Protein AF-0000000069264684 (afdb_homodimer)

Solvent-accessible surface area (backbone atoms only — not comparable to full-atom values): 42261 Å² total; per-residue (Å²): 114,69,67,59,51,50,52,59,67,57,51,72,72,74,63,87,73,84,73,72,72,58,70,63,58,56,46,48,49,49,48,47,48,48,46,44,47,46,44,47,48,44,45,49,25,41,49,48,13,48,14,44,43,38,18,44,49,52,62,65,39,81,54,67,85,71,53,50,70,71,53,49,52,48,44,48,49,25,52,51,50,22,52,53,21,46,41,50,25,28,34,21,26,41,51,12,38,61,54,35,58,48,51,39,28,33,48,90,86,67,46,78,47,97,45,52,53,67,55,32,49,45,50,50,50,40,52,51,47,40,46,72,71,67,45,55,64,67,58,50,51,53,48,26,62,74,39,26,67,53,51,52,48,50,54,40,51,51,48,51,51,54,44,47,53,50,39,70,72,36,85,56,30,68,62,49,49,34,52,51,32,47,48,48,20,52,51,29,44,54,33,20,51,36,13,54,28,31,25,42,64,48,59,24,59,71,56,55,39,26,70,78,42,77,79,30,53,67,62,78,44,70,59,76,71,52,40,61,55,50,12,54,46,32,62,77,35,52,87,79,41,85,70,34,13,49,50,42,39,30,62,66,47,33,54,42,46,51,44,38,50,48,44,58,69,52,48,36,49,84,63,35,79,71,37,89,80,48,54,57,35,58,42,44,73,47,43,47,83,76,53,78,32,64,65,46,33,50,48,51,36,50,49,41,52,50,50,45,51,52,49,53,53,48,32,24,57,34,26,60,36,51,42,40,12,45,53,50,17,52,51,54,42,53,50,49,53,50,49,52,57,47,32,70,69,32,67,70,54,27,63,41,75,43,80,88,44,72,57,50,26,59,50,46,43,63,70,58,33,58,66,61,55,48,48,50,54,48,49,52,47,46,53,18,49,61,53,33,52,72,74,75,74,75,66,60,64,62,56,54,49,48,51,54,49,65,74,94,113,68,67,60,50,50,51,61,67,57,49,72,72,73,62,87,73,84,74,75,74,57,69,64,56,54,48,48,51,48,47,47,47,48,46,44,49,47,44,48,48,45,44,50,30,43,49,46,11,47,15,43,44,41,19,45,48,52,61,66,40,83,53,66,84,71,52,50,70,69,54,48,51,49,43,50,48,24,52,51,50,23,52,51,22,45,40,50,25,28,34,21,26,41,51,12,38,62,53,35,58,47,52,39,27,33,46,89,85,67,45,80,45,95,45,51,52,65,53,33,49,45,50,51,50,40,52,51,48,40,45,72,71,68,46,5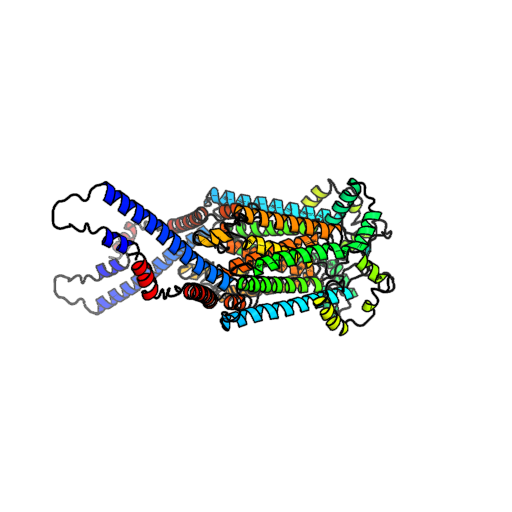5,64,67,58,51,48,52,49,25,60,75,40,25,67,53,51,51,48,51,54,41,51,52,48,52,50,54,44,47,53,50,39,69,72,37,83,56,30,68,62,50,50,34,52,49,33,45,48,47,20,52,51,29,45,53,31,20,52,35,12,54,28,32,25,42,63,48,58,24,58,72,56,54,40,26,70,78,41,75,80,31,54,66,61,78,44,69,58,78,70,52,38,61,56,51,12,52,47,32,61,78,36,52,89,80,40,85,71,34,12,50,51,43,40,31,63,66,47,32,53,42,45,50,44,39,49,48,44,57,70,54,48,38,50,85,64,34,78,70,39,92,78,47,52,54,38,61,38,45,75,46,43,47,82,76,55,79,33,64,64,48,32,49,49,51,36,51,50,42,50,51,50,45,51,52,50,52,51,47,32,25,56,33,26,62,38,51,42,40,12,44,52,49,18,50,50,55,43,53,49,48,52,48,49,51,55,47,31,70,70,32,68,71,53,27,65,41,76,45,79,89,44,72,59,50,25,58,51,46,43,62,68,58,34,58,68,61,53,49,48,50,54,48,50,52,46,47,52,19,50,60,53,34,50,72,74,74,74,76,66,60,64,62,54,55,48,46,51,56,50,63,74,96

Secondary structure (DSSP, 8-state):
-HHHHHHHHTS----SS-----HHHHHHHHHHHHHHHHHHHHHHHHHHHHHHHHHHHHHHS--GGGS-HHHHHHHHHHHHHHHHHHHHHHHHHHHHHHH--EEEEE-TTSPBPS--S--BHHHHHHHHHHHHTT--HHHHHHHHHHHTTHHHHHHHHHHHHHHHHHHHHSTTHHHHHHHHHHHHHHHHHHHHHHHHHB-PPP-SHHHHGGGTSGGGGGGGS-STTHHHHHHHHHHH-TTTS---S--SS-HHHHHHHHHHHHHHHH-STTTSTTSTTS-STHHHHTTSS----HHHHHHHHHHHHHHHHHHHHHHHHTTSS-HHHHHHHHHHHHHHHHHHHHHHH-HHHHH---SSSTTHHHHHHHHT-HHHHHHHHHHHHHHHHHHTS-------HHHHHHHHHHH-/-HHHHHHHHTS----SS-----HHHHHHHHHHHHHHHHHHHHHHHHHHHHHHHHHHHHHHS--GGGS-HHHHHHHHHHHHHHHHHHHHHHHHHHHHHHH--EEEEE-TTSPBPS--S--BHHHHHHHHHHHHTT--HHHHHHHHHHHTTHHHHHHHHHHHHHHHHHHHHSTTHHHHHHHHHHHHHHHHHHHHHHHHHB-PPP-SHHHHGGGTSGGGGGGGS-STTHHHHHHHHHHH-TTTS---S--SS-HHHHHHHHHHHHHHHH-STTTSTTSTTS-STHHHHTTSS----HHHHHHHHHHHHHHHHHHHHHHHHTTSS-HHHHHHHHHHHHHHHHHHHHHHH-HHHHH---SSSTTHHHHHHHHT-HHHHHHHHHHHHHHHHHHTS-------HHHHHHHHHHT-

Foldseek 3Di:
DVVVVVVVVPPPPPDPDPPPPPPVVVVVVVVVVVVVCVVVLVVCLVLLLQLVVLLLVVLLPPCPVLAPPLLVVLLVVLVVLLLVLLLLLLLLLLVLLLVADQAWDADPVGHTDPARDDDFPLQVVLLVVCVVVPHDSVVVLVVLLVCVLPLLVVLLVVLCVVLVVVLSSFSCNSVLSSLLSNLNSVVSNVLSVVLNPDFDFARHVVSNCLVVDPVVVCSVDDCPPVSSVSSVVCSVCVSVDDGGRSAAADPSLLSLLSSLVSLVPQLAPVRGVPDVVSGDPVCVVVVPPPPSPNVVSVVVSVVSVVSSVVSLSSNCSSRRYGPNRNVVSNVSNVVSSVLLVVCLVDVVSLCDCDPVVHCPSVSSCSSSPPVSVVVSVVSSVVSSVVSSPDPPPPPVPVVVVVVVVVVD/DVVVVVVVVPPPPPDDDPPDPPPVVVVVVVVVVVVVCVVVVVVCLVLLLQLVVLLLVVLLPPPPVLAPPLLVVLLVVLVVLLLVLLLLLLLLLLVLLLVADQAWDADPVGHTDPARDDDFPLQVVLLVVCVVVPHDSVVVLVVLLVCVLPLLVVLLVVLCVVLVVVLSSFSCNSVLSSLLSNLNSVVSNVLSVVLNPDFDFARHVVSNCLVVDCVVVCSVDDCPPVSSVSSVVCSVCVSVDDGGRSAAADPSLLSLLSSLVSLVVQLAPVRGVPDVSNGDPVCPVVVPPPPSPNVVSVVVSVVSVVSSVVSLSSNCSSRRYGPNRNVNSNVSNVVSSVLLVVCLVDVVSLCDCDPVPHCPSVSSCSSSPPVSVVVSVVSSVVSSVVSSPDPPPPPVPVVVCVVVVVVD

Nearest PDB structures (foldseek):
  2nwl-assembly1_B  TM=1.229E-01  e=2.236E+00  Pyrococcus horikoshii
  2nwl-assembly1_B  TM=1.260E-01  e=2.175E+00  Pyrococcus horikoshii

Radius of gyration: 37.08 Å; Cα contacts (8 Å, |Δi|>4): 923; chains: 2; bounding box: 126×114×85 Å

Organism: Polarella glacialis (NCBI:txid89957)

pLDDT: mean 71.94, std 23.38, range [24.83, 97.62]

InterPro domains:
  IPR025749 Sphingomyelin synthase-like domain [PF14360] (243-341)
  IPR045221 Sphingomyelin synthase-like [PTHR21290] (73-370)

Structure (mmCIF, N/CA/C/O backbone):
data_AF-0000000069264684-model_v1
#
loop_
_entity.id
_entity.type
_entity.pdbx_description
1 polymer 'Sphingomyelin synthase-like domain-containing protein'
#
loop_
_atom_site.group_PDB
_atom_site.id
_atom_site.type_symbol
_atom_site.label_atom_id
_atom_site.label_alt_id
_atom_site.label_comp_id
_atom_site.label_asym_id
_atom_site.label_entity_id
_atom_site.label_seq_id
_atom_site.pdbx_PDB_ins_code
_atom_site.Cartn_x
_atom_site.Cartn_y
_atom_site.Cartn_z
_atom_site.occupancy
_atom_site.B_iso_or_equiv
_atom_site.auth_seq_id
_atom_site.auth_comp_id
_atom_site.auth_asym_id
_atom_site.auth_atom_id
_atom_site.pdbx_PDB_model_num
ATOM 1 N N . MET A 1 1 ? -33.406 37.156 25.125 1 24.83 1 MET A N 1
ATOM 2 C CA . MET A 1 1 ? -34.844 37.344 25.359 1 24.83 1 MET A CA 1
ATOM 3 C C . MET A 1 1 ? -35.219 36.875 26.766 1 24.83 1 MET A C 1
ATOM 5 O O . MET A 1 1 ? -36.125 37.406 27.375 1 24.83 1 MET A O 1
ATOM 9 N N . ALA A 1 2 ? -34.469 35.812 27.203 1 30.38 2 ALA A N 1
ATOM 10 C CA . ALA A 1 2 ? -34.75 35.125 28.484 1 30.38 2 ALA A CA 1
ATOM 11 C C . ALA A 1 2 ? -34.406 36.031 29.656 1 30.38 2 ALA A C 1
ATOM 13 O O . ALA A 1 2 ? -35.125 36.062 30.656 1 30.38 2 ALA A O 1
ATOM 14 N N . ALA A 1 3 ? -33.219 36.688 29.484 1 30.72 3 ALA A N 1
ATOM 15 C CA . ALA A 1 3 ? -32.75 37.5 30.609 1 30.72 3 ALA A CA 1
ATOM 16 C C . ALA A 1 3 ? -33.625 38.688 30.859 1 30.72 3 ALA A C 1
ATOM 18 O O . ALA A 1 3 ? -33.844 39.094 32 1 30.72 3 ALA A O 1
ATOM 19 N N . GLU A 1 4 ? -34.062 39.25 29.719 1 31.53 4 GLU A N 1
ATOM 20 C CA . GLU A 1 4 ? -34.875 40.438 29.875 1 31.53 4 GLU A CA 1
ATOM 21 C C . GLU A 1 4 ? -36.219 40.125 30.516 1 31.53 4 GLU A C 1
ATOM 23 O O . GLU A 1 4 ? -36.906 41 31.062 1 31.53 4 GLU A O 1
ATOM 28 N N . LEU A 1 5 ? -36.656 38.812 30.156 1 29 5 LEU A N 1
ATOM 29 C CA . LEU A 1 5 ? -37.938 38.406 30.75 1 29 5 LEU A CA 1
ATOM 30 C C . LEU A 1 5 ? -37.812 38.344 32.281 1 29 5 LEU A C 1
ATOM 32 O O . LEU A 1 5 ? -38.75 38.656 33 1 29 5 LEU A O 1
ATOM 36 N N . ASP A 1 6 ? -36.562 37.938 32.594 1 30.22 6 ASP A N 1
ATOM 37 C CA . ASP A 1 6 ? -36.406 37.75 34.031 1 30.22 6 ASP A CA 1
ATOM 38 C C . ASP A 1 6 ? -36.469 39.094 34.781 1 30.22 6 ASP A C 1
ATOM 40 O O . ASP A 1 6 ? -36.938 39.156 35.906 1 30.22 6 ASP A O 1
ATOM 44 N N . LEU A 1 7 ? -35.844 40.031 34.031 1 30.5 7 LEU A N 1
ATOM 45 C CA . LEU A 1 7 ? -35.719 41.312 34.75 1 30.5 7 LEU A CA 1
ATOM 46 C C . LEU A 1 7 ? -37.094 42 34.875 1 30.5 7 LEU A C 1
ATOM 48 O O . LEU A 1 7 ? -37.344 42.688 35.875 1 30.5 7 LEU A O 1
ATOM 52 N N . ALA A 1 8 ? -37.812 41.812 33.688 1 29.55 8 ALA A N 1
ATOM 53 C CA . ALA A 1 8 ? -39.062 42.562 33.75 1 29.55 8 ALA A CA 1
ATOM 54 C C . ALA A 1 8 ? -39.969 42.031 34.875 1 29.55 8 ALA A C 1
ATOM 56 O O . ALA A 1 8 ? -40.719 42.812 35.469 1 29.55 8 ALA A O 1
ATOM 57 N N . CYS A 1 9 ? -39.969 40.656 34.938 1 30.88 9 CYS A N 1
ATOM 58 C CA . CYS A 1 9 ? -40.875 40.125 35.938 1 30.88 9 CYS A CA 1
ATOM 59 C C . CYS A 1 9 ? -40.438 40.562 37.344 1 30.88 9 CYS A C 1
ATOM 61 O O . CYS A 1 9 ? -41.188 40.406 38.281 1 30.88 9 CYS A O 1
ATOM 63 N N . ALA A 1 10 ? -39 40.594 37.406 1 30.02 10 ALA A N 1
ATOM 64 C CA . ALA A 1 10 ? -38.562 40.906 38.781 1 30.02 10 ALA A CA 1
ATOM 65 C C . ALA A 1 10 ? -38.938 42.344 39.156 1 30.02 10 ALA A C 1
ATOM 67 O O . ALA A 1 10 ? -38.5 42.844 40.188 1 30.02 10 ALA A O 1
ATOM 68 N N . GLU A 1 11 ? -39.25 43.188 38.062 1 28.88 11 GLU A N 1
ATOM 69 C CA . GLU A 1 11 ? -39.531 44.469 38.688 1 28.88 11 GLU A CA 1
ATOM 70 C C . GLU A 1 11 ? -40.625 44.344 39.75 1 28.88 11 GLU A C 1
ATOM 72 O O . GLU A 1 11 ? -41.688 43.781 39.5 1 28.88 11 GLU A O 1
ATOM 77 N N . GLU A 1 12 ? -40.156 44.25 40.969 1 32.22 12 GLU A N 1
ATOM 78 C CA . GLU A 1 12 ? -40.906 44.375 42.219 1 32.22 12 GLU A CA 1
ATOM 79 C C . GLU A 1 12 ? -42.031 45.406 42.062 1 32.22 12 GLU A C 1
ATOM 81 O O . GLU A 1 12 ? -41.781 46.594 41.875 1 32.22 12 GLU A O 1
ATOM 86 N N . GLY A 1 13 ? -43.031 45.031 41.188 1 29.61 13 GLY A N 1
ATOM 87 C CA . GLY A 1 13 ? -44.219 45.906 41.219 1 29.61 13 GLY A CA 1
ATOM 88 C C . GLY A 1 13 ? -44.594 46.344 42.625 1 29.61 13 GLY A C 1
ATOM 89 O O . GLY A 1 13 ? -44.875 45.531 43.5 1 29.61 13 GLY A O 1
ATOM 90 N N . THR A 1 14 ? -43.875 47.406 43.094 1 29.41 14 THR A N 1
ATOM 91 C CA . THR A 1 14 ? -44.344 48.062 44.312 1 29.41 14 THR A CA 1
ATOM 92 C C . THR A 1 14 ? -45.844 48.281 44.281 1 29.41 14 THR A C 1
ATOM 94 O O . THR A 1 14 ? -46.375 49 43.406 1 29.41 14 THR A O 1
ATOM 97 N N . GLY A 1 15 ? -46.719 47.281 44.406 1 30.41 15 GLY A N 1
ATOM 98 C CA . GLY A 1 15 ? -48.125 47.625 44.594 1 30.41 15 GLY A CA 1
ATOM 99 C C . GLY A 1 15 ? -48.344 48.781 45.562 1 30.41 15 GLY A C 1
ATOM 100 O O . GLY A 1 15 ? -47.406 49.156 46.312 1 30.41 15 GLY A O 1
ATOM 101 N N . PRO A 1 16 ? -49.25 49.75 45.188 1 34.12 16 PRO A N 1
ATOM 102 C CA . PRO A 1 16 ? -49.438 50.906 46.094 1 34.12 16 PRO A CA 1
ATOM 103 C C . PRO A 1 16 ? -49.375 50.5 47.562 1 34.12 16 PRO A C 1
ATOM 105 O O . PRO A 1 16 ? -48.688 51.156 48.344 1 34.12 16 PRO A O 1
ATOM 108 N N . GLU A 1 17 ? -50.594 50.125 48.125 1 32.56 17 GLU A N 1
ATOM 109 C CA . GLU A 1 17 ? -50.75 50.031 49.594 1 32.56 17 GLU A CA 1
ATOM 110 C C . GLU A 1 17 ? -50.031 48.812 50.125 1 32.56 17 GLU A C 1
ATOM 112 O O . GLU A 1 17 ? -49.75 47.844 49.406 1 32.56 17 GLU A O 1
ATOM 117 N N . GLY A 1 18 ? -49.344 48.844 51.281 1 35.06 18 GLY A N 1
ATOM 118 C CA . GLY A 1 18 ? -48.469 48.062 52.156 1 35.06 18 GLY A CA 1
ATOM 119 C C . GLY A 1 18 ? -48.906 46.625 52.25 1 35.06 18 GLY A C 1
ATOM 120 O O . GLY A 1 18 ? -48.438 45.906 53.156 1 35.06 18 GLY A O 1
ATOM 121 N N . GLU A 1 19 ? -50.188 46.25 51.875 1 32.97 19 GLU A N 1
ATOM 122 C CA . GLU A 1 19 ? -50.625 44.938 52.375 1 32.97 19 GLU A CA 1
ATOM 123 C C . GLU A 1 19 ? -49.844 43.812 51.75 1 32.97 19 GLU A C 1
ATOM 125 O O . GLU A 1 19 ? -49.656 43.781 50.531 1 32.97 19 GLU A O 1
ATOM 130 N N . LYS A 1 20 ? -48.906 43.281 52.594 1 40.41 20 LYS A N 1
ATOM 131 C CA . LYS A 1 20 ? -48.062 42.094 52.344 1 40.41 20 LYS A CA 1
ATOM 132 C C . LYS A 1 20 ? -48.906 40.969 51.75 1 40.41 20 LYS A C 1
ATOM 134 O O . LYS A 1 20 ? -49.938 40.562 52.281 1 40.41 20 LYS A O 1
ATOM 139 N N . LEU A 1 21 ? -49.062 40.969 50.406 1 39.19 21 LEU A N 1
ATOM 140 C CA . LEU A 1 21 ? -49.719 39.844 49.781 1 39.19 21 LEU A CA 1
ATOM 141 C C . LEU A 1 21 ? -49.375 38.531 50.5 1 39.19 21 LEU A C 1
ATOM 143 O O . LEU A 1 21 ? -48.219 38.344 50.906 1 39.19 21 LEU A O 1
ATOM 147 N N . PRO A 1 22 ? -50.438 37.844 51.219 1 42.44 22 PRO A N 1
ATOM 148 C CA . PRO A 1 22 ? -50.156 36.688 52.062 1 42.44 22 PRO A CA 1
ATOM 149 C C . PRO A 1 22 ? -49.219 35.688 51.406 1 42.44 22 PRO A C 1
ATOM 151 O O . PRO A 1 22 ? -49.156 35.625 50.156 1 42.44 22 PRO A O 1
ATOM 154 N N . SER A 1 23 ? -48.156 35.281 52.125 1 49.22 23 SER A N 1
ATOM 155 C CA . SER A 1 23 ? -47.062 34.406 51.781 1 49.22 23 SER A CA 1
ATOM 156 C C . SER A 1 23 ? -47.562 33.156 51.031 1 49.22 23 SER A C 1
ATOM 158 O O . SER A 1 23 ? -46.875 32.656 50.156 1 49.22 23 SER A O 1
ATOM 160 N N . THR A 1 24 ? -48.875 32.781 51.25 1 52.5 24 THR A N 1
ATOM 161 C CA . THR A 1 24 ? -49.406 31.609 50.594 1 52.5 24 THR A CA 1
ATOM 162 C C . THR A 1 24 ? -49.688 31.891 49.125 1 52.5 24 THR A C 1
ATOM 164 O O . THR A 1 24 ? -49.5 31.031 48.281 1 52.5 24 THR A O 1
ATOM 167 N N . LEU A 1 25 ? -50.25 33.031 48.844 1 45.12 25 LEU A N 1
ATOM 168 C CA . LEU A 1 25 ? -50.562 33.375 47.469 1 45.12 25 LEU A CA 1
ATOM 169 C C . LEU A 1 25 ? -49.312 33.562 46.625 1 45.12 25 LEU A C 1
ATOM 171 O O . LEU A 1 25 ? -49.25 33.125 45.469 1 45.12 25 LEU A O 1
ATOM 175 N N . VAL A 1 26 ? -48.281 34.188 47.344 1 48.5 26 VAL A N 1
ATOM 176 C CA . VAL A 1 26 ? -47 34.312 46.625 1 48.5 26 VAL A CA 1
ATOM 177 C C . VAL A 1 26 ? -46.438 32.906 46.344 1 48.5 26 VAL A C 1
ATOM 179 O O . VAL A 1 26 ? -45.906 32.656 45.281 1 48.5 26 VAL A O 1
ATOM 182 N N . LYS A 1 27 ? -46.656 31.953 47.281 1 52.53 27 LYS A N 1
ATOM 183 C CA . LYS A 1 27 ? -46.219 30.578 47.031 1 52.53 27 LYS A CA 1
ATOM 184 C C . LYS A 1 27 ? -47.031 29.922 45.906 1 52.53 27 LYS A C 1
ATOM 186 O O . LYS A 1 27 ? -46.469 29.219 45.062 1 52.53 27 LYS A O 1
ATOM 191 N N . ASP A 1 28 ? -48.312 30.172 45.875 1 49.09 28 ASP A N 1
ATOM 192 C CA . ASP A 1 28 ? -49.125 29.578 44.844 1 49.09 28 ASP A CA 1
ATOM 193 C C . ASP A 1 28 ? -48.812 30.188 43.469 1 49.09 28 ASP A C 1
ATOM 195 O O . ASP A 1 28 ? -48.75 29.484 42.469 1 49.09 28 ASP A O 1
ATOM 199 N N . ILE A 1 29 ? -48.625 31.5 43.438 1 47.41 29 ILE A N 1
ATOM 200 C CA . ILE A 1 29 ? -48.25 32.125 42.188 1 47.41 29 ILE A CA 1
ATOM 201 C C . ILE A 1 29 ? -46.875 31.656 41.75 1 47.41 29 ILE A C 1
ATOM 203 O O . ILE A 1 29 ? -46.625 31.375 40.594 1 47.41 29 ILE A O 1
ATOM 207 N N . ARG A 1 30 ? -45.969 31.5 42.781 1 49.59 30 ARG A N 1
ATOM 208 C CA . ARG A 1 30 ? -44.656 30.969 42.469 1 49.59 30 ARG A CA 1
ATOM 209 C C . ARG A 1 30 ? -44.75 29.531 41.969 1 49.59 30 ARG A C 1
ATOM 211 O O . ARG A 1 30 ? -44.062 29.125 41.031 1 49.59 30 ARG A O 1
ATOM 218 N N . GLN A 1 31 ? -45.656 28.766 42.656 1 50.62 31 GLN A N 1
ATOM 219 C CA . GLN A 1 31 ? -45.844 27.391 42.219 1 50.62 31 GLN A CA 1
ATOM 220 C C . GLN A 1 31 ? -46.5 27.359 40.844 1 50.62 31 GLN A C 1
ATOM 222 O O . GLN A 1 31 ? -46.125 26.531 40 1 50.62 31 GLN A O 1
ATOM 227 N N . GLN A 1 32 ? -47.438 28.188 40.594 1 46.25 32 GLN A N 1
ATOM 228 C CA . GLN A 1 32 ? -48.062 28.234 39.25 1 46.25 32 GLN A CA 1
ATOM 229 C C . GLN A 1 32 ? -47.094 28.797 38.219 1 46.25 32 GLN A C 1
ATOM 231 O O . GLN A 1 32 ? -47.031 28.312 37.094 1 46.25 32 GLN A O 1
ATOM 236 N N . LEU A 1 33 ? -46.312 29.812 38.625 1 44.72 33 LEU A N 1
ATOM 237 C CA . LEU A 1 33 ? -45.281 30.312 37.75 1 44.72 33 LEU A CA 1
ATOM 238 C C . LEU A 1 33 ? -44.219 29.25 37.5 1 44.72 33 LEU A C 1
ATOM 240 O O . LEU A 1 33 ? -43.719 29.094 36.375 1 44.72 33 LEU A O 1
ATOM 244 N N . PHE A 1 34 ? -43.938 28.438 38.594 1 48.03 34 PHE A N 1
ATOM 245 C CA . PHE A 1 34 ? -43.031 27.297 38.406 1 48.03 34 PHE A CA 1
ATOM 246 C C . PHE A 1 34 ? -43.656 26.25 37.5 1 48.03 34 PHE A C 1
ATOM 248 O O . PHE A 1 34 ? -43 25.672 36.625 1 48.03 34 PHE A O 1
ATOM 255 N N . ARG A 1 35 ? -45 26.016 37.688 1 47.12 35 ARG A N 1
ATOM 256 C CA . ARG A 1 35 ? -45.688 25.078 36.812 1 47.12 35 ARG A CA 1
ATOM 257 C C . ARG A 1 35 ? -45.781 25.641 35.406 1 47.12 35 ARG A C 1
ATOM 259 O O . ARG A 1 35 ? -45.625 24.922 34.406 1 47.12 35 ARG A O 1
ATOM 266 N N . LEU A 1 36 ? -46.156 26.906 35.25 1 43.19 36 LEU A N 1
ATOM 267 C CA . LEU A 1 36 ? -46.188 27.531 33.938 1 43.19 36 LEU A CA 1
ATOM 268 C C . LEU A 1 36 ? -44.781 27.594 33.312 1 43.19 36 LEU A C 1
ATOM 270 O O . LEU A 1 36 ? -44.625 27.391 32.125 1 43.19 36 LEU A O 1
ATOM 274 N N . ARG A 1 37 ? -43.781 27.953 34.094 1 42.53 37 ARG A N 1
ATOM 275 C CA . ARG A 1 37 ? -42.406 27.844 33.594 1 42.53 37 ARG A CA 1
ATOM 276 C C . ARG A 1 37 ? -42.062 26.406 33.219 1 42.53 37 ARG A C 1
ATOM 278 O O . ARG A 1 37 ? -41.406 26.156 32.188 1 42.53 37 ARG A O 1
ATOM 285 N N . ASP A 1 38 ? -42.531 25.453 34.062 1 43.75 38 ASP A N 1
ATOM 286 C CA . ASP A 1 38 ? -42.344 24.047 33.688 1 43.75 38 ASP A CA 1
ATOM 287 C C . ASP A 1 38 ? -43.156 23.672 32.469 1 43.75 38 ASP A C 1
ATOM 289 O O . ASP A 1 38 ? -42.688 22.938 31.594 1 43.75 38 ASP A O 1
ATOM 293 N N . LEU A 1 39 ? -44.438 24.172 32.406 1 40.69 39 LEU A N 1
ATOM 294 C CA . LEU A 1 39 ? -45.219 23.938 31.203 1 40.69 39 LEU A CA 1
ATOM 295 C C . LEU A 1 39 ? -44.656 24.719 30.016 1 40.69 39 LEU A C 1
ATOM 297 O O . LEU A 1 39 ? -44.625 24.188 28.906 1 40.69 39 LEU A O 1
ATOM 301 N N . SER A 1 40 ? -44.344 25.984 30.141 1 41.19 40 SER A N 1
ATOM 302 C CA . SER A 1 40 ? -43.688 26.734 29.078 1 41.19 40 SER A CA 1
ATOM 303 C C . SER A 1 40 ? -42.344 26.094 28.719 1 41.19 40 SER A C 1
ATOM 305 O O . SER A 1 40 ? -42 26 27.531 1 41.19 40 SER A O 1
ATOM 307 N N . LEU A 1 41 ? -41.562 25.672 29.703 1 41.22 41 LEU A N 1
ATOM 308 C CA . LEU A 1 41 ? -40.375 24.922 29.422 1 41.22 41 LEU A CA 1
ATOM 309 C C . LEU A 1 41 ? -40.688 23.578 28.766 1 41.22 41 LEU A C 1
ATOM 311 O O . LEU A 1 41 ? -40.031 23.172 27.812 1 41.22 41 LEU A O 1
ATOM 315 N N . ASN A 1 42 ? -41.781 23 29.297 1 42.88 42 ASN A N 1
ATOM 316 C CA . ASN A 1 42 ? -42.219 21.781 28.625 1 42.88 42 ASN A CA 1
ATOM 317 C C . ASN A 1 42 ? -42.781 22.094 27.234 1 42.88 42 ASN A C 1
ATOM 319 O O . ASN A 1 42 ? -42.562 21.344 26.281 1 42.88 42 ASN A O 1
ATOM 323 N N . LEU A 1 43 ? -43.625 23.156 27.125 1 40.41 43 LEU A N 1
ATOM 324 C CA . LEU A 1 43 ? -44.125 23.578 25.828 1 40.41 43 LEU A CA 1
ATOM 325 C C . LEU A 1 43 ? -42.969 24.047 24.922 1 40.41 43 LEU A C 1
ATOM 327 O O . LEU A 1 43 ? -42.969 23.75 23.734 1 40.41 43 LEU A O 1
ATOM 331 N N . HIS A 1 44 ? -42.031 24.859 25.344 1 42.16 44 HIS A N 1
ATOM 332 C CA . HIS A 1 44 ? -40.844 25.203 24.594 1 42.16 44 HIS A CA 1
ATOM 333 C C . HIS A 1 44 ? -40.031 23.953 24.266 1 42.16 44 HIS A C 1
ATOM 335 O O . HIS A 1 44 ? -39.469 23.844 23.156 1 42.16 44 HIS A O 1
ATOM 341 N N . VAL A 1 45 ? -40 23.062 25.203 1 41.66 45 VAL A N 1
ATOM 342 C CA . VAL A 1 45 ? -39.344 21.781 24.938 1 41.66 45 VAL A CA 1
ATOM 343 C C . VAL A 1 45 ? -40.156 20.984 23.922 1 41.66 45 VAL A C 1
ATOM 345 O O . VAL A 1 45 ? -39.594 20.391 23 1 41.66 45 VAL A O 1
ATOM 348 N N . ILE A 1 46 ? -41.5 21.047 24.141 1 41.81 46 ILE A N 1
ATOM 349 C CA . ILE A 1 46 ? -42.344 20.359 23.172 1 41.81 46 ILE A CA 1
ATOM 350 C C . ILE A 1 46 ? -42.281 21.078 21.828 1 41.81 46 ILE A C 1
ATOM 352 O O . ILE A 1 46 ? -42.219 20.422 20.781 1 41.81 46 ILE A O 1
ATOM 356 N N . ARG A 1 47 ? -42.469 22.375 21.781 1 42.69 47 ARG A N 1
ATOM 357 C CA . ARG A 1 47 ? -42.344 23.109 20.531 1 42.69 47 ARG A CA 1
ATOM 358 C C . ARG A 1 47 ? -40.938 22.969 19.953 1 42.69 47 ARG A C 1
ATOM 360 O O . ARG A 1 47 ? -40.781 22.828 18.734 1 42.69 47 ARG A O 1
ATOM 367 N N . SER A 1 48 ? -39.938 23.094 20.672 1 43.28 48 SER A N 1
ATOM 368 C CA . SER A 1 48 ? -38.562 22.844 20.203 1 43.28 48 SER A CA 1
ATOM 369 C C . SER A 1 48 ? -38.406 21.391 19.766 1 43.28 48 SER A C 1
ATOM 371 O O . SER A 1 48 ? -37.719 21.109 18.766 1 43.28 48 SER A O 1
ATOM 373 N N . ALA A 1 49 ? -39.156 20.562 20.438 1 42 49 ALA A N 1
ATOM 374 C CA . ALA A 1 49 ? -39.188 19.156 20.047 1 42 49 ALA A CA 1
ATOM 375 C C . ALA A 1 49 ? -39.938 18.969 18.734 1 42 49 ALA A C 1
ATOM 377 O O . ALA A 1 49 ? -39.531 18.156 17.891 1 42 49 ALA A O 1
ATOM 378 N N . GLN A 1 50 ? -41.125 19.594 18.641 1 42.94 50 GLN A N 1
ATOM 379 C CA . GLN A 1 50 ? -41.875 19.562 17.391 1 42.94 50 GLN A CA 1
ATOM 380 C C . GLN A 1 50 ? -41.062 20.188 16.25 1 42.94 50 GLN A C 1
ATOM 382 O O . GLN A 1 50 ? -41.062 19.672 15.133 1 42.94 50 GLN A O 1
ATOM 387 N N . THR A 1 51 ? -40.531 21.297 16.453 1 43.16 51 THR A N 1
ATOM 388 C CA . THR A 1 51 ? -39.656 21.875 15.438 1 43.16 51 THR A CA 1
ATOM 389 C C . THR A 1 51 ? -38.469 20.984 15.164 1 43.16 51 THR A C 1
ATOM 391 O O . THR A 1 51 ? -38.031 20.828 14.008 1 43.16 51 THR A O 1
ATOM 394 N N . ASP A 1 52 ? -37.969 20.438 16.141 1 42.12 52 ASP A N 1
ATOM 395 C CA . ASP A 1 52 ? -36.844 19.5 15.977 1 42.12 52 ASP A CA 1
ATOM 396 C C . ASP A 1 52 ? -37.312 18.234 15.258 1 42.12 52 ASP A C 1
ATOM 398 O O . ASP A 1 52 ? -36.594 17.703 14.398 1 42.12 52 ASP A O 1
ATOM 402 N N . LEU A 1 53 ? -38.531 17.75 15.625 1 41.69 53 LEU A N 1
ATOM 403 C CA . LEU A 1 53 ? -39.125 16.625 14.906 1 41.69 53 LEU A CA 1
ATOM 404 C C . LEU A 1 53 ? -39.375 16.984 13.445 1 41.69 53 LEU A C 1
ATOM 406 O O . LEU A 1 53 ? -39.125 16.156 12.555 1 41.69 53 LEU A O 1
ATOM 410 N N . HIS A 1 54 ? -39.938 18.062 13.297 1 42 54 HIS A N 1
ATOM 411 C CA . HIS A 1 54 ? -40.094 18.516 11.922 1 42 54 HIS A CA 1
ATOM 412 C C . HIS A 1 54 ? -38.75 18.688 11.234 1 42 54 HIS A C 1
ATOM 414 O O . HIS A 1 54 ? -38.594 18.391 10.039 1 42 54 HIS A O 1
ATOM 420 N N . CYS A 1 55 ? -37.844 19.109 11.984 1 43.19 55 CYS A N 1
ATOM 421 C CA . CYS A 1 55 ? -36.5 19.234 11.43 1 43.19 55 CYS A CA 1
ATOM 422 C C . CYS A 1 55 ? -35.875 17.859 11.164 1 43.19 55 CYS A C 1
ATOM 424 O O . CYS A 1 55 ? -35.25 17.641 10.133 1 43.19 55 CYS A O 1
ATOM 426 N N . VAL A 1 56 ? -36.031 17.016 12.141 1 42.66 56 VAL A N 1
ATOM 427 C CA . VAL A 1 56 ? -35.594 15.641 11.914 1 42.66 56 VAL A CA 1
ATOM 428 C C . VAL A 1 56 ? -36.344 15.031 10.734 1 42.66 56 VAL A C 1
ATOM 430 O O . VAL A 1 56 ? -35.75 14.367 9.891 1 42.66 56 VAL A O 1
ATOM 433 N N . ALA A 1 57 ? -37.688 15.188 10.859 1 40.72 57 ALA A N 1
ATOM 434 C CA . ALA A 1 57 ? -38.469 14.75 9.719 1 40.72 57 ALA A CA 1
ATOM 435 C C . ALA A 1 57 ? -38.031 15.453 8.438 1 40.72 57 ALA A C 1
ATOM 437 O O . ALA A 1 57 ? -37.969 14.836 7.371 1 40.72 57 ALA A O 1
ATOM 438 N N . ALA A 1 58 ? -37.844 16.656 8.609 1 41.91 58 ALA A N 1
ATOM 439 C CA . ALA A 1 58 ? -37.344 17.375 7.438 1 41.91 58 ALA A CA 1
ATOM 440 C C . ALA A 1 58 ? -35.969 16.891 7.031 1 41.91 58 ALA A C 1
ATOM 442 O O . ALA A 1 58 ? -35.656 16.812 5.84 1 41.91 58 ALA A O 1
ATOM 443 N N . ARG A 1 59 ? -35.125 16.641 8.016 1 45.16 59 ARG A N 1
ATOM 444 C CA . ARG A 1 59 ? -33.812 16.094 7.77 1 45.16 59 ARG A CA 1
ATOM 445 C C . ARG A 1 59 ? -33.875 14.648 7.27 1 45.16 59 ARG A C 1
ATOM 447 O O . ARG A 1 59 ? -33.094 14.227 6.445 1 45.16 59 ARG A O 1
ATOM 454 N N . ALA A 1 60 ? -34.688 13.93 8.023 1 43.56 60 ALA A N 1
ATOM 455 C CA . ALA A 1 60 ? -34.938 12.57 7.531 1 43.56 60 ALA A CA 1
ATOM 456 C C . ALA A 1 60 ? -35.531 12.594 6.129 1 43.56 60 ALA A C 1
ATOM 458 O O . ALA A 1 60 ? -35.375 11.648 5.355 1 43.56 60 ALA A O 1
ATOM 459 N N . GLY A 1 61 ? -36.406 13.539 5.867 1 40.44 61 GLY A N 1
ATOM 460 C CA . GLY A 1 61 ? -37 13.562 4.543 1 40.44 61 GLY A CA 1
ATOM 461 C C . GLY A 1 61 ? -36 13.82 3.441 1 40.44 61 GLY A C 1
ATOM 462 O O . GLY A 1 61 ? -35.031 14.57 3.633 1 40.44 61 GLY A O 1
ATOM 463 N N . PHE A 1 62 ? -35.781 12.805 2.604 1 43.97 62 PHE A N 1
ATOM 464 C CA . PHE A 1 62 ? -35.031 12.789 1.35 1 43.97 62 PHE A CA 1
ATOM 465 C C . PHE A 1 62 ? -35.25 14.086 0.573 1 43.97 62 PHE A C 1
ATOM 467 O O . PHE A 1 62 ? -36.156 14.172 -0.255 1 43.97 62 PHE A O 1
ATOM 474 N N . THR A 1 63 ? -35.406 15.156 1.18 1 41.44 63 THR A N 1
ATOM 475 C CA . THR A 1 63 ? -35.719 16.266 0.29 1 41.44 63 THR A CA 1
ATOM 476 C C . THR A 1 63 ? -34.531 16.625 -0.592 1 41.44 63 THR A C 1
ATOM 478 O O . THR A 1 63 ? -33.594 17.297 -0.145 1 41.44 63 THR A O 1
ATOM 481 N N . PHE A 1 64 ? -34.25 15.891 -1.562 1 49.34 64 PHE A N 1
ATOM 482 C CA . PHE A 1 64 ? -33.375 16.234 -2.668 1 49.34 64 PHE A CA 1
ATOM 483 C C . PHE A 1 64 ? -33.594 17.688 -3.109 1 49.34 64 PHE A C 1
ATOM 485 O O . PHE A 1 64 ? -32.688 18.344 -3.613 1 49.34 64 PHE A O 1
ATOM 492 N N . HIS A 1 65 ? -34.812 18.078 -2.941 1 45.91 65 HIS A N 1
ATOM 493 C CA . HIS A 1 65 ? -35.188 19.391 -3.451 1 45.91 65 HIS A CA 1
ATOM 494 C C . HIS A 1 65 ? -34.469 20.5 -2.713 1 45.91 65 HIS A C 1
ATOM 496 O O . HIS A 1 65 ? -34.406 21.625 -3.195 1 45.91 65 HIS A O 1
ATOM 502 N N . PHE A 1 66 ? -33.844 20.062 -1.563 1 54.03 66 PHE A N 1
ATOM 503 C CA . PHE A 1 66 ? -33.219 21.172 -0.829 1 54.03 66 PHE A CA 1
ATOM 504 C C . PHE A 1 66 ? -31.719 21.203 -1.054 1 54.03 66 PHE A C 1
ATOM 506 O O . PHE A 1 66 ? -31.031 22.094 -0.547 1 54.03 66 PHE A O 1
ATOM 513 N N . LEU A 1 67 ? -31.312 20.281 -1.938 1 63.78 67 LEU A N 1
ATOM 514 C CA . LEU A 1 67 ? -29.875 20.344 -2.217 1 63.78 67 LEU A CA 1
ATOM 515 C C . LEU A 1 67 ? -29.594 21.359 -3.326 1 63.78 67 LEU A C 1
ATOM 517 O O . LEU A 1 67 ? -30.312 21.406 -4.324 1 63.78 67 LEU A O 1
ATOM 521 N N . SER A 1 68 ? -28.812 22.328 -2.992 1 74.88 68 SER A N 1
ATOM 522 C CA . SER A 1 68 ? -28.375 23.312 -3.986 1 74.88 68 SER A CA 1
ATOM 523 C C . SER A 1 68 ? -27.828 22.641 -5.23 1 74.88 68 SER A C 1
ATOM 525 O O . SER A 1 68 ? -27.406 21.469 -5.176 1 74.88 68 SER A O 1
ATOM 527 N N . ARG A 1 69 ? -28.016 23.219 -6.328 1 78.75 69 ARG A N 1
ATOM 528 C CA . ARG A 1 69 ? -27.5 22.734 -7.602 1 78.75 69 ARG A CA 1
ATOM 529 C C . ARG A 1 69 ? -26 22.453 -7.512 1 78.75 69 ARG A C 1
ATOM 531 O O . ARG A 1 69 ? -25.516 21.469 -8.078 1 78.75 69 ARG A O 1
ATOM 538 N N . GLU A 1 70 ? -25.328 23.234 -6.754 1 81.88 70 GLU A N 1
ATOM 539 C CA . GLU A 1 70 ? -23.875 23.062 -6.617 1 81.88 70 GLU A CA 1
ATOM 540 C C . GLU A 1 70 ? -23.547 21.797 -5.844 1 81.88 70 GLU A C 1
ATOM 542 O O . GLU A 1 70 ? -22.578 21.094 -6.172 1 81.88 70 GLU A O 1
ATOM 547 N N . TYR A 1 71 ? -24.344 21.516 -4.977 1 83.5 71 TYR A N 1
ATOM 548 C CA . TYR A 1 71 ? -24.125 20.312 -4.188 1 83.5 71 TYR A CA 1
ATOM 549 C C . TYR A 1 71 ? -24.469 19.062 -4.992 1 83.5 71 TYR A C 1
ATOM 551 O O . TYR A 1 71 ? -23.75 18.062 -4.934 1 83.5 71 TYR A O 1
ATOM 559 N N . LEU A 1 72 ? -25.484 19.219 -5.816 1 85.19 72 LEU A N 1
ATOM 560 C CA . LEU A 1 72 ? -25.906 18.094 -6.637 1 85.19 72 LEU A CA 1
ATOM 561 C C . LEU A 1 72 ? -24.859 17.766 -7.707 1 85.19 72 LEU A C 1
ATOM 563 O O . LEU A 1 72 ? -24.656 16.609 -8.055 1 85.19 72 LEU A O 1
ATOM 567 N N . LEU A 1 73 ? -24.234 18.781 -8.164 1 89.12 73 LEU A N 1
ATOM 568 C CA . LEU A 1 73 ? -23.188 18.562 -9.164 1 89.12 73 LEU A CA 1
ATOM 569 C C . LEU A 1 73 ? -22 17.844 -8.555 1 89.12 73 LEU A C 1
ATOM 571 O O . LEU A 1 73 ? -21.391 16.984 -9.203 1 89.12 73 LEU A O 1
ATOM 575 N N . ARG A 1 74 ? -21.719 18.156 -7.344 1 89.88 74 ARG A N 1
ATOM 576 C CA . ARG A 1 74 ? -20.594 17.516 -6.656 1 89.88 74 ARG A CA 1
ATOM 577 C C . ARG A 1 74 ? -20.922 16.062 -6.344 1 89.88 74 ARG A C 1
ATOM 579 O O . ARG A 1 74 ? -20.062 15.18 -6.461 1 89.88 74 ARG A O 1
ATOM 586 N N . LEU A 1 75 ? -22.141 15.844 -5.98 1 91.06 75 LEU A N 1
ATOM 587 C CA . LEU A 1 75 ? -22.578 14.484 -5.723 1 91.06 75 LEU A CA 1
ATOM 588 C C . LEU A 1 75 ? -22.609 13.664 -7.012 1 91.06 75 LEU A C 1
ATOM 590 O O . LEU A 1 75 ? -22.172 12.516 -7.035 1 91.06 75 LEU A O 1
ATOM 594 N N . ALA A 1 76 ? -23.062 14.266 -8.094 1 93.94 76 ALA A N 1
ATOM 595 C CA . ALA A 1 76 ? -23.094 13.602 -9.391 1 93.94 76 ALA A CA 1
ATOM 596 C C . ALA A 1 76 ? -21.688 13.266 -9.875 1 93.94 76 ALA A C 1
ATOM 598 O O . ALA A 1 76 ? -21.453 12.188 -10.43 1 93.94 76 ALA A O 1
ATOM 599 N N . PHE A 1 77 ? -20.828 14.164 -9.672 1 94.38 77 PHE A N 1
ATOM 600 C CA . PHE A 1 77 ? -19.438 13.914 -10.055 1 94.38 77 PHE A CA 1
ATOM 601 C C . PHE A 1 77 ? -18.875 12.711 -9.297 1 94.38 77 PHE A C 1
ATOM 603 O O . PHE A 1 77 ? -18.219 11.852 -9.891 1 94.38 77 PHE A O 1
ATOM 610 N N . ALA A 1 78 ? -19.109 12.625 -7.992 1 94.69 78 ALA A N 1
ATOM 611 C CA . ALA A 1 78 ? -18.609 11.523 -7.176 1 94.69 78 ALA A CA 1
ATOM 612 C C . ALA A 1 78 ? -19.188 10.188 -7.641 1 94.69 78 ALA A C 1
ATOM 614 O O . ALA A 1 78 ? -18.469 9.188 -7.723 1 94.69 78 ALA A O 1
ATOM 615 N N . VAL A 1 79 ? -20.438 10.203 -8.031 1 95.88 79 VAL A N 1
ATOM 616 C CA . VAL A 1 79 ? -21.094 8.977 -8.484 1 95.88 79 VAL A CA 1
ATOM 617 C C . VAL A 1 79 ? -20.531 8.547 -9.836 1 95.88 79 VAL A C 1
ATOM 619 O O . VAL A 1 79 ? -20.172 7.383 -10.016 1 95.88 79 VAL A O 1
ATOM 622 N N . VAL A 1 80 ? -20.359 9.461 -10.727 1 96.75 80 VAL A N 1
ATOM 623 C CA . VAL A 1 80 ? -19.875 9.148 -12.062 1 96.75 80 VAL A CA 1
ATOM 624 C C . VAL A 1 80 ? -18.422 8.695 -11.984 1 96.75 80 VAL A C 1
ATOM 626 O O . VAL A 1 80 ? -18.031 7.715 -12.625 1 96.75 80 VAL A O 1
ATOM 629 N N . PHE A 1 81 ? -17.641 9.383 -11.242 1 95.69 81 PHE A N 1
ATOM 630 C CA . PHE A 1 81 ? -16.234 9.031 -11.094 1 95.69 81 PHE A CA 1
ATOM 631 C C . PHE A 1 81 ? -16.094 7.652 -10.453 1 95.69 81 PHE A C 1
ATOM 633 O O . PHE A 1 81 ? -15.219 6.875 -10.844 1 95.69 81 PHE A O 1
ATOM 640 N N . PHE A 1 82 ? -16.938 7.395 -9.5 1 96.62 82 PHE A N 1
ATOM 641 C CA . PHE A 1 82 ? -16.922 6.086 -8.859 1 96.62 82 PHE A CA 1
ATOM 642 C C . PHE A 1 82 ? -17.281 4.992 -9.859 1 96.62 82 PHE A C 1
ATOM 644 O O . PHE A 1 82 ? -16.625 3.949 -9.914 1 96.62 82 PHE A O 1
ATOM 651 N N . LEU A 1 83 ? -18.281 5.191 -10.641 1 96.56 83 LEU A N 1
ATOM 652 C CA . LEU A 1 83 ? -18.703 4.199 -11.617 1 96.56 83 LEU A CA 1
ATOM 653 C C . LEU A 1 83 ? -17.641 3.977 -12.688 1 96.56 83 LEU A C 1
ATOM 655 O O . LEU A 1 83 ? -17.422 2.846 -13.117 1 96.56 83 LEU A O 1
ATOM 659 N N . LEU A 1 84 ? -17.016 5.016 -13.055 1 96.88 84 LEU A N 1
ATOM 660 C CA . LEU A 1 84 ? -15.922 4.891 -14.016 1 96.88 84 LEU A CA 1
ATOM 661 C C . LEU A 1 84 ? -14.758 4.105 -13.422 1 96.88 84 LEU A C 1
ATOM 663 O O . LEU A 1 84 ? -14.203 3.221 -14.07 1 96.88 84 LEU A O 1
ATOM 667 N N . ALA A 1 85 ? -14.43 4.434 -12.203 1 97.06 85 ALA A N 1
ATOM 668 C CA . ALA A 1 85 ? -13.344 3.729 -11.523 1 97.06 85 ALA A CA 1
ATOM 669 C C . ALA A 1 85 ? -13.695 2.256 -11.32 1 97.06 85 ALA A C 1
ATOM 671 O O . ALA A 1 85 ? -12.836 1.383 -11.461 1 97.06 85 ALA A O 1
ATOM 672 N N . ALA A 1 86 ? -14.922 2.006 -11 1 96.19 86 ALA A N 1
ATOM 673 C CA . ALA A 1 86 ? -15.383 0.629 -10.82 1 96.19 86 ALA A CA 1
ATOM 674 C C . ALA A 1 86 ? -15.297 -0.149 -12.133 1 96.19 86 ALA A C 1
ATOM 676 O O . ALA A 1 86 ? -14.938 -1.329 -12.141 1 96.19 86 ALA A O 1
ATOM 677 N N . TYR A 1 87 ? -15.602 0.473 -13.156 1 96.88 87 TYR A N 1
ATOM 678 C CA . TYR A 1 87 ? -15.5 -0.174 -14.453 1 96.88 87 TYR A CA 1
ATOM 679 C C . TYR A 1 87 ? -14.047 -0.475 -14.805 1 96.88 87 TYR A C 1
ATOM 681 O O . TYR A 1 87 ? -13.727 -1.561 -15.297 1 96.88 87 TYR A O 1
ATOM 689 N N . VAL A 1 88 ? -13.211 0.47 -14.625 1 96.88 88 VAL A N 1
ATOM 690 C CA . VAL A 1 88 ? -11.797 0.27 -14.898 1 96.88 88 VAL A CA 1
ATOM 691 C C . VAL A 1 88 ? -11.266 -0.884 -14.055 1 96.88 88 VAL A C 1
ATOM 693 O O . VAL A 1 88 ? -10.477 -1.704 -14.531 1 96.88 88 VAL A O 1
ATOM 696 N N . ASN A 1 89 ? -11.688 -0.952 -12.836 1 95.38 89 ASN A N 1
ATOM 697 C CA . ASN A 1 89 ? -11.297 -2.053 -11.961 1 95.38 89 ASN A CA 1
ATOM 698 C C . ASN A 1 89 ? -11.82 -3.391 -12.477 1 95.38 89 ASN A C 1
ATOM 700 O O . ASN A 1 89 ? -11.102 -4.395 -12.445 1 95.38 89 ASN A O 1
ATOM 704 N N . SER A 1 90 ? -13.047 -3.393 -12.938 1 94.69 90 SER A N 1
ATOM 705 C CA . SER A 1 90 ? -13.602 -4.609 -13.523 1 94.69 90 SER A CA 1
ATOM 706 C C . SER A 1 90 ? -12.844 -5.016 -14.781 1 94.69 90 SER A C 1
ATOM 708 O O . SER A 1 90 ? -12.562 -6.199 -14.984 1 94.69 90 SER A O 1
ATOM 710 N N . LEU A 1 91 ? -12.547 -4.031 -15.547 1 95.5 91 LEU A N 1
ATOM 711 C CA . LEU A 1 91 ? -11.789 -4.309 -16.766 1 95.5 91 LEU A CA 1
ATOM 712 C C . LEU A 1 91 ? -10.414 -4.887 -16.438 1 95.5 91 LEU A C 1
ATOM 714 O O . LEU A 1 91 ? -9.984 -5.859 -17.047 1 95.5 91 LEU A O 1
ATOM 718 N N . ALA A 1 92 ? -9.766 -4.309 -15.492 1 95.44 92 ALA A N 1
ATOM 719 C CA . ALA A 1 92 ? -8.469 -4.82 -15.062 1 95.44 92 ALA A CA 1
ATOM 720 C C . ALA A 1 92 ? -8.586 -6.254 -14.555 1 95.44 92 ALA A C 1
ATOM 722 O O . ALA A 1 92 ? -7.719 -7.086 -14.828 1 95.44 92 ALA A O 1
ATOM 723 N N . SER A 1 93 ? -9.594 -6.559 -13.844 1 93.19 93 SER A N 1
ATOM 724 C CA . SER A 1 93 ? -9.797 -7.902 -13.312 1 93.19 93 SER A CA 1
ATOM 725 C C . SER A 1 93 ? -10.039 -8.906 -14.43 1 93.19 93 SER A C 1
ATOM 727 O O . SER A 1 93 ? -9.555 -10.039 -14.367 1 93.19 93 SER A O 1
ATOM 729 N N . VAL A 1 94 ? -10.773 -8.484 -15.43 1 92.25 94 VAL A N 1
ATOM 730 C CA . VAL A 1 94 ? -11.039 -9.367 -16.562 1 92.25 94 VAL A CA 1
ATOM 731 C C . VAL A 1 94 ? -9.742 -9.617 -17.328 1 92.25 94 VAL A C 1
ATOM 733 O O . VAL A 1 94 ? -9.461 -10.75 -17.734 1 92.25 94 VAL A O 1
ATOM 736 N N . ILE A 1 95 ? -9.008 -8.602 -17.531 1 93.06 95 ILE A N 1
ATOM 737 C CA . ILE A 1 95 ? -7.727 -8.742 -18.219 1 93.06 95 ILE A CA 1
ATOM 738 C C . ILE A 1 95 ? -6.816 -9.672 -17.422 1 93.06 95 ILE A C 1
ATOM 740 O O . ILE A 1 95 ? -6.129 -10.523 -18 1 93.06 95 ILE A O 1
ATOM 744 N N . ALA A 1 96 ? -6.82 -9.508 -16.141 1 92.25 96 ALA A N 1
ATOM 745 C CA . ALA A 1 96 ? -6.035 -10.391 -15.281 1 92.25 96 ALA A CA 1
ATOM 746 C C . ALA A 1 96 ? -6.488 -11.836 -15.43 1 92.25 96 ALA A C 1
ATOM 748 O O . ALA A 1 96 ? -5.668 -12.758 -15.391 1 92.25 96 ALA A O 1
ATOM 749 N N . GLY A 1 97 ? -7.75 -12.016 -15.578 1 89.38 97 GLY A N 1
ATOM 750 C CA . GLY A 1 97 ? -8.266 -13.359 -15.805 1 89.38 97 GLY A CA 1
ATOM 751 C C . GLY A 1 97 ? -7.742 -13.992 -17.078 1 89.38 97 GLY A C 1
ATOM 752 O O . GLY A 1 97 ? -7.406 -15.172 -17.094 1 89.38 97 GLY A O 1
ATOM 753 N N . TYR A 1 98 ? -7.598 -13.227 -18.094 1 88.81 98 TYR A N 1
ATOM 754 C CA . TYR A 1 98 ? -7.07 -13.703 -19.359 1 88.81 98 TYR A CA 1
ATOM 755 C C . TYR A 1 98 ? -5.586 -14.023 -19.25 1 88.81 98 TYR A C 1
ATOM 757 O O . TYR A 1 98 ? -5.105 -14.977 -19.875 1 88.81 98 TYR A O 1
ATOM 765 N N . ARG A 1 99 ? -4.93 -13.32 -18.359 1 89.06 99 ARG A N 1
ATOM 766 C CA . ARG A 1 99 ? -3.475 -13.414 -18.328 1 89.06 99 ARG A CA 1
ATOM 767 C C . ARG A 1 99 ? -3.008 -14.312 -17.188 1 89.06 99 ARG A C 1
ATOM 769 O O . ARG A 1 99 ? -1.817 -14.609 -17.078 1 89.06 99 ARG A O 1
ATOM 776 N N . THR A 1 100 ? -3.889 -14.758 -16.375 1 87.88 100 THR A N 1
ATOM 777 C CA . THR A 1 100 ? -3.498 -15.602 -15.258 1 87.88 100 THR A CA 1
ATOM 778 C C . THR A 1 100 ? -2.855 -16.891 -15.75 1 87.88 100 THR A C 1
ATOM 780 O O . THR A 1 100 ? -3.387 -17.547 -16.641 1 87.88 100 THR A O 1
ATOM 783 N N . PRO A 1 101 ? -1.725 -17.203 -15.117 1 83.19 101 PRO A N 1
ATOM 784 C CA . PRO A 1 101 ? -0.998 -18.375 -15.578 1 83.19 101 PRO A CA 1
ATOM 785 C C . PRO A 1 101 ? -1.474 -19.672 -14.898 1 83.19 101 PRO A C 1
ATOM 787 O O . PRO A 1 101 ? -2.031 -19.625 -13.797 1 83.19 101 PRO A O 1
ATOM 790 N N . TRP A 1 102 ? -1.261 -20.734 -15.719 1 84.56 102 TRP A N 1
ATOM 791 C CA . TRP A 1 102 ? -1.43 -22.062 -15.125 1 84.56 102 TRP A CA 1
ATOM 792 C C . TRP A 1 102 ? -0.155 -22.5 -14.414 1 84.56 102 TRP A C 1
ATOM 794 O O . TRP A 1 102 ? 0.792 -22.953 -15.062 1 84.56 102 TRP A O 1
ATOM 804 N N . VAL A 1 103 ? -0.218 -22.344 -13.094 1 85.88 103 VAL A N 1
ATOM 805 C CA . VAL A 1 103 ? 0.997 -22.578 -12.32 1 85.88 103 VAL A CA 1
ATOM 806 C C . VAL A 1 103 ? 0.93 -23.938 -11.641 1 85.88 103 VAL A C 1
ATOM 808 O O . VAL A 1 103 ? -0.124 -24.344 -11.141 1 85.88 103 VAL A O 1
ATOM 811 N N . VAL A 1 104 ? 2.059 -24.594 -11.773 1 85.5 104 VAL A N 1
ATOM 812 C CA . VAL A 1 104 ? 2.244 -25.844 -11.047 1 85.5 104 VAL A CA 1
ATOM 813 C C . VAL A 1 104 ? 3.502 -25.75 -10.188 1 85.5 104 VAL A C 1
ATOM 815 O O . VAL A 1 104 ? 4.492 -25.141 -10.586 1 85.5 104 VAL A O 1
ATOM 818 N N . VAL A 1 105 ? 3.395 -26.359 -9.023 1 87.06 105 VAL A N 1
ATOM 819 C CA . VAL A 1 105 ? 4.5 -26.266 -8.078 1 87.06 105 VAL A CA 1
ATOM 820 C C . VAL A 1 105 ? 5.227 -27.609 -7.992 1 87.06 105 VAL A C 1
ATOM 822 O O . VAL A 1 105 ? 4.594 -28.672 -7.988 1 87.06 105 VAL A O 1
ATOM 825 N N . LYS A 1 106 ? 6.551 -27.469 -7.973 1 86 106 LYS A N 1
ATOM 826 C CA . LYS A 1 106 ? 7.406 -28.641 -7.824 1 86 106 LYS A CA 1
ATOM 827 C C . LYS A 1 106 ? 8.055 -28.672 -6.445 1 86 106 LYS A C 1
ATOM 829 O O . LYS A 1 106 ? 8.211 -27.625 -5.797 1 86 106 LYS A O 1
ATOM 834 N N . ASP A 1 107 ? 8.367 -29.875 -5.988 1 82.5 107 ASP A N 1
ATOM 835 C CA . ASP A 1 107 ? 9.133 -30 -4.754 1 82.5 107 ASP A CA 1
ATOM 836 C C . ASP A 1 107 ? 10.633 -29.828 -5.023 1 82.5 107 ASP A C 1
ATOM 838 O O . ASP A 1 107 ? 11.039 -29.594 -6.16 1 82.5 107 ASP A O 1
ATOM 842 N N . LEU A 1 108 ? 11.477 -29.906 -3.973 1 82.12 108 LEU A N 1
ATOM 843 C CA . LEU A 1 108 ? 12.914 -29.672 -4.094 1 82.12 108 LEU A CA 1
ATOM 844 C C . LEU A 1 108 ? 13.57 -30.781 -4.918 1 82.12 108 LEU A C 1
ATOM 846 O O . LEU A 1 108 ? 14.672 -30.594 -5.449 1 82.12 108 LEU A O 1
ATOM 850 N N . ASP A 1 109 ? 12.82 -31.891 -5.07 1 82.31 109 ASP A N 1
ATOM 851 C CA . ASP A 1 109 ? 13.359 -33.031 -5.832 1 82.31 109 ASP A CA 1
ATOM 852 C C . ASP A 1 109 ? 12.875 -33 -7.277 1 82.31 109 ASP A C 1
ATOM 854 O O . ASP A 1 109 ? 13.227 -33.844 -8.078 1 82.31 109 ASP A O 1
ATOM 858 N N . GLY A 1 110 ? 12.039 -32.031 -7.609 1 81.06 110 GLY A N 1
ATOM 859 C CA . GLY A 1 110 ? 11.586 -31.875 -8.984 1 81.06 110 GLY A CA 1
ATOM 860 C C . GLY A 1 110 ? 10.266 -32.562 -9.266 1 81.06 110 GLY A C 1
ATOM 861 O O . GLY A 1 110 ? 9.812 -32.594 -10.414 1 81.06 110 GLY A O 1
ATOM 862 N N . ASN A 1 111 ? 9.664 -33.094 -8.234 1 83.94 111 ASN A N 1
ATOM 863 C CA . ASN A 1 111 ? 8.375 -33.75 -8.414 1 83.94 111 ASN A CA 1
ATOM 864 C C . ASN A 1 111 ? 7.223 -32.75 -8.352 1 83.94 111 ASN A C 1
ATOM 866 O O . ASN A 1 111 ? 7.254 -31.797 -7.57 1 83.94 111 ASN A O 1
ATOM 870 N N . LEU A 1 112 ? 6.25 -33.031 -9.25 1 82.5 112 LEU A N 1
ATOM 871 C CA . LEU A 1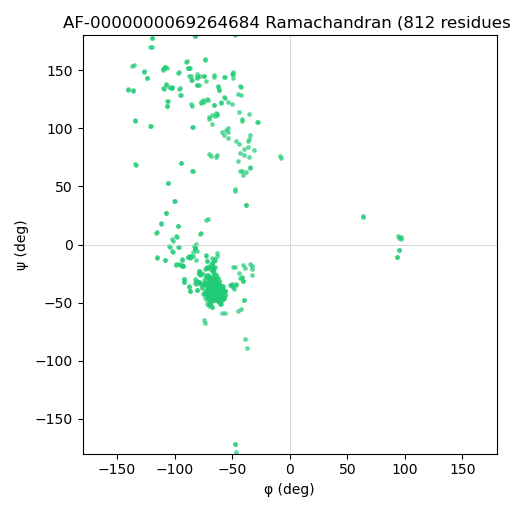 112 ? 5.078 -32.156 -9.297 1 82.5 112 LEU A CA 1
ATOM 872 C C . LEU A 1 112 ? 4.207 -32.375 -8.055 1 82.5 112 LEU A C 1
ATOM 874 O O . LEU A 1 112 ? 3.906 -33.5 -7.688 1 82.5 112 LEU A O 1
ATOM 878 N N . LEU A 1 113 ? 3.986 -31.25 -7.422 1 79.88 113 LEU A N 1
ATOM 879 C CA . LEU A 1 113 ? 3.072 -31.281 -6.285 1 79.88 113 LEU A CA 1
ATOM 880 C C . LEU A 1 113 ? 1.635 -31.047 -6.734 1 79.88 113 LEU A C 1
ATOM 882 O O . LEU A 1 113 ? 1.399 -30.438 -7.785 1 79.88 113 LEU A O 1
ATOM 886 N N . ASP A 1 114 ? 0.703 -31.562 -6.027 1 68.81 114 ASP A N 1
ATOM 887 C CA . ASP A 1 114 ? -0.71 -31.406 -6.355 1 68.81 114 ASP A CA 1
ATOM 888 C C . ASP A 1 114 ? -1.219 -30.016 -5.953 1 68.81 114 ASP A C 1
ATOM 890 O O . ASP A 1 114 ? -2.395 -29.703 -6.145 1 68.81 114 ASP A O 1
ATOM 894 N N . THR A 1 115 ? -0.24 -29.203 -5.59 1 69.56 115 THR A N 1
ATOM 895 C CA . THR A 1 115 ? -0.714 -27.891 -5.16 1 69.56 115 THR A CA 1
ATOM 896 C C . THR A 1 115 ? -0.34 -26.812 -6.18 1 69.56 115 THR A C 1
ATOM 898 O O . THR A 1 115 ? 0.713 -26.906 -6.816 1 69.56 115 THR A O 1
ATOM 901 N N . SER A 1 116 ? -1.39 -25.953 -6.469 1 74.44 116 SER A N 1
ATOM 902 C CA . SER A 1 116 ? -1.149 -24.859 -7.41 1 74.44 116 SER A CA 1
ATOM 903 C C . SER A 1 116 ? -1.205 -23.5 -6.715 1 74.44 116 SER A C 1
ATOM 905 O O . SER A 1 116 ? -1.271 -22.469 -7.371 1 74.44 116 SER A O 1
ATOM 907 N N . THR A 1 117 ? -1.081 -23.594 -5.359 1 82.5 117 THR A N 1
ATOM 908 C CA . THR A 1 117 ? -1.201 -22.344 -4.621 1 82.5 117 THR A CA 1
ATOM 909 C C . THR A 1 117 ? 0.159 -21.891 -4.098 1 82.5 117 THR A C 1
ATOM 911 O O . THR A 1 117 ? 1.062 -22.703 -3.914 1 82.5 117 THR A O 1
ATOM 914 N N . LEU A 1 118 ? 0.298 -20.641 -3.953 1 89.44 118 LEU A N 1
ATOM 915 C CA . LEU A 1 118 ? 1.515 -20.078 -3.381 1 89.44 118 LEU A CA 1
ATOM 916 C C . LEU A 1 118 ? 1.561 -20.312 -1.872 1 89.44 118 LEU A C 1
ATOM 918 O O . LEU A 1 118 ? 0.517 -20.391 -1.223 1 89.44 118 LEU A O 1
ATOM 922 N N . PRO A 1 119 ? 2.764 -20.531 -1.384 1 90.94 119 PRO A N 1
ATOM 923 C CA . PRO A 1 119 ? 2.855 -20.625 0.075 1 90.94 119 PRO A CA 1
ATOM 924 C C . PRO A 1 119 ? 2.314 -19.391 0.791 1 90.94 119 PRO A C 1
ATOM 926 O O . PRO A 1 119 ? 2.713 -18.266 0.474 1 90.94 119 PRO A O 1
ATOM 929 N N . ASP A 1 120 ? 1.409 -19.594 1.692 1 93.81 120 ASP A N 1
ATOM 930 C CA . ASP A 1 120 ? 0.734 -18.531 2.43 1 93.81 120 ASP A CA 1
ATOM 931 C C . ASP A 1 120 ? 0.534 -18.922 3.893 1 93.81 120 ASP A C 1
ATOM 933 O O . ASP A 1 120 ? 0.059 -20.016 4.191 1 93.81 120 ASP A O 1
ATOM 937 N N . ILE A 1 121 ? 0.859 -18 4.738 1 94.38 121 ILE A N 1
ATOM 938 C CA . ILE A 1 121 ? 0.805 -18.297 6.164 1 94.38 121 ILE A CA 1
ATOM 939 C C . ILE A 1 121 ? -0.65 -18.438 6.609 1 94.38 121 ILE A C 1
ATOM 941 O O . ILE A 1 121 ? -0.972 -19.266 7.461 1 94.38 121 ILE A O 1
ATOM 945 N N . GLY A 1 122 ? -1.527 -17.578 6.109 1 93.5 122 GLY A N 1
ATOM 946 C CA . GLY A 1 122 ? -2.939 -17.672 6.445 1 93.5 122 GLY A CA 1
ATOM 947 C C . GLY A 1 122 ? -3.562 -19 6.027 1 93.5 122 GLY A C 1
ATOM 948 O O . GLY A 1 122 ? -4.363 -19.578 6.77 1 93.5 122 GLY A O 1
ATOM 949 N N . HIS A 1 123 ? -3.205 -19.422 4.867 1 89.88 123 HIS A N 1
ATOM 950 C CA . HIS A 1 123 ? -3.686 -20.719 4.398 1 89.88 123 HIS A CA 1
ATOM 951 C C . HIS A 1 123 ? -3.154 -21.859 5.27 1 89.88 123 HIS A C 1
ATOM 953 O O . HIS A 1 123 ? -3.893 -22.781 5.605 1 89.88 123 HIS A O 1
ATOM 959 N N . ASP A 1 124 ? -1.896 -21.75 5.645 1 91 124 ASP A N 1
ATOM 960 C CA . ASP A 1 124 ? -1.289 -22.75 6.508 1 91 124 ASP A CA 1
ATOM 961 C C . ASP A 1 124 ? -1.967 -22.797 7.875 1 91 124 ASP A C 1
ATOM 963 O O . ASP A 1 124 ? -2.26 -23.859 8.398 1 91 124 ASP A O 1
ATOM 967 N N . LEU A 1 125 ? -2.188 -21.609 8.398 1 90.88 125 LEU A N 1
ATOM 968 C CA . LEU A 1 125 ? -2.801 -21.516 9.719 1 90.88 125 LEU A CA 1
ATOM 969 C C . LEU A 1 125 ? -4.242 -22.016 9.688 1 90.88 125 LEU A C 1
ATOM 971 O O . LEU A 1 125 ? -4.699 -22.672 10.633 1 90.88 125 LEU A O 1
ATOM 975 N N . SER A 1 126 ? -4.957 -21.734 8.664 1 87.44 126 SER A N 1
ATOM 976 C CA . SER A 1 126 ? -6.332 -22.203 8.531 1 87.44 126 SER A CA 1
ATOM 977 C C . SER A 1 126 ? -6.395 -23.719 8.422 1 87.44 126 SER A C 1
ATOM 979 O O . SER A 1 126 ? -7.27 -24.359 9.008 1 87.44 126 SER A O 1
ATOM 981 N N . SER A 1 127 ? -5.492 -24.234 7.637 1 86.38 127 SER A N 1
ATOM 982 C CA . SER A 1 127 ? -5.434 -25.688 7.504 1 86.38 127 SER A CA 1
ATOM 983 C C . SER A 1 127 ? -5.078 -26.359 8.828 1 86.38 127 SER A C 1
ATOM 985 O O . SER A 1 127 ? -5.645 -27.391 9.188 1 86.38 127 SER A O 1
ATOM 987 N N . ALA A 1 128 ? -4.164 -25.719 9.562 1 87.06 128 ALA A N 1
ATOM 988 C CA . ALA A 1 128 ? -3.775 -26.25 10.867 1 87.06 128 ALA A CA 1
ATOM 989 C C . ALA A 1 128 ? -4.938 -26.188 11.859 1 87.06 128 ALA A C 1
ATOM 991 O O . ALA A 1 128 ? -5.129 -27.109 12.656 1 87.06 128 ALA A O 1
ATOM 992 N N . LEU A 1 129 ? -5.645 -25.141 11.719 1 84.25 129 LEU A N 1
ATOM 993 C CA . LEU A 1 129 ? -6.789 -24.969 12.602 1 84.25 129 LEU A CA 1
ATOM 994 C C . LEU A 1 129 ? -7.879 -25.984 12.289 1 84.25 129 LEU A C 1
ATOM 996 O O . LEU A 1 129 ? -8.461 -26.578 13.195 1 84.25 129 LEU A O 1
ATOM 1000 N N . VAL A 1 130 ? -8.125 -26.172 11.07 1 82.94 130 VAL A N 1
ATOM 1001 C CA . VAL A 1 130 ? -9.133 -27.141 10.633 1 82.94 130 VAL A CA 1
ATOM 1002 C C . VAL A 1 130 ? -8.742 -28.547 11.094 1 82.94 130 VAL A C 1
ATOM 1004 O O . VAL A 1 130 ? -9.57 -29.297 11.602 1 82.94 130 VAL A O 1
ATOM 1007 N N . THR A 1 131 ? -7.484 -28.812 10.945 1 85.06 131 THR A N 1
ATOM 1008 C CA . THR A 1 131 ? -6.98 -30.125 11.367 1 85.06 131 THR A CA 1
ATOM 1009 C C . THR A 1 131 ? -7.066 -30.281 12.883 1 85.06 131 THR A C 1
ATOM 1011 O O . THR A 1 131 ? -7.422 -31.344 13.383 1 85.06 131 THR A O 1
ATOM 1014 N N . SER A 1 132 ? -6.77 -29.234 13.594 1 86.38 132 SER A N 1
ATOM 1015 C CA . SER A 1 132 ? -6.797 -29.281 15.055 1 86.38 132 SER A CA 1
ATOM 1016 C C . SER A 1 132 ? -8.219 -29.453 15.57 1 86.38 132 SER A C 1
ATOM 1018 O O . SER A 1 132 ? -8.438 -30.047 16.625 1 86.38 132 SER A O 1
ATOM 1020 N N . LEU A 1 133 ? -9.117 -28.938 14.805 1 82.19 133 LEU A N 1
ATOM 1021 C CA . LEU A 1 133 ? -10.516 -29.047 15.203 1 82.19 133 LEU A CA 1
ATOM 1022 C C . LEU A 1 133 ? -11.086 -30.406 14.812 1 82.19 133 LEU A C 1
ATOM 1024 O O . LEU A 1 133 ? -12.234 -30.719 15.133 1 82.19 133 LEU A O 1
ATOM 1028 N N . GLY A 1 134 ? -10.359 -31.203 14.172 1 77 134 GLY A N 1
ATOM 1029 C CA . GLY A 1 134 ? -10.742 -32.562 13.906 1 77 134 GLY A CA 1
ATOM 1030 C C . GLY A 1 134 ? -11.375 -32.781 12.539 1 77 134 GLY A C 1
ATOM 1031 O O . GLY A 1 134 ? -11.953 -33.812 12.258 1 77 134 GLY A O 1
ATOM 1032 N N . PHE A 1 135 ? -11.359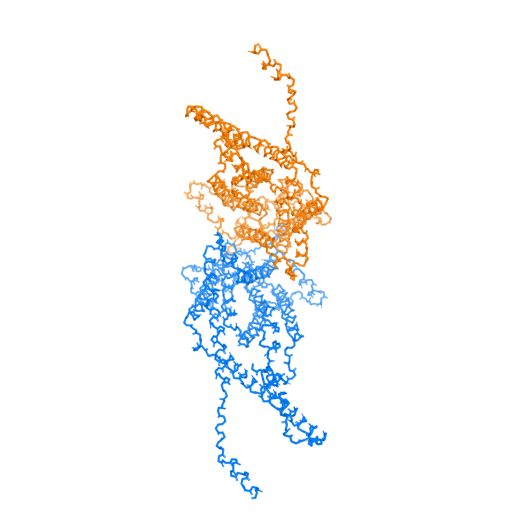 -31.672 11.797 1 76.56 135 PHE A N 1
ATOM 1033 C CA . PHE A 1 135 ? -11.945 -31.828 10.469 1 76.56 135 PHE A CA 1
ATOM 1034 C C . PHE A 1 135 ? -10.906 -32.344 9.477 1 76.56 135 PHE A C 1
ATOM 1036 O O . PHE A 1 135 ? -9.711 -32.125 9.656 1 76.56 135 PHE A O 1
ATOM 1043 N N . GLU A 1 136 ? -11.383 -33.188 8.539 1 76.19 136 GLU A N 1
ATOM 1044 C CA . GLU A 1 136 ? -10.5 -33.625 7.465 1 76.19 136 GLU A CA 1
ATOM 1045 C C . GLU A 1 136 ? -10.289 -32.531 6.438 1 76.19 136 GLU A C 1
ATOM 1047 O O . GLU A 1 136 ? -11.25 -31.938 5.93 1 76.19 136 GLU A O 1
ATOM 1052 N N . VAL A 1 137 ? -9.039 -32.188 6.199 1 69.62 137 VAL A N 1
ATOM 1053 C CA . VAL A 1 137 ? -8.656 -31.109 5.293 1 69.62 137 VAL A CA 1
ATOM 1054 C C . VAL A 1 137 ? -9.367 -31.281 3.953 1 69.62 137 VAL A C 1
ATOM 1056 O O . VAL A 1 137 ? -9.82 -30.312 3.355 1 69.62 137 VAL A O 1
ATOM 1059 N N . HIS A 1 138 ? -9.523 -32.562 3.648 1 71 138 HIS A N 1
ATOM 1060 C CA . HIS A 1 138 ? -10.164 -32.812 2.365 1 71 138 HIS A CA 1
ATOM 1061 C C . HIS A 1 138 ? -11.625 -32.406 2.373 1 71 138 HIS A C 1
ATOM 1063 O O . HIS A 1 138 ? -12.125 -31.844 1.391 1 71 138 HIS A O 1
ATOM 1069 N N . GLU A 1 139 ? -12.312 -32.594 3.479 1 72.06 139 GLU A N 1
ATOM 1070 C CA . GLU A 1 139 ? -13.719 -32.219 3.6 1 72.06 139 GLU A CA 1
ATOM 1071 C C . GLU A 1 139 ? -13.883 -30.703 3.574 1 72.06 139 GLU A C 1
ATOM 1073 O O . GLU A 1 139 ? -14.781 -30.188 2.92 1 72.06 139 GLU A O 1
ATOM 1078 N N . VAL A 1 140 ? -12.961 -30.141 4.215 1 70.81 140 VAL A N 1
ATOM 1079 C CA . VAL A 1 140 ? -13.031 -28.672 4.301 1 70.81 140 VAL A CA 1
ATOM 1080 C C . VAL A 1 140 ? -12.727 -28.062 2.939 1 70.81 140 VAL A C 1
ATOM 1082 O O . VAL A 1 140 ? -13.375 -27.094 2.527 1 70.81 140 VAL A O 1
ATOM 1085 N N . THR A 1 141 ? -11.766 -28.688 2.301 1 65.19 141 THR A N 1
ATOM 1086 C CA . THR A 1 141 ? -11.43 -28.219 0.964 1 65.19 141 THR A CA 1
ATOM 1087 C C . THR A 1 141 ? -12.641 -28.297 0.037 1 65.19 141 THR A C 1
ATOM 1089 O O . THR A 1 141 ? -12.914 -27.375 -0.729 1 65.19 141 THR A O 1
ATOM 1092 N N . LYS A 1 142 ? -13.359 -29.422 0.14 1 71.12 142 LYS A N 1
ATOM 1093 C CA . LYS A 1 142 ? -14.562 -29.594 -0.667 1 71.12 142 LYS A CA 1
ATOM 1094 C C . LYS A 1 142 ? -15.617 -28.547 -0.296 1 71.12 142 LYS A C 1
ATOM 1096 O O . LYS A 1 142 ? -16.281 -27.984 -1.173 1 71.12 142 LYS A O 1
ATOM 1101 N N . TRP A 1 143 ? -15.688 -28.391 0.899 1 74.06 143 TRP A N 1
ATOM 1102 C CA . TRP A 1 143 ? -16.641 -27.406 1.385 1 74.06 143 TRP A CA 1
ATOM 1103 C C . TRP A 1 143 ? -16.25 -26 0.935 1 74.06 143 TRP A C 1
ATOM 1105 O O . TRP A 1 143 ? -17.109 -25.219 0.531 1 74.06 143 TRP A O 1
ATOM 1115 N N . LEU A 1 144 ? -15.109 -25.781 0.944 1 69.06 144 LEU A N 1
ATOM 1116 C CA . LEU A 1 144 ? -14.594 -24.484 0.514 1 69.06 144 LEU A CA 1
ATOM 1117 C C . LEU A 1 144 ? -14.82 -24.281 -0.98 1 69.06 144 LEU A C 1
ATOM 1119 O O . LEU A 1 144 ? -15.125 -23.172 -1.418 1 69.06 144 LEU A O 1
ATOM 1123 N N . GLU A 1 145 ? -14.609 -25.281 -1.737 1 65.69 145 GLU A N 1
ATOM 1124 C CA . GLU A 1 145 ? -14.844 -25.219 -3.176 1 65.69 145 GLU A CA 1
ATOM 1125 C C . GLU A 1 145 ? -16.281 -24.797 -3.484 1 65.69 145 GLU A C 1
ATOM 1127 O O . GLU A 1 145 ? -16.516 -23.984 -4.375 1 65.69 145 GLU A O 1
ATOM 1132 N N . VAL A 1 146 ? -17.141 -25.312 -2.719 1 68.69 146 VAL A N 1
ATOM 1133 C CA . VAL A 1 146 ? -18.562 -25.078 -2.973 1 68.69 146 VAL A CA 1
ATOM 1134 C C . VAL A 1 146 ? -18.969 -23.719 -2.406 1 68.69 146 VAL A C 1
ATOM 1136 O O . VAL A 1 146 ? -19.703 -22.969 -3.051 1 68.69 146 VAL A O 1
ATOM 1139 N N . ASN A 1 147 ? -18.359 -23.391 -1.358 1 73.06 147 ASN A N 1
ATOM 1140 C CA . ASN A 1 147 ? -18.859 -22.203 -0.659 1 73.06 147 ASN A CA 1
ATOM 1141 C C . ASN A 1 147 ? -17.812 -21.094 -0.64 1 73.06 147 ASN A C 1
ATOM 1143 O O . ASN A 1 147 ? -18 -20.078 0.029 1 73.06 147 ASN A O 1
ATOM 1147 N N . GLY A 1 148 ? -16.75 -21.234 -1.365 1 75.81 148 GLY A N 1
ATOM 1148 C CA . GLY A 1 148 ? -15.602 -20.344 -1.239 1 75.81 148 GLY A CA 1
ATOM 1149 C C . GLY A 1 148 ? -15.898 -18.938 -1.693 1 75.81 148 GLY A C 1
ATOM 1150 O O . GLY A 1 148 ? -15.391 -17.969 -1.105 1 75.81 148 GLY A O 1
ATOM 1151 N N . SER A 1 149 ? -16.672 -18.797 -2.689 1 78.12 149 SER A N 1
ATOM 1152 C CA . SER A 1 149 ? -16.984 -17.453 -3.164 1 78.12 149 SER A CA 1
ATOM 1153 C C . SER A 1 149 ? -18.297 -16.953 -2.57 1 78.12 149 SER A C 1
ATOM 1155 O O . SER A 1 149 ? -18.5 -15.742 -2.447 1 78.12 149 SER A O 1
ATOM 1157 N N . LEU A 1 150 ? -19.109 -17.812 -2.057 1 83.5 150 LEU A N 1
ATOM 1158 C CA . LEU A 1 150 ? -20.438 -17.438 -1.589 1 83.5 150 LEU A CA 1
ATOM 1159 C C . LEU A 1 150 ? -20.359 -16.812 -0.204 1 83.5 150 LEU A C 1
ATOM 1161 O O . LEU A 1 150 ? -21.047 -15.812 0.065 1 83.5 150 LEU A O 1
ATOM 1165 N N . ILE A 1 151 ? -19.531 -17.344 0.604 1 88.31 151 ILE A N 1
ATOM 1166 C CA . ILE A 1 151 ? -19.469 -16.875 1.984 1 88.31 151 ILE A CA 1
ATOM 1167 C C . ILE A 1 151 ? -18.922 -15.445 2.02 1 88.31 151 ILE A C 1
ATOM 1169 O O . ILE A 1 151 ? -19.547 -14.547 2.578 1 88.31 151 ILE A O 1
ATOM 1173 N N . PRO A 1 152 ? -17.766 -15.203 1.415 1 89.12 152 PRO A N 1
ATOM 1174 C CA . PRO A 1 152 ? -17.281 -13.828 1.412 1 89.12 152 PRO A CA 1
ATOM 1175 C C . PRO A 1 152 ? -18.266 -12.852 0.767 1 89.12 152 PRO A C 1
ATOM 1177 O O . PRO A 1 152 ? -18.438 -11.727 1.25 1 89.12 152 PRO A O 1
ATOM 1180 N N . ASP A 1 153 ? -18.953 -13.273 -0.255 1 89.94 153 ASP A N 1
ATOM 1181 C CA . ASP A 1 153 ? -19.938 -12.422 -0.91 1 89.94 153 ASP A CA 1
ATOM 1182 C C . ASP A 1 153 ? -21.094 -12.086 0.035 1 89.94 153 ASP A C 1
ATOM 1184 O O . ASP A 1 153 ? -21.531 -10.938 0.102 1 89.94 153 ASP A O 1
ATOM 1188 N N . ALA A 1 154 ? -21.547 -13.102 0.701 1 92.38 154 ALA A N 1
ATOM 1189 C CA . ALA A 1 154 ? -22.641 -12.898 1.642 1 92.38 154 ALA A CA 1
ATOM 1190 C C . ALA A 1 154 ? -22.234 -11.953 2.77 1 92.38 154 ALA A C 1
ATOM 1192 O O . ALA A 1 154 ? -23.016 -11.109 3.199 1 92.38 154 ALA A O 1
ATOM 1193 N N . LEU A 1 155 ? -21.016 -12.133 3.234 1 94.44 155 LEU A N 1
ATOM 1194 C CA . LEU A 1 155 ? -20.516 -11.297 4.316 1 94.44 155 LEU A CA 1
ATOM 1195 C C . LEU A 1 155 ? -20.406 -9.844 3.867 1 94.44 155 LEU A C 1
ATOM 1197 O O . LEU A 1 155 ? -20.781 -8.93 4.605 1 94.44 155 LEU A O 1
ATOM 1201 N N . VAL A 1 156 ? -19.922 -9.633 2.66 1 94.69 156 VAL A N 1
ATOM 1202 C CA . VAL A 1 156 ? -19.766 -8.281 2.117 1 94.69 156 VAL A CA 1
ATOM 1203 C C . VAL A 1 156 ? -21.156 -7.66 1.9 1 94.69 156 VAL A C 1
ATOM 1205 O O . VAL A 1 156 ? -21.375 -6.508 2.27 1 94.69 156 VAL A O 1
ATOM 1208 N N . HIS A 1 157 ? -22.109 -8.453 1.373 1 94.06 157 HIS A N 1
ATOM 1209 C CA . HIS A 1 157 ? -23.453 -7.953 1.125 1 94.06 157 HIS A CA 1
ATOM 1210 C C . HIS A 1 157 ? -24.125 -7.531 2.424 1 94.06 157 HIS A C 1
ATOM 1212 O O . HIS A 1 157 ? -24.781 -6.484 2.477 1 94.06 157 HIS A O 1
ATOM 1218 N N . PHE A 1 158 ? -23.953 -8.32 3.387 1 96.81 158 PHE A N 1
ATOM 1219 C CA . PHE A 1 158 ? -24.547 -8.016 4.68 1 96.81 158 PHE A CA 1
ATOM 1220 C C . PHE A 1 158 ? -23.984 -6.723 5.25 1 96.81 158 PHE A C 1
ATOM 1222 O O . PHE A 1 158 ? -24.734 -5.863 5.715 1 96.81 158 PHE A O 1
ATOM 1229 N N . MET A 1 159 ? -22.703 -6.566 5.184 1 97.38 159 MET A N 1
ATOM 1230 C CA . MET A 1 159 ? -22.047 -5.375 5.715 1 97.38 159 MET A CA 1
ATOM 1231 C C . MET A 1 159 ? -22.453 -4.133 4.934 1 97.38 159 MET A C 1
ATOM 1233 O O . MET A 1 159 ? -22.703 -3.076 5.52 1 97.38 159 MET A O 1
ATOM 1237 N N . VAL A 1 160 ? -22.5 -4.27 3.617 1 96.31 160 VAL A N 1
ATOM 1238 C CA . VAL A 1 160 ? -22.891 -3.148 2.764 1 96.31 160 VAL A CA 1
ATOM 1239 C C . VAL A 1 160 ? -24.328 -2.738 3.061 1 96.31 160 VAL A C 1
ATOM 1241 O O . VAL A 1 160 ? -24.641 -1.548 3.143 1 96.31 160 VAL A O 1
ATOM 1244 N N . ALA A 1 161 ? -25.172 -3.709 3.285 1 96.25 161 ALA A N 1
ATOM 1245 C CA . ALA A 1 161 ? -26.578 -3.426 3.607 1 96.25 161 ALA A CA 1
ATOM 1246 C C . ALA A 1 161 ? -26.688 -2.695 4.941 1 96.25 161 ALA A C 1
ATOM 1248 O O . ALA A 1 161 ? -27.359 -1.667 5.035 1 96.25 161 ALA A O 1
ATOM 1249 N N . CYS A 1 162 ? -26 -3.189 5.934 1 96.12 162 CYS A N 1
ATOM 1250 C CA . CYS A 1 162 ? -26.047 -2.574 7.254 1 96.12 162 CYS A CA 1
ATOM 1251 C C . CYS A 1 162 ? -25.484 -1.154 7.215 1 96.12 162 CYS A C 1
ATOM 1253 O O . CYS A 1 162 ? -26.094 -0.232 7.762 1 96.12 162 CYS A O 1
ATOM 1255 N N . THR A 1 163 ? -24.391 -0.975 6.578 1 96.12 163 THR A N 1
ATOM 1256 C CA . THR A 1 163 ? -23.766 0.343 6.504 1 96.12 163 THR A CA 1
ATOM 1257 C C . THR A 1 163 ? -24.609 1.287 5.645 1 96.12 163 THR A C 1
ATOM 1259 O O . THR A 1 163 ? -24.688 2.484 5.93 1 96.12 163 THR A O 1
ATOM 1262 N N . GLY A 1 164 ? -25.203 0.687 4.613 1 94.56 164 GLY A N 1
ATOM 1263 C CA . GLY A 1 164 ? -26.109 1.488 3.807 1 94.56 164 GLY A CA 1
ATOM 1264 C C . GLY A 1 164 ? -27.266 2.055 4.598 1 94.56 164 GLY A C 1
ATOM 1265 O O . GLY A 1 164 ? -27.594 3.234 4.469 1 94.56 164 GLY A O 1
ATOM 1266 N N . ILE A 1 165 ? -27.844 1.272 5.398 1 92.81 165 ILE A N 1
ATOM 1267 C CA . ILE A 1 165 ? -28.938 1.712 6.258 1 92.81 165 ILE A CA 1
ATOM 1268 C C . ILE A 1 165 ? -28.438 2.781 7.223 1 92.81 165 ILE A C 1
ATOM 1270 O O . ILE A 1 165 ? -29.109 3.793 7.441 1 92.81 165 ILE A O 1
ATOM 1274 N N . PHE A 1 166 ? -27.281 2.6 7.746 1 92.5 166 PHE A N 1
ATOM 1275 C CA . PHE A 1 166 ? -26.672 3.551 8.664 1 92.5 166 PHE A CA 1
ATOM 1276 C C . PHE A 1 166 ? -26.453 4.898 7.988 1 92.5 166 PHE A C 1
ATOM 1278 O O . PHE A 1 166 ? -26.797 5.941 8.547 1 92.5 166 PHE A O 1
ATOM 1285 N N . ILE A 1 167 ? -25.922 4.867 6.781 1 92.62 167 ILE A N 1
ATOM 1286 C CA . ILE A 1 167 ? -25.656 6.102 6.059 1 92.62 167 ILE A CA 1
ATOM 1287 C C . ILE A 1 167 ? -26.969 6.816 5.738 1 92.62 167 ILE A C 1
ATOM 1289 O O . ILE A 1 167 ? -27.062 8.039 5.902 1 92.62 167 ILE A O 1
ATOM 1293 N N . PHE A 1 168 ? -27.938 6.035 5.355 1 88.69 168 PHE A N 1
ATOM 1294 C CA . PHE A 1 168 ? -29.219 6.613 4.98 1 88.69 168 PHE A CA 1
ATOM 1295 C C . PHE A 1 168 ? -29.891 7.277 6.18 1 88.69 168 PHE A C 1
ATOM 1297 O O . PHE A 1 168 ? -30.562 8.297 6.035 1 88.69 168 PHE A O 1
ATOM 1304 N N . ALA A 1 169 ? -29.672 6.766 7.34 1 83.25 169 ALA A N 1
ATOM 1305 C CA . ALA A 1 169 ? -30.281 7.289 8.555 1 83.25 169 ALA A CA 1
ATOM 1306 C C . ALA A 1 169 ? -29.453 8.406 9.156 1 83.25 169 ALA A C 1
ATOM 1308 O O . ALA A 1 169 ? -29.891 9.109 10.07 1 83.25 169 ALA A O 1
ATOM 1309 N N . HIS A 1 170 ? -28.266 8.641 8.688 1 84.88 170 HIS A N 1
ATOM 1310 C CA . HIS A 1 170 ? -27.359 9.641 9.242 1 84.88 170 HIS A CA 1
ATOM 1311 C C . HIS A 1 170 ? -27.703 11.039 8.75 1 84.88 170 HIS A C 1
ATOM 1313 O O . HIS A 1 170 ? -28.078 11.219 7.586 1 84.88 170 HIS A O 1
ATOM 1319 N N . PRO A 1 171 ? -27.562 12.055 9.562 1 78.56 171 PRO A N 1
ATOM 1320 C CA . PRO A 1 171 ? -27.906 13.422 9.156 1 78.56 171 PRO A CA 1
ATOM 1321 C C . PRO A 1 171 ? -26.984 13.945 8.039 1 78.56 171 PRO A C 1
ATOM 1323 O O . PRO A 1 171 ? -27.422 14.766 7.227 1 78.56 171 PRO A O 1
ATOM 1326 N N . LYS A 1 172 ? -25.797 13.477 7.992 1 84.94 172 LYS A N 1
ATOM 1327 C CA . LYS A 1 172 ? -24.844 13.898 6.973 1 84.94 172 LYS A CA 1
ATOM 1328 C C . LYS A 1 172 ? -24.75 12.867 5.848 1 84.94 172 LYS A C 1
ATOM 1330 O O . LYS A 1 172 ? -23.672 12.625 5.301 1 84.94 172 LYS A O 1
ATOM 1335 N N . ARG A 1 173 ? -25.828 12.266 5.48 1 88.06 173 ARG A N 1
ATOM 1336 C CA . ARG A 1 173 ? -25.844 11.125 4.578 1 88.06 173 ARG A CA 1
ATOM 1337 C C . ARG A 1 173 ? -25.234 11.477 3.227 1 88.06 173 ARG A C 1
ATOM 1339 O O . ARG A 1 173 ? -24.422 10.719 2.689 1 88.06 173 ARG A O 1
ATOM 1346 N N . PHE A 1 174 ? -25.469 12.648 2.654 1 86.62 174 PHE A N 1
ATOM 1347 C CA . PHE A 1 174 ? -24.984 12.969 1.317 1 86.62 174 PHE A CA 1
ATOM 1348 C C . PHE A 1 174 ? -23.5 13.312 1.348 1 86.62 174 PHE A C 1
ATOM 1350 O O . PHE A 1 174 ? -22.766 13.016 0.398 1 86.62 174 PHE A O 1
ATOM 1357 N N . GLN A 1 175 ? -23.062 13.93 2.434 1 88.5 175 GLN A N 1
ATOM 1358 C CA . GLN A 1 175 ? -21.625 14.203 2.596 1 88.5 175 GLN A CA 1
ATOM 1359 C C . GLN A 1 175 ? -20.844 12.906 2.727 1 88.5 175 GLN A C 1
ATOM 1361 O O . GLN A 1 175 ? -19.766 12.758 2.125 1 88.5 175 GLN A O 1
ATOM 1366 N N . ILE A 1 176 ? -21.438 12.008 3.506 1 93.25 176 ILE A N 1
ATOM 1367 C CA . ILE A 1 176 ? -20.781 10.719 3.719 1 93.25 176 ILE A CA 1
ATOM 1368 C C . ILE A 1 176 ? -20.719 9.945 2.404 1 93.25 176 ILE A C 1
ATOM 1370 O O . ILE A 1 176 ? -19.672 9.406 2.043 1 93.25 176 ILE A O 1
ATOM 1374 N N . ILE A 1 177 ? -21.812 9.984 1.641 1 94.25 177 ILE A N 1
ATOM 1375 C CA . ILE A 1 177 ? -21.859 9.258 0.378 1 94.25 177 ILE A CA 1
ATOM 1376 C C . ILE A 1 177 ? -20.828 9.82 -0.592 1 94.25 177 ILE A C 1
ATOM 1378 O O . ILE A 1 177 ? -20.094 9.07 -1.237 1 94.25 177 ILE A O 1
ATOM 1382 N N . ARG A 1 178 ? -20.719 11.102 -0.687 1 93.62 178 ARG A N 1
ATOM 1383 C CA . ARG A 1 178 ? -19.75 11.734 -1.583 1 93.62 178 ARG A CA 1
ATOM 1384 C C . ARG A 1 178 ? -18.328 11.367 -1.203 1 93.62 178 ARG A C 1
ATOM 1386 O O . ARG A 1 178 ? -17.531 11 -2.064 1 93.62 178 ARG A O 1
ATOM 1393 N N . ARG A 1 179 ? -18.047 11.398 0.073 1 93.5 179 ARG A N 1
ATOM 1394 C CA . ARG A 1 179 ? -16.703 11.109 0.549 1 93.5 179 ARG A CA 1
ATOM 1395 C C . ARG A 1 179 ? -16.344 9.641 0.331 1 93.5 179 ARG A C 1
ATOM 1397 O O . ARG A 1 179 ? -15.258 9.328 -0.172 1 93.5 179 ARG A O 1
ATOM 1404 N N . VAL A 1 180 ? -17.25 8.797 0.634 1 95.88 180 VAL A N 1
ATOM 1405 C CA . VAL A 1 180 ? -17 7.363 0.554 1 95.88 180 VAL A CA 1
ATOM 1406 C C . VAL A 1 180 ? -16.844 6.945 -0.907 1 95.88 180 VAL A C 1
ATOM 1408 O O . VAL A 1 180 ? -15.984 6.133 -1.246 1 95.88 180 VAL A O 1
ATOM 1411 N N . LEU A 1 181 ? -17.641 7.52 -1.779 1 96.25 181 LEU A N 1
ATOM 1412 C CA . LEU A 1 181 ? -17.562 7.188 -3.197 1 96.25 181 LEU A CA 1
ATOM 1413 C C . LEU A 1 181 ? -16.234 7.664 -3.787 1 96.25 181 LEU A C 1
ATOM 1415 O O . LEU A 1 181 ? -15.633 6.969 -4.609 1 96.25 181 LEU A O 1
ATOM 1419 N N . MET A 1 182 ? -15.773 8.781 -3.355 1 94.69 182 MET A N 1
ATOM 1420 C CA . MET A 1 182 ? -14.5 9.289 -3.852 1 94.69 182 MET A CA 1
ATOM 1421 C C . MET A 1 182 ? -13.344 8.438 -3.346 1 94.69 182 MET A C 1
ATOM 1423 O O . MET A 1 182 ? -12.406 8.141 -4.098 1 94.69 182 MET A O 1
ATOM 1427 N N . ILE A 1 183 ? -13.398 8.055 -2.107 1 95.81 183 ILE A N 1
ATOM 1428 C CA . ILE A 1 183 ? -12.352 7.215 -1.532 1 95.81 183 ILE A CA 1
ATOM 1429 C C . ILE A 1 183 ? -12.336 5.859 -2.23 1 95.81 183 ILE A C 1
ATOM 1431 O O . ILE A 1 183 ? -11.273 5.367 -2.623 1 95.81 183 ILE A O 1
ATOM 1435 N N . LEU A 1 184 ? -13.477 5.285 -2.438 1 96.75 184 LEU A N 1
ATOM 1436 C CA . LEU A 1 184 ? -13.578 3.992 -3.104 1 96.75 184 LEU A CA 1
ATOM 1437 C C . LEU A 1 184 ? -13.094 4.082 -4.547 1 96.75 184 LEU A C 1
ATOM 1439 O O . LEU A 1 184 ? -12.477 3.148 -5.059 1 96.75 184 LEU A O 1
ATOM 1443 N N . ALA A 1 185 ? -13.445 5.195 -5.152 1 96.06 185 ALA A N 1
ATOM 1444 C CA . ALA A 1 185 ? -12.977 5.383 -6.523 1 96.06 185 ALA A CA 1
ATOM 1445 C C . ALA A 1 185 ? -11.453 5.359 -6.594 1 96.06 185 ALA A C 1
ATOM 1447 O O . ALA A 1 185 ? -10.875 4.688 -7.449 1 96.06 185 ALA A O 1
ATOM 1448 N N . PHE A 1 186 ? -10.859 6.008 -5.711 1 93.69 186 PHE A N 1
ATOM 1449 C CA . PHE A 1 186 ? -9.398 6.039 -5.668 1 93.69 186 PHE A CA 1
ATOM 1450 C C . PHE A 1 186 ? -8.836 4.652 -5.379 1 93.69 186 PHE A C 1
ATOM 1452 O O . PHE A 1 186 ? -7.875 4.223 -6.016 1 93.69 186 PHE A O 1
ATOM 1459 N N . VAL A 1 187 ? -9.398 3.994 -4.445 1 95.94 187 VAL A N 1
ATOM 1460 C CA . VAL A 1 187 ? -8.945 2.662 -4.059 1 95.94 187 VAL A CA 1
ATOM 1461 C C . VAL A 1 187 ? -9.117 1.698 -5.234 1 95.94 187 VAL A C 1
ATOM 1463 O O . VAL A 1 187 ? -8.234 0.873 -5.5 1 95.94 187 VAL A O 1
ATOM 1466 N N . PHE A 1 188 ? -10.188 1.797 -5.969 1 96.38 188 PHE A N 1
ATOM 1467 C CA . PHE A 1 188 ? -10.445 0.915 -7.102 1 96.38 188 PHE A CA 1
ATOM 1468 C C . PHE A 1 188 ? -9.461 1.198 -8.234 1 96.38 188 PHE A C 1
ATOM 1470 O O . PHE A 1 188 ? -9.055 0.283 -8.953 1 96.38 188 PHE A O 1
ATOM 1477 N N . LEU A 1 189 ? -9.125 2.412 -8.398 1 96 189 LEU A N 1
ATOM 1478 C CA . LEU A 1 189 ? -8.125 2.734 -9.406 1 96 189 LEU A CA 1
ATOM 1479 C C . LEU A 1 189 ? -6.758 2.182 -9.016 1 96 189 LEU A C 1
ATOM 1481 O O . LEU A 1 189 ? -6.016 1.684 -9.867 1 96 189 LEU A O 1
ATOM 1485 N N . LEU A 1 190 ? -6.457 2.324 -7.742 1 95 190 LEU A N 1
ATOM 1486 C CA . LEU A 1 190 ? -5.215 1.74 -7.246 1 95 190 LEU A CA 1
ATOM 1487 C C . LEU A 1 190 ? -5.219 0.225 -7.422 1 95 190 LEU A C 1
ATOM 1489 O O . LEU A 1 190 ? -4.219 -0.356 -7.852 1 95 190 LEU A O 1
ATOM 1493 N N . ARG A 1 191 ? -6.273 -0.391 -7.121 1 96.12 191 ARG A N 1
ATOM 1494 C CA . ARG A 1 191 ? -6.422 -1.831 -7.305 1 96.12 191 ARG A CA 1
ATOM 1495 C C . ARG A 1 191 ? -6.301 -2.211 -8.773 1 96.12 191 ARG A C 1
ATOM 1497 O O . ARG A 1 191 ? -5.652 -3.203 -9.117 1 96.12 191 ARG A O 1
ATOM 1504 N N . ALA A 1 192 ? -6.973 -1.417 -9.602 1 96.31 192 ALA A N 1
ATOM 1505 C CA . ALA A 1 192 ? -6.902 -1.676 -11.039 1 96.31 192 ALA A CA 1
ATOM 1506 C C . ALA A 1 192 ? -5.457 -1.679 -11.523 1 96.31 192 ALA A C 1
ATOM 1508 O O . ALA A 1 192 ? -5.066 -2.539 -12.32 1 96.31 192 ALA A O 1
ATOM 1509 N N . LEU A 1 193 ? -4.707 -0.813 -11.023 1 95.19 193 LEU A N 1
ATOM 1510 C CA . LEU A 1 193 ? -3.301 -0.744 -11.398 1 95.19 193 LEU A CA 1
ATOM 1511 C C . LEU A 1 193 ? -2.549 -1.98 -10.914 1 95.19 193 LEU A C 1
ATOM 1513 O O . LEU A 1 193 ? -1.79 -2.586 -11.68 1 95.19 193 LEU A O 1
ATOM 1517 N N . CYS A 1 194 ? -2.787 -2.412 -9.711 1 94.5 194 CYS A N 1
ATOM 1518 C CA . CYS A 1 194 ? -2.082 -3.543 -9.117 1 94.5 194 CYS A CA 1
ATOM 1519 C C . CYS A 1 194 ? -2.434 -4.84 -9.836 1 94.5 194 CYS A C 1
ATOM 1521 O O . CYS A 1 194 ? -1.554 -5.648 -10.133 1 94.5 194 CYS A O 1
ATOM 1523 N N . VAL A 1 195 ? -3.668 -4.957 -10.133 1 94.38 195 VAL A N 1
ATOM 1524 C CA . VAL A 1 195 ? -4.141 -6.184 -10.773 1 94.38 195 VAL A CA 1
ATOM 1525 C C . VAL A 1 195 ? -3.67 -6.223 -12.227 1 94.38 195 VAL A C 1
ATOM 1527 O O . VAL A 1 195 ? -3.398 -7.297 -12.766 1 94.38 195 VAL A O 1
ATOM 1530 N N . PHE A 1 196 ? -3.49 -5.105 -12.797 1 94.12 196 PHE A N 1
ATOM 1531 C CA . PHE A 1 196 ? -3.176 -5 -14.219 1 94.12 196 PHE A CA 1
ATOM 1532 C C . PHE A 1 196 ? -1.705 -5.301 -14.477 1 94.12 196 PHE A C 1
ATOM 1534 O O . PHE A 1 196 ? -1.355 -5.887 -15.5 1 94.12 196 PHE A O 1
ATOM 1541 N N . VAL A 1 197 ? -0.887 -4.98 -13.555 1 94.62 197 VAL A N 1
ATOM 1542 C CA . VAL A 1 197 ? 0.536 -4.953 -13.875 1 94.62 197 VAL A CA 1
ATOM 1543 C C . VAL A 1 197 ? 1.14 -6.34 -13.68 1 94.62 197 VAL A C 1
ATOM 1545 O O . VAL A 1 197 ? 2.043 -6.742 -14.414 1 94.62 197 VAL A O 1
ATOM 1548 N N . THR A 1 198 ? 0.795 -7.066 -12.688 1 93.5 198 THR A N 1
ATOM 1549 C CA . THR A 1 198 ? 1.3 -8.414 -12.43 1 93.5 198 THR A CA 1
ATOM 1550 C C . THR A 1 198 ? 0.165 -9.344 -12.023 1 93.5 198 THR A C 1
ATOM 1552 O O . THR A 1 198 ? -0.662 -8.992 -11.18 1 93.5 198 THR A O 1
ATOM 1555 N N . GLN A 1 199 ? 0.117 -10.523 -12.633 1 91.88 199 GLN A N 1
ATOM 1556 C CA . GLN A 1 199 ? -0.938 -11.484 -12.32 1 91.88 199 GLN A CA 1
ATOM 1557 C C . GLN A 1 199 ? -0.395 -12.648 -11.492 1 91.88 199 GLN A C 1
ATOM 1559 O O . GLN A 1 199 ? 0.557 -13.312 -11.898 1 91.88 199 GLN A O 1
ATOM 1564 N N . LEU A 1 200 ? -1.005 -12.82 -10.367 1 89.56 200 LEU A N 1
ATOM 1565 C CA . LEU A 1 200 ? -0.665 -13.922 -9.469 1 89.56 200 LEU A CA 1
ATOM 1566 C C . LEU A 1 200 ? -1.616 -15.094 -9.672 1 89.56 200 LEU A C 1
ATOM 1568 O O . LEU A 1 200 ? -2.787 -14.898 -10.008 1 89.56 200 LEU A O 1
ATOM 1572 N N . PRO A 1 201 ? -1.064 -16.266 -9.469 1 88.88 201 PRO A N 1
ATOM 1573 C CA . PRO A 1 201 ? -1.966 -17.422 -9.555 1 88.88 201 PRO A CA 1
ATOM 1574 C C . PRO A 1 201 ? -3.012 -17.438 -8.445 1 88.88 201 PRO A C 1
ATOM 1576 O O . PRO A 1 201 ? -2.723 -17.031 -7.312 1 88.88 201 PRO A O 1
ATOM 1579 N N . ASP A 1 202 ? -4.18 -17.875 -8.773 1 87.38 202 ASP A N 1
ATOM 1580 C CA . ASP A 1 202 ? -5.281 -17.922 -7.82 1 87.38 202 ASP A CA 1
ATOM 1581 C C . ASP A 1 202 ? -5.156 -19.109 -6.879 1 87.38 202 ASP A C 1
ATOM 1583 O O . ASP A 1 202 ? -4.711 -20.188 -7.293 1 87.38 202 ASP A O 1
ATOM 1587 N N . ALA A 1 203 ? -5.578 -18.891 -5.672 1 82.25 203 ALA A N 1
ATOM 1588 C CA . ALA A 1 203 ? -5.555 -19.984 -4.699 1 82.25 203 ALA A CA 1
ATOM 1589 C C . ALA A 1 203 ? -6.895 -20.719 -4.664 1 82.25 203 ALA A C 1
ATOM 1591 O O . ALA A 1 203 ? -6.984 -21.844 -4.168 1 82.25 203 ALA A O 1
ATOM 1592 N N . HIS A 1 204 ? -7.855 -20.062 -5.301 1 80.94 204 HIS A N 1
ATOM 1593 C CA . HIS A 1 204 ? -9.195 -20.641 -5.227 1 80.94 204 HIS A CA 1
ATOM 1594 C C . HIS A 1 204 ? -9.367 -21.781 -6.227 1 80.94 204 HIS A C 1
ATOM 1596 O O . HIS A 1 204 ? -8.984 -21.641 -7.391 1 80.94 204 HIS A O 1
ATOM 1602 N N . PRO A 1 205 ? -9.961 -22.812 -5.816 1 78.81 205 PRO A N 1
ATOM 1603 C CA . PRO A 1 205 ? -10.102 -23.984 -6.684 1 78.81 205 PRO A CA 1
ATOM 1604 C C . PRO A 1 205 ? -10.945 -23.703 -7.926 1 78.81 205 PRO A C 1
ATOM 1606 O O . PRO A 1 205 ? -10.695 -24.297 -8.984 1 78.81 205 PRO A O 1
ATOM 1609 N N . LYS A 1 206 ? -11.922 -22.875 -7.805 1 76.62 206 LYS A N 1
ATOM 1610 C CA . LYS A 1 206 ? -12.742 -22.547 -8.969 1 76.62 206 LYS A CA 1
ATOM 1611 C C . LYS A 1 206 ? -11.914 -21.906 -10.07 1 76.62 206 LYS A C 1
ATOM 1613 O O . LYS A 1 206 ? -12.156 -22.156 -11.258 1 76.62 206 LYS A O 1
ATOM 1618 N N . CYS A 1 207 ? -10.953 -21.125 -9.688 1 80 207 CYS A N 1
ATOM 1619 C CA . CYS A 1 207 ? -10.094 -20.469 -10.664 1 80 207 CYS A CA 1
ATOM 1620 C C . CYS A 1 207 ? -9.039 -21.422 -11.203 1 80 207 CYS A C 1
ATOM 1622 O O . CYS A 1 207 ? -8.609 -21.312 -12.352 1 80 207 CYS A O 1
ATOM 1624 N N . GLN A 1 208 ? -8.742 -22.375 -10.414 1 77.81 208 GLN A N 1
ATOM 1625 C CA . GLN A 1 208 ? -7.805 -23.391 -10.883 1 77.81 208 GLN A CA 1
ATOM 1626 C C . GLN A 1 208 ? -8.461 -24.328 -11.898 1 77.81 208 GLN A C 1
ATOM 1628 O O . GLN A 1 208 ? -7.797 -24.812 -12.82 1 77.81 208 GLN A O 1
ATOM 1633 N N . ALA A 1 209 ? -9.719 -24.5 -11.727 1 77.06 209 ALA A N 1
ATOM 1634 C CA . ALA A 1 209 ? -10.461 -25.406 -12.602 1 77.06 209 ALA A CA 1
ATOM 1635 C C . ALA A 1 209 ? -10.641 -24.812 -13.992 1 77.06 209 ALA A C 1
ATOM 1637 O O . ALA A 1 209 ? -10.961 -25.516 -14.945 1 77.06 209 ALA A O 1
ATOM 1638 N N . GLN A 1 210 ? -10.32 -23.562 -14.156 1 79.19 210 GLN A N 1
ATOM 1639 C CA . GLN A 1 210 ? -10.5 -22.906 -15.445 1 79.19 210 GLN A CA 1
ATOM 1640 C C . GLN A 1 210 ? -9.539 -23.484 -16.484 1 79.19 210 GLN A C 1
ATOM 1642 O O . GLN A 1 210 ? -9.797 -23.391 -17.688 1 79.19 210 GLN A O 1
ATOM 1647 N N . PHE A 1 211 ? -8.547 -24.109 -16.031 1 81.12 211 PHE A N 1
ATOM 1648 C CA . PHE A 1 211 ? -7.531 -24.609 -16.938 1 81.12 211 PHE A CA 1
ATOM 1649 C C . PHE A 1 211 ? -7.844 -26.047 -17.344 1 81.12 211 PHE A C 1
ATOM 1651 O O . PHE A 1 211 ? -7.312 -26.547 -18.344 1 81.12 211 PHE A O 1
ATOM 1658 N N . THR A 1 212 ? -8.664 -26.672 -16.578 1 79.31 212 THR A N 1
ATOM 1659 C CA . THR A 1 212 ? -8.93 -28.078 -16.844 1 79.31 212 THR A CA 1
ATOM 1660 C C . THR A 1 212 ? -10.383 -28.297 -17.25 1 79.31 212 THR A C 1
ATOM 1662 O O . THR A 1 212 ? -10.773 -29.391 -17.641 1 79.31 212 THR A O 1
ATOM 1665 N N . SER A 1 213 ? -11.117 -27.297 -17.062 1 77.69 213 SER A N 1
ATOM 1666 C CA . SER A 1 213 ? -12.547 -27.422 -17.344 1 77.69 213 SER A CA 1
ATOM 1667 C C . SER A 1 213 ? -12.984 -26.438 -18.422 1 77.69 213 SER A C 1
ATOM 1669 O O . SER A 1 213 ? -12.188 -25.625 -18.891 1 77.69 213 SER A O 1
ATOM 1671 N N . ALA A 1 214 ? -14.25 -26.516 -18.781 1 74.81 214 ALA A N 1
ATOM 1672 C CA . ALA A 1 214 ? -14.844 -25.703 -19.828 1 74.81 214 ALA A CA 1
ATOM 1673 C C . ALA A 1 214 ? -14.992 -24.25 -19.391 1 74.81 214 ALA A C 1
ATOM 1675 O O . ALA A 1 214 ? -15.156 -23.344 -20.219 1 74.81 214 ALA A O 1
ATOM 1676 N N . THR A 1 215 ? -14.844 -24.047 -18.125 1 71.81 215 THR A N 1
ATOM 1677 C CA . THR A 1 215 ? -15.031 -22.703 -17.578 1 71.81 215 THR A CA 1
ATOM 1678 C C . THR A 1 215 ? -13.945 -21.766 -18.094 1 71.81 215 THR A C 1
ATOM 1680 O O . THR A 1 215 ? -14.148 -20.547 -18.156 1 71.81 215 THR A O 1
ATOM 1683 N N . GLY A 1 216 ? -12.891 -22.328 -18.469 1 76.56 216 GLY A N 1
ATOM 1684 C CA . GLY A 1 216 ? -11.781 -21.516 -18.922 1 76.56 216 GLY A CA 1
ATOM 1685 C C . GLY A 1 216 ? -11.719 -21.375 -20.438 1 76.56 216 GLY A C 1
ATOM 1686 O O . GLY A 1 216 ? -10.703 -20.953 -20.984 1 76.56 216 GLY A O 1
ATOM 1687 N N . SER A 1 217 ? -12.805 -21.703 -21.125 1 78.62 217 SER A N 1
ATOM 1688 C CA . SER A 1 217 ? -12.828 -21.656 -22.594 1 78.62 217 SER A CA 1
ATOM 1689 C C . SER A 1 217 ? -12.703 -20.234 -23.109 1 78.62 217 SER A C 1
ATOM 1691 O O . SER A 1 217 ? -12.281 -20.016 -24.25 1 78.62 217 SER A O 1
ATOM 1693 N N . TYR A 1 218 ? -13.055 -19.281 -22.25 1 80.25 218 TYR A N 1
ATOM 1694 C CA . TYR A 1 218 ? -12.977 -17.891 -22.688 1 80.25 218 TYR A CA 1
ATOM 1695 C C . TYR A 1 218 ? -11.531 -17.469 -22.922 1 80.25 218 TYR A C 1
ATOM 1697 O O . TYR A 1 218 ? -11.258 -16.547 -23.688 1 80.25 218 TYR A O 1
ATOM 1705 N N . LYS A 1 219 ? -10.617 -18.156 -22.359 1 82.56 219 LYS A N 1
ATOM 1706 C CA . LYS A 1 219 ? -9.203 -17.812 -22.469 1 82.56 219 LYS A CA 1
ATOM 1707 C C . LYS A 1 219 ? -8.664 -18.109 -23.859 1 82.56 219 LYS A C 1
ATOM 1709 O O . LYS A 1 219 ? -7.613 -17.594 -24.25 1 82.56 219 LYS A O 1
ATOM 1714 N N . ARG A 1 220 ? -9.352 -18.938 -24.578 1 83.5 220 ARG A N 1
ATOM 1715 C CA . ARG A 1 220 ? -8.914 -19.312 -25.922 1 83.5 220 ARG A CA 1
ATOM 1716 C C . ARG A 1 220 ? -9.422 -18.312 -26.953 1 83.5 220 ARG A C 1
ATOM 1718 O O . ARG A 1 220 ? -8.961 -18.312 -28.094 1 83.5 220 ARG A O 1
ATOM 1725 N N . ARG A 1 221 ? -10.305 -17.469 -26.547 1 84.5 221 ARG A N 1
ATOM 1726 C CA . ARG A 1 221 ? -10.82 -16.422 -27.406 1 84.5 221 ARG A CA 1
ATOM 1727 C C . ARG A 1 221 ? -9.984 -15.156 -27.312 1 84.5 221 ARG A C 1
ATOM 1729 O O . ARG A 1 221 ? -9.266 -14.953 -26.328 1 84.5 221 ARG A O 1
ATOM 1736 N N . PRO A 1 222 ? -10.094 -14.367 -28.359 1 89.75 222 PRO A N 1
ATOM 1737 C CA . PRO A 1 222 ? -9.344 -13.109 -28.266 1 89.75 222 PRO A CA 1
ATOM 1738 C C . PRO A 1 222 ? -9.82 -12.227 -27.109 1 89.75 222 PRO A C 1
ATOM 1740 O O . PRO A 1 222 ? -11.023 -12.094 -26.891 1 89.75 222 PRO A O 1
ATOM 1743 N N . MET A 1 223 ? -8.914 -11.703 -26.438 1 90 223 MET A N 1
ATOM 1744 C CA . MET A 1 223 ? -9.211 -10.898 -25.25 1 90 223 MET A CA 1
ATOM 1745 C C . MET A 1 223 ? -10.039 -9.672 -25.625 1 90 223 MET A C 1
ATOM 1747 O O . MET A 1 223 ? -11.07 -9.406 -25 1 90 223 MET A O 1
ATOM 1751 N N . PHE A 1 224 ? -9.5 -9.008 -26.703 1 90.19 224 PHE A N 1
ATOM 1752 C CA . PHE A 1 224 ? -10.242 -7.82 -27.109 1 90.19 224 PHE A CA 1
ATOM 1753 C C . PHE A 1 224 ? -11.031 -8.094 -28.375 1 90.19 224 PHE A C 1
ATOM 1755 O O . PHE A 1 224 ? -10.562 -8.805 -29.266 1 90.19 224 PHE A O 1
ATOM 1762 N N . PRO A 1 225 ? -12.336 -7.637 -28.391 1 90.38 225 PRO A N 1
ATOM 1763 C CA . PRO A 1 225 ? -13.047 -6.68 -27.547 1 90.38 225 PRO A CA 1
ATOM 1764 C C . PRO A 1 225 ? -13.867 -7.359 -26.453 1 90.38 225 PRO A C 1
ATOM 1766 O O . PRO A 1 225 ? -14.648 -6.699 -25.75 1 90.38 225 PRO A O 1
ATOM 1769 N N . HIS A 1 226 ? -13.781 -8.633 -26.281 1 89.62 226 HIS A N 1
ATOM 1770 C CA . HIS A 1 226 ? -14.617 -9.391 -25.359 1 89.62 226 HIS A CA 1
ATOM 1771 C C . HIS A 1 226 ? -14.383 -8.953 -23.922 1 89.62 226 HIS A C 1
ATOM 1773 O O . HIS A 1 226 ? -15.297 -9.023 -23.094 1 89.62 226 HIS A O 1
ATOM 1779 N N . ALA A 1 227 ? -13.242 -8.508 -23.688 1 91.38 227 ALA A N 1
ATOM 1780 C CA . ALA A 1 227 ? -12.906 -8.086 -22.328 1 91.38 227 ALA A CA 1
ATOM 1781 C C . ALA A 1 227 ? -13.758 -6.898 -21.891 1 91.38 227 ALA A C 1
ATOM 1783 O O . ALA A 1 227 ? -14.156 -6.801 -20.734 1 91.38 227 ALA A O 1
ATOM 1784 N N . PHE A 1 228 ? -14.109 -6.008 -22.859 1 94.12 228 PHE A N 1
ATOM 1785 C CA . PHE A 1 228 ? -14.906 -4.836 -22.531 1 94.12 228 PHE A CA 1
ATOM 1786 C C . PHE A 1 228 ? -16.312 -5.242 -22.094 1 94.12 228 PHE A C 1
ATOM 1788 O O . PHE A 1 228 ? -16.828 -4.723 -21.109 1 94.12 228 PHE A O 1
ATOM 1795 N N . TYR A 1 229 ? -16.859 -6.164 -22.781 1 91.5 229 TYR A N 1
ATOM 1796 C CA . TYR A 1 229 ? -18.203 -6.629 -22.469 1 91.5 229 TYR A CA 1
ATOM 1797 C C . TYR A 1 229 ? -18.219 -7.43 -21.172 1 91.5 229 TYR A C 1
ATOM 1799 O O . TYR A 1 229 ? -19.125 -7.258 -20.344 1 91.5 229 TYR A O 1
ATOM 1807 N N . ARG A 1 230 ? -17.328 -8.234 -21.047 1 89.44 230 ARG A N 1
ATOM 1808 C CA . ARG A 1 230 ? -17.25 -9.039 -19.828 1 89.44 230 ARG A CA 1
ATOM 1809 C C . ARG A 1 230 ? -17.062 -8.148 -18.594 1 89.44 230 ARG A C 1
ATOM 1811 O O . ARG A 1 230 ? -17.594 -8.438 -17.531 1 89.44 230 ARG A O 1
ATOM 1818 N N . ALA A 1 231 ? -16.25 -7.121 -18.781 1 93.25 231 ALA A N 1
ATOM 1819 C CA . ALA A 1 231 ? -16.031 -6.184 -17.688 1 93.25 231 ALA A CA 1
ATOM 1820 C C . ALA A 1 231 ? -17.344 -5.512 -17.281 1 93.25 231 ALA A C 1
ATOM 1822 O O . ALA A 1 231 ? -17.594 -5.293 -16.094 1 93.25 231 ALA A O 1
ATOM 1823 N N . TRP A 1 232 ? -18.141 -5.219 -18.25 1 92 232 TRP A N 1
ATOM 1824 C CA . TRP A 1 232 ? -19.453 -4.625 -18 1 92 232 TRP A CA 1
ATOM 1825 C C . TRP A 1 232 ? -20.344 -5.594 -17.234 1 92 232 TRP A C 1
ATOM 1827 O O . TRP A 1 232 ? -21.047 -5.191 -16.312 1 92 232 TRP A O 1
ATOM 1837 N N . LEU A 1 233 ? -20.266 -6.859 -17.547 1 88.88 233 LEU A N 1
ATOM 1838 C CA . LEU A 1 233 ? -21.062 -7.879 -16.875 1 88.88 233 LEU A CA 1
ATOM 1839 C C . LEU A 1 233 ? -20.609 -8.062 -15.438 1 88.88 233 LEU A C 1
ATOM 1841 O O . LEU A 1 233 ? -21.438 -8.211 -14.539 1 88.88 233 LEU A O 1
ATOM 1845 N N . VAL A 1 234 ? -19.328 -8.023 -15.242 1 86.75 234 VAL A N 1
ATOM 1846 C CA . VAL A 1 234 ? -18.781 -8.18 -13.898 1 86.75 234 VAL A CA 1
ATOM 1847 C C . VAL A 1 234 ? -19.188 -6.992 -13.031 1 86.75 234 VAL A C 1
ATOM 1849 O O . VAL A 1 234 ? -19.469 -7.156 -11.836 1 86.75 234 VAL A O 1
ATOM 1852 N N . LEU A 1 235 ? -19.25 -5.844 -13.625 1 88.44 235 LEU A N 1
ATOM 1853 C CA . LEU A 1 235 ? -19.641 -4.641 -12.898 1 88.44 235 LEU A CA 1
ATOM 1854 C C . LEU A 1 235 ? -21.078 -4.738 -12.406 1 88.44 235 LEU A C 1
ATOM 1856 O O . LEU A 1 235 ? -21.375 -4.41 -11.258 1 88.44 235 LEU A O 1
ATOM 1860 N N . TRP A 1 236 ? -21.906 -5.297 -13.203 1 85.69 236 TRP A N 1
ATOM 1861 C CA . TRP A 1 236 ? -23.344 -5.297 -12.898 1 85.69 236 TRP A CA 1
ATOM 1862 C C . TRP A 1 236 ? -23.734 -6.547 -12.117 1 85.69 236 TRP A C 1
ATOM 1864 O O . TRP A 1 236 ? -24.672 -6.523 -11.32 1 85.69 236 TRP A O 1
ATOM 1874 N N . HIS A 1 237 ? -22.969 -7.633 -12.383 1 80.88 237 HIS A N 1
ATOM 1875 C CA . HIS A 1 237 ? -23.266 -8.891 -11.703 1 80.88 237 HIS A CA 1
ATOM 1876 C C . HIS A 1 237 ? -21.984 -9.539 -11.18 1 80.88 237 HIS A C 1
ATOM 1878 O O . HIS A 1 237 ? -21.609 -10.633 -11.617 1 80.88 237 HIS A O 1
ATOM 1884 N N . PRO A 1 238 ? -21.438 -8.922 -10.211 1 73 238 PRO A N 1
ATOM 1885 C CA . PRO A 1 238 ? -20.172 -9.453 -9.703 1 73 238 PRO A CA 1
ATOM 1886 C C . PRO A 1 238 ? -20.328 -10.828 -9.062 1 73 238 PRO A C 1
ATOM 1888 O O . PRO A 1 238 ? -19.359 -11.602 -9.016 1 73 238 PRO A O 1
ATOM 1891 N N . ASP A 1 239 ? -21.516 -11.219 -8.656 1 69.69 239 ASP A N 1
ATOM 1892 C CA . ASP A 1 239 ? -21.75 -12.484 -7.977 1 69.69 239 ASP A CA 1
ATOM 1893 C C . ASP A 1 239 ? -21.781 -13.648 -8.969 1 69.69 239 ASP A C 1
ATOM 1895 O O . ASP A 1 239 ? -21.469 -14.789 -8.609 1 69.69 239 ASP A O 1
ATOM 1899 N N . LYS A 1 240 ? -22.062 -13.328 -10.195 1 68.19 240 LYS A N 1
ATOM 1900 C CA . LYS A 1 240 ? -22.25 -14.398 -11.164 1 68.19 240 LYS A CA 1
ATOM 1901 C C . LYS A 1 240 ? -20.984 -14.617 -11.992 1 68.19 240 LYS A C 1
ATOM 1903 O O . LYS A 1 240 ? -20.812 -15.664 -12.617 1 68.19 240 LYS A O 1
ATOM 1908 N N . HIS A 1 241 ? -20.172 -13.641 -11.93 1 69.69 241 HIS A N 1
ATOM 1909 C CA . HIS A 1 241 ? -18.984 -13.734 -12.766 1 69.69 241 HIS A CA 1
ATOM 1910 C C . HIS A 1 241 ? -17.719 -13.672 -11.914 1 69.69 241 HIS A C 1
ATOM 1912 O O . HIS A 1 241 ? -17.344 -12.609 -11.414 1 69.69 241 HIS A O 1
ATOM 1918 N N . ILE A 1 242 ? -17.172 -14.898 -11.734 1 68.06 242 ILE A N 1
ATOM 1919 C CA . ILE A 1 242 ? -15.953 -14.984 -10.938 1 68.06 242 ILE A CA 1
ATOM 1920 C C . ILE A 1 242 ? -14.758 -14.531 -11.766 1 68.06 242 ILE A C 1
ATOM 1922 O O . ILE A 1 242 ? -14.609 -14.922 -12.93 1 68.06 242 ILE A O 1
ATOM 1926 N N . THR A 1 243 ? -14.117 -13.531 -11.227 1 78.56 243 THR A N 1
ATOM 1927 C CA . THR A 1 243 ? -12.875 -13.086 -11.859 1 78.56 243 THR A CA 1
ATOM 1928 C C . THR A 1 243 ? -11.664 -13.727 -11.188 1 78.56 243 THR A C 1
ATOM 1930 O O . THR A 1 243 ? -11.648 -13.906 -9.969 1 78.56 243 THR A O 1
ATOM 1933 N N . CYS A 1 244 ? -10.797 -14.188 -12.039 1 82.06 244 CYS A N 1
ATOM 1934 C CA . CYS A 1 244 ? -9.578 -14.828 -11.562 1 82.06 244 CYS A CA 1
ATOM 1935 C C . CYS A 1 244 ? -8.359 -13.961 -11.852 1 82.06 244 CYS A C 1
ATOM 1937 O O . CYS A 1 244 ? -8.391 -13.117 -12.75 1 82.06 244 CYS A O 1
ATOM 1939 N N . GLY A 1 245 ? -7.363 -14.055 -11.047 1 82.69 245 GLY A N 1
ATOM 1940 C CA . GLY A 1 245 ? -6.121 -13.336 -11.281 1 82.69 245 GLY A CA 1
ATOM 1941 C C . GLY A 1 245 ? -6.055 -12.008 -10.547 1 82.69 245 GLY A C 1
ATOM 1942 O O . GLY A 1 245 ? -5.039 -11.312 -10.602 1 82.69 245 GLY A O 1
ATOM 1943 N N . ASP A 1 246 ? -7.137 -11.695 -9.93 1 81.62 246 ASP A N 1
ATOM 1944 C CA . ASP A 1 246 ? -7.164 -10.414 -9.234 1 81.62 246 ASP A CA 1
ATOM 1945 C C . ASP A 1 246 ? -6.785 -10.57 -7.766 1 81.62 246 ASP A C 1
ATOM 1947 O O . ASP A 1 246 ? -7.566 -10.227 -6.875 1 81.62 246 ASP A O 1
ATOM 1951 N N . MET A 1 247 ? -5.457 -10.883 -7.516 1 82.56 247 MET A N 1
ATOM 1952 C CA . MET A 1 247 ? -5.035 -11.281 -6.176 1 82.56 247 MET A CA 1
ATOM 1953 C C . MET A 1 247 ? -4.297 -10.141 -5.477 1 82.56 247 MET A C 1
ATOM 1955 O O . MET A 1 247 ? -3.744 -10.328 -4.391 1 82.56 247 MET A O 1
ATOM 1959 N N . VAL A 1 248 ? -4.047 -9.039 -5.973 1 86.25 248 VAL A N 1
ATOM 1960 C CA . VAL A 1 248 ? -3.514 -7.883 -5.266 1 86.25 248 VAL A CA 1
ATOM 1961 C C . VAL A 1 248 ? -4.293 -6.633 -5.656 1 86.25 248 VAL A C 1
ATOM 1963 O O . VAL A 1 248 ? -4.098 -6.086 -6.746 1 86.25 248 VAL A O 1
ATOM 1966 N N . PHE A 1 249 ? -5.105 -6.098 -4.836 1 92.5 249 PHE A N 1
ATOM 1967 C CA . PHE A 1 249 ? -5.496 -6.543 -3.504 1 92.5 249 PHE A CA 1
ATOM 1968 C C . PHE A 1 249 ? -7 -6.797 -3.434 1 92.5 249 PHE A C 1
ATOM 1970 O O . PHE A 1 249 ? -7.727 -6.5 -4.383 1 92.5 249 PHE A O 1
ATOM 1977 N N . SER A 1 250 ? -7.488 -7.355 -2.438 1 94.19 250 SER A N 1
ATOM 1978 C CA . SER A 1 250 ? -8.828 -7.914 -2.301 1 94.19 250 SER A CA 1
ATOM 1979 C C . SER A 1 250 ? -9.891 -6.82 -2.361 1 94.19 250 SER A C 1
ATOM 1981 O O . SER A 1 250 ? -9.93 -5.938 -1.502 1 94.19 250 SER A O 1
ATOM 1983 N N . GLY A 1 251 ? -10.742 -6.98 -3.338 1 92.88 251 GLY A N 1
ATOM 1984 C CA . GLY A 1 251 ? -11.875 -6.066 -3.426 1 92.88 251 GLY A CA 1
ATOM 1985 C C . GLY A 1 251 ? -12.883 -6.258 -2.314 1 92.88 251 GLY A C 1
ATOM 1986 O O . GLY A 1 251 ? -13.438 -5.289 -1.795 1 92.88 251 GLY A O 1
ATOM 1987 N N . HIS A 1 252 ? -13.141 -7.52 -1.945 1 93.5 252 HIS A N 1
ATOM 1988 C CA . HIS A 1 252 ? -14.055 -7.824 -0.849 1 93.5 252 HIS A CA 1
ATOM 1989 C C . HIS A 1 252 ? -13.602 -7.156 0.446 1 93.5 252 HIS A C 1
ATOM 1991 O O . HIS A 1 252 ? -14.391 -6.496 1.119 1 93.5 252 HIS A O 1
ATOM 1997 N N . THR A 1 253 ? -12.352 -7.32 0.675 1 96.5 253 THR A N 1
ATOM 1998 C CA . THR A 1 253 ? -11.812 -6.73 1.896 1 96.5 253 THR A CA 1
ATOM 1999 C C . THR A 1 253 ? -11.859 -5.207 1.829 1 96.5 253 THR A C 1
ATOM 2001 O O . THR A 1 253 ? -12.094 -4.543 2.842 1 96.5 253 THR A O 1
ATOM 2004 N N . SER A 1 254 ? -11.609 -4.676 0.662 1 96.56 254 SER A N 1
ATOM 2005 C CA . SER A 1 254 ? -11.641 -3.227 0.499 1 96.56 254 SER A CA 1
ATOM 2006 C C . SER A 1 254 ? -13.016 -2.662 0.851 1 96.56 254 SER A C 1
ATOM 2008 O O . SER A 1 254 ? -13.117 -1.684 1.592 1 96.56 254 SER A O 1
ATOM 2010 N N . VAL A 1 255 ? -14.039 -3.305 0.351 1 96.25 255 VAL A N 1
ATOM 2011 C CA . VAL A 1 255 ? -15.398 -2.836 0.625 1 96.25 255 VAL A CA 1
ATOM 2012 C C . VAL A 1 255 ? -15.711 -3.006 2.109 1 96.25 255 VAL A C 1
ATOM 2014 O O . VAL A 1 255 ? -16.266 -2.105 2.738 1 96.25 255 VAL A O 1
ATOM 2017 N N . LEU A 1 256 ? -15.328 -4.102 2.666 1 97.62 256 LEU A N 1
ATOM 2018 C CA . LEU A 1 256 ? -15.555 -4.355 4.086 1 97.62 256 LEU A CA 1
ATOM 2019 C C . LEU A 1 256 ? -14.867 -3.289 4.938 1 97.62 256 LEU A C 1
ATOM 2021 O O . LEU A 1 256 ? -15.469 -2.756 5.871 1 97.62 256 LEU A O 1
ATOM 2025 N N . MET A 1 257 ? -13.648 -2.984 4.582 1 97.44 257 MET A N 1
ATOM 2026 C CA . MET A 1 257 ? -12.875 -2.006 5.34 1 97.44 257 MET A CA 1
ATOM 2027 C C . MET A 1 257 ? -13.5 -0.618 5.234 1 97.44 257 MET A C 1
ATOM 2029 O O . MET A 1 257 ? -13.57 0.109 6.227 1 97.44 257 MET A O 1
ATOM 2033 N N . GLN A 1 258 ? -13.906 -0.262 4.07 1 97.56 258 GLN A N 1
ATOM 2034 C CA . GLN A 1 258 ? -14.531 1.047 3.898 1 97.56 258 GLN A CA 1
ATOM 2035 C C . GLN A 1 258 ? -15.812 1.16 4.723 1 97.56 258 GLN A C 1
ATOM 2037 O O . GLN A 1 258 ? -16.062 2.188 5.359 1 97.56 258 GLN A O 1
ATOM 2042 N N . CYS A 1 259 ? -16.609 0.109 4.73 1 97.44 259 CYS A N 1
ATOM 2043 C CA . CYS A 1 259 ? -17.812 0.093 5.547 1 97.44 259 CYS A CA 1
ATOM 2044 C C . CYS A 1 259 ? -17.469 0.232 7.027 1 97.44 259 CYS A C 1
ATOM 2046 O O . CYS A 1 259 ? -18.078 1.029 7.738 1 97.44 259 CYS A O 1
ATOM 2048 N N . ALA A 1 260 ? -16.516 -0.485 7.43 1 97.38 260 ALA A N 1
ATOM 2049 C CA . ALA A 1 260 ? -16.094 -0.439 8.828 1 97.38 260 ALA A CA 1
ATOM 2050 C C . ALA A 1 260 ? -15.609 0.955 9.211 1 97.38 260 ALA A C 1
ATOM 2052 O O . ALA A 1 260 ? -15.922 1.455 10.297 1 97.38 260 ALA A O 1
ATOM 2053 N N . MET A 1 261 ? -14.891 1.575 8.328 1 96.56 261 MET A N 1
ATOM 2054 C CA . MET A 1 261 ? -14.344 2.896 8.625 1 96.56 261 MET A CA 1
ATOM 2055 C C . MET A 1 261 ? -15.445 3.947 8.664 1 96.56 261 MET A C 1
ATOM 2057 O O . MET A 1 261 ? -15.367 4.906 9.438 1 96.56 261 MET A O 1
ATOM 2061 N N . VAL A 1 262 ? -16.453 3.781 7.863 1 96.56 262 VAL A N 1
ATOM 2062 C CA . VAL A 1 262 ? -17.578 4.691 7.887 1 96.56 262 VAL A CA 1
ATOM 2063 C C . VAL A 1 262 ? -18.266 4.633 9.25 1 96.56 262 VAL A C 1
ATOM 2065 O O . VAL A 1 262 ? -18.516 5.672 9.867 1 96.56 262 VAL A O 1
ATOM 2068 N N . VAL A 1 263 ? -18.5 3.445 9.688 1 95.62 263 VAL A N 1
ATOM 2069 C CA . VAL A 1 263 ? -19.172 3.275 10.977 1 95.62 263 VAL A CA 1
ATOM 2070 C C . VAL A 1 263 ? -18.266 3.77 12.102 1 95.62 263 VAL A C 1
ATOM 2072 O O . VAL A 1 263 ? -18.719 4.457 13.016 1 95.62 263 VAL A O 1
ATOM 2075 N N . TRP A 1 264 ? -17.047 3.518 11.977 1 92.94 264 TRP A N 1
ATOM 2076 C CA . TRP A 1 264 ? -16.094 3.908 13 1 92.94 264 TRP A CA 1
ATOM 2077 C C . TRP A 1 264 ? -15.992 5.426 13.109 1 92.94 264 TRP A C 1
ATOM 2079 O O . TRP A 1 264 ? -15.914 5.977 14.203 1 92.94 264 TRP A O 1
ATOM 2089 N N . HIS A 1 265 ? -16.062 6.09 12.055 1 92 265 HIS A N 1
ATOM 2090 C CA . HIS A 1 265 ? -15.828 7.531 12.008 1 92 265 HIS A CA 1
ATOM 2091 C C . HIS A 1 265 ? -17.109 8.305 12.297 1 92 265 HIS A C 1
ATOM 2093 O O . HIS A 1 265 ? -17.094 9.312 13 1 92 265 HIS A O 1
ATOM 2099 N N . TYR A 1 266 ? -18.266 7.812 11.828 1 91.56 266 TYR A N 1
ATOM 2100 C CA . TYR A 1 266 ? -19.469 8.641 11.828 1 91.56 266 TYR A CA 1
ATOM 2101 C C . TYR A 1 266 ? -20.453 8.164 12.883 1 91.56 266 TYR A C 1
ATOM 2103 O O . TYR A 1 266 ? -21.438 8.859 13.188 1 91.56 266 TYR A O 1
ATOM 2111 N N . CYS A 1 267 ? -20.219 6.984 13.398 1 90.94 267 CYS A N 1
ATOM 2112 C CA . CYS A 1 267 ? -21.094 6.508 14.461 1 90.94 267 CYS A CA 1
ATOM 2113 C C . CYS A 1 267 ? -20.656 7.043 15.82 1 90.94 267 CYS A C 1
ATOM 2115 O O . CYS A 1 267 ? -20.219 6.277 16.688 1 90.94 267 CYS A O 1
ATOM 2117 N N . ARG A 1 268 ? -20.688 8.289 16 1 84.19 268 ARG A N 1
ATOM 2118 C CA . ARG A 1 268 ? -20.391 9.008 17.234 1 84.19 268 ARG A CA 1
ATOM 2119 C C . ARG A 1 268 ? -21.531 9.938 17.625 1 84.19 268 ARG A C 1
ATOM 2121 O O . ARG A 1 268 ? -22.203 10.492 16.75 1 84.19 268 ARG A O 1
ATOM 2128 N N . LEU A 1 269 ? -21.656 10.102 18.875 1 73.31 269 LEU A N 1
ATOM 2129 C CA . LEU A 1 269 ? -22.766 10.906 19.375 1 73.31 269 LEU A CA 1
ATOM 2130 C C . LEU A 1 269 ? -22.672 12.344 18.859 1 73.31 269 LEU A C 1
ATOM 2132 O O . LEU A 1 269 ? -23.688 12.961 18.562 1 73.31 269 LEU A O 1
ATOM 2136 N N . GLU A 1 270 ? -21.453 12.805 18.781 1 67.44 270 GLU A N 1
ATOM 2137 C CA . GLU A 1 270 ? -21.234 14.18 18.328 1 67.44 270 GLU A CA 1
ATOM 2138 C C . GLU A 1 270 ? -21.688 14.359 16.891 1 67.44 270 GLU A C 1
ATOM 2140 O O . GLU A 1 270 ? -22.047 15.461 16.469 1 67.44 270 GLU A O 1
ATOM 2145 N N . GLU A 1 271 ? -21.672 13.328 16.172 1 67.5 271 GLU A N 1
ATOM 2146 C CA . GLU A 1 271 ? -22 13.367 14.742 1 67.5 271 GLU A CA 1
ATOM 2147 C C . GLU A 1 271 ? -23.484 13.055 14.508 1 67.5 271 GLU A C 1
ATOM 2149 O O . GLU A 1 271 ? -24 13.281 13.406 1 67.5 271 GLU A O 1
ATOM 2154 N N . LEU A 1 272 ? -23.969 12.461 15.57 1 60.38 272 LEU A N 1
ATOM 2155 C CA . LEU A 1 272 ? -25.359 12.047 15.43 1 60.38 272 LEU A CA 1
ATOM 2156 C C . LEU A 1 272 ? -26.312 13.102 15.992 1 60.38 272 LEU A C 1
ATOM 2158 O O . LEU A 1 272 ? -25.922 13.891 16.859 1 60.38 272 LEU A O 1
ATOM 2162 N N . PRO A 1 273 ? -27.25 13.562 15.406 1 49.38 273 PRO A N 1
ATOM 2163 C CA . PRO A 1 273 ? -28.141 14.641 15.844 1 49.38 273 PRO A CA 1
ATOM 2164 C C . PRO A 1 273 ? -28.344 14.656 17.359 1 49.38 273 PRO A C 1
ATOM 2166 O O . PRO A 1 273 ? -28.656 15.703 17.922 1 49.38 273 PRO A O 1
ATOM 2169 N N . GLY A 1 274 ? -28.109 13.633 18.266 1 44.28 274 GLY A N 1
ATOM 2170 C CA . GLY A 1 274 ? -28.531 13.625 19.656 1 44.28 274 GLY A CA 1
ATOM 2171 C C . GLY A 1 274 ? -27.578 14.367 20.578 1 44.28 274 GLY A C 1
ATOM 2172 O O . GLY A 1 274 ? -27.594 14.18 21.797 1 44.28 274 GLY A O 1
ATOM 2173 N N . GLY A 1 275 ? -26.438 14.992 20.312 1 36.75 275 GLY A N 1
ATOM 2174 C CA . GLY A 1 275 ? -25.719 15.703 21.359 1 36.75 275 GLY A CA 1
ATOM 2175 C C . GLY A 1 275 ? -26.609 16.609 22.188 1 36.75 275 GLY A C 1
ATOM 2176 O O . GLY A 1 275 ? -27.812 16.734 21.922 1 36.75 275 GLY A O 1
ATOM 2177 N N . PRO A 1 276 ? -26.078 17.453 23.344 1 32.91 276 PRO A N 1
ATOM 2178 C CA . PRO A 1 276 ? -26.984 18.203 24.203 1 32.91 276 PRO A CA 1
ATOM 2179 C C . PRO A 1 276 ? -28.031 19 23.422 1 32.91 276 PRO A C 1
ATOM 2181 O O . PRO A 1 276 ? -29 19.484 24.016 1 32.91 276 PRO A O 1
ATOM 2184 N N . VAL A 1 277 ? -27.734 19.469 22.375 1 31.53 277 VAL A N 1
ATOM 2185 C CA . VAL A 1 277 ? -28.75 20.359 21.812 1 31.53 277 VAL A CA 1
ATOM 2186 C C . VAL A 1 277 ? -29.938 19.531 21.312 1 31.53 277 VAL A C 1
ATOM 2188 O O . VAL A 1 277 ? -30.859 20.062 20.688 1 31.53 277 VAL A O 1
ATOM 2191 N N . PHE A 1 278 ? -29.859 18.281 21.047 1 32.41 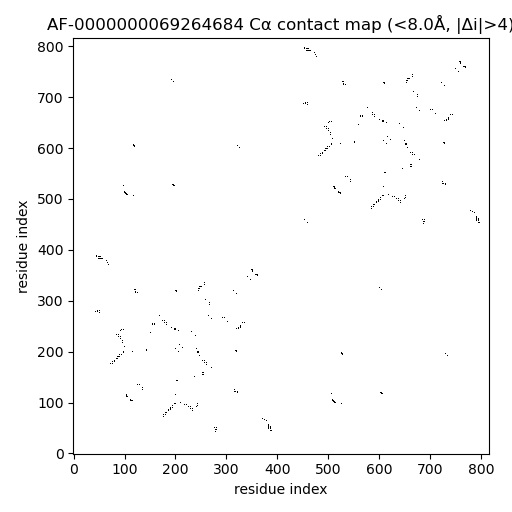278 PHE A N 1
ATOM 2192 C CA . PHE A 1 278 ? -31.125 17.578 20.781 1 32.41 278 PHE A CA 1
ATOM 2193 C C . PHE A 1 278 ? -32.062 17.688 21.984 1 32.41 278 PHE A C 1
ATOM 2195 O O . PHE A 1 278 ? -31.766 17.188 23.062 1 32.41 278 PHE A O 1
ATOM 2202 N N . THR A 1 279 ? -33 18.656 21.969 1 30.55 279 THR A N 1
ATOM 2203 C CA . THR A 1 279 ? -34 19 22.969 1 30.55 279 THR A CA 1
ATOM 2204 C C . THR A 1 279 ? -34.719 17.75 23.453 1 30.55 279 THR A C 1
ATOM 2206 O O . THR A 1 279 ? -34.656 16.688 22.812 1 30.55 279 THR A O 1
ATOM 2209 N N . LYS A 1 280 ? -35.906 17.938 24.344 1 31.81 280 LYS A N 1
ATOM 2210 C CA . LYS A 1 280 ? -36.812 17.094 25.156 1 31.81 280 LYS A CA 1
ATOM 2211 C C . LYS A 1 280 ? -37.469 16.016 24.297 1 31.81 280 LYS A C 1
ATOM 2213 O O . LYS A 1 280 ? -37.5 14.852 24.672 1 31.81 280 LYS A O 1
ATOM 2218 N N . PRO A 1 281 ? -38.219 16.422 23.234 1 29.31 281 PRO A N 1
ATOM 2219 C CA . PRO A 1 281 ? -39.156 15.438 22.672 1 29.31 281 PRO A CA 1
ATOM 2220 C C . PRO A 1 281 ? -38.438 14.305 21.938 1 29.31 281 PRO A C 1
ATOM 2222 O O . PRO A 1 281 ? -38.906 13.156 21.984 1 29.31 281 PRO A O 1
ATOM 2225 N N . MET A 1 282 ? -37.625 14.602 21.062 1 31.53 282 MET A N 1
ATOM 2226 C CA . MET A 1 282 ? -37.031 13.398 20.5 1 31.53 282 MET A CA 1
ATOM 2227 C C . MET A 1 282 ? -36.25 12.625 21.547 1 31.53 282 MET A C 1
ATOM 2229 O O . MET A 1 282 ? -35.656 11.578 21.25 1 31.53 282 MET A O 1
ATOM 2233 N N . GLN A 1 283 ? -36.062 13.109 22.703 1 31.8 283 GLN A N 1
ATOM 2234 C CA . GLN A 1 283 ? -35.938 12.297 23.906 1 31.8 283 GLN A CA 1
ATOM 2235 C C . GLN A 1 283 ? -37.062 11.289 24 1 31.8 283 GLN A C 1
ATOM 2237 O O . GLN A 1 283 ? -36.906 10.219 24.578 1 31.8 283 GLN A O 1
ATOM 2242 N N . ILE A 1 284 ? -38.25 11.695 23.562 1 30.19 284 ILE A N 1
ATOM 2243 C CA . ILE A 1 284 ? -39.406 10.789 23.656 1 30.19 284 ILE A CA 1
ATOM 2244 C C . ILE A 1 284 ? -39.281 9.688 22.609 1 30.19 284 ILE A C 1
ATOM 2246 O O . ILE A 1 284 ? -39.5 8.516 22.891 1 30.19 284 ILE A O 1
ATOM 2250 N N . LEU A 1 285 ? -39.375 10.031 21.328 1 31.14 285 LEU A N 1
ATOM 2251 C CA . LEU A 1 285 ? -39.219 8.883 20.438 1 31.14 285 LEU A CA 1
ATOM 2252 C C . LEU A 1 285 ? -37.875 8.211 20.641 1 31.14 285 LEU A C 1
ATOM 2254 O O . LEU A 1 285 ? -37.781 6.984 20.531 1 31.14 285 LEU A O 1
ATOM 2258 N N . THR A 1 286 ? -36.781 8.82 20.719 1 33.41 286 THR A N 1
ATOM 2259 C CA . THR A 1 286 ? -35.656 8.281 21.484 1 33.41 286 THR A CA 1
ATOM 2260 C C . THR A 1 286 ? -36 8.219 22.969 1 33.41 286 THR A C 1
ATOM 2262 O O . THR A 1 286 ? -35.156 7.941 23.812 1 33.41 286 THR A O 1
ATOM 2265 N N . CYS A 1 287 ? -36.938 8.773 23.453 1 30.02 287 CYS A N 1
ATOM 2266 C CA . CYS A 1 287 ? -37.469 8.297 24.719 1 30.02 287 CYS A CA 1
ATOM 2267 C C . CYS A 1 287 ? -37.594 6.777 24.719 1 30.02 287 CYS A C 1
ATOM 2269 O O . CYS A 1 287 ? -37.875 6.172 25.766 1 30.02 287 CYS A O 1
ATOM 2271 N N . ASN A 1 288 ? -38.406 6.152 23.672 1 31.11 288 ASN A N 1
ATOM 2272 C CA . ASN A 1 288 ? -38.156 4.734 23.906 1 31.11 288 ASN A CA 1
ATOM 2273 C C . ASN A 1 288 ? -36.656 4.449 24.031 1 31.11 288 ASN A C 1
ATOM 2275 O O . ASN A 1 288 ? -35.812 5.176 23.484 1 31.11 288 ASN A O 1
ATOM 2279 N N . ARG A 1 289 ? -36.156 3.559 24.875 1 34.81 289 ARG A N 1
ATOM 2280 C CA . ARG A 1 289 ? -34.906 3.07 25.484 1 34.81 289 ARG A CA 1
ATOM 2281 C C . ARG A 1 289 ? -33.844 2.871 24.422 1 34.81 289 ARG A C 1
ATOM 2283 O O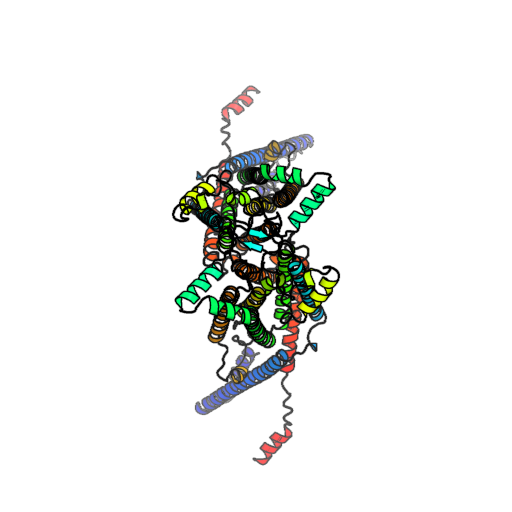 . ARG A 1 289 ? -32.781 2.303 24.703 1 34.81 289 ARG A O 1
ATOM 2290 N N . PHE A 1 290 ? -34.031 2.738 23.094 1 37.75 290 PHE A N 1
ATOM 2291 C CA . PHE A 1 290 ? -32.812 2.412 22.344 1 37.75 290 PHE A CA 1
ATOM 2292 C C . PHE A 1 290 ? -31.891 3.613 22.266 1 37.75 290 PHE A C 1
ATOM 2294 O O . PHE A 1 290 ? -31.906 4.363 21.297 1 37.75 290 PHE A O 1
ATOM 2301 N N . ALA A 1 291 ? -31.844 4.691 23.031 1 41.62 291 ALA A N 1
ATOM 2302 C CA . ALA A 1 291 ? -30.859 5.719 23.375 1 41.62 291 ALA A CA 1
ATOM 2303 C C . ALA A 1 291 ? -29.484 5.371 22.828 1 41.62 291 ALA A C 1
ATOM 2305 O O . ALA A 1 291 ? -28.844 4.418 23.281 1 41.62 291 ALA A O 1
ATOM 2306 N N . LEU A 1 292 ? -29.312 5.574 21.422 1 54.53 292 LEU A N 1
ATOM 2307 C CA . LEU A 1 292 ? -27.953 5.441 20.922 1 54.53 292 LEU A CA 1
ATOM 2308 C C . LEU A 1 292 ? -26.953 6.137 21.844 1 54.53 292 LEU A C 1
ATOM 2310 O O . LEU A 1 292 ? -26.938 7.367 21.922 1 54.53 292 LEU A O 1
ATOM 2314 N N . THR A 1 293 ? -26.828 5.734 22.984 1 65.5 293 THR A N 1
ATOM 2315 C CA . THR A 1 293 ? -25.797 6.148 23.922 1 65.5 293 THR A CA 1
ATOM 2316 C C . THR A 1 293 ? -24.406 5.91 23.344 1 65.5 293 THR A C 1
ATOM 2318 O O . THR A 1 293 ? -24.25 5.223 22.328 1 65.5 293 THR A O 1
ATOM 2321 N N . GLU A 1 294 ? -23.688 6.859 23.75 1 80.88 294 GLU A N 1
ATOM 2322 C CA . GLU A 1 294 ? -22.297 6.648 23.375 1 80.88 294 GLU A CA 1
ATOM 2323 C C . GLU A 1 294 ? -21.891 5.191 23.578 1 80.88 294 GLU A C 1
ATOM 2325 O O . GLU A 1 294 ? -21.078 4.656 22.828 1 80.88 294 GLU A O 1
ATOM 2330 N N . ARG A 1 295 ? -22.594 4.617 24.562 1 81 295 ARG A N 1
ATOM 2331 C CA . ARG A 1 295 ? -22.312 3.209 24.812 1 81 295 ARG A CA 1
ATOM 2332 C C . ARG A 1 295 ? -22.781 2.338 23.656 1 81 295 ARG A C 1
ATOM 2334 O O . ARG A 1 295 ? -22.078 1.406 23.25 1 81 295 ARG A O 1
ATOM 2341 N N . PHE A 1 296 ? -23.953 2.668 23.141 1 84.06 296 PHE A N 1
ATOM 2342 C CA . PHE A 1 296 ? -24.484 1.917 22.016 1 84.06 296 PHE A CA 1
ATOM 2343 C C . PHE A 1 296 ? -23.609 2.113 20.781 1 84.06 296 PHE A C 1
ATOM 2345 O O . PHE A 1 296 ? -23.312 1.154 20.062 1 84.06 296 PHE A O 1
ATOM 2352 N N . CYS A 1 297 ? -23.203 3.318 20.578 1 88.19 297 CYS A N 1
ATOM 2353 C CA . CYS A 1 297 ? -22.328 3.611 19.453 1 88.19 297 CYS A CA 1
ATOM 2354 C C . CYS A 1 297 ? -21 2.863 19.562 1 88.19 297 CYS A C 1
ATOM 2356 O O . CYS A 1 297 ? -20.5 2.346 18.578 1 88.19 297 CYS A O 1
ATOM 2358 N N . THR A 1 298 ? -20.547 2.799 20.734 1 89.81 298 THR A N 1
ATOM 2359 C CA . THR A 1 298 ? -19.297 2.084 20.969 1 89.81 298 THR A CA 1
ATOM 2360 C C . THR A 1 298 ? -19.469 0.594 20.688 1 89.81 298 THR A C 1
ATOM 2362 O O . THR A 1 298 ? -18.578 -0.046 20.141 1 89.81 298 THR A O 1
ATOM 2365 N N . LEU A 1 299 ? -20.609 0.064 21.078 1 91.88 299 LEU A N 1
ATOM 2366 C CA . LEU A 1 299 ? -20.891 -1.347 20.844 1 91.88 299 LEU A CA 1
ATOM 2367 C C . LEU A 1 299 ? -21 -1.621 19.344 1 91.88 299 LEU A C 1
ATOM 2369 O O . LEU A 1 299 ? -20.531 -2.648 18.859 1 91.88 299 LEU A O 1
ATOM 2373 N N . VAL A 1 300 ? -21.656 -0.717 18.625 1 92.62 300 VAL A N 1
ATOM 2374 C CA . VAL A 1 300 ? -21.812 -0.873 17.188 1 92.62 300 VAL A CA 1
ATOM 2375 C C . VAL A 1 300 ? -20.453 -0.807 16.5 1 92.62 300 VAL A C 1
ATOM 2377 O O . VAL A 1 300 ? -20.156 -1.604 15.602 1 92.62 300 VAL A O 1
ATOM 2380 N N . ARG A 1 301 ? -19.656 0.097 16.922 1 94 301 ARG A N 1
ATOM 2381 C CA . ARG A 1 301 ? -18.312 0.218 16.375 1 94 301 ARG A CA 1
ATOM 2382 C C . ARG A 1 301 ? -17.5 -1.046 16.625 1 94 301 ARG A C 1
ATOM 2384 O O . ARG A 1 301 ? -16.859 -1.578 15.719 1 94 301 ARG A O 1
ATOM 2391 N N . ALA A 1 302 ? -17.625 -1.538 17.844 1 94.25 302 ALA A N 1
ATOM 2392 C CA . ALA A 1 302 ? -16.891 -2.748 18.219 1 94.25 302 ALA A CA 1
ATOM 2393 C C . ALA A 1 302 ? -17.391 -3.953 17.422 1 94.25 302 ALA A C 1
ATOM 2395 O O . ALA A 1 302 ? -16.594 -4.77 16.953 1 94.25 302 ALA A O 1
ATOM 2396 N N . ALA A 1 303 ? -18.656 -4.051 17.281 1 95.81 303 ALA A N 1
ATOM 2397 C CA . ALA A 1 303 ? -19.266 -5.152 16.531 1 95.81 303 ALA A CA 1
ATOM 2398 C C . ALA A 1 303 ? -18.844 -5.109 15.07 1 95.81 303 ALA A C 1
ATOM 2400 O O . ALA A 1 303 ? -18.594 -6.148 14.453 1 95.81 303 ALA A O 1
ATOM 2401 N N . THR A 1 304 ? -18.781 -3.941 14.516 1 96.31 304 THR A N 1
ATOM 2402 C CA . THR A 1 304 ? -18.406 -3.779 13.117 1 96.31 304 THR A CA 1
ATOM 2403 C C . THR A 1 304 ? -16.953 -4.168 12.898 1 96.31 304 THR A C 1
ATOM 2405 O O . THR A 1 304 ? -16.625 -4.832 11.914 1 96.31 304 THR A O 1
ATOM 2408 N N . ILE A 1 305 ? -16.078 -3.7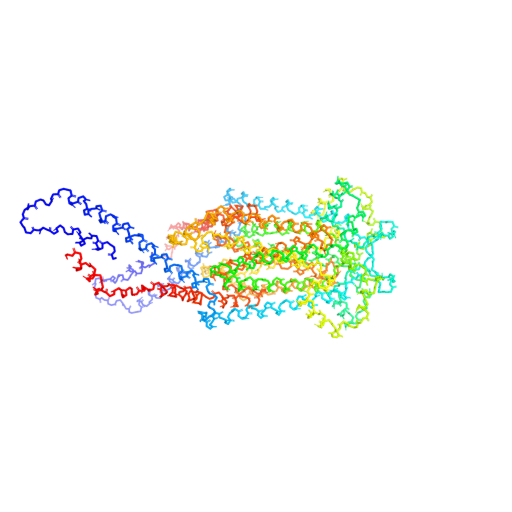87 13.812 1 94.88 305 ILE A N 1
ATOM 2409 C CA . ILE A 1 305 ? -14.672 -4.141 13.719 1 94.88 305 ILE A CA 1
ATOM 2410 C C . ILE A 1 305 ? -14.508 -5.652 13.859 1 94.88 305 ILE A C 1
ATOM 2412 O O . ILE A 1 305 ? -13.734 -6.27 13.117 1 94.88 305 ILE A O 1
ATOM 2416 N N . LEU A 1 306 ? -15.219 -6.238 14.773 1 96.56 306 LEU A N 1
ATOM 2417 C CA . LEU A 1 306 ? -15.164 -7.684 14.969 1 96.56 306 LEU A CA 1
ATOM 2418 C C . LEU A 1 306 ? -15.68 -8.422 13.734 1 96.56 306 LEU A C 1
ATOM 2420 O O . LEU A 1 306 ? -15.07 -9.391 13.289 1 96.56 306 LEU A O 1
ATOM 2424 N N . TYR A 1 307 ? -16.797 -7.965 13.227 1 97.44 307 TYR A N 1
ATOM 2425 C CA . TYR A 1 307 ? -17.359 -8.547 12.016 1 97.44 307 TYR A CA 1
ATOM 2426 C C . TYR A 1 307 ? -16.359 -8.492 10.867 1 97.44 307 TYR A C 1
ATOM 2428 O O . TYR A 1 307 ? -16.172 -9.477 10.148 1 97.44 307 TYR A O 1
ATOM 2436 N N . THR A 1 308 ? -15.727 -7.352 10.68 1 97.62 308 THR A N 1
ATOM 2437 C CA . THR A 1 308 ? -14.766 -7.16 9.602 1 97.62 308 THR A CA 1
ATOM 2438 C C . THR A 1 308 ? -13.555 -8.07 9.789 1 97.62 308 THR A C 1
ATOM 2440 O O . THR A 1 308 ? -13.055 -8.656 8.82 1 97.62 308 THR A O 1
ATOM 2443 N N . ALA A 1 309 ? -13.102 -8.234 11.008 1 96.69 309 ALA A N 1
ATOM 2444 C CA . ALA A 1 309 ? -11.977 -9.117 11.297 1 96.69 309 ALA A CA 1
ATOM 2445 C C . ALA A 1 309 ? -12.328 -10.57 10.992 1 96.69 309 ALA A C 1
ATOM 2447 O O . ALA A 1 309 ? -11.547 -11.281 10.352 1 96.69 309 ALA A O 1
ATOM 2448 N N . ILE A 1 310 ? -13.477 -10.977 11.398 1 95.81 310 ILE A N 1
ATOM 2449 C CA . ILE A 1 310 ? -13.93 -12.336 11.148 1 95.81 310 ILE A CA 1
ATOM 2450 C C . ILE A 1 310 ? -14.086 -12.562 9.648 1 95.81 310 ILE A C 1
ATOM 2452 O O . ILE A 1 310 ? -13.672 -13.594 9.117 1 95.81 310 ILE A O 1
ATOM 2456 N N . ALA A 1 311 ? -14.672 -11.586 8.984 1 96.81 311 ALA A N 1
ATOM 2457 C CA . ALA A 1 311 ? -14.859 -11.688 7.543 1 96.81 311 ALA A CA 1
ATOM 2458 C C . ALA A 1 311 ? -13.516 -11.789 6.824 1 96.81 311 ALA A C 1
ATOM 2460 O O . ALA A 1 311 ? -13.359 -12.578 5.891 1 96.81 311 ALA A O 1
ATOM 2461 N N . ALA A 1 312 ? -12.547 -11.008 7.219 1 95.75 312 ALA A N 1
ATOM 2462 C CA . ALA A 1 312 ? -11.219 -11.047 6.621 1 95.75 312 ALA A CA 1
ATOM 2463 C C . ALA A 1 312 ? -10.57 -12.414 6.816 1 95.75 312 ALA A C 1
ATOM 2465 O O . ALA A 1 312 ? -9.961 -12.961 5.891 1 95.75 312 ALA A O 1
ATOM 2466 N N . ILE A 1 313 ? -10.719 -12.969 8.008 1 93.94 313 ILE A N 1
ATOM 2467 C CA . ILE A 1 313 ? -10.156 -14.281 8.312 1 93.94 313 ILE A CA 1
ATOM 2468 C C . ILE A 1 313 ? -10.828 -15.344 7.453 1 93.94 313 ILE A C 1
ATOM 2470 O O . ILE A 1 313 ? -10.172 -16.25 6.938 1 93.94 313 ILE A O 1
ATOM 2474 N N . LEU A 1 314 ? -12.094 -15.227 7.238 1 91.75 314 LEU A N 1
ATOM 2475 C CA . LEU A 1 314 ? -12.836 -16.203 6.445 1 91.75 314 LEU A CA 1
ATOM 2476 C C . LEU A 1 314 ? -12.492 -16.078 4.965 1 91.75 314 LEU A C 1
ATOM 2478 O O . LEU A 1 314 ? -12.477 -17.062 4.238 1 91.75 314 LEU A O 1
ATOM 2482 N N . ILE A 1 315 ? -12.203 -14.859 4.484 1 92.81 315 ILE A N 1
ATOM 2483 C CA . ILE A 1 315 ? -11.766 -14.648 3.109 1 92.81 315 ILE A CA 1
ATOM 2484 C C . ILE A 1 315 ? -10.461 -15.398 2.863 1 92.81 315 ILE A C 1
ATOM 2486 O O . ILE A 1 315 ? -10.281 -16.031 1.821 1 92.81 315 ILE A O 1
ATOM 2490 N N . ILE A 1 316 ? -9.586 -15.406 3.836 1 92.5 316 ILE A N 1
ATOM 2491 C CA . ILE A 1 316 ? -8.312 -16.109 3.738 1 92.5 316 ILE A CA 1
ATOM 2492 C C . ILE A 1 316 ? -8.547 -17.609 3.861 1 92.5 316 ILE A C 1
ATOM 2494 O O . ILE A 1 316 ? -8 -18.391 3.078 1 92.5 316 ILE A O 1
ATOM 2498 N N . ALA A 1 317 ? -9.406 -17.984 4.777 1 88.81 317 ALA A N 1
ATOM 2499 C CA . ALA A 1 317 ? -9.633 -19.391 5.062 1 88.81 317 ALA A CA 1
ATOM 2500 C C . ALA A 1 317 ? -10.305 -20.094 3.885 1 88.81 317 ALA A C 1
ATOM 2502 O O . ALA A 1 317 ? -10.078 -21.281 3.646 1 88.81 317 ALA A O 1
ATOM 2503 N N . THR A 1 318 ? -11.125 -19.406 3.15 1 87.44 318 THR A N 1
ATOM 2504 C CA . THR A 1 318 ? -11.789 -19.984 1.99 1 87.44 318 THR A CA 1
ATOM 2505 C C . THR A 1 318 ? -10.875 -19.953 0.77 1 87.44 318 THR A C 1
ATOM 2507 O O . THR A 1 318 ? -11.258 -20.406 -0.313 1 87.44 318 THR A O 1
ATOM 2510 N N . ARG A 1 319 ? -9.656 -19.375 0.879 1 87.69 319 ARG A N 1
ATOM 2511 C CA . ARG A 1 319 ? -8.625 -19.297 -0.149 1 87.69 319 ARG A CA 1
ATOM 2512 C C . ARG A 1 319 ? -9.094 -18.469 -1.338 1 87.69 319 ARG A C 1
ATOM 2514 O O . ARG A 1 319 ? -8.664 -18.703 -2.471 1 87.69 319 ARG A O 1
ATOM 2521 N N . LEU A 1 320 ? -10.062 -17.609 -0.985 1 87.88 320 LEU A N 1
ATOM 2522 C CA . LEU A 1 320 ? -10.453 -16.672 -2.037 1 87.88 320 LEU A CA 1
ATOM 2523 C C . LEU A 1 320 ? -9.32 -15.695 -2.344 1 87.88 320 LEU A C 1
ATOM 2525 O O . LEU A 1 320 ? -9.109 -15.336 -3.504 1 87.88 320 LEU A O 1
ATOM 2529 N N . HIS A 1 321 ? -8.664 -15.273 -1.327 1 91.44 321 HIS A N 1
ATOM 2530 C CA . HIS A 1 321 ? -7.52 -14.375 -1.446 1 91.44 321 HIS A CA 1
ATOM 2531 C C . HIS A 1 321 ? -6.371 -14.82 -0.55 1 91.44 321 HIS A C 1
ATOM 2533 O O . HIS A 1 321 ? -6.586 -15.523 0.437 1 91.44 321 HIS A O 1
ATOM 2539 N N . TYR A 1 322 ? -5.18 -14.445 -0.947 1 94.19 322 TYR A N 1
ATOM 2540 C CA . TYR A 1 322 ? -4.004 -14.664 -0.114 1 94.19 322 TYR A CA 1
ATOM 2541 C C . TYR A 1 322 ? -3.984 -13.703 1.068 1 94.19 322 TYR A C 1
ATOM 2543 O O . TYR A 1 322 ? -4.652 -12.664 1.042 1 94.19 322 TYR A O 1
ATOM 2551 N N . THR A 1 323 ? -3.229 -14.078 2.096 1 96.12 323 THR A N 1
ATOM 2552 C CA . THR A 1 323 ? -3.088 -13.219 3.266 1 96.12 323 THR A CA 1
ATOM 2553 C C . THR A 1 323 ? -2.5 -11.867 2.875 1 96.12 323 THR A C 1
ATOM 2555 O O . THR A 1 323 ? -2.914 -10.828 3.398 1 96.12 323 THR A O 1
ATOM 2558 N N . LEU A 1 324 ? -1.578 -11.891 1.934 1 95.56 324 LEU A N 1
ATOM 2559 C CA . LEU A 1 324 ? -0.969 -10.656 1.451 1 95.56 324 LEU A CA 1
ATOM 2560 C C . LEU A 1 324 ? -2.021 -9.727 0.858 1 95.56 324 LEU A C 1
ATOM 2562 O O . LEU A 1 324 ? -2.025 -8.523 1.14 1 95.56 324 LEU A O 1
ATOM 2566 N N . ASP A 1 325 ? -2.941 -10.266 0.158 1 94.94 325 ASP A N 1
ATOM 2567 C CA . ASP A 1 325 ? -4.02 -9.523 -0.49 1 94.94 325 ASP A CA 1
ATOM 2568 C C . ASP A 1 325 ? -4.898 -8.82 0.542 1 94.94 325 ASP A C 1
ATOM 2570 O O . ASP A 1 325 ? -5.242 -7.645 0.377 1 94.94 325 ASP A O 1
ATOM 2574 N N . VAL A 1 326 ? -5.188 -9.562 1.465 1 96.62 326 VAL A N 1
ATOM 2575 C CA . VAL A 1 326 ? -6.082 -9.062 2.504 1 96.62 326 VAL A CA 1
ATOM 2576 C C . VAL A 1 326 ? -5.348 -8.031 3.357 1 96.62 326 VAL A C 1
ATOM 2578 O O . VAL A 1 326 ? -5.898 -6.973 3.672 1 96.62 326 VAL A O 1
ATOM 2581 N N . ALA A 1 327 ? -4.121 -8.281 3.705 1 95.81 327 ALA A N 1
ATOM 2582 C CA . ALA A 1 327 ? -3.326 -7.371 4.527 1 95.81 327 ALA A CA 1
ATOM 2583 C C . ALA A 1 327 ? -3.127 -6.031 3.822 1 95.81 327 ALA A C 1
ATOM 2585 O O . ALA A 1 327 ? -3.289 -4.973 4.434 1 95.81 327 ALA A O 1
ATOM 2586 N N . LEU A 1 328 ? -2.779 -6.066 2.596 1 95.31 328 LEU A N 1
ATOM 2587 C CA . LEU A 1 328 ? -2.594 -4.84 1.831 1 95.31 328 LEU A CA 1
ATOM 2588 C C . LEU A 1 328 ? -3.906 -4.07 1.713 1 95.31 328 LEU A C 1
ATOM 2590 O O . LEU A 1 328 ? -3.916 -2.838 1.793 1 95.31 328 LEU A O 1
ATOM 2594 N N . ALA A 1 329 ? -4.977 -4.805 1.522 1 96.88 329 ALA A N 1
ATOM 2595 C CA . ALA A 1 329 ? -6.277 -4.148 1.435 1 96.88 329 ALA A CA 1
ATOM 2596 C C . ALA A 1 329 ? -6.613 -3.414 2.73 1 96.88 329 ALA A C 1
ATOM 2598 O O . ALA A 1 329 ? -7.09 -2.277 2.701 1 96.88 329 ALA A O 1
ATOM 2599 N N . VAL A 1 330 ? -6.348 -4.062 3.814 1 96.19 330 VAL A N 1
ATOM 2600 C CA . VAL A 1 330 ? -6.629 -3.453 5.109 1 96.19 330 VAL A CA 1
ATOM 2601 C C . VAL A 1 330 ? -5.805 -2.178 5.27 1 96.19 330 VAL A C 1
ATOM 2603 O O . VAL A 1 330 ? -6.336 -1.131 5.648 1 96.19 330 VAL A O 1
ATOM 2606 N N . TYR A 1 331 ? -4.621 -2.266 4.926 1 94.31 331 TYR A N 1
ATOM 2607 C CA . TYR A 1 331 ? -3.723 -1.131 5.109 1 94.31 331 TYR A CA 1
ATOM 2608 C C . TYR A 1 331 ? -4.074 0.003 4.152 1 94.31 331 TYR A C 1
ATOM 2610 O O . TYR A 1 331 ? -4.23 1.151 4.574 1 94.31 331 TYR A O 1
ATOM 2618 N N . LEU A 1 332 ? -4.191 -0.262 2.906 1 93.56 332 LEU A N 1
ATOM 2619 C CA . LEU A 1 332 ? -4.41 0.76 1.888 1 93.56 332 LEU A CA 1
ATOM 2620 C C . LEU A 1 332 ? -5.758 1.444 2.08 1 93.56 332 LEU A C 1
ATOM 2622 O O . LEU A 1 332 ? -5.875 2.658 1.896 1 93.56 332 LEU A O 1
ATOM 2626 N N . ASN A 1 333 ? -6.766 0.683 2.475 1 95 333 ASN A N 1
ATOM 2627 C CA . ASN A 1 333 ? -8.078 1.279 2.693 1 95 333 ASN A CA 1
ATOM 2628 C C . ASN A 1 333 ? -8.102 2.139 3.953 1 95 333 ASN A C 1
ATOM 2630 O O . ASN A 1 333 ? -8.703 3.217 3.965 1 95 333 ASN A O 1
ATOM 2634 N N . SER A 1 334 ? -7.477 1.669 5.004 1 92.69 334 SER A N 1
ATOM 2635 C CA . SER A 1 334 ? -7.414 2.453 6.23 1 92.69 334 SER A CA 1
ATOM 2636 C C . SER A 1 334 ? -6.68 3.77 6.008 1 92.69 334 SER A C 1
ATOM 2638 O O . SER A 1 334 ? -7.145 4.828 6.434 1 92.69 334 SER A O 1
ATOM 2640 N N . ARG A 1 335 ? -5.629 3.688 5.277 1 89.75 335 ARG A N 1
ATOM 2641 C CA . ARG A 1 335 ? -4.832 4.887 5.031 1 89.75 335 ARG A CA 1
ATOM 2642 C C . ARG A 1 335 ? -5.555 5.84 4.086 1 89.75 335 ARG A C 1
ATOM 2644 O O . ARG A 1 335 ? -5.496 7.059 4.262 1 89.75 335 ARG A O 1
ATOM 2651 N N . SER A 1 336 ? -6.164 5.301 3.078 1 91.44 336 SER A N 1
ATOM 2652 C CA . SER A 1 336 ? -6.879 6.145 2.127 1 91.44 336 SER A CA 1
ATOM 2653 C C . SER A 1 336 ? -8.039 6.875 2.799 1 91.44 336 SER A C 1
ATOM 2655 O O . SER A 1 336 ? -8.266 8.062 2.537 1 91.44 336 SER A O 1
ATOM 2657 N N . PHE A 1 337 ? -8.766 6.172 3.67 1 93.25 337 PHE A N 1
ATOM 2658 C CA . PHE A 1 337 ? -9.883 6.777 4.383 1 93.25 337 PHE A CA 1
ATOM 2659 C C . PHE A 1 337 ? -9.406 7.902 5.293 1 93.25 337 PHE A C 1
ATOM 2661 O O . PHE A 1 337 ? -9.953 9 5.27 1 93.25 337 PHE A O 1
ATOM 2668 N N . ARG A 1 338 ? -8.352 7.668 5.988 1 87.5 338 ARG A N 1
ATOM 2669 C CA . ARG A 1 338 ? -7.816 8.648 6.926 1 87.5 338 ARG A CA 1
ATOM 2670 C C . ARG A 1 338 ? -7.227 9.852 6.188 1 87.5 338 ARG A C 1
ATOM 2672 O O . ARG A 1 338 ? -7.402 10.992 6.609 1 87.5 338 ARG A O 1
ATOM 2679 N N . TRP A 1 339 ? -6.562 9.539 5.195 1 85.12 339 TRP A N 1
ATOM 2680 C CA . TRP A 1 339 ? -5.957 10.625 4.422 1 85.12 339 TRP A CA 1
ATOM 2681 C C . TRP A 1 339 ? -7.023 11.562 3.865 1 85.12 339 TRP A C 1
ATOM 2683 O O . TRP A 1 339 ? -6.883 12.781 3.93 1 85.12 339 TRP A O 1
ATOM 2693 N N . TYR A 1 340 ? -8.047 10.992 3.348 1 89 340 TYR A N 1
ATOM 2694 C CA . TYR A 1 340 ? -9.109 11.82 2.781 1 89 340 TYR A CA 1
ATOM 2695 C C . TYR A 1 340 ? -9.75 12.695 3.852 1 89 340 TYR A C 1
ATOM 2697 O O . TYR A 1 340 ? -9.961 13.891 3.643 1 89 340 TYR A O 1
ATOM 2705 N N . HIS A 1 341 ? -10.07 12.172 4.945 1 88.06 341 HIS A N 1
ATOM 2706 C CA . HIS A 1 341 ? -10.734 12.914 6.008 1 88.06 341 HIS A CA 1
ATOM 2707 C C . HIS A 1 341 ? -9.805 13.945 6.629 1 88.06 341 HIS A C 1
ATOM 2709 O O . HIS A 1 341 ? -10.242 15.031 7.027 1 88.06 341 HIS A O 1
ATOM 2715 N N . ASP A 1 342 ? -8.508 13.609 6.684 1 81.38 342 ASP A N 1
ATOM 2716 C CA . ASP A 1 342 ? -7.543 14.602 7.137 1 81.38 342 ASP A CA 1
ATOM 2717 C C . ASP A 1 342 ? -7.422 15.75 6.137 1 81.38 342 ASP A C 1
ATOM 2719 O O . ASP A 1 342 ? -7.363 16.922 6.527 1 81.38 342 ASP A O 1
ATOM 2723 N N . ALA A 1 343 ? -7.344 15.422 4.949 1 80 343 ALA A N 1
ATOM 2724 C CA . ALA A 1 343 ? -7.23 16.438 3.904 1 80 343 ALA A CA 1
ATOM 2725 C C . ALA A 1 343 ? -8.477 17.312 3.854 1 80 343 ALA A C 1
ATOM 2727 O O . ALA A 1 343 ? -8.398 18.5 3.523 1 80 343 ALA A O 1
ATOM 2728 N N . ALA A 1 344 ? -9.625 16.734 4.16 1 81.88 344 ALA A N 1
ATOM 2729 C CA . ALA A 1 344 ? -10.867 17.5 4.172 1 81.88 344 ALA A CA 1
ATOM 2730 C C . ALA A 1 344 ? -10.922 18.453 5.363 1 81.88 344 ALA A C 1
ATOM 2732 O O . ALA A 1 344 ? -11.555 19.5 5.297 1 81.88 344 ALA A O 1
ATOM 2733 N N . SER A 1 345 ? -10.234 18.109 6.379 1 76.25 345 SER A N 1
ATOM 2734 C CA . SER A 1 345 ? -10.305 18.891 7.605 1 76.25 345 SER A CA 1
ATOM 2735 C C . SER A 1 345 ? -9.234 19.969 7.641 1 76.25 345 SER A C 1
ATOM 2737 O O . SER A 1 345 ? -9.43 21.031 8.242 1 76.25 345 SER A O 1
ATOM 2739 N N . TYR A 1 346 ? -8.133 19.609 7.031 1 69.12 346 TYR A N 1
ATOM 2740 C CA . TYR A 1 346 ? -7.031 20.562 7.133 1 69.12 346 TYR A CA 1
ATOM 2741 C C . TYR A 1 346 ? -6.816 21.297 5.816 1 69.12 346 TYR A C 1
ATOM 2743 O O . TYR A 1 346 ? -6.52 20.672 4.793 1 69.12 346 TYR A O 1
ATOM 2751 N N . GLU A 1 347 ? -6.961 22.594 5.848 1 63.47 347 GLU A N 1
ATOM 2752 C CA . GLU A 1 347 ? -6.871 23.438 4.66 1 63.47 347 GLU A CA 1
ATOM 2753 C C . GLU A 1 347 ? -5.512 23.281 3.979 1 63.47 347 GLU A C 1
ATOM 2755 O O . GLU A 1 347 ? -5.43 23.25 2.748 1 63.47 347 GLU A O 1
ATOM 2760 N N . LYS A 1 348 ? -4.543 23.219 4.77 1 59.44 348 LYS A N 1
ATOM 2761 C CA . LYS A 1 348 ? -3.201 23.141 4.203 1 59.44 348 LYS A CA 1
ATOM 2762 C C . LYS A 1 348 ? -2.996 21.844 3.438 1 59.44 348 LYS A C 1
ATOM 2764 O O . LYS A 1 348 ? -2.279 21.812 2.436 1 59.44 348 LYS A O 1
ATOM 2769 N N . LEU A 1 349 ? -3.645 20.969 3.887 1 57.91 349 LEU A N 1
ATOM 2770 C CA . LEU A 1 349 ? -3.512 19.672 3.225 1 57.91 349 LEU A CA 1
ATOM 2771 C C . LEU A 1 349 ? -4.332 19.625 1.938 1 57.91 349 LEU A C 1
ATOM 2773 O O . LEU A 1 349 ? -3.955 18.953 0.978 1 57.91 349 LEU A O 1
ATOM 2777 N N . LYS A 1 350 ? -5.273 20.469 1.979 1 57.44 350 LYS A N 1
ATOM 2778 C CA . LYS A 1 350 ? -6.156 20.562 0.82 1 57.44 350 LYS A CA 1
ATOM 2779 C C . LYS A 1 350 ? -5.438 21.188 -0.368 1 57.44 350 LYS A C 1
ATOM 2781 O O . LYS A 1 350 ? -5.676 20.812 -1.518 1 57.44 350 LYS A O 1
ATOM 2786 N N . ARG A 1 351 ? -4.574 22.047 0.032 1 56.69 351 ARG A N 1
ATOM 2787 C CA . ARG A 1 351 ? -3.939 22.859 -1.004 1 56.69 351 ARG A CA 1
ATOM 2788 C C . ARG A 1 351 ? -2.689 22.172 -1.546 1 56.69 351 ARG A C 1
ATOM 2790 O O . ARG A 1 351 ? -2.131 22.609 -2.559 1 56.69 351 ARG A O 1
ATOM 2797 N N . ARG A 1 352 ? -2.34 21.188 -0.882 1 57.25 352 ARG A N 1
ATOM 2798 C CA . ARG A 1 352 ? -1.061 20.609 -1.275 1 57.25 352 ARG A CA 1
ATOM 2799 C C . ARG A 1 352 ? -1.168 19.922 -2.631 1 57.25 352 ARG A C 1
ATOM 2801 O O . ARG A 1 352 ? -2.105 19.156 -2.869 1 57.25 352 ARG A O 1
ATOM 2808 N N . LYS A 1 353 ? -0.549 20.531 -3.617 1 50.09 353 LYS A N 1
ATOM 2809 C CA . LYS A 1 353 ? -0.414 19.969 -4.957 1 50.09 353 LYS A CA 1
ATOM 2810 C C . LYS A 1 353 ? 0.412 18.688 -4.938 1 50.09 353 LYS A C 1
ATOM 2812 O O . LYS A 1 353 ? 1.54 18.688 -4.438 1 50.09 353 LYS A O 1
ATOM 2817 N N . SER A 1 354 ? -0.112 17.625 -4.512 1 48.28 354 SER A N 1
ATOM 2818 C CA . SER A 1 354 ? 0.684 16.391 -4.531 1 48.28 354 SER A CA 1
ATOM 2819 C C . SER A 1 354 ? 1.04 15.992 -5.957 1 48.28 354 SER A C 1
ATOM 2821 O O . SER A 1 354 ? 0.184 16 -6.844 1 48.28 354 SER A O 1
ATOM 2823 N N . ILE A 1 355 ? 2.264 16.062 -6.375 1 43.06 355 ILE A N 1
ATOM 2824 C CA . ILE A 1 355 ? 2.809 15.641 -7.66 1 43.06 355 ILE A CA 1
ATOM 2825 C C . ILE A 1 355 ? 2.168 14.328 -8.086 1 43.06 355 ILE A C 1
ATOM 2827 O O . ILE A 1 355 ? 1.861 14.133 -9.266 1 43.06 355 ILE A O 1
ATOM 2831 N N . PHE A 1 356 ? 2.125 13.398 -7.156 1 43.62 356 PHE A N 1
ATOM 2832 C CA . PHE A 1 356 ? 1.738 12.047 -7.551 1 43.62 356 PHE A CA 1
ATOM 2833 C C . PHE A 1 356 ? 0.231 11.953 -7.758 1 43.62 356 PHE A C 1
ATOM 2835 O O . PHE A 1 356 ? -0.256 11.023 -8.406 1 43.62 356 PHE A O 1
ATOM 2842 N N . LEU A 1 357 ? -0.489 12.828 -7.109 1 49.88 357 LEU A N 1
ATOM 2843 C CA . LEU A 1 357 ? -1.93 12.773 -7.336 1 49.88 357 LEU A CA 1
ATOM 2844 C C . LEU A 1 357 ? -2.385 13.93 -8.219 1 49.88 357 LEU A C 1
ATOM 2846 O O . LEU A 1 357 ? -2.867 14.945 -7.715 1 49.88 357 LEU A O 1
ATOM 2850 N N . LEU A 1 358 ? -1.845 14.109 -9.258 1 44.78 358 LEU A N 1
ATOM 2851 C CA . LEU A 1 358 ? -2.199 15.125 -10.25 1 44.78 358 LEU A CA 1
ATOM 2852 C C . LEU A 1 358 ? -3.684 15.461 -10.172 1 44.78 358 LEU A C 1
ATOM 2854 O O . LEU A 1 358 ? -4.535 14.586 -10.344 1 44.78 358 LEU A O 1
ATOM 2858 N N . GLY A 1 359 ? -4.109 16.547 -9.656 1 53.56 359 GLY A N 1
ATOM 2859 C CA . GLY A 1 359 ? -5.438 17.141 -9.703 1 53.56 359 GLY A CA 1
ATOM 2860 C C . GLY A 1 359 ? -6.309 16.75 -8.523 1 53.56 359 GLY A C 1
ATOM 2861 O O . GLY A 1 359 ? -7.41 17.281 -8.352 1 53.56 359 GLY A O 1
ATOM 2862 N N . TYR A 1 360 ? -5.758 15.727 -7.754 1 61.94 360 TYR A N 1
ATOM 2863 C CA . TYR A 1 360 ? -6.609 15.266 -6.66 1 61.94 360 TYR A CA 1
ATOM 2864 C C . TYR A 1 360 ? -6.785 16.359 -5.613 1 61.94 360 TYR A C 1
ATOM 2866 O O . TYR A 1 360 ? -7.867 16.516 -5.043 1 61.94 360 TYR A O 1
ATOM 2874 N N . GLY A 1 361 ? -5.746 17.188 -5.598 1 67.31 361 GLY A N 1
ATOM 2875 C CA . GLY A 1 361 ? -5.879 18.281 -4.645 1 67.31 361 GLY A CA 1
ATOM 2876 C C . GLY A 1 361 ? -6.906 19.312 -5.059 1 67.31 361 GLY A C 1
ATOM 2877 O O . GLY A 1 361 ? -7.73 19.734 -4.242 1 67.31 361 GLY A O 1
ATOM 2878 N N . SER A 1 362 ? -6.848 19.531 -6.367 1 74.31 362 SER A N 1
ATOM 2879 C CA . SER A 1 362 ? -7.801 20.531 -6.852 1 74.31 362 SER A CA 1
ATOM 2880 C C . SER A 1 362 ? -9.227 20 -6.805 1 74.31 362 SER A C 1
ATOM 2882 O O . SER A 1 362 ? -10.164 20.734 -6.469 1 74.31 362 SER A O 1
ATOM 2884 N N . VAL A 1 363 ? -9.383 18.75 -7.094 1 82.12 363 VAL A N 1
ATOM 2885 C CA . VAL A 1 363 ? -10.703 18.125 -7.086 1 82.12 363 VAL A CA 1
ATOM 2886 C C . VAL A 1 363 ? -11.227 18.031 -5.656 1 82.12 363 VAL A C 1
ATOM 2888 O O . VAL A 1 363 ? -12.398 18.312 -5.395 1 82.12 363 VAL A O 1
ATOM 2891 N N . MET A 1 364 ? -10.344 17.781 -4.785 1 82.69 364 MET A N 1
ATOM 2892 C CA . MET A 1 364 ? -10.742 17.672 -3.385 1 82.69 364 MET A CA 1
ATOM 2893 C C . MET A 1 364 ? -11.148 19.031 -2.822 1 82.69 364 MET A C 1
ATOM 2895 O O . MET A 1 364 ? -12.094 19.125 -2.041 1 82.69 364 MET A O 1
ATOM 2899 N N . GLN A 1 365 ? -10.445 20 -3.26 1 80.31 365 GLN A N 1
ATOM 2900 C CA . GLN A 1 365 ? -10.797 21.359 -2.816 1 80.31 365 GLN A CA 1
ATOM 2901 C C . GLN A 1 365 ? -12.164 21.766 -3.346 1 80.31 365 GLN A C 1
ATOM 2903 O O . GLN A 1 365 ? -12.945 22.406 -2.639 1 80.31 365 GLN A O 1
ATOM 2908 N N . TRP A 1 366 ? -12.359 21.328 -4.543 1 84.81 366 TRP A N 1
ATOM 2909 C CA . TRP A 1 366 ? -13.656 21.625 -5.145 1 84.81 366 TRP A CA 1
ATOM 2910 C C . TRP A 1 366 ? -14.766 20.812 -4.473 1 84.81 366 TRP A C 1
ATOM 2912 O O . TRP A 1 366 ? -15.828 21.359 -4.164 1 84.81 366 TRP A O 1
ATOM 2922 N N . LEU A 1 367 ? -14.547 19.641 -4.137 1 87.12 367 LEU A N 1
ATOM 2923 C CA . LEU A 1 367 ? -15.547 18.75 -3.541 1 87.12 367 LEU A CA 1
ATOM 2924 C C . LEU A 1 367 ? -15.852 19.172 -2.105 1 87.12 367 LEU A C 1
ATOM 2926 O O . LEU A 1 367 ? -17 19.062 -1.653 1 87.12 367 LEU A O 1
ATOM 2930 N N . GLU A 1 368 ? -14.805 19.672 -1.435 1 85.56 368 GLU A N 1
ATOM 2931 C CA . GLU A 1 368 ? -14.953 19.984 -0.017 1 85.56 368 GLU A CA 1
ATOM 2932 C C . GLU A 1 368 ? -15 21.5 0.214 1 85.56 368 GLU A C 1
ATOM 2934 O O . GLU A 1 368 ? -14.672 21.969 1.303 1 85.56 368 GLU A O 1
ATOM 2939 N N . ALA A 1 369 ? -15.414 22.156 -0.713 1 80.69 369 ALA A N 1
ATOM 2940 C CA . ALA A 1 369 ? -15.508 23.609 -0.567 1 80.69 369 ALA A CA 1
ATOM 2941 C C . ALA A 1 369 ? -16.438 23.984 0.583 1 80.69 369 ALA A C 1
ATOM 2943 O O . ALA A 1 369 ? -17.594 23.547 0.624 1 80.69 369 ALA A O 1
ATOM 2944 N N . GLU A 1 370 ? -15.93 24.672 1.456 1 71.94 370 GLU A N 1
ATOM 2945 C CA . GLU A 1 370 ? -16.625 25.031 2.693 1 71.94 370 GLU A CA 1
ATOM 2946 C C . GLU A 1 370 ? -17.891 25.828 2.412 1 71.94 370 GLU A C 1
ATOM 2948 O O . GLU A 1 370 ? -18.891 25.672 3.102 1 71.94 370 GLU A O 1
ATOM 2953 N N . GLU A 1 371 ? -17.812 26.578 1.446 1 67.81 371 GLU A N 1
ATOM 2954 C CA . GLU A 1 371 ? -18.953 27.438 1.156 1 67.81 371 GLU A CA 1
ATOM 2955 C C . GLU A 1 371 ? -20.203 26.625 0.812 1 67.81 371 GLU A C 1
ATOM 2957 O O . GLU A 1 371 ? -21.297 26.922 1.271 1 67.81 371 GLU A O 1
ATOM 2962 N N . VAL A 1 372 ? -19.938 25.578 0.15 1 67.5 372 VAL A N 1
ATOM 2963 C CA . VAL A 1 372 ? -21.062 24.781 -0.318 1 67.5 372 VAL A CA 1
ATOM 2964 C C . VAL A 1 372 ? -21.562 23.891 0.813 1 67.5 372 VAL A C 1
ATOM 2966 O O . VAL A 1 372 ? -22.766 23.734 0.997 1 67.5 372 VAL A O 1
ATOM 2969 N N . ILE A 1 373 ? -20.641 23.516 1.641 1 66.62 373 ILE A N 1
ATOM 2970 C CA . ILE A 1 373 ? -21 22.625 2.744 1 66.62 373 ILE A CA 1
ATOM 2971 C C . ILE A 1 373 ? -21.719 23.422 3.83 1 66.62 373 ILE A C 1
ATOM 2973 O O . ILE A 1 373 ? -22.719 22.953 4.395 1 66.62 373 ILE A O 1
ATOM 2977 N N . ALA A 1 374 ? -21.234 24.594 3.957 1 66.06 374 ALA A N 1
ATOM 2978 C CA . ALA A 1 374 ? -21.859 25.469 4.945 1 66.06 374 ALA A CA 1
ATOM 2979 C C . ALA A 1 374 ? -23.25 25.906 4.488 1 66.06 374 ALA A C 1
ATOM 2981 O O . ALA A 1 374 ? -24.172 26 5.301 1 66.06 374 ALA A O 1
ATOM 2982 N N . ALA A 1 375 ? -23.312 26.156 3.283 1 63.34 375 ALA A N 1
ATOM 2983 C CA . ALA A 1 375 ? -24.609 26.578 2.746 1 63.34 375 ALA A CA 1
ATOM 2984 C C . ALA A 1 375 ? -25.656 25.469 2.889 1 63.34 375 ALA A C 1
ATOM 2986 O O . ALA A 1 375 ? -26.812 25.75 3.203 1 63.34 375 ALA A O 1
ATOM 2987 N N . GLU A 1 376 ? -25.234 24.328 2.736 1 63.75 376 GLU A N 1
ATOM 2988 C CA . GLU A 1 376 ? -26.141 23.188 2.879 1 63.75 376 GLU A CA 1
ATOM 2989 C C . GLU A 1 376 ? -26.562 23 4.332 1 63.75 376 GLU A C 1
ATOM 2991 O O . GLU A 1 376 ? -27.734 22.734 4.617 1 63.75 376 GLU A O 1
ATOM 2996 N N . ALA A 1 377 ? -25.578 23.203 5.109 1 61.88 377 ALA A N 1
ATOM 2997 C CA . ALA A 1 377 ? -25.875 23.094 6.535 1 61.88 377 ALA A CA 1
ATOM 2998 C C . ALA A 1 377 ? -26.859 24.188 6.977 1 61.88 377 ALA A C 1
ATOM 3000 O O . ALA A 1 377 ? -27.766 23.922 7.773 1 61.88 377 ALA A O 1
ATOM 3001 N N . ALA A 1 378 ? -26.656 25.297 6.422 1 60.5 378 ALA A N 1
ATOM 3002 C CA . ALA A 1 378 ? -27.516 26.422 6.746 1 60.5 378 ALA A CA 1
ATOM 3003 C C . ALA A 1 378 ? -28.922 26.219 6.199 1 60.5 378 ALA A C 1
ATOM 3005 O O . ALA A 1 378 ? -29.906 26.531 6.863 1 60.5 378 ALA A O 1
ATOM 3006 N N . SER A 1 379 ? -28.922 25.672 4.98 1 56.91 379 SER A N 1
ATOM 3007 C CA . SER A 1 379 ? -30.219 25.422 4.363 1 56.91 379 SER A CA 1
ATOM 3008 C C . SER A 1 379 ? -31.016 24.375 5.141 1 56.91 379 SER A C 1
ATOM 3010 O O . SER A 1 379 ? -32.25 24.5 5.285 1 56.91 379 SER A O 1
ATOM 3012 N N . LEU A 1 380 ? -30.297 23.516 5.656 1 57.31 380 LEU A N 1
ATOM 3013 C CA . LEU A 1 380 ? -30.938 22.469 6.441 1 57.31 380 LEU A CA 1
ATOM 3014 C C . LEU A 1 380 ? -31.469 23.031 7.762 1 57.31 380 LEU A C 1
ATOM 3016 O O . LEU A 1 380 ? -32.531 22.625 8.227 1 57.31 380 LEU A O 1
ATOM 3020 N N . GLU A 1 381 ? -30.719 23.969 8.258 1 56.59 381 GLU A N 1
ATOM 3021 C CA . GLU A 1 381 ? -31.125 24.625 9.492 1 56.59 381 GLU A CA 1
ATOM 3022 C C . GLU A 1 381 ? -32.375 25.484 9.266 1 56.59 381 GLU A C 1
ATOM 3024 O O . GLU A 1 381 ? -33.25 25.531 10.125 1 56.59 381 GLU A O 1
ATOM 3029 N N . VAL A 1 382 ? -32.438 26.172 8.18 1 54.34 382 VAL A N 1
ATOM 3030 C CA . VAL A 1 382 ? -33.562 27.016 7.863 1 54.34 382 VAL A CA 1
ATOM 3031 C C . VAL A 1 382 ? -34.812 26.172 7.691 1 54.34 382 VAL A C 1
ATOM 3033 O O . VAL A 1 382 ? -35.906 26.531 8.172 1 54.34 382 VAL A O 1
ATOM 3036 N N . VAL A 1 383 ? -34.594 25.172 7.027 1 51.41 383 VAL A N 1
ATOM 3037 C CA . VAL A 1 383 ? -35.719 24.281 6.805 1 51.41 383 VAL A CA 1
ATOM 3038 C C . VAL A 1 383 ? -36.219 23.719 8.141 1 51.41 383 VAL A C 1
ATOM 3040 O O . VAL A 1 383 ? -37.406 23.625 8.367 1 51.41 383 VAL A O 1
ATOM 3043 N N . CYS A 1 384 ? -35.219 23.562 8.945 1 51.19 384 CYS A N 1
ATOM 3044 C CA . CYS A 1 384 ? -35.562 23.078 10.273 1 51.19 384 CYS A CA 1
ATOM 3045 C C . CYS A 1 384 ? -36.281 24.141 11.086 1 51.19 384 CYS A C 1
ATOM 3047 O O . CYS A 1 384 ? -37.25 23.844 11.797 1 51.19 384 CYS A O 1
ATOM 3049 N N . ASN A 1 385 ? -35.812 25.359 10.938 1 51.84 385 ASN A N 1
ATOM 3050 C CA . ASN A 1 385 ? -36.438 26.469 11.656 1 51.84 385 ASN A CA 1
ATOM 3051 C C . ASN A 1 385 ? -37.812 26.812 11.078 1 51.84 385 ASN A C 1
ATOM 3053 O O . ASN A 1 385 ? -38.719 27.172 11.812 1 51.84 385 ASN A O 1
ATOM 3057 N N . SER A 1 386 ? -37.906 26.828 9.836 1 50.31 386 SER A N 1
ATOM 3058 C CA . SER A 1 386 ? -39.188 27.141 9.203 1 50.31 386 SER A CA 1
ATOM 3059 C C . SER A 1 386 ? -40.219 26.078 9.523 1 50.31 386 SER A C 1
ATOM 3061 O O . SER A 1 386 ? -41.406 26.391 9.672 1 50.31 386 SER A O 1
ATOM 3063 N N . ALA A 1 387 ? -39.688 25.031 9.555 1 46 387 ALA A N 1
ATOM 3064 C CA . ALA A 1 387 ? -40.625 23.953 9.922 1 46 387 ALA A CA 1
ATOM 3065 C C . ALA A 1 387 ? -41.031 24.062 11.383 1 46 387 ALA A C 1
ATOM 3067 O O . ALA A 1 387 ? -42.125 23.609 11.75 1 46 387 ALA A O 1
ATOM 3068 N N . ALA A 1 388 ? -40.219 24.766 12.141 1 41.53 388 ALA A N 1
ATOM 3069 C CA . ALA A 1 388 ? -40.5 25.047 13.547 1 41.53 388 ALA A CA 1
ATOM 3070 C C . ALA A 1 388 ? -41.406 26.266 13.688 1 41.53 388 ALA A C 1
ATOM 3072 O O . ALA A 1 388 ? -41.844 26.609 14.797 1 41.53 388 ALA A O 1
ATOM 3073 N N . ALA A 1 389 ? -41.688 27.062 12.656 1 40 389 ALA A N 1
ATOM 3074 C CA . ALA A 1 389 ? -42.594 28.172 12.844 1 40 389 ALA A CA 1
ATOM 3075 C C . ALA A 1 389 ? -43.906 27.734 13.531 1 40 389 ALA A C 1
ATOM 3077 O O . ALA A 1 389 ? -44.406 26.656 13.234 1 40 389 ALA A O 1
ATOM 3078 N N . PRO A 1 390 ? -44.156 28.344 14.656 1 36.53 390 PRO A N 1
ATOM 3079 C CA . PRO A 1 390 ? -45.344 28.062 15.453 1 36.53 390 PRO A CA 1
ATOM 3080 C C . PRO A 1 390 ? -46.594 27.906 14.602 1 36.53 390 PRO A C 1
ATOM 3082 O O . PRO A 1 390 ? -46.781 28.625 13.617 1 36.53 390 PRO A O 1
ATOM 3085 N N . VAL A 1 391 ? -47.125 26.781 14.43 1 35.03 391 VAL A N 1
ATOM 3086 C CA . VAL A 1 391 ? -48.531 26.766 14.078 1 35.03 391 VAL A CA 1
ATOM 3087 C C . VAL A 1 391 ? -49.281 27.906 14.789 1 35.03 391 VAL A C 1
ATOM 3089 O O . VAL A 1 391 ? -49.188 28.031 16.016 1 35.03 391 VAL A O 1
ATOM 3092 N N . GLN A 1 392 ? -49.375 29.031 14.195 1 30.77 392 GLN A N 1
ATOM 3093 C CA . GLN A 1 392 ? -50.375 29.984 14.695 1 30.77 392 GLN A CA 1
ATOM 3094 C C . GLN A 1 392 ? -51.594 29.266 15.281 1 30.77 392 GLN A C 1
ATOM 3096 O O . GLN A 1 392 ? -52.25 28.516 14.578 1 30.77 392 GLN A O 1
ATOM 3101 N N . ASN A 1 393 ? -51.469 28.828 16.484 1 32.59 393 ASN A N 1
ATOM 3102 C CA . ASN A 1 393 ? -52.688 28.547 17.234 1 32.59 393 ASN A CA 1
ATOM 3103 C C . ASN A 1 393 ? -53.75 29.609 17 1 32.59 393 ASN A C 1
ATOM 3105 O O . ASN A 1 393 ? -53.656 30.719 17.547 1 32.59 393 ASN A O 1
ATOM 3109 N N . THR A 1 394 ? -54.25 29.875 15.781 1 31.28 394 THR A N 1
ATOM 3110 C CA . THR A 1 394 ? -55.531 30.531 15.664 1 31.28 394 THR A CA 1
ATOM 3111 C C . THR A 1 394 ? -56.562 29.859 16.578 1 31.28 394 THR A C 1
ATOM 3113 O O . THR A 1 394 ? -57.188 28.875 16.188 1 31.28 394 THR A O 1
ATOM 3116 N N . VAL A 1 395 ? -56.156 29.641 17.828 1 30.88 395 VAL A N 1
ATOM 3117 C CA . VAL A 1 395 ? -57.281 29.531 18.766 1 30.88 395 VAL A CA 1
ATOM 3118 C C . VAL A 1 395 ? -58.156 30.766 18.625 1 30.88 395 VAL A C 1
ATOM 3120 O O . VAL A 1 395 ? -57.719 31.891 18.797 1 30.88 395 VAL A O 1
ATOM 3123 N N . ASP A 1 396 ? -59.156 30.734 17.797 1 31.56 396 ASP A N 1
ATOM 3124 C CA . ASP A 1 396 ? -60.312 31.609 17.844 1 31.56 396 ASP A CA 1
ATOM 3125 C C . ASP A 1 396 ? -60.719 31.922 19.297 1 31.56 396 ASP A C 1
ATOM 3127 O O . ASP A 1 396 ? -61.031 31 20.062 1 31.56 396 ASP A O 1
ATOM 3131 N N . LYS A 1 397 ? -60.188 32.938 19.891 1 35.06 397 LYS A N 1
ATOM 3132 C CA . LYS A 1 397 ? -60.562 33.562 21.141 1 35.06 397 LYS A CA 1
ATOM 3133 C C . LYS A 1 397 ? -62.094 33.469 21.375 1 35.06 397 LYS A C 1
ATOM 3135 O O . LYS A 1 397 ? -62.562 33.688 22.484 1 35.06 397 LYS A O 1
ATOM 3140 N N . SER A 1 398 ? -62.812 33.375 20.266 1 34 398 SER A N 1
ATOM 3141 C CA . SER A 1 398 ? -64.25 33.375 20.453 1 34 398 SER A CA 1
ATOM 3142 C C . SER A 1 398 ? -64.688 32.094 21.125 1 34 398 SER A C 1
ATOM 3144 O O . SER A 1 398 ? -65.625 32.094 21.938 1 34 398 SER A O 1
ATOM 3146 N N . SER A 1 399 ? -64 31 20.766 1 30.06 399 SER A N 1
ATOM 3147 C CA . SER A 1 399 ? -64.625 29.797 21.297 1 30.06 399 SER A CA 1
ATOM 3148 C C . SER A 1 399 ? -64.188 29.578 22.766 1 30.06 399 SER A C 1
ATOM 3150 O O . SER A 1 399 ? -64.938 29 23.531 1 30.06 399 SER A O 1
ATOM 3152 N N . THR A 1 400 ? -62.969 30.031 23.125 1 28.31 400 THR A N 1
ATOM 3153 C CA . THR A 1 400 ? -62.688 29.906 24.547 1 28.31 400 THR A CA 1
ATOM 3154 C C . THR A 1 400 ? -63.469 30.953 25.359 1 28.31 400 THR A C 1
ATOM 3156 O O . THR A 1 400 ? -63.719 30.75 26.547 1 28.31 400 THR A O 1
ATOM 3159 N N . GLN A 1 401 ? -63.625 32.094 24.75 1 29.34 401 GLN A N 1
ATOM 3160 C CA . GLN A 1 401 ? -64.5 33 25.438 1 29.34 401 GLN A CA 1
ATOM 3161 C C . GLN A 1 401 ? -65.938 32.406 25.578 1 29.34 401 GLN A C 1
ATOM 3163 O O . GLN A 1 401 ? -66.562 32.625 26.594 1 29.34 401 GLN A O 1
ATOM 3168 N N . GLU A 1 402 ? -66.312 31.672 24.547 1 32.34 402 GLU A N 1
ATOM 3169 C CA . GLU A 1 402 ? -67.625 31.031 24.672 1 32.34 402 GLU A CA 1
ATOM 3170 C C . GLU A 1 402 ? -67.625 29.922 25.719 1 32.34 402 GLU A C 1
ATOM 3172 O O . GLU A 1 402 ? -68.625 29.734 26.453 1 32.34 402 GLU A O 1
ATOM 3177 N N . ILE A 1 403 ? -66.438 29.203 25.734 1 29.77 403 ILE A N 1
ATOM 3178 C CA . ILE A 1 403 ? -66.5 28.141 26.734 1 29.77 403 ILE A CA 1
ATOM 3179 C C . ILE A 1 403 ? -66.438 28.734 28.141 1 29.77 403 ILE A C 1
ATOM 3181 O O . ILE A 1 403 ? -67.125 28.281 29.047 1 29.77 403 ILE A O 1
ATOM 3185 N N . CYS A 1 404 ? -65.562 29.766 28.234 1 27.92 404 CYS A N 1
ATOM 3186 C CA . CYS A 1 404 ? -65.562 30.375 29.547 1 27.92 404 CYS A CA 1
ATOM 3187 C C . CYS A 1 404 ? -66.875 31.094 29.828 1 27.92 404 CYS A C 1
ATOM 3189 O O . CYS A 1 404 ? -67.188 31.344 30.984 1 27.92 404 CYS A O 1
ATOM 3191 N N . ARG A 1 405 ? -67.438 31.609 28.766 1 30.09 405 ARG A N 1
ATOM 3192 C CA . ARG A 1 405 ? -68.75 32.219 29.062 1 30.09 405 ARG A CA 1
ATOM 3193 C C . ARG A 1 405 ? -69.75 31.172 29.609 1 30.09 405 ARG A C 1
ATOM 3195 O O . ARG A 1 405 ? -70.625 31.516 30.359 1 30.09 405 ARG A O 1
ATOM 3202 N N . LYS A 1 406 ? -69.625 29.922 28.969 1 33.75 406 LYS A N 1
ATOM 3203 C CA . LYS A 1 406 ? -70.75 29.047 29.422 1 33.75 406 LYS A CA 1
ATOM 3204 C C . LYS A 1 406 ? -70.562 28.641 30.875 1 33.75 406 LYS A C 1
ATOM 3206 O O . LYS A 1 406 ? -71.5 28.141 31.5 1 33.75 406 LYS A O 1
ATOM 3211 N N . ARG A 1 407 ? -69.188 28.609 31.328 1 27.33 407 ARG A N 1
ATOM 3212 C CA . ARG A 1 407 ? -69.125 28.109 32.688 1 27.33 407 ARG A CA 1
ATOM 3213 C C . ARG A 1 407 ? -69.438 29.219 33.688 1 27.33 407 ARG A C 1
ATOM 3215 O O . ARG A 1 407 ? -69.625 28.969 34.906 1 27.33 407 ARG A O 1
ATOM 3222 N N . THR A 1 408 ? -69.438 30.438 33.219 1 26.06 408 THR A N 1
ATOM 3223 C CA . THR A 1 408 ? -70.062 31.281 34.219 1 26.06 408 THR A CA 1
ATOM 3224 C C . THR A 1 408 ? -71.625 31.219 34.125 1 26.06 408 THR A C 1
ATOM 3226 O O . THR A 1 408 ? -72.125 31.203 33 1 26.06 408 THR A O 1
ATOM 3229 N N . MET B 1 1 ? 19.531 49.969 17.594 1 25.28 1 MET B N 1
ATOM 3230 C CA . MET B 1 1 ? 20.828 50.625 17.828 1 25.28 1 MET B CA 1
ATOM 3231 C C . MET B 1 1 ? 21.188 51.562 16.672 1 25.28 1 MET B C 1
ATOM 3233 O O . MET B 1 1 ? 21.797 52.594 16.891 1 25.28 1 MET B O 1
ATOM 3237 N N . ALA B 1 2 ? 20.703 51.125 15.492 1 31.38 2 ALA B N 1
ATOM 3238 C CA . ALA B 1 2 ? 21.031 51.812 14.242 1 31.38 2 ALA B CA 1
ATOM 3239 C C . ALA B 1 2 ? 20.328 53.156 14.156 1 31.38 2 ALA B C 1
ATOM 3241 O O . ALA B 1 2 ? 20.922 54.156 13.742 1 31.38 2 ALA B O 1
ATOM 3242 N N . ALA B 1 3 ? 19.016 53.062 14.555 1 31.3 3 ALA B N 1
ATOM 3243 C CA . ALA B 1 3 ? 18.203 54.25 14.375 1 31.3 3 ALA B CA 1
ATOM 3244 C C . ALA B 1 3 ? 18.641 55.375 15.328 1 31.3 3 ALA B C 1
ATOM 3246 O O . ALA B 1 3 ? 18.625 56.562 14.969 1 31.3 3 ALA B O 1
ATOM 3247 N N . GLU B 1 4 ? 18.984 54.875 16.531 1 31.64 4 GLU B N 1
ATOM 3248 C CA . GLU B 1 4 ? 19.359 55.906 17.5 1 31.64 4 GLU B CA 1
ATOM 3249 C C . GLU B 1 4 ? 20.703 56.562 17.141 1 31.64 4 GLU B C 1
ATOM 3251 O O . GLU B 1 4 ? 21.016 57.656 17.609 1 31.64 4 GLU B O 1
ATOM 3256 N N . LEU B 1 5 ? 21.516 55.625 16.406 1 28.92 5 LEU B N 1
ATOM 3257 C CA . LEU B 1 5 ? 22.797 56.188 15.984 1 28.92 5 LEU B CA 1
ATOM 3258 C C . LEU B 1 5 ? 22.562 57.312 14.977 1 28.92 5 LEU B C 1
ATOM 3260 O O . LEU B 1 5 ? 23.312 58.312 14.961 1 28.92 5 LEU B O 1
ATOM 3264 N N . ASP B 1 6 ? 21.469 57.062 14.234 1 30.42 6 ASP B N 1
ATOM 3265 C CA . ASP B 1 6 ? 21.234 58.031 13.18 1 30.42 6 ASP B CA 1
ATOM 3266 C C . ASP B 1 6 ? 20.828 59.375 13.766 1 30.42 6 ASP B C 1
ATOM 3268 O O . ASP B 1 6 ? 21.219 60.438 13.25 1 30.42 6 ASP B O 1
ATOM 3272 N N . LEU B 1 7 ? 20 59.156 14.828 1 30.7 7 LEU B N 1
ATOM 3273 C CA . LEU B 1 7 ? 19.438 60.406 15.328 1 30.7 7 LEU B CA 1
ATOM 3274 C C . LEU B 1 7 ? 20.5 61.25 16.062 1 30.7 7 LEU B C 1
ATOM 3276 O O . LEU B 1 7 ? 20.453 62.469 16.047 1 30.7 7 LEU B O 1
ATOM 3280 N N . ALA B 1 8 ? 21.312 60.344 16.781 1 29.97 8 ALA B N 1
ATOM 3281 C CA . ALA B 1 8 ? 22.266 61.125 17.578 1 29.97 8 ALA B CA 1
ATOM 3282 C C . ALA B 1 8 ? 23.188 61.938 16.672 1 29.97 8 ALA B C 1
ATOM 3284 O O . ALA B 1 8 ? 23.641 63.031 17.047 1 29.97 8 ALA B O 1
ATOM 3285 N N . CYS B 1 9 ? 23.562 61.188 15.562 1 31.14 9 CYS B N 1
ATOM 3286 C CA . CYS B 1 9 ? 24.5 61.906 14.711 1 31.14 9 CYS B CA 1
ATOM 3287 C C . CYS B 1 9 ? 23.844 63.156 14.102 1 31.14 9 CYS B C 1
ATOM 3289 O O . CYS B 1 9 ? 24.531 64 13.547 1 31.14 9 CYS B O 1
ATOM 3291 N N . ALA B 1 10 ? 22.469 62.906 13.828 1 31 10 ALA B N 1
ATOM 3292 C CA . ALA B 1 10 ? 21.844 64.062 13.148 1 31 10 ALA B CA 1
ATOM 3293 C C . ALA B 1 10 ? 21.703 65.25 14.07 1 31 10 ALA B C 1
ATOM 3295 O O . ALA B 1 10 ? 21.062 66.25 13.727 1 31 10 ALA B O 1
ATOM 3296 N N . GLU B 1 11 ? 21.781 64.938 15.43 1 29.33 11 GLU B N 1
ATOM 3297 C CA . GLU B 1 11 ? 21.641 66.25 16.094 1 29.33 11 GLU B CA 1
ATOM 3298 C C . GLU B 1 11 ? 22.656 67.25 15.57 1 29.33 11 GLU B C 1
ATOM 3300 O O . GLU B 1 11 ? 23.844 66.938 15.492 1 29.33 11 GLU B O 1
ATOM 3305 N N . GLU B 1 12 ? 22.156 68.062 14.711 1 32.06 12 GLU B N 1
ATOM 3306 C CA . GLU B 1 12 ? 22.781 69.312 14.227 1 32.06 12 GLU B CA 1
ATOM 3307 C C . GLU B 1 12 ? 23.594 70 15.32 1 32.06 12 GLU B C 1
ATOM 3309 O O . GLU B 1 12 ? 23.047 70.438 16.328 1 32.06 12 GLU B O 1
ATOM 3314 N N . GLY B 1 13 ? 24.703 69.25 15.719 1 29.52 13 GLY B N 1
ATOM 3315 C CA . GLY B 1 13 ? 25.594 70 16.594 1 29.52 13 GLY B CA 1
ATOM 3316 C C . GLY B 1 13 ? 25.766 71.438 16.188 1 29.52 13 GLY B C 1
ATOM 3317 O O . GLY B 1 13 ? 26.25 71.75 15.094 1 29.52 13 GLY B O 1
ATOM 3318 N N . THR B 1 14 ? 24.719 72.25 16.516 1 29.22 14 THR B N 1
ATOM 3319 C CA . THR B 1 14 ? 24.922 73.688 16.391 1 29.22 14 THR B CA 1
ATOM 3320 C C . THR B 1 14 ? 26.297 74.062 16.938 1 29.22 14 THR B C 1
ATOM 3322 O O . THR B 1 14 ? 26.594 73.875 18.109 1 29.22 14 THR B O 1
ATOM 3325 N N . GLY B 1 15 ? 27.406 73.875 16.234 1 30.12 15 GLY B N 1
ATOM 3326 C CA . GLY B 1 15 ? 28.641 74.5 16.688 1 30.12 15 GLY B CA 1
ATOM 3327 C C . GLY B 1 15 ? 28.469 75.938 17.156 1 30.12 15 GLY B C 1
ATOM 3328 O O . GLY B 1 15 ? 27.438 76.562 16.859 1 30.12 15 GLY B O 1
ATOM 3329 N N . PRO B 1 16 ? 29.109 76.312 18.297 1 34.12 16 PRO B N 1
ATOM 3330 C CA . PRO B 1 16 ? 28.891 77.688 18.734 1 34.12 16 PRO B CA 1
ATOM 3331 C C . PRO B 1 16 ? 28.844 78.688 17.578 1 34.12 16 PRO B C 1
ATOM 3333 O O . PRO B 1 16 ? 27.938 79.5 17.531 1 34.12 16 PRO B O 1
ATOM 3336 N N . GLU B 1 17 ? 30.047 79.125 17.078 1 32.88 17 GLU B N 1
ATOM 3337 C CA . GLU B 1 17 ? 30.125 80.312 16.172 1 32.88 17 GLU B CA 1
ATOM 3338 C C . GLU B 1 17 ? 29.703 79.875 14.758 1 32.88 17 GLU B C 1
ATOM 3340 O O . GLU B 1 17 ? 29.75 78.688 14.398 1 32.88 17 GLU B O 1
ATOM 3345 N N . GLY B 1 18 ? 28.906 80.625 14.008 1 34.88 18 GLY B N 1
ATOM 3346 C CA . GLY B 1 18 ? 28.172 80.688 12.75 1 34.88 18 GLY B CA 1
ATOM 3347 C C . GLY B 1 18 ? 28.938 80.062 11.586 1 34.88 18 GLY B C 1
ATOM 3348 O O . GLY B 1 18 ? 28.578 80.312 10.422 1 34.88 18 GLY B O 1
ATOM 3349 N N . GLU B 1 19 ? 30.344 79.875 11.641 1 33.56 19 GLU B N 1
ATOM 3350 C CA . GLU B 1 19 ? 31.016 79.688 10.359 1 33.56 19 GLU B CA 1
ATOM 3351 C C . GLU B 1 19 ? 30.641 78.375 9.695 1 33.56 19 GLU B C 1
ATOM 3353 O O . GLU B 1 19 ? 30.578 77.375 10.359 1 33.56 19 GLU B O 1
ATOM 3358 N N . LYS B 1 20 ? 29.891 78.562 8.547 1 40.66 20 LYS B N 1
ATOM 3359 C CA . LYS B 1 20 ? 29.438 77.562 7.59 1 40.66 20 LYS B CA 1
ATOM 3360 C C . LYS B 1 20 ? 30.578 76.625 7.207 1 40.66 20 LYS B C 1
ATOM 3362 O O . LYS B 1 20 ? 31.656 77.062 6.797 1 40.66 20 LYS B O 1
ATOM 3367 N N . LEU B 1 21 ? 30.766 75.5 7.965 1 39.16 21 LEU B N 1
ATOM 3368 C CA . LEU B 1 21 ? 31.766 74.562 7.551 1 39.16 21 LEU B CA 1
ATOM 3369 C C . LEU B 1 21 ? 31.719 74.312 6.043 1 39.16 21 LEU B C 1
ATOM 3371 O O . LEU B 1 21 ? 30.641 74.25 5.449 1 39.16 21 LEU B O 1
ATOM 3375 N N . PRO B 1 22 ? 32.875 74.75 5.27 1 43.19 22 PRO B N 1
ATOM 3376 C CA . PRO B 1 22 ? 32.906 74.688 3.807 1 43.19 22 PRO B CA 1
ATOM 3377 C C . PRO B 1 22 ? 32.344 73.438 3.232 1 43.19 22 PRO B C 1
ATOM 3379 O O . PRO B 1 22 ? 32.375 72.375 3.891 1 43.19 22 PRO B O 1
ATOM 3382 N N . SER B 1 23 ? 31.391 73.562 2.262 1 49.75 23 SER B N 1
ATOM 3383 C CA . SER B 1 23 ? 30.609 72.562 1.54 1 49.75 23 SER B CA 1
ATOM 3384 C C . SER B 1 23 ? 31.484 71.375 1.114 1 49.75 23 SER B C 1
ATOM 3386 O O . SER B 1 23 ? 31.031 70.25 1.09 1 49.75 23 SER B O 1
ATOM 3388 N N . THR B 1 24 ? 32.844 71.625 0.875 1 53 24 THR B N 1
ATOM 3389 C CA . THR B 1 24 ? 33.75 70.562 0.428 1 53 24 THR B CA 1
ATOM 3390 C C . THR B 1 24 ? 34.062 69.625 1.57 1 53 24 THR B C 1
ATOM 3392 O O . THR B 1 24 ? 34.188 68.438 1.356 1 53 24 THR B O 1
ATOM 3395 N N . LEU B 1 25 ? 34.25 70.125 2.732 1 45.38 25 LEU B N 1
ATOM 3396 C CA . LEU B 1 25 ? 34.562 69.312 3.887 1 45.38 25 LEU B CA 1
ATOM 3397 C C . LEU B 1 25 ? 33.375 68.438 4.277 1 45.38 25 LEU B C 1
ATOM 3399 O O . LEU B 1 25 ? 33.531 67.312 4.613 1 45.38 25 LEU B O 1
ATOM 3403 N N . VAL B 1 26 ? 32.156 69.125 4.117 1 49.03 26 VAL B N 1
ATOM 3404 C CA . VAL B 1 26 ? 30.953 68.375 4.395 1 49.03 26 VAL B CA 1
ATOM 3405 C C . VAL B 1 26 ? 30.828 67.25 3.377 1 49.03 26 VAL B C 1
ATOM 3407 O O . VAL B 1 26 ? 30.469 66.125 3.732 1 49.03 26 VAL B O 1
ATOM 3410 N N . LYS B 1 27 ? 31.234 67.5 2.145 1 52.56 27 LYS B N 1
ATOM 3411 C CA . LYS B 1 27 ? 31.203 66.438 1.131 1 52.56 27 LYS B CA 1
ATOM 3412 C C . LYS B 1 27 ? 32.25 65.375 1.419 1 52.56 27 LYS B C 1
ATOM 3414 O O . LYS B 1 27 ? 31.984 64.188 1.268 1 52.56 27 LYS B O 1
ATOM 3419 N N . ASP B 1 28 ? 33.438 65.75 1.829 1 49.22 28 ASP B N 1
ATOM 3420 C CA . ASP B 1 28 ? 34.469 64.75 2.143 1 49.22 28 ASP B CA 1
ATOM 3421 C C . ASP B 1 28 ? 34.125 63.969 3.377 1 49.22 28 ASP B C 1
ATOM 3423 O O . ASP B 1 28 ? 34.312 62.75 3.41 1 49.22 28 ASP B O 1
ATOM 3427 N N . ILE B 1 29 ? 33.562 64.625 4.371 1 47.91 29 ILE B N 1
ATOM 3428 C CA . ILE B 1 29 ? 33.125 63.906 5.559 1 47.91 29 ILE B CA 1
ATOM 3429 C C . ILE B 1 29 ? 31.953 63 5.199 1 47.91 29 ILE B C 1
ATOM 3431 O O . ILE B 1 29 ? 31.891 61.844 5.652 1 47.91 29 ILE B O 1
ATOM 3435 N N . ARG B 1 30 ? 31.078 63.5 4.297 1 49.91 30 ARG B N 1
ATOM 3436 C CA . ARG B 1 30 ? 29.984 62.656 3.85 1 49.91 30 ARG B CA 1
ATOM 3437 C C . ARG B 1 30 ? 30.516 61.469 3.035 1 49.91 30 ARG B C 1
ATOM 3439 O O . ARG B 1 30 ? 30.031 60.344 3.176 1 49.91 30 ARG B O 1
ATOM 3446 N N . GLN B 1 31 ? 31.531 61.781 2.188 1 51.06 31 GLN B N 1
ATOM 3447 C CA . GLN B 1 31 ? 32.125 60.688 1.422 1 51.06 31 GLN B CA 1
ATOM 3448 C C . GLN B 1 31 ? 32.875 59.75 2.332 1 51.06 31 GLN B C 1
ATOM 3450 O O . GLN B 1 31 ? 32.812 58.531 2.143 1 51.06 31 GLN B O 1
ATOM 3455 N N . GLN B 1 32 ? 33.594 60.219 3.299 1 46.59 32 GLN B N 1
ATOM 3456 C CA . GLN B 1 32 ? 34.281 59.344 4.246 1 46.59 32 GLN B CA 1
ATOM 3457 C C . GLN B 1 32 ? 33.281 58.625 5.141 1 46.59 32 GLN B C 1
ATOM 3459 O O . GLN B 1 32 ? 33.438 57.438 5.441 1 46.59 32 GLN B O 1
ATOM 3464 N N . LEU B 1 33 ? 32.219 59.344 5.539 1 45.12 33 LEU B N 1
ATOM 3465 C CA . LEU B 1 33 ? 31.172 58.688 6.297 1 45.12 33 LEU B CA 1
ATOM 3466 C C . LEU B 1 33 ? 30.453 57.656 5.438 1 45.12 33 LEU B C 1
ATOM 3468 O O . LEU B 1 33 ? 30.109 56.562 5.926 1 45.12 33 LEU B O 1
ATOM 3472 N N . PHE B 1 34 ? 30.328 58 4.105 1 48.41 34 PHE B N 1
ATOM 3473 C CA . PHE B 1 34 ? 29.797 57 3.189 1 48.41 34 PHE B CA 1
ATOM 3474 C C . PHE B 1 34 ? 30.766 55.844 3.029 1 48.41 34 PHE B C 1
ATOM 3476 O O . PHE B 1 34 ? 30.344 54.656 2.994 1 48.41 34 PHE B O 1
ATOM 3483 N N . ARG B 1 35 ? 32.062 56.156 2.932 1 47.88 35 ARG B N 1
ATOM 3484 C CA . ARG B 1 35 ? 33.062 55.094 2.859 1 47.88 35 ARG B CA 1
ATOM 3485 C C . ARG B 1 35 ? 33.125 54.312 4.18 1 47.88 35 ARG B C 1
ATOM 3487 O O . ARG B 1 35 ? 33.281 53.094 4.184 1 47.88 35 ARG B O 1
ATOM 3494 N N . LEU B 1 36 ? 33.125 55 5.297 1 43.09 36 LEU B N 1
ATOM 3495 C CA . LEU B 1 36 ? 33.125 54.344 6.594 1 43.09 36 LEU B CA 1
ATOM 3496 C C . LEU B 1 36 ? 31.812 53.562 6.781 1 43.09 36 LEU B C 1
ATOM 3498 O O . LEU B 1 36 ? 31.812 52.469 7.332 1 43.09 36 LEU B O 1
ATOM 3502 N N . ARG B 1 37 ? 30.672 54.125 6.438 1 42.88 37 ARG B N 1
ATOM 3503 C CA . ARG B 1 37 ? 29.438 53.375 6.43 1 42.88 37 ARG B CA 1
ATOM 3504 C C . ARG B 1 37 ? 29.531 52.188 5.492 1 42.88 37 ARG B C 1
ATOM 3506 O O . ARG B 1 37 ? 29.062 51.094 5.82 1 42.88 37 ARG B O 1
ATOM 3513 N N . ASP B 1 38 ? 30.141 52.406 4.32 1 44.31 38 ASP B N 1
ATOM 3514 C CA . ASP B 1 38 ? 30.375 51.281 3.412 1 44.31 38 ASP B CA 1
ATOM 3515 C C . ASP B 1 38 ? 31.375 50.281 4.004 1 44.31 38 ASP B C 1
ATOM 3517 O O . ASP B 1 38 ? 31.188 49.062 3.885 1 44.31 38 ASP B O 1
ATOM 3521 N N . LEU B 1 39 ? 32.469 50.812 4.629 1 40.81 39 LEU B N 1
ATOM 3522 C CA . LEU B 1 39 ? 33.406 49.938 5.32 1 40.81 39 LEU B CA 1
ATOM 3523 C C . LEU B 1 39 ? 32.781 49.312 6.551 1 40.81 39 LEU B C 1
ATOM 3525 O O . LEU B 1 39 ? 32.969 48.125 6.82 1 40.81 39 LEU B O 1
ATOM 3529 N N . SER B 1 40 ? 32.094 50.062 7.41 1 41.28 40 SER B N 1
ATOM 3530 C CA . SER B 1 40 ? 31.344 49.5 8.531 1 41.28 40 SER B CA 1
ATOM 3531 C C . SER B 1 40 ? 30.266 48.531 8.055 1 41.28 40 SER B C 1
ATOM 3533 O O . SER B 1 40 ? 30.062 47.469 8.648 1 41.28 40 SER B O 1
ATOM 3535 N N . LEU B 1 41 ? 29.562 48.906 6.996 1 41.44 41 LEU B N 1
ATOM 3536 C CA . LEU B 1 41 ? 28.625 47.969 6.387 1 41.44 41 LEU B CA 1
ATOM 3537 C C . LEU B 1 41 ? 29.359 46.75 5.812 1 41.44 41 LEU B C 1
ATOM 3539 O O . LEU B 1 41 ? 28.922 45.625 5.965 1 41.44 41 LEU B O 1
ATOM 3543 N N . ASN B 1 42 ? 30.516 47.094 5.172 1 43.34 42 ASN B N 1
ATOM 3544 C CA . ASN B 1 42 ? 31.344 45.969 4.719 1 43.34 42 ASN B CA 1
ATOM 3545 C C . ASN B 1 42 ? 31.938 45.188 5.895 1 43.34 42 ASN B C 1
ATOM 3547 O O . ASN B 1 42 ? 32.031 43.969 5.863 1 43.34 42 ASN B O 1
ATOM 3551 N N . LEU B 1 43 ? 32.438 45.938 6.91 1 40.28 43 LEU B N 1
ATOM 3552 C CA . LEU B 1 43 ? 32.938 45.281 8.117 1 40.28 43 LEU B CA 1
ATOM 3553 C C . LEU B 1 43 ? 31.797 44.562 8.852 1 40.28 43 LEU B C 1
ATOM 3555 O O . LEU B 1 43 ? 31.969 43.469 9.359 1 40.28 43 LEU B O 1
ATOM 3559 N N . HIS B 1 44 ? 30.656 45.156 9.086 1 42.38 44 HIS B N 1
ATOM 3560 C CA . HIS B 1 44 ? 29.484 44.469 9.625 1 42.38 44 HIS B CA 1
ATOM 3561 C C . HIS B 1 44 ? 29.078 43.281 8.742 1 42.38 44 HIS B C 1
ATOM 3563 O O . HIS B 1 44 ? 28.688 42.25 9.25 1 42.38 44 HIS B O 1
ATOM 3569 N N . VAL B 1 45 ? 29.172 43.5 7.449 1 41.84 45 VAL B N 1
ATOM 3570 C CA . VAL B 1 45 ? 28.906 42.406 6.52 1 41.84 45 VAL B CA 1
ATOM 3571 C C . VAL B 1 45 ? 30.016 41.375 6.645 1 41.84 45 VAL B C 1
ATOM 3573 O O . VAL B 1 45 ? 29.734 40.156 6.66 1 41.84 45 VAL B O 1
ATOM 3576 N N . ILE B 1 46 ? 31.266 41.875 6.758 1 42.06 46 ILE B N 1
ATOM 3577 C CA . ILE B 1 46 ? 32.375 40.938 6.949 1 42.06 46 ILE B CA 1
ATOM 3578 C C . ILE B 1 46 ? 32.281 40.312 8.328 1 42.06 46 ILE B C 1
ATOM 3580 O O . ILE B 1 46 ? 32.469 39.094 8.461 1 42.06 46 ILE B O 1
ATOM 3584 N N . ARG B 1 47 ? 32.094 41.062 9.391 1 43.22 47 ARG B N 1
ATOM 3585 C CA . ARG B 1 47 ? 31.906 40.469 10.727 1 43.22 47 ARG B CA 1
ATOM 3586 C C . ARG B 1 47 ? 30.672 39.594 10.773 1 43.22 47 ARG B C 1
ATOM 3588 O O . ARG B 1 47 ? 30.672 38.531 11.398 1 43.22 47 ARG B O 1
ATOM 3595 N N . SER B 1 48 ? 29.578 40 10.266 1 43.53 48 SER B N 1
ATOM 3596 C CA . SER B 1 48 ? 28.391 39.156 10.156 1 43.53 48 SER B CA 1
ATOM 3597 C C . SER B 1 48 ? 28.656 37.938 9.289 1 43.53 48 SER B C 1
ATOM 3599 O O . SER B 1 48 ? 28.203 36.844 9.594 1 43.53 48 SER B O 1
ATOM 3601 N N . ALA B 1 49 ? 29.531 38.156 8.344 1 42.16 49 ALA B N 1
ATOM 3602 C CA . ALA B 1 49 ? 29.969 37.062 7.508 1 42.16 49 ALA B CA 1
ATOM 3603 C C . ALA B 1 49 ? 30.906 36.125 8.281 1 42.16 49 ALA B C 1
ATOM 3605 O O . ALA B 1 49 ? 30.828 34.906 8.141 1 42.16 49 ALA B O 1
ATOM 3606 N N . GLN B 1 50 ? 31.875 36.719 8.992 1 43.22 50 GLN B N 1
ATOM 3607 C CA . GLN B 1 50 ? 32.75 35.906 9.852 1 43.22 50 GLN B CA 1
ATOM 3608 C C . GLN B 1 50 ? 31.938 35.188 10.93 1 43.22 50 GLN B C 1
ATOM 3610 O O . GLN B 1 50 ? 32.188 34.031 11.227 1 43.22 50 GLN B O 1
ATOM 3615 N N . THR B 1 51 ? 31.125 35.844 11.602 1 43.38 51 THR B N 1
ATOM 3616 C CA . THR B 1 51 ? 30.25 35.188 12.57 1 43.38 51 THR B CA 1
ATOM 3617 C C . THR B 1 51 ? 29.359 34.156 11.883 1 43.38 51 THR B C 1
ATOM 3619 O O . THR B 1 51 ? 29.141 33.062 12.422 1 43.38 51 THR B O 1
ATOM 3622 N N . ASP B 1 52 ? 28.906 34.5 10.805 1 42.12 52 ASP B N 1
ATOM 3623 C CA . ASP B 1 52 ? 28.109 33.531 10.023 1 42.12 52 ASP B CA 1
ATOM 3624 C C . ASP B 1 52 ? 28.969 32.375 9.555 1 42.12 52 ASP B C 1
ATOM 3626 O O . ASP B 1 52 ? 28.531 31.219 9.578 1 42.12 52 ASP B O 1
ATOM 3630 N N . LEU B 1 53 ? 30.234 32.688 9.141 1 41.75 53 LEU B N 1
ATOM 3631 C CA . LEU B 1 53 ? 31.172 31.625 8.789 1 41.75 53 LEU B CA 1
ATOM 3632 C C . LEU B 1 53 ? 31.5 30.75 10 1 41.75 53 LEU B C 1
ATOM 3634 O O . LEU B 1 53 ? 31.578 29.531 9.891 1 41.75 53 LEU B O 1
ATOM 3638 N N . HIS B 1 54 ? 31.781 31.406 11.016 1 41.56 54 HIS B N 1
ATOM 3639 C CA . HIS B 1 54 ? 32 30.625 12.234 1 41.56 54 HIS B CA 1
ATOM 3640 C C . HIS B 1 54 ? 30.734 29.859 12.625 1 41.56 54 HIS B C 1
ATOM 3642 O O . HIS B 1 54 ? 30.812 28.734 13.125 1 41.56 54 HIS B O 1
ATOM 3648 N N . CYS B 1 55 ? 29.641 30.453 12.383 1 42.91 55 CYS B N 1
ATOM 3649 C CA . CYS B 1 55 ? 28.391 29.75 12.641 1 42.91 55 CYS B CA 1
ATOM 3650 C C . CYS B 1 55 ? 28.203 28.609 11.656 1 42.91 55 CYS B C 1
ATOM 3652 O O . CYS B 1 55 ? 27.75 27.531 12.039 1 42.91 55 CYS B O 1
ATOM 3654 N N . VAL B 1 56 ? 28.453 28.906 10.414 1 42.53 56 VAL B N 1
ATOM 3655 C CA . VAL B 1 56 ? 28.391 27.844 9.422 1 42.53 56 VAL B CA 1
ATOM 3656 C C . VAL B 1 56 ? 29.422 26.766 9.773 1 42.53 56 VAL B C 1
ATOM 3658 O O . VAL B 1 56 ? 29.125 25.578 9.695 1 42.53 56 VAL B O 1
ATOM 3661 N N . ALA B 1 57 ? 30.641 27.297 9.984 1 40.66 57 ALA B N 1
ATOM 3662 C CA . ALA B 1 57 ? 31.656 26.344 10.445 1 40.66 57 ALA B CA 1
ATOM 3663 C C . ALA B 1 57 ? 31.203 25.641 11.727 1 40.66 57 ALA B C 1
ATOM 3665 O O . ALA B 1 57 ? 31.422 24.438 11.891 1 40.66 57 ALA B O 1
ATOM 3666 N N . ALA B 1 58 ? 30.703 26.406 12.531 1 41.41 58 ALA B N 1
ATOM 3667 C CA . ALA B 1 58 ? 30.188 25.781 13.758 1 41.41 58 ALA B CA 1
ATOM 3668 C C . ALA B 1 58 ? 29.031 24.844 13.453 1 41.41 58 ALA B C 1
ATOM 3670 O O . ALA B 1 58 ? 28.891 23.781 14.07 1 41.41 58 ALA B O 1
ATOM 3671 N N . ARG B 1 59 ? 28.172 25.266 12.555 1 44.97 59 ARG B N 1
ATOM 3672 C CA . ARG B 1 59 ? 27.062 24.422 12.109 1 44.97 59 ARG B CA 1
ATOM 3673 C C . ARG B 1 59 ? 27.578 23.234 11.305 1 44.97 59 ARG B C 1
ATOM 3675 O O . ARG B 1 59 ? 27 22.141 11.375 1 44.97 59 ARG B O 1
ATOM 3682 N N . ALA B 1 60 ? 28.469 23.609 10.391 1 43.34 60 ALA B N 1
ATOM 3683 C CA . ALA B 1 60 ? 29.094 22.5 9.68 1 43.34 60 ALA B CA 1
ATOM 3684 C C . ALA B 1 60 ? 29.859 21.594 10.641 1 43.34 60 ALA B C 1
ATOM 3686 O O . ALA B 1 60 ? 30.047 20.406 10.359 1 43.34 60 ALA B O 1
ATOM 3687 N N . GLY B 1 61 ? 30.469 22.156 11.656 1 40.31 61 GLY B N 1
ATOM 3688 C CA . GLY B 1 61 ? 31.203 21.312 12.578 1 40.31 61 GLY B CA 1
ATOM 3689 C C . GLY B 1 61 ? 30.328 20.328 13.32 1 40.31 61 GLY B C 1
ATOM 3690 O O . GLY B 1 61 ? 29.188 20.641 13.656 1 40.31 61 GLY B O 1
ATOM 3691 N N . PHE B 1 62 ? 30.516 19.047 13.023 1 44.16 62 PHE B N 1
ATOM 3692 C CA . PHE B 1 62 ? 29.984 17.859 13.68 1 44.16 62 PHE B CA 1
ATOM 3693 C C . PHE B 1 62 ? 29.938 18.047 15.188 1 44.16 62 PHE B C 1
ATOM 3695 O O . PHE B 1 62 ? 30.906 17.703 15.891 1 44.16 62 PHE B O 1
ATOM 3702 N N . THR B 1 63 ? 29.703 19.172 15.672 1 41.59 63 THR B N 1
ATOM 3703 C CA . THR B 1 63 ? 29.844 19.172 17.125 1 41.59 63 THR B CA 1
ATOM 3704 C C . THR B 1 63 ? 28.719 18.375 17.781 1 41.59 63 THR B C 1
ATOM 3706 O O . THR B 1 63 ? 27.594 18.875 17.906 1 41.59 63 THR B O 1
ATOM 3709 N N . PHE B 1 64 ? 28.781 17.125 17.781 1 49.19 64 PHE B N 1
ATOM 3710 C CA . PHE B 1 64 ? 28 16.234 18.625 1 49.19 64 PHE B CA 1
ATOM 3711 C C . PHE B 1 64 ? 27.891 16.781 20.047 1 49.19 64 PHE B C 1
ATOM 3713 O O . PHE B 1 64 ? 26.906 16.531 20.75 1 49.19 64 PHE B O 1
ATOM 3720 N N . HIS B 1 65 ? 28.938 17.469 20.406 1 45.81 65 HIS B N 1
ATOM 3721 C CA . HIS B 1 65 ? 29.016 17.922 21.781 1 45.81 65 HIS B CA 1
ATOM 3722 C C . HIS B 1 65 ? 27.922 18.938 22.094 1 45.81 65 HIS B C 1
ATOM 3724 O O . HIS B 1 65 ? 27.625 19.203 23.266 1 45.81 65 HIS B O 1
ATOM 3730 N N . PHE B 1 66 ? 27.297 19.438 20.969 1 53.44 66 PHE B N 1
ATOM 3731 C CA . PHE B 1 66 ? 26.328 20.484 21.297 1 53.44 66 PHE B CA 1
ATOM 3732 C C . PHE B 1 66 ? 24.906 19.922 21.266 1 53.44 66 PHE B C 1
ATOM 3734 O O . PHE B 1 66 ? 23.953 20.641 21.562 1 53.44 66 PHE B O 1
ATOM 3741 N N . LEU B 1 67 ? 24.875 18.609 21.016 1 63.38 67 LEU B N 1
ATOM 3742 C CA . LEU B 1 67 ? 23.531 18.047 21.062 1 63.38 67 LEU B CA 1
ATOM 3743 C C . LEU B 1 67 ? 23.125 17.688 22.484 1 63.38 67 LEU B C 1
ATOM 3745 O O . LEU B 1 67 ? 23.922 17.156 23.25 1 63.38 67 LEU B O 1
ATOM 3749 N N . SER B 1 68 ? 22.078 18.312 22.938 1 74.56 68 SER B N 1
ATOM 3750 C CA . SER B 1 68 ? 21.531 17.984 24.25 1 74.56 68 SER B CA 1
ATOM 3751 C C . SER B 1 68 ? 21.344 16.484 24.422 1 74.56 68 SER B C 1
ATOM 3753 O O . SER B 1 68 ? 21.25 15.75 23.438 1 74.56 68 SER B O 1
ATOM 3755 N N . ARG B 1 69 ? 21.516 16.031 25.578 1 78.62 69 ARG B N 1
ATOM 3756 C CA . ARG B 1 69 ? 21.312 14.625 25.922 1 78.62 69 ARG B CA 1
ATOM 3757 C C . ARG B 1 69 ? 19.953 14.125 25.453 1 78.62 69 ARG B C 1
ATOM 3759 O O . ARG B 1 69 ? 19.828 12.992 24.984 1 78.62 69 ARG B O 1
ATOM 3766 N N . GLU B 1 70 ? 19 14.977 25.5 1 81.62 70 GLU B N 1
ATOM 3767 C CA . GLU B 1 70 ? 17.656 14.594 25.094 1 81.62 70 GLU B CA 1
ATOM 3768 C C . GLU B 1 70 ? 17.578 14.367 23.578 1 81.62 70 GLU B C 1
ATOM 3770 O O . GLU B 1 70 ? 16.891 13.461 23.125 1 81.62 70 GLU B O 1
ATOM 3775 N N . TYR B 1 71 ? 18.281 15.109 22.938 1 83.19 71 TYR B N 1
ATOM 3776 C CA . TYR B 1 71 ? 18.297 14.969 21.484 1 83.19 71 TYR B CA 1
ATOM 3777 C C . TYR B 1 71 ? 19.062 13.719 21.062 1 83.19 71 TYR B C 1
ATOM 3779 O O . TYR B 1 71 ? 18.641 12.992 20.172 1 83.19 71 TYR B O 1
ATOM 3787 N N . LEU B 1 72 ? 20.094 13.438 21.828 1 84.88 72 LEU B N 1
ATOM 3788 C CA . LEU B 1 72 ? 20.906 12.266 21.516 1 84.88 72 LEU B CA 1
ATOM 3789 C C . LEU B 1 72 ? 20.141 10.977 21.812 1 84.88 72 LEU B C 1
ATOM 3791 O O . LEU B 1 72 ? 20.312 9.984 21.094 1 84.88 72 LEU B O 1
ATOM 3795 N N . LEU B 1 73 ? 19.328 11.039 22.781 1 89 73 LEU B N 1
ATOM 3796 C CA . LEU B 1 73 ? 18.516 9.867 23.109 1 89 73 LEU B CA 1
ATOM 3797 C C . LEU B 1 73 ? 17.5 9.594 22.016 1 89 73 LEU B C 1
ATOM 3799 O O . LEU B 1 73 ? 17.234 8.438 21.672 1 89 73 LEU B O 1
ATOM 3803 N N . ARG B 1 74 ? 16.969 10.641 21.469 1 89.75 74 ARG B N 1
ATOM 3804 C CA . ARG B 1 74 ? 16 10.5 20.391 1 89.75 74 ARG B CA 1
ATOM 3805 C C . ARG B 1 74 ? 16.656 9.992 19.125 1 89.75 74 ARG B C 1
ATOM 3807 O O . ARG B 1 74 ? 16.094 9.164 18.406 1 89.75 74 ARG B O 1
ATOM 3814 N N . LEU B 1 75 ? 17.828 10.484 18.891 1 90.88 75 LEU B N 1
ATOM 3815 C CA . LEU B 1 75 ? 18.578 10.016 17.734 1 90.88 75 LEU B CA 1
ATOM 3816 C C . LEU B 1 75 ? 18.984 8.555 17.906 1 90.88 75 LEU B C 1
ATOM 3818 O O . LEU B 1 75 ? 18.875 7.758 16.984 1 90.88 75 LEU B O 1
ATOM 3822 N N . ALA B 1 76 ? 19.406 8.188 19.109 1 93.88 76 ALA B N 1
ATOM 3823 C CA . ALA B 1 76 ? 19.781 6.809 19.406 1 93.88 76 ALA B CA 1
ATOM 3824 C C . ALA B 1 76 ? 18.594 5.867 19.266 1 93.88 76 ALA B C 1
ATOM 3826 O O . ALA B 1 76 ? 18.734 4.754 18.75 1 93.88 76 ALA B O 1
ATOM 3827 N N . PHE B 1 77 ? 17.5 6.309 19.703 1 94.25 77 PHE B N 1
ATOM 3828 C CA . PHE B 1 77 ? 16.297 5.5 19.562 1 94.25 77 PHE B CA 1
ATOM 3829 C C . PHE B 1 77 ? 15.984 5.238 18.094 1 94.25 77 PHE B C 1
ATOM 3831 O O . PHE B 1 77 ? 15.672 4.105 17.719 1 94.25 77 PHE B O 1
ATOM 3838 N N . ALA B 1 78 ? 16.047 6.254 17.25 1 94.62 78 ALA B N 1
ATOM 3839 C CA . ALA B 1 78 ? 15.766 6.117 15.836 1 94.62 78 ALA B CA 1
ATOM 3840 C C . ALA B 1 78 ? 16.734 5.148 15.164 1 94.62 78 ALA B C 1
ATOM 3842 O O . ALA B 1 78 ? 16.328 4.312 14.352 1 94.62 78 ALA B O 1
ATOM 3843 N N . VAL B 1 79 ? 17.984 5.18 15.586 1 95.75 79 VAL B N 1
ATOM 3844 C CA . VAL B 1 79 ? 19 4.309 15.008 1 95.75 79 VAL B CA 1
ATOM 3845 C C . VAL B 1 79 ? 18.75 2.865 15.438 1 95.75 79 VAL B C 1
ATOM 3847 O O . VAL B 1 79 ? 18.75 1.954 14.609 1 95.75 79 VAL B O 1
ATOM 3850 N N . VAL B 1 80 ? 18.484 2.664 16.688 1 96.69 80 VAL B N 1
ATOM 3851 C CA . VAL B 1 80 ? 18.266 1.318 17.203 1 96.69 80 VAL B CA 1
ATOM 3852 C C . VAL B 1 80 ? 17 0.729 16.609 1 96.69 80 VAL B C 1
ATOM 3854 O O . VAL B 1 80 ? 16.969 -0.435 16.203 1 96.69 80 VAL B O 1
ATOM 3857 N N . PHE B 1 81 ? 15.969 1.48 16.578 1 95.56 81 PHE B N 1
ATOM 3858 C CA . PHE B 1 81 ? 14.703 1.01 16.031 1 95.56 81 PHE B CA 1
ATOM 3859 C C . PHE B 1 81 ? 14.852 0.668 14.555 1 95.56 81 PHE B C 1
ATOM 3861 O O . PHE B 1 81 ? 14.281 -0.316 14.086 1 95.56 81 PHE B O 1
ATOM 3868 N N . PHE B 1 82 ? 15.602 1.499 13.875 1 96.56 82 PHE B N 1
ATOM 3869 C CA . PHE B 1 82 ? 15.844 1.233 12.461 1 96.56 82 PHE B CA 1
ATOM 3870 C C . PHE B 1 82 ? 16.625 -0.068 12.281 1 96.56 82 PHE B C 1
ATOM 3872 O O . PHE B 1 82 ? 16.281 -0.885 11.422 1 96.56 8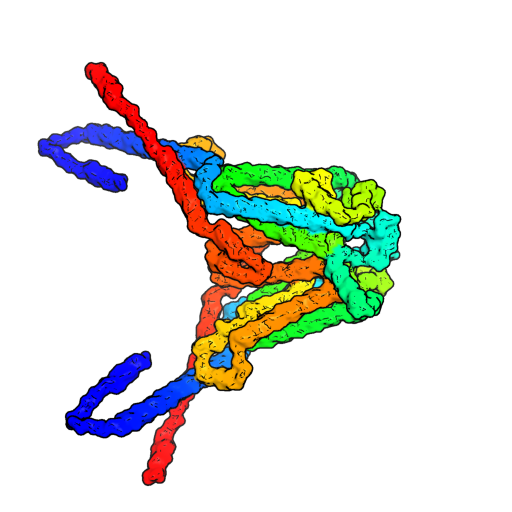2 PHE B O 1
ATOM 3879 N N . LEU B 1 83 ? 17.609 -0.296 13.055 1 96.5 83 LEU B N 1
ATOM 3880 C CA . LEU B 1 83 ? 18.422 -1.503 12.945 1 96.5 83 LEU B CA 1
ATOM 3881 C C . LEU B 1 83 ? 17.609 -2.742 13.297 1 96.5 83 LEU B C 1
ATOM 3883 O O . LEU B 1 83 ? 17.766 -3.787 12.656 1 96.5 83 LEU B O 1
ATOM 3887 N N . LEU B 1 84 ? 16.781 -2.605 14.25 1 96.81 84 LEU B N 1
ATOM 3888 C CA . LEU B 1 84 ? 15.906 -3.715 14.602 1 96.81 84 LEU B CA 1
ATOM 3889 C C . LEU B 1 84 ? 14.93 -4.02 13.477 1 96.81 84 LEU B C 1
ATOM 3891 O O . LEU B 1 84 ? 14.719 -5.184 13.125 1 96.81 84 LEU B O 1
ATOM 3895 N N . ALA B 1 85 ? 14.352 -2.977 12.93 1 97 85 ALA B N 1
ATOM 3896 C CA . ALA B 1 85 ? 13.422 -3.146 11.82 1 97 85 ALA B CA 1
ATOM 3897 C C . ALA B 1 85 ? 14.117 -3.742 10.602 1 97 85 ALA B C 1
ATOM 3899 O O . ALA B 1 85 ? 13.555 -4.586 9.906 1 97 85 ALA B O 1
ATOM 3900 N N . ALA B 1 86 ? 15.32 -3.305 10.375 1 96.19 86 ALA B N 1
ATOM 3901 C CA . ALA B 1 86 ? 16.094 -3.834 9.258 1 96.19 86 ALA B CA 1
ATOM 3902 C C . ALA B 1 86 ? 16.406 -5.316 9.453 1 96.19 86 ALA B C 1
ATOM 3904 O O . ALA B 1 86 ? 16.375 -6.098 8.5 1 96.19 86 ALA B O 1
ATOM 3905 N N . TYR B 1 87 ? 16.672 -5.676 10.609 1 96.81 87 TYR B N 1
ATOM 3906 C CA . TYR B 1 87 ? 16.922 -7.082 10.906 1 96.81 87 TYR B CA 1
ATOM 3907 C C . TYR B 1 87 ? 15.656 -7.914 10.703 1 96.81 87 TYR B C 1
ATOM 3909 O O . TYR B 1 87 ? 15.719 -9.008 10.125 1 96.81 87 TYR B O 1
ATOM 3917 N N . VAL B 1 88 ? 14.586 -7.457 11.219 1 96.88 88 VAL B N 1
ATOM 3918 C CA . VAL B 1 88 ? 13.328 -8.164 11.039 1 96.88 88 VAL B CA 1
ATOM 3919 C C . VAL B 1 88 ? 13.016 -8.32 9.555 1 96.88 88 VAL B C 1
ATOM 3921 O O . VAL B 1 88 ? 12.555 -9.375 9.117 1 96.88 88 VAL B O 1
ATOM 3924 N N . ASN B 1 89 ? 13.266 -7.301 8.797 1 95.44 89 ASN B N 1
ATOM 3925 C CA . ASN B 1 89 ? 13.07 -7.363 7.352 1 95.44 89 ASN B CA 1
ATOM 3926 C C . ASN B 1 89 ? 14 -8.391 6.707 1 95.44 89 ASN B C 1
ATOM 3928 O O . ASN B 1 89 ? 13.578 -9.133 5.816 1 95.44 89 ASN B O 1
ATOM 3932 N N . SER B 1 90 ? 15.242 -8.414 7.164 1 94.69 90 SER B N 1
ATOM 3933 C CA . SER B 1 90 ? 16.172 -9.414 6.66 1 94.69 90 SER B CA 1
ATOM 3934 C C . SER B 1 90 ? 15.727 -10.82 7.023 1 94.69 90 SER B C 1
ATOM 3936 O O . SER B 1 90 ? 15.805 -11.734 6.199 1 94.69 90 SER B O 1
ATOM 3938 N N . LEU B 1 91 ? 15.281 -10.938 8.219 1 95.44 91 LEU B N 1
ATOM 3939 C CA . LEU B 1 91 ? 14.797 -12.242 8.664 1 95.44 91 LEU B CA 1
ATOM 3940 C C . LEU B 1 91 ? 13.594 -12.68 7.828 1 95.44 91 LEU B C 1
ATOM 3942 O O . LEU B 1 91 ? 13.523 -13.836 7.402 1 95.44 91 LEU B O 1
ATOM 3946 N N . ALA B 1 92 ? 12.703 -11.797 7.609 1 95.5 92 ALA B N 1
ATOM 3947 C CA . ALA B 1 92 ? 11.547 -12.109 6.781 1 95.5 92 ALA B CA 1
ATOM 3948 C C . ALA B 1 92 ? 11.969 -12.508 5.371 1 95.5 92 ALA B C 1
ATOM 3950 O O . ALA B 1 92 ? 11.406 -13.43 4.781 1 95.5 92 ALA B O 1
ATOM 3951 N N . SER B 1 93 ? 12.914 -11.867 4.828 1 93.19 93 SER B N 1
ATOM 3952 C CA . SER B 1 93 ? 13.406 -12.172 3.488 1 93.19 93 SER B CA 1
ATOM 3953 C C . SER B 1 93 ? 14.047 -13.555 3.436 1 93.19 93 SER B C 1
ATOM 3955 O O . SER B 1 93 ? 13.883 -14.281 2.457 1 93.19 93 SER B O 1
ATOM 3957 N N . VAL B 1 94 ? 14.773 -13.883 4.48 1 92.25 94 VAL B N 1
ATOM 3958 C CA . VAL B 1 94 ? 15.414 -15.195 4.535 1 92.25 94 VAL B CA 1
ATOM 3959 C C . VAL B 1 94 ? 14.352 -16.281 4.648 1 92.25 94 VAL B C 1
ATOM 3961 O O . VAL B 1 94 ? 14.438 -17.312 3.982 1 92.25 94 VAL B O 1
ATOM 3964 N N . ILE B 1 95 ? 13.398 -16.047 5.457 1 93.06 95 ILE B N 1
ATOM 3965 C CA . ILE B 1 95 ? 12.305 -17 5.605 1 93.06 95 ILE B CA 1
ATOM 3966 C C . ILE B 1 95 ? 11.586 -17.172 4.27 1 93.06 95 ILE B C 1
ATOM 3968 O O . ILE B 1 95 ? 11.234 -18.297 3.883 1 93.06 95 ILE B O 1
ATOM 3972 N N . ALA B 1 96 ? 11.367 -16.078 3.609 1 92.38 96 ALA B N 1
ATOM 3973 C CA . ALA B 1 96 ? 10.742 -16.141 2.291 1 92.38 96 ALA B CA 1
ATOM 3974 C C . ALA B 1 96 ? 11.586 -16.953 1.318 1 92.38 96 ALA B C 1
ATOM 3976 O O . ALA B 1 96 ? 11.039 -17.688 0.48 1 92.38 96 ALA B O 1
ATOM 3977 N N . GLY B 1 97 ? 12.859 -16.828 1.442 1 89.25 97 GLY B N 1
ATOM 3978 C CA . GLY B 1 97 ? 13.742 -17.641 0.611 1 89.25 97 GLY B CA 1
ATOM 3979 C C . GLY B 1 97 ? 13.578 -19.125 0.848 1 89.25 97 GLY B C 1
ATOM 3980 O O . GLY B 1 97 ? 13.578 -19.922 -0.1 1 89.25 97 GLY B O 1
ATOM 3981 N N . TYR B 1 98 ? 13.375 -19.516 2.047 1 88.88 98 TYR B N 1
ATOM 3982 C CA . TYR B 1 98 ? 13.172 -20.922 2.398 1 88.88 98 TYR B CA 1
ATOM 3983 C C . TYR B 1 98 ? 11.828 -21.422 1.884 1 88.88 98 TYR B C 1
ATOM 3985 O O . TYR B 1 98 ? 11.711 -22.578 1.472 1 88.88 98 TYR B O 1
ATOM 3993 N N . ARG B 1 99 ? 10.898 -20.5 1.794 1 89.06 99 ARG B N 1
ATOM 3994 C CA . ARG B 1 99 ? 9.531 -20.922 1.508 1 89.06 99 ARG B CA 1
ATOM 3995 C C . ARG B 1 99 ? 9.18 -20.688 0.043 1 89.06 99 ARG B C 1
ATOM 3997 O O . ARG B 1 99 ? 8.102 -21.078 -0.415 1 89.06 99 ARG B O 1
ATOM 4004 N N . THR B 1 100 ? 10.023 -20.078 -0.681 1 87.94 100 THR B N 1
ATOM 4005 C CA . THR B 1 100 ? 9.734 -19.797 -2.082 1 87.94 100 THR B CA 1
ATOM 4006 C C . THR B 1 100 ? 9.523 -21.094 -2.859 1 87.94 100 THR B C 1
ATOM 4008 O O . THR B 1 100 ? 10.32 -22.031 -2.744 1 87.94 100 THR B O 1
ATOM 4011 N N . PRO B 1 101 ? 8.43 -21.062 -3.635 1 83.69 101 PRO B N 1
ATOM 4012 C CA . PRO B 1 101 ? 8.109 -22.297 -4.363 1 83.69 101 PRO B CA 1
ATOM 4013 C C . PRO B 1 101 ? 8.828 -22.391 -5.711 1 83.69 101 PRO B C 1
ATOM 4015 O O . PRO B 1 101 ? 9.211 -21.359 -6.281 1 83.69 101 PRO B O 1
ATOM 4018 N N . TRP B 1 102 ? 9.016 -23.688 -6.051 1 84.62 102 TRP B N 1
ATOM 4019 C CA . TRP B 1 102 ? 9.461 -23.953 -7.414 1 84.62 102 TRP B CA 1
ATOM 4020 C C . TRP B 1 102 ? 8.273 -24.016 -8.375 1 84.62 102 TRP B C 1
ATOM 4022 O O . TRP B 1 102 ? 7.574 -25.016 -8.445 1 84.62 102 TRP B O 1
ATOM 4032 N N . VAL B 1 103 ? 8.125 -22.875 -9.078 1 85.88 103 VAL B N 1
ATOM 4033 C CA . VAL B 1 103 ? 6.926 -22.75 -9.898 1 85.88 103 VAL B CA 1
ATOM 4034 C C . VAL B 1 103 ? 7.273 -23 -11.367 1 85.88 103 VAL B C 1
ATOM 4036 O O . VAL B 1 103 ? 8.32 -22.547 -11.844 1 85.88 103 VAL B O 1
ATOM 4039 N N . VAL B 1 104 ? 6.402 -23.781 -11.938 1 85.5 104 VAL B N 1
ATOM 4040 C CA . VAL B 1 104 ? 6.469 -23.984 -13.383 1 85.5 104 VAL B CA 1
ATOM 4041 C C . VAL B 1 104 ? 5.129 -23.609 -14.016 1 85.5 104 VAL B C 1
ATOM 4043 O O . VAL B 1 104 ? 4.07 -23.828 -13.422 1 85.5 104 VAL B O 1
ATOM 4046 N N . VAL B 1 105 ? 5.223 -23.031 -15.188 1 86.88 105 VAL B N 1
ATOM 4047 C CA . VAL B 1 105 ? 4.016 -22.547 -15.844 1 86.88 105 VAL B CA 1
ATOM 4048 C C . VAL B 1 105 ? 3.672 -23.453 -17.031 1 86.88 105 VAL B C 1
ATOM 4050 O O . VAL B 1 105 ? 4.562 -23.891 -17.766 1 86.88 105 VAL B O 1
ATOM 4053 N N . LYS B 1 106 ? 2.377 -23.703 -17.109 1 85.94 106 LYS B N 1
ATOM 4054 C CA . LYS B 1 106 ? 1.855 -24.5 -18.219 1 85.94 106 LYS B CA 1
ATOM 4055 C C . LYS B 1 106 ? 1.062 -23.625 -19.188 1 85.94 106 LYS B C 1
ATOM 4057 O O . LYS B 1 106 ? 0.542 -22.578 -18.797 1 85.94 106 LYS B O 1
ATOM 4062 N N . ASP B 1 107 ? 1.038 -24.047 -20.438 1 82.56 107 ASP B N 1
ATOM 4063 C CA . ASP B 1 107 ? 0.169 -23.375 -21.391 1 82.56 107 ASP B CA 1
ATOM 4064 C C . ASP B 1 107 ? -1.264 -23.891 -21.297 1 82.56 107 ASP B C 1
ATOM 4066 O O . ASP B 1 107 ? -1.562 -24.75 -20.469 1 82.56 107 ASP B O 1
ATOM 4070 N N . LEU B 1 108 ? -2.191 -23.344 -22.125 1 82.12 108 LEU B N 1
ATOM 4071 C CA . LEU B 1 108 ? -3.607 -23.688 -22.062 1 82.12 108 LEU B CA 1
ATOM 4072 C C . LEU B 1 108 ? -3.828 -25.141 -22.5 1 82.12 108 LEU B C 1
ATOM 4074 O O . LEU B 1 108 ? -4.855 -25.734 -22.156 1 82.12 108 LEU B O 1
ATOM 4078 N N . ASP B 1 109 ? -2.795 -25.703 -23.156 1 82.31 109 ASP B N 1
ATOM 4079 C CA . ASP B 1 109 ? -2.906 -27.078 -23.625 1 82.31 109 ASP B CA 1
ATOM 4080 C C . ASP B 1 109 ? -2.254 -28.047 -22.641 1 82.31 109 ASP B C 1
ATOM 4082 O O . ASP B 1 109 ? -2.25 -29.25 -22.859 1 82.31 109 ASP B O 1
ATOM 4086 N N . GLY B 1 110 ? -1.68 -27.531 -21.594 1 81.06 110 GLY B N 1
ATOM 4087 C CA . GLY B 1 110 ? -1.112 -28.359 -20.547 1 81.06 110 GLY B CA 1
ATOM 4088 C C . GLY B 1 110 ? 0.372 -28.625 -20.719 1 81.06 110 GLY B C 1
ATOM 4089 O O . GLY B 1 110 ? 0.968 -29.406 -19.984 1 81.06 110 GLY B O 1
ATOM 4090 N N . ASN B 1 111 ? 0.951 -27.953 -21.703 1 83.94 111 ASN B N 1
ATOM 4091 C CA . ASN B 1 111 ? 2.381 -28.125 -21.922 1 83.94 111 ASN B CA 1
ATOM 4092 C C . ASN B 1 111 ? 3.207 -27.203 -21.047 1 83.94 111 ASN B C 1
ATOM 4094 O O . ASN B 1 111 ? 2.816 -26.047 -20.797 1 83.94 111 ASN B O 1
ATOM 4098 N N . LEU B 1 112 ? 4.332 -27.781 -20.562 1 82.38 112 LEU B N 1
ATOM 4099 C CA . LEU B 1 112 ? 5.227 -27 -19.719 1 82.38 112 LEU B CA 1
ATOM 4100 C C . LEU B 1 112 ? 5.949 -25.938 -20.531 1 82.38 112 LEU B C 1
ATOM 4102 O O . LEU B 1 112 ? 6.5 -26.219 -21.594 1 82.38 112 LEU B O 1
ATOM 4106 N N . LEU B 1 113 ? 5.766 -24.75 -20.031 1 79.75 113 LEU B N 1
ATOM 4107 C CA . LEU B 1 113 ? 6.496 -23.641 -20.641 1 79.75 113 LEU B CA 1
ATOM 4108 C C . LEU B 1 113 ? 7.867 -23.469 -20 1 79.75 113 LEU B C 1
ATOM 4110 O O . LEU B 1 113 ? 8.07 -23.875 -18.844 1 79.75 113 LEU B O 1
ATOM 4114 N N . ASP B 1 114 ? 8.805 -22.969 -20.703 1 68.62 114 ASP B N 1
ATOM 4115 C CA . ASP B 1 114 ? 10.148 -22.766 -20.188 1 68.62 114 ASP B CA 1
ATOM 4116 C C . ASP B 1 114 ? 10.211 -21.516 -19.297 1 68.62 114 ASP B C 1
ATOM 4118 O O . ASP B 1 114 ? 11.258 -21.188 -18.75 1 68.62 114 ASP B O 1
ATOM 4122 N N . THR B 1 115 ? 9.016 -21.016 -19.031 1 68.94 115 THR B N 1
ATOM 4123 C CA . THR B 1 115 ? 9.055 -19.812 -18.219 1 68.94 115 THR B CA 1
ATOM 4124 C C . THR B 1 115 ? 8.547 -20.078 -16.812 1 68.94 115 THR B C 1
ATOM 4126 O O . THR B 1 115 ? 7.652 -20.906 -16.625 1 68.94 115 THR B O 1
ATOM 4129 N N . SER B 1 116 ? 9.352 -19.531 -15.828 1 74.19 116 SER B N 1
ATOM 4130 C CA . SER B 1 116 ? 8.961 -19.703 -14.43 1 74.19 116 SER B CA 1
ATOM 4131 C C . SER B 1 116 ? 8.555 -18.375 -13.797 1 74.19 116 SER B C 1
ATOM 4133 O O . SER B 1 116 ? 8.453 -18.266 -12.578 1 74.19 116 SER B O 1
ATOM 4135 N N . THR B 1 117 ? 8.25 -17.406 -14.711 1 82.38 117 THR B N 1
ATOM 4136 C CA . THR B 1 117 ? 7.934 -16.094 -14.18 1 82.38 117 THR B CA 1
ATOM 4137 C C . THR B 1 117 ? 6.441 -15.797 -14.336 1 82.38 117 THR B C 1
ATOM 4139 O O . THR B 1 117 ? 5.777 -16.359 -15.203 1 82.38 117 THR B O 1
ATOM 4142 N N . LEU B 1 118 ? 5.953 -15.008 -13.492 1 89.38 118 LEU B N 1
ATOM 4143 C CA . LEU B 1 118 ? 4.566 -14.57 -13.578 1 89.38 118 LEU B CA 1
ATOM 4144 C C . LEU B 1 118 ? 4.387 -13.547 -14.688 1 89.38 118 LEU B C 1
ATOM 4146 O O . LEU B 1 118 ? 5.32 -12.812 -15.023 1 89.38 118 LEU B O 1
ATOM 4150 N N . PRO B 1 119 ? 3.242 -13.617 -15.32 1 90.94 119 PRO B N 1
ATOM 4151 C CA . PRO B 1 119 ? 2.994 -12.578 -16.328 1 90.94 119 PRO B CA 1
ATOM 4152 C C . PRO B 1 119 ? 3.08 -11.164 -15.742 1 90.94 119 PRO B C 1
ATOM 4154 O O . PRO B 1 119 ? 2.441 -10.875 -14.727 1 90.94 119 PRO B O 1
ATOM 4157 N N . ASP B 1 120 ? 3.875 -10.336 -16.344 1 93.81 120 ASP B N 1
ATOM 4158 C CA . ASP B 1 120 ? 4.133 -8.977 -15.891 1 93.81 120 ASP B CA 1
ATOM 4159 C C . ASP B 1 120 ? 4.227 -8.008 -17.078 1 93.81 120 ASP B C 1
ATOM 4161 O O . ASP B 1 120 ? 4.938 -8.281 -18.047 1 93.81 120 ASP B O 1
ATOM 4165 N N . ILE B 1 121 ? 3.557 -6.926 -16.938 1 94.31 121 ILE B N 1
ATOM 4166 C CA . ILE B 1 121 ? 3.494 -5.977 -18.047 1 94.31 121 ILE B CA 1
ATOM 4167 C C . ILE B 1 121 ? 4.855 -5.309 -18.234 1 94.31 121 ILE B C 1
ATOM 4169 O O . ILE B 1 121 ? 5.27 -5.039 -19.359 1 94.31 121 ILE B O 1
ATOM 4173 N N . GLY B 1 122 ? 5.527 -4.977 -17.141 1 93.5 122 GLY B N 1
ATOM 4174 C CA . GLY B 1 122 ? 6.855 -4.387 -17.25 1 93.5 122 GLY B CA 1
ATOM 4175 C C . GLY B 1 122 ? 7.863 -5.293 -17.922 1 93.5 122 GLY B C 1
ATOM 4176 O O . GLY B 1 122 ? 8.68 -4.832 -18.719 1 93.5 122 GLY B O 1
ATOM 4177 N N . HIS B 1 123 ? 7.797 -6.539 -17.578 1 89.75 123 HIS B N 1
ATOM 4178 C CA . HIS B 1 123 ? 8.664 -7.512 -18.234 1 89.75 123 HIS B CA 1
ATOM 4179 C C . HIS B 1 123 ? 8.352 -7.629 -19.719 1 89.75 123 HIS B C 1
ATOM 4181 O O . HIS B 1 123 ? 9.266 -7.695 -20.547 1 89.75 123 HIS B O 1
ATOM 4187 N N . ASP B 1 124 ? 7.086 -7.609 -20.031 1 90.88 124 ASP B N 1
ATOM 4188 C CA . ASP B 1 124 ? 6.664 -7.68 -21.438 1 90.88 124 ASP B CA 1
ATOM 4189 C C . ASP B 1 124 ? 7.129 -6.453 -22.203 1 90.88 124 ASP B C 1
ATOM 4191 O O . ASP B 1 124 ? 7.629 -6.578 -23.328 1 90.88 124 ASP B O 1
ATOM 4195 N N . LEU B 1 125 ? 6.941 -5.312 -21.594 1 90.75 125 LEU B N 1
ATOM 4196 C CA . LEU B 1 125 ? 7.32 -4.066 -22.25 1 90.75 125 LEU B CA 1
ATOM 4197 C C . LEU B 1 125 ? 8.836 -3.982 -22.422 1 90.75 125 LEU B C 1
ATOM 4199 O O . LEU B 1 125 ? 9.32 -3.498 -23.453 1 90.75 125 LEU B O 1
ATOM 4203 N N . SER B 1 126 ? 9.578 -4.438 -21.484 1 87.44 126 SER B N 1
ATOM 4204 C CA . SER B 1 126 ? 11.031 -4.438 -21.578 1 87.44 126 SER B CA 1
ATOM 4205 C C . SER B 1 126 ? 11.516 -5.371 -22.688 1 87.44 126 SER B C 1
ATOM 4207 O O . SER B 1 126 ? 12.445 -5.039 -23.422 1 87.44 126 SER B O 1
ATOM 4209 N N . SER B 1 127 ? 10.898 -6.504 -22.734 1 86.06 127 SER B N 1
ATOM 4210 C CA . SER B 1 127 ? 11.258 -7.449 -23.781 1 86.06 127 SER B CA 1
ATOM 4211 C C . SER B 1 127 ? 10.914 -6.895 -25.156 1 86.06 127 SER B C 1
ATOM 4213 O O . SER B 1 127 ? 11.68 -7.059 -26.109 1 86.06 127 SER B O 1
ATOM 4215 N N . ALA B 1 128 ? 9.766 -6.215 -25.234 1 86.69 128 ALA B N 1
ATOM 4216 C CA . ALA B 1 128 ? 9.359 -5.613 -26.5 1 86.69 128 ALA B CA 1
ATOM 4217 C C . ALA B 1 128 ? 10.312 -4.496 -26.906 1 86.69 128 ALA B C 1
ATOM 4219 O O . ALA B 1 128 ? 10.625 -4.344 -28.094 1 86.69 128 ALA B O 1
ATOM 4220 N N . LEU B 1 129 ? 10.727 -3.803 -25.922 1 84.12 129 LEU B N 1
ATOM 4221 C CA . LEU B 1 129 ? 11.641 -2.703 -26.188 1 84.12 129 LEU B CA 1
ATOM 4222 C C . LEU B 1 129 ? 13 -3.23 -26.641 1 84.12 129 LEU B C 1
ATOM 4224 O O . LEU B 1 129 ? 13.586 -2.701 -27.594 1 84.12 129 LEU B O 1
ATOM 4228 N N . VAL B 1 130 ? 13.453 -4.219 -26 1 82.44 130 VAL B N 1
ATOM 4229 C CA . VAL B 1 130 ? 14.742 -4.82 -26.359 1 82.44 130 VAL B CA 1
ATOM 4230 C C . VAL B 1 130 ? 14.68 -5.383 -27.766 1 82.44 130 VAL B C 1
ATOM 4232 O O . VAL B 1 130 ? 15.602 -5.191 -28.562 1 82.44 130 VAL B O 1
ATOM 4235 N N . THR B 1 131 ? 13.578 -5.996 -28.062 1 84.06 131 THR B N 1
ATOM 4236 C CA . THR B 1 131 ? 13.391 -6.559 -29.391 1 84.06 131 THR B CA 1
ATOM 4237 C C . THR B 1 131 ? 13.305 -5.449 -30.438 1 84.06 131 THR B C 1
ATOM 4239 O O . THR B 1 131 ? 13.859 -5.574 -31.531 1 84.06 131 THR B O 1
ATOM 4242 N N . SER B 1 132 ? 12.641 -4.379 -30.109 1 86.06 132 SER B N 1
ATOM 4243 C CA . SER B 1 132 ? 12.477 -3.268 -31.047 1 86.06 132 SER B CA 1
ATOM 4244 C C . SER B 1 132 ? 13.805 -2.574 -31.312 1 86.06 132 SER B C 1
ATOM 4246 O O . SER B 1 132 ? 14.023 -2.043 -32.406 1 86.06 132 SER B O 1
ATOM 4248 N N . LEU B 1 133 ? 14.617 -2.633 -30.328 1 81.88 133 LEU B N 1
ATOM 4249 C CA . LEU B 1 133 ? 15.93 -2.004 -30.484 1 81.88 133 LEU B CA 1
ATOM 4250 C C . LEU B 1 133 ? 16.891 -2.928 -31.219 1 81.88 133 LEU B C 1
ATOM 4252 O O . LEU B 1 133 ? 18.031 -2.539 -31.516 1 81.88 133 LEU B O 1
ATOM 4256 N N . GLY B 1 134 ? 16.5 -4.086 -31.531 1 76.5 134 GLY B N 1
ATOM 4257 C CA . GLY B 1 134 ? 17.266 -4.977 -32.406 1 76.5 134 GLY B CA 1
ATOM 4258 C C . GLY B 1 134 ? 18.125 -5.965 -31.609 1 76.5 134 GLY B C 1
ATOM 4259 O O . GLY B 1 134 ? 18.984 -6.629 -32.188 1 76.5 134 GLY B O 1
ATOM 4260 N N . PHE B 1 135 ? 17.906 -5.918 -30.297 1 76.06 135 PHE B N 1
ATOM 4261 C CA . PHE B 1 135 ? 18.703 -6.863 -29.531 1 76.06 135 PHE B CA 1
ATOM 4262 C C . PHE B 1 135 ? 18 -8.211 -29.438 1 76.06 135 PHE B C 1
ATOM 4264 O O . PHE B 1 135 ? 16.766 -8.289 -29.547 1 76.06 135 PHE B O 1
ATOM 4271 N N . GLU B 1 136 ? 18.812 -9.289 -29.453 1 75.69 136 GLU B N 1
ATOM 4272 C CA . GLU B 1 136 ? 18.234 -10.609 -29.234 1 75.69 136 GLU B CA 1
ATOM 4273 C C . GLU B 1 136 ? 17.859 -10.828 -27.766 1 75.69 136 GLU B C 1
ATOM 4275 O O . GLU B 1 136 ? 18.703 -10.656 -26.891 1 75.69 136 GLU B O 1
ATOM 4280 N N . VAL B 1 137 ? 16.609 -11.133 -27.547 1 68.69 137 VAL B N 1
ATOM 4281 C CA . VAL B 1 137 ? 16.062 -11.312 -26.203 1 68.69 137 VAL B CA 1
ATOM 4282 C C . VAL B 1 137 ? 16.953 -12.258 -25.406 1 68.69 137 VAL B C 1
ATOM 4284 O O . VAL B 1 137 ? 17.203 -12.031 -24.219 1 68.69 137 VAL B O 1
ATOM 4287 N N . HIS B 1 138 ? 17.438 -13.18 -26.156 1 69.94 138 HIS B N 1
ATOM 4288 C CA . HIS B 1 138 ? 18.266 -14.18 -25.484 1 69.94 138 HIS B CA 1
ATOM 4289 C C . HIS B 1 138 ? 19.562 -13.562 -24.969 1 69.94 138 HIS B C 1
ATOM 4291 O O . HIS B 1 138 ? 20 -13.867 -23.844 1 69.94 138 HIS B O 1
ATOM 4297 N N . GLU B 1 139 ? 20.172 -12.68 -25.734 1 71.25 139 GLU B N 1
ATOM 4298 C CA . GLU B 1 139 ? 21.406 -12.023 -25.328 1 71.25 139 GLU B CA 1
ATOM 4299 C C . GLU B 1 139 ? 21.188 -11.102 -24.125 1 71.25 139 GLU B C 1
ATOM 4301 O O . GLU B 1 139 ? 21.984 -11.07 -23.188 1 71.25 139 GLU B O 1
ATOM 4306 N N . VAL B 1 140 ? 20.094 -10.477 -24.234 1 70.25 140 VAL B N 1
ATOM 4307 C CA . VAL B 1 140 ? 19.781 -9.523 -23.172 1 70.25 140 VAL B CA 1
ATOM 4308 C C . VAL B 1 140 ? 19.453 -10.273 -21.875 1 70.25 140 VAL B C 1
ATOM 4310 O O . VAL B 1 140 ? 19.875 -9.867 -20.797 1 70.25 140 VAL B O 1
ATOM 4313 N N . THR B 1 141 ? 18.75 -11.344 -22.078 1 64.56 141 THR B N 1
ATOM 4314 C CA . THR B 1 141 ? 18.422 -12.156 -20.922 1 64.56 141 THR B CA 1
ATOM 4315 C C . THR B 1 141 ? 19.703 -12.656 -20.234 1 64.56 141 THR B C 1
ATOM 4317 O O . THR B 1 141 ? 19.797 -12.625 -19 1 64.56 141 THR B O 1
ATOM 4320 N N . LYS B 1 142 ? 20.641 -13.078 -21.062 1 70 142 LYS B N 1
ATOM 4321 C CA . LYS B 1 142 ? 21.922 -13.539 -20.516 1 70 142 LYS B CA 1
ATOM 4322 C C . LYS B 1 142 ? 22.656 -12.398 -19.812 1 70 142 LYS B C 1
ATOM 4324 O O . LYS B 1 142 ? 23.219 -12.586 -18.734 1 70 142 LYS B O 1
ATOM 4329 N N . TRP B 1 143 ? 22.594 -11.352 -20.438 1 73.56 143 TRP B N 1
ATOM 4330 C CA . TRP B 1 143 ? 23.219 -10.18 -19.844 1 73.56 143 TRP B CA 1
ATOM 4331 C C . TRP B 1 143 ? 22.547 -9.781 -18.547 1 73.56 143 TRP B C 1
ATOM 4333 O O . TRP B 1 143 ? 23.203 -9.438 -17.562 1 73.56 143 TRP B O 1
ATOM 4343 N N . LEU B 1 144 ? 21.391 -9.883 -18.547 1 67.94 144 LEU B N 1
ATOM 4344 C CA . LEU B 1 144 ? 20.609 -9.555 -17.359 1 67.94 144 LEU B CA 1
ATOM 4345 C C . LEU B 1 144 ? 20.891 -10.547 -16.25 1 67.94 144 LEU B C 1
ATOM 4347 O O . LEU B 1 144 ? 20.938 -10.164 -15.07 1 67.94 144 LEU B O 1
ATOM 4351 N N . GLU B 1 145 ? 21.016 -11.773 -16.594 1 65 145 GLU B N 1
ATOM 4352 C CA . GLU B 1 145 ? 21.359 -12.805 -15.602 1 65 145 GLU B CA 1
ATOM 4353 C C . GLU B 1 145 ? 22.656 -12.484 -14.891 1 65 145 GLU B C 1
ATOM 4355 O O . GLU B 1 145 ? 22.766 -12.633 -13.672 1 65 145 GLU B O 1
ATOM 4360 N N . VAL B 1 146 ? 23.562 -12.023 -15.641 1 67.25 146 VAL B N 1
ATOM 4361 C CA . VAL B 1 146 ? 24.891 -11.766 -15.094 1 67.25 146 VAL B CA 1
ATOM 4362 C C . VAL B 1 146 ? 24.875 -10.445 -14.328 1 67.25 146 VAL B C 1
ATOM 4364 O O . VAL B 1 146 ? 25.469 -10.352 -13.242 1 67.25 146 VAL B O 1
ATOM 4367 N N . ASN B 1 147 ? 24.109 -9.57 -14.797 1 72.56 147 ASN B N 1
ATOM 4368 C CA . ASN B 1 147 ? 24.203 -8.234 -14.227 1 72.56 147 ASN B CA 1
ATOM 4369 C C . ASN B 1 147 ? 22.906 -7.84 -13.516 1 72.56 147 ASN B C 1
ATOM 4371 O O . ASN B 1 147 ? 22.734 -6.684 -13.141 1 72.56 147 ASN B O 1
ATOM 4375 N N . GLY B 1 148 ? 22.016 -8.766 -13.32 1 75.75 148 GLY B N 1
ATOM 4376 C CA . GLY B 1 148 ? 20.672 -8.445 -12.859 1 75.75 148 GLY B CA 1
ATOM 4377 C C . GLY B 1 148 ? 20.641 -7.898 -11.445 1 75.75 148 GLY B C 1
ATOM 4378 O O . GLY B 1 148 ? 19.828 -7.02 -11.141 1 75.75 148 GLY B O 1
ATOM 4379 N N . SER B 1 149 ? 21.484 -8.367 -10.625 1 78.25 149 SER B N 1
ATOM 4380 C CA . SER B 1 149 ? 21.484 -7.871 -9.25 1 78.25 149 SER B CA 1
ATOM 4381 C C . SER B 1 149 ? 22.531 -6.766 -9.07 1 78.25 149 SER B C 1
ATOM 4383 O O . SER B 1 149 ? 22.375 -5.91 -8.195 1 78.25 149 SER B O 1
ATOM 4385 N N . LEU B 1 150 ? 23.453 -6.66 -9.961 1 83.38 150 LEU B N 1
ATOM 4386 C CA . LEU B 1 150 ? 24.562 -5.723 -9.789 1 83.38 150 LEU B CA 1
ATOM 4387 C C . LEU B 1 150 ? 24.141 -4.309 -10.172 1 83.38 150 LEU B C 1
ATOM 4389 O O . LEU B 1 150 ? 24.484 -3.346 -9.492 1 83.38 150 LEU B O 1
ATOM 4393 N N . ILE B 1 151 ? 23.375 -4.219 -11.195 1 88.25 151 ILE B N 1
ATOM 4394 C CA . ILE B 1 151 ? 22.984 -2.904 -11.703 1 88.25 151 ILE B CA 1
ATOM 4395 C C . ILE B 1 151 ? 22.078 -2.203 -10.688 1 88.25 151 ILE B C 1
ATOM 4397 O O . ILE B 1 151 ? 22.375 -1.086 -10.258 1 88.25 151 ILE B O 1
ATOM 4401 N N . PRO B 1 152 ? 21.016 -2.846 -10.281 1 89.12 152 PRO B N 1
ATOM 4402 C CA . PRO B 1 152 ? 20.172 -2.186 -9.273 1 89.12 152 PRO B CA 1
ATOM 4403 C C . PRO B 1 152 ? 20.938 -1.859 -7.992 1 89.12 152 PRO B C 1
ATOM 4405 O O . PRO B 1 152 ? 20.734 -0.795 -7.402 1 89.12 152 PRO B O 1
ATOM 4408 N N . ASP B 1 153 ? 21.844 -2.709 -7.594 1 89.88 153 ASP B N 1
ATOM 4409 C CA . ASP B 1 153 ? 22.641 -2.457 -6.398 1 89.88 153 ASP B CA 1
ATOM 4410 C C . ASP B 1 153 ? 23.516 -1.223 -6.574 1 89.88 153 ASP B C 1
ATOM 4412 O O . ASP B 1 153 ? 23.625 -0.392 -5.668 1 89.88 153 ASP B O 1
ATOM 4416 N N . ALA B 1 154 ? 24.141 -1.162 -7.719 1 92.38 154 ALA B N 1
ATOM 4417 C CA . ALA B 1 154 ? 25 -0.02 -8 1 92.38 154 ALA B CA 1
ATOM 4418 C C . ALA B 1 154 ? 24.203 1.28 -8.023 1 92.38 154 ALA B C 1
ATOM 4420 O O . ALA B 1 154 ? 24.672 2.311 -7.531 1 92.38 154 ALA B O 1
ATOM 4421 N N . LEU B 1 155 ? 23.031 1.213 -8.609 1 94.5 155 LEU B N 1
ATOM 4422 C CA . LEU B 1 155 ? 22.188 2.396 -8.695 1 94.5 155 LEU B CA 1
ATOM 4423 C C . LEU B 1 155 ? 21.75 2.852 -7.309 1 94.5 155 LEU B C 1
ATOM 4425 O O . LEU B 1 155 ? 21.75 4.047 -7.012 1 94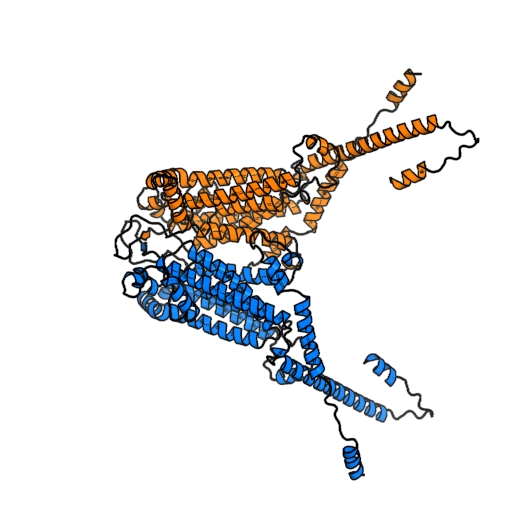.5 155 LEU B O 1
ATOM 4429 N N . VAL B 1 156 ? 21.391 1.908 -6.465 1 94.75 156 VAL B N 1
ATOM 4430 C CA . VAL B 1 156 ? 20.969 2.223 -5.105 1 94.75 156 VAL B CA 1
ATOM 4431 C C . VAL B 1 156 ? 22.141 2.785 -4.309 1 94.75 156 VAL B C 1
ATOM 4433 O O . VAL B 1 156 ? 22 3.795 -3.615 1 94.75 156 VAL B O 1
ATOM 4436 N N . HIS B 1 157 ? 23.344 2.176 -4.465 1 94.06 157 HIS B N 1
ATOM 4437 C CA . HIS B 1 157 ? 24.531 2.637 -3.748 1 94.06 157 HIS B CA 1
ATOM 4438 C C . HIS B 1 157 ? 24.891 4.066 -4.137 1 94.06 157 HIS B C 1
ATOM 4440 O O . HIS B 1 157 ? 25.219 4.883 -3.277 1 94.06 157 HIS B O 1
ATOM 4446 N N . PHE B 1 158 ? 24.797 4.309 -5.371 1 96.81 158 PHE B N 1
ATOM 4447 C CA . PHE B 1 158 ? 25.125 5.645 -5.859 1 96.81 158 PHE B CA 1
ATOM 4448 C C . PHE B 1 158 ? 24.156 6.676 -5.285 1 96.81 158 PHE B C 1
ATOM 4450 O O . PHE B 1 158 ? 24.578 7.734 -4.812 1 96.81 158 PHE B O 1
ATOM 4457 N N . MET B 1 159 ? 22.891 6.363 -5.297 1 97.31 159 MET B N 1
ATOM 4458 C CA . MET B 1 159 ? 21.875 7.281 -4.789 1 97.31 159 MET B CA 1
ATOM 4459 C C . MET B 1 159 ? 22.047 7.504 -3.289 1 97.31 159 MET B C 1
ATOM 4461 O O . MET B 1 159 ? 21.922 8.633 -2.807 1 97.31 159 MET B O 1
ATOM 4465 N N . VAL B 1 160 ? 22.297 6.426 -2.57 1 96.31 160 VAL B N 1
ATOM 4466 C CA . VAL B 1 160 ? 22.469 6.512 -1.125 1 96.31 160 VAL B CA 1
ATOM 4467 C C . VAL B 1 160 ? 23.703 7.367 -0.804 1 96.31 160 VAL B C 1
ATOM 4469 O O . VAL B 1 160 ? 23.656 8.203 0.104 1 96.31 160 VAL B O 1
ATOM 4472 N N . ALA B 1 161 ? 24.75 7.211 -1.58 1 96.19 161 ALA B N 1
ATOM 4473 C CA . ALA B 1 161 ? 25.953 7.996 -1.378 1 96.19 161 ALA B CA 1
ATOM 4474 C C . ALA B 1 161 ? 25.703 9.477 -1.627 1 96.19 161 ALA B C 1
ATOM 4476 O O . ALA B 1 161 ? 26.047 10.328 -0.805 1 96.19 161 ALA B O 1
ATOM 4477 N N . CYS B 1 162 ? 25.031 9.773 -2.717 1 96.12 162 CYS B N 1
ATOM 4478 C CA . CYS B 1 162 ? 24.734 11.164 -3.059 1 96.12 162 CYS B CA 1
ATOM 4479 C C . CYS B 1 162 ? 23.828 11.797 -2.01 1 96.12 162 CYS B C 1
ATOM 4481 O O . CYS B 1 162 ? 24.094 12.914 -1.558 1 96.12 162 CYS B O 1
ATOM 4483 N N . THR B 1 163 ? 22.812 11.117 -1.623 1 96.19 163 THR B N 1
ATOM 4484 C CA . THR B 1 163 ? 21.891 11.648 -0.637 1 96.19 163 THR B CA 1
ATOM 4485 C C . THR B 1 163 ? 22.547 11.75 0.733 1 96.19 163 THR B C 1
ATOM 4487 O O . THR B 1 163 ? 22.266 12.68 1.493 1 96.19 163 THR B O 1
ATOM 4490 N N . GLY B 1 164 ? 23.406 10.766 0.988 1 94.5 164 GLY B N 1
ATOM 4491 C CA . GLY B 1 164 ? 24.172 10.844 2.227 1 94.5 164 GLY B CA 1
ATOM 4492 C C . GLY B 1 164 ? 25.016 12.094 2.322 1 94.5 164 GLY B C 1
ATOM 4493 O O . GLY B 1 164 ? 25.047 12.766 3.357 1 94.5 164 GLY B O 1
ATOM 4494 N N . ILE B 1 165 ? 25.688 12.422 1.309 1 92.88 165 ILE B N 1
ATOM 4495 C CA . ILE B 1 165 ? 26.5 13.633 1.256 1 92.88 165 ILE B CA 1
ATOM 4496 C C . ILE B 1 165 ? 25.609 14.859 1.415 1 92.88 165 ILE B C 1
ATOM 4498 O O . ILE B 1 165 ? 25.938 15.789 2.148 1 92.88 165 ILE B O 1
ATOM 4502 N N . PHE B 1 166 ? 24.469 14.844 0.794 1 92.44 166 PHE B N 1
ATOM 4503 C CA . PHE B 1 166 ? 23.516 15.938 0.879 1 92.44 166 PHE B CA 1
ATOM 4504 C C . PHE B 1 166 ? 23.047 16.125 2.314 1 92.44 166 PHE B C 1
ATOM 4506 O O . PHE B 1 166 ? 23.016 17.266 2.814 1 92.44 166 PHE B O 1
ATOM 4513 N N . ILE B 1 167 ? 22.703 15.055 2.973 1 92.62 167 ILE B N 1
ATOM 4514 C CA . ILE B 1 167 ? 22.203 15.125 4.344 1 92.62 167 ILE B CA 1
ATOM 4515 C C . ILE B 1 167 ? 23.312 15.648 5.262 1 92.62 167 ILE B C 1
ATOM 4517 O O . ILE B 1 167 ? 23.062 16.5 6.117 1 92.62 167 ILE B O 1
ATOM 4521 N N . PHE B 1 168 ? 24.484 15.156 5.023 1 88.75 168 PHE B N 1
ATOM 4522 C CA . PHE B 1 168 ? 25.609 15.547 5.871 1 88.75 168 PHE B CA 1
ATOM 4523 C C . PHE B 1 168 ? 25.906 17.031 5.727 1 88.75 168 PHE B C 1
ATOM 4525 O O . PHE B 1 168 ? 26.312 17.688 6.691 1 88.75 168 PHE B O 1
ATOM 4532 N N . ALA B 1 169 ? 25.688 17.578 4.582 1 83.12 169 ALA B N 1
ATOM 4533 C CA . ALA B 1 169 ? 25.969 18.984 4.309 1 83.12 169 ALA B CA 1
ATOM 4534 C C . ALA B 1 169 ? 24.781 19.859 4.695 1 83.12 169 ALA B C 1
ATOM 4536 O O . ALA B 1 169 ? 24.906 21.094 4.727 1 83.12 169 ALA B O 1
ATOM 4537 N N . HIS B 1 170 ? 23.656 19.312 5.016 1 84.75 170 HIS B N 1
ATOM 4538 C CA . HIS B 1 170 ? 22.453 20.062 5.328 1 84.75 170 HIS B CA 1
ATOM 4539 C C . HIS B 1 170 ? 22.484 20.578 6.762 1 84.75 170 HIS B C 1
ATOM 4541 O O . HIS B 1 170 ? 22.953 19.891 7.668 1 84.75 170 HIS B O 1
ATOM 4547 N N . PRO B 1 171 ? 21.969 21.766 7.027 1 78.31 171 PRO B N 1
ATOM 4548 C CA . PRO B 1 171 ? 21.984 22.312 8.383 1 78.31 171 PRO B CA 1
ATOM 4549 C C . PRO B 1 171 ? 21.125 21.516 9.359 1 78.31 171 PRO B C 1
ATOM 4551 O O . PRO B 1 171 ? 21.422 21.469 10.555 1 78.31 171 PRO B O 1
ATOM 4554 N N . LYS B 1 172 ? 20.109 20.891 8.867 1 84.75 172 LYS B N 1
ATOM 4555 C CA . LYS B 1 172 ? 19.219 20.078 9.703 1 84.75 172 LYS B CA 1
ATOM 4556 C C . LYS B 1 172 ? 19.547 18.594 9.586 1 84.75 172 LYS B C 1
ATOM 4558 O O . LYS B 1 172 ? 18.656 17.75 9.586 1 84.75 172 LYS B O 1
ATOM 4563 N N . ARG B 1 173 ? 20.797 18.25 9.492 1 87.94 173 ARG B N 1
ATOM 4564 C CA . ARG B 1 173 ? 21.234 16.906 9.164 1 87.94 173 ARG B CA 1
ATOM 4565 C C . ARG B 1 173 ? 20.734 15.898 10.195 1 87.94 173 ARG B C 1
ATOM 4567 O O . ARG B 1 173 ? 20.234 14.828 9.836 1 87.94 173 ARG B O 1
ATOM 4574 N N . PHE B 1 174 ? 20.734 16.188 11.484 1 86.5 174 PHE B N 1
ATOM 4575 C CA . PHE B 1 174 ? 20.359 15.211 12.5 1 86.5 174 PHE B CA 1
ATOM 4576 C C . PHE B 1 174 ? 18.844 15.031 12.555 1 86.5 174 PHE B C 1
ATOM 4578 O O . PHE B 1 174 ? 18.359 13.938 12.828 1 86.5 174 PHE B O 1
ATOM 4585 N N . GLN B 1 175 ? 18.125 16.109 12.312 1 88.31 175 GLN B N 1
ATOM 4586 C CA . GLN B 1 175 ? 16.672 16.016 12.234 1 88.31 175 GLN B CA 1
ATOM 4587 C C . GLN B 1 175 ? 16.234 15.156 11.047 1 88.31 175 GLN B C 1
ATOM 4589 O O . GLN B 1 175 ? 15.336 14.32 11.164 1 88.31 175 GLN B O 1
ATOM 4594 N N . ILE B 1 176 ? 16.953 15.398 9.945 1 93 176 ILE B N 1
ATOM 4595 C CA . ILE B 1 176 ? 16.625 14.648 8.734 1 93 176 ILE B CA 1
ATOM 4596 C C . ILE B 1 176 ? 16.953 13.172 8.938 1 93 176 ILE B C 1
ATOM 4598 O O . ILE B 1 176 ? 16.141 12.305 8.602 1 93 176 ILE B O 1
ATOM 4602 N N . ILE B 1 177 ? 18.078 12.898 9.578 1 94.19 177 ILE B N 1
ATOM 4603 C CA . ILE B 1 177 ? 18.5 11.516 9.805 1 94.19 177 ILE B CA 1
ATOM 4604 C C . ILE B 1 177 ? 17.484 10.82 10.711 1 94.19 177 ILE B C 1
ATOM 4606 O O . ILE B 1 177 ? 17.078 9.688 10.438 1 94.19 177 ILE B O 1
ATOM 4610 N N . ARG B 1 178 ? 17.047 11.445 11.742 1 93.56 178 ARG B N 1
ATOM 4611 C CA . ARG B 1 178 ? 16.078 10.859 12.664 1 93.56 178 ARG B CA 1
ATOM 4612 C C . ARG B 1 178 ? 14.758 10.555 11.961 1 93.56 178 ARG B C 1
ATOM 4614 O O . ARG B 1 178 ? 14.211 9.469 12.109 1 93.56 178 ARG B O 1
ATOM 4621 N N . ARG B 1 179 ? 14.32 11.484 11.164 1 93.31 179 ARG B N 1
ATOM 4622 C CA . ARG B 1 179 ? 13.047 11.328 10.469 1 93.31 179 ARG B CA 1
ATOM 4623 C C . ARG B 1 179 ? 13.133 10.219 9.422 1 93.31 179 ARG B C 1
ATOM 4625 O O . ARG B 1 179 ? 12.25 9.359 9.344 1 93.31 179 ARG B O 1
ATOM 4632 N N . VAL B 1 180 ? 14.188 10.211 8.695 1 95.81 180 VAL B N 1
ATOM 4633 C CA . VAL B 1 180 ? 14.336 9.258 7.602 1 95.81 180 VAL B CA 1
ATOM 4634 C C . VAL B 1 180 ? 14.5 7.848 8.164 1 95.81 180 VAL B C 1
ATOM 4636 O O . VAL B 1 180 ? 13.93 6.887 7.641 1 95.81 180 VAL B O 1
ATOM 4639 N N . LEU B 1 181 ? 15.219 7.727 9.25 1 96.12 181 LEU B N 1
ATOM 4640 C CA . LEU B 1 181 ? 15.414 6.418 9.867 1 96.12 181 LEU B CA 1
ATOM 4641 C C . LEU B 1 181 ? 14.102 5.879 10.43 1 96.12 181 LEU B C 1
ATOM 4643 O O . LEU B 1 181 ? 13.82 4.684 10.32 1 96.12 181 LEU B O 1
ATOM 4647 N N . MET B 1 182 ? 13.305 6.73 10.969 1 94.56 182 MET B N 1
ATOM 4648 C CA . MET B 1 182 ? 12.023 6.297 11.5 1 94.56 182 MET B CA 1
ATOM 4649 C C . MET B 1 182 ? 11.07 5.887 10.383 1 94.56 182 MET B C 1
ATOM 4651 O O . MET B 1 182 ? 10.359 4.887 10.5 1 94.56 182 MET B O 1
ATOM 4655 N N . ILE B 1 183 ? 11.07 6.629 9.32 1 95.75 183 ILE B N 1
ATOM 4656 C CA . ILE B 1 183 ? 10.219 6.309 8.188 1 95.75 183 ILE B CA 1
ATOM 4657 C C . ILE B 1 183 ? 10.656 4.984 7.566 1 95.75 183 ILE B C 1
ATOM 4659 O O . ILE B 1 183 ? 9.828 4.113 7.293 1 95.75 183 ILE B O 1
ATOM 4663 N N . LEU B 1 184 ? 11.922 4.809 7.402 1 96.69 184 LEU B N 1
ATOM 4664 C CA . LEU B 1 184 ? 12.453 3.576 6.828 1 96.69 184 LEU B CA 1
ATOM 4665 C C . LEU B 1 184 ? 12.156 2.385 7.73 1 96.69 184 LEU B C 1
ATOM 4667 O O . LEU B 1 184 ? 11.883 1.285 7.246 1 96.69 184 LEU B O 1
ATOM 4671 N N . ALA B 1 185 ? 12.281 2.648 9.008 1 96 185 ALA B N 1
ATOM 4672 C CA . ALA B 1 185 ? 11.977 1.57 9.945 1 96 185 ALA B CA 1
ATOM 4673 C C . ALA B 1 185 ? 10.531 1.093 9.773 1 96 185 ALA B C 1
ATOM 4675 O O . ALA B 1 185 ? 10.273 -0.112 9.711 1 96 185 ALA B O 1
ATOM 4676 N N . PHE B 1 186 ? 9.672 1.989 9.641 1 93.56 186 PHE B N 1
ATOM 4677 C CA . PHE B 1 186 ? 8.266 1.646 9.453 1 93.56 186 PHE B CA 1
ATOM 4678 C C . PHE B 1 186 ? 8.062 0.921 8.125 1 93.56 186 PHE B C 1
ATOM 4680 O O . PHE B 1 186 ? 7.34 -0.076 8.062 1 93.56 186 PHE B O 1
ATOM 4687 N N . VAL B 1 187 ? 8.648 1.402 7.113 1 95.94 187 VAL B N 1
ATOM 4688 C CA . VAL B 1 187 ? 8.523 0.811 5.785 1 95.94 187 VAL B CA 1
ATOM 4689 C C . VAL B 1 187 ? 9.094 -0.603 5.793 1 95.94 187 VAL B C 1
ATOM 4691 O O . VAL B 1 187 ? 8.516 -1.52 5.207 1 95.94 187 VAL B O 1
ATOM 4694 N N . PHE B 1 188 ? 10.188 -0.82 6.465 1 96.38 188 PHE B N 1
ATOM 4695 C CA . PHE B 1 188 ? 10.812 -2.135 6.52 1 96.38 188 PHE B CA 1
ATOM 4696 C C . PHE B 1 188 ? 9.961 -3.111 7.316 1 96.38 188 PHE B C 1
ATOM 4698 O O . PHE B 1 188 ? 9.906 -4.301 7 1 96.38 188 PHE B O 1
ATOM 4705 N N . LEU B 1 189 ? 9.336 -2.625 8.312 1 95.94 189 LEU B N 1
ATOM 4706 C CA . LEU B 1 189 ? 8.43 -3.49 9.055 1 95.94 189 LEU B CA 1
ATOM 4707 C C . LEU B 1 189 ? 7.219 -3.873 8.211 1 95.94 189 LEU B C 1
ATOM 4709 O O . LEU B 1 189 ? 6.762 -5.016 8.258 1 95.94 189 LEU B O 1
ATOM 4713 N N . LEU B 1 190 ? 6.723 -2.889 7.492 1 95.06 190 LEU B N 1
ATOM 4714 C CA . LEU B 1 190 ? 5.629 -3.178 6.574 1 95.06 190 LEU B CA 1
ATOM 4715 C C . LEU B 1 190 ? 6.062 -4.188 5.512 1 95.06 190 LEU B C 1
ATOM 4717 O O . LEU B 1 190 ? 5.324 -5.121 5.199 1 95.06 190 LEU B O 1
ATOM 4721 N N . ARG B 1 191 ? 7.199 -4.02 4.98 1 96.12 191 ARG B N 1
ATOM 4722 C CA . ARG B 1 191 ? 7.754 -4.949 4 1 96.12 191 ARG B CA 1
ATOM 4723 C C . ARG B 1 191 ? 7.938 -6.336 4.605 1 96.12 191 ARG B C 1
ATOM 4725 O O . ARG B 1 191 ? 7.629 -7.344 3.963 1 96.12 191 ARG B O 1
ATOM 4732 N N . ALA B 1 192 ? 8.469 -6.332 5.816 1 96.38 192 ALA B N 1
ATOM 4733 C CA . ALA B 1 192 ? 8.664 -7.609 6.5 1 96.38 192 ALA B CA 1
ATOM 4734 C C . ALA B 1 192 ? 7.348 -8.383 6.609 1 96.38 192 ALA B C 1
ATOM 4736 O O . ALA B 1 192 ? 7.309 -9.594 6.387 1 96.38 192 ALA B O 1
ATOM 4737 N N . LEU B 1 193 ? 6.336 -7.699 6.875 1 95.19 193 LEU B N 1
ATOM 4738 C CA . LEU B 1 193 ? 5.027 -8.328 6.977 1 95.19 193 LEU B CA 1
ATOM 4739 C C . LEU B 1 193 ? 4.574 -8.867 5.625 1 95.19 193 LEU B C 1
ATOM 4741 O O . LEU B 1 193 ? 4.105 -10.008 5.531 1 95.19 193 LEU B O 1
ATOM 4745 N N . CYS B 1 194 ? 4.758 -8.133 4.574 1 94.62 194 CYS B N 1
ATOM 4746 C CA . CYS B 1 194 ? 4.309 -8.516 3.24 1 94.62 194 CYS B CA 1
ATOM 4747 C C . CYS B 1 194 ? 5.09 -9.719 2.727 1 94.62 194 CYS B C 1
ATOM 4749 O O . CYS B 1 194 ? 4.504 -10.648 2.176 1 94.62 194 CYS B O 1
ATOM 4751 N N . VAL B 1 195 ? 6.344 -9.68 2.977 1 94.5 195 VAL B N 1
ATOM 4752 C CA . VAL B 1 195 ? 7.207 -10.75 2.484 1 94.5 195 VAL B CA 1
ATOM 4753 C C . VAL B 1 195 ? 6.961 -12.023 3.291 1 94.5 195 VAL B C 1
ATOM 4755 O O . VAL B 1 195 ? 7.066 -13.133 2.76 1 94.5 195 VAL B O 1
ATOM 4758 N N . PHE B 1 196 ? 6.562 -11.867 4.484 1 94.25 196 PHE B N 1
ATOM 4759 C CA . PHE B 1 196 ? 6.422 -12.992 5.406 1 94.25 196 PHE B CA 1
ATOM 4760 C C . PHE B 1 196 ? 5.129 -13.758 5.141 1 94.25 196 PHE B C 1
ATOM 4762 O O . PHE B 1 196 ? 5.086 -14.977 5.277 1 94.25 196 PHE B O 1
ATOM 4769 N N . VAL B 1 197 ? 4.137 -13.07 4.723 1 94.69 197 VAL B N 1
ATOM 4770 C CA . VAL B 1 197 ? 2.811 -13.688 4.762 1 94.69 197 VAL B CA 1
ATOM 4771 C C . VAL B 1 197 ? 2.58 -14.5 3.488 1 94.69 197 VAL B C 1
ATOM 4773 O O . VAL B 1 197 ? 1.92 -15.539 3.52 1 94.69 197 VAL B O 1
ATOM 4776 N N . THR B 1 198 ? 2.975 -14.062 2.357 1 93.56 198 THR B N 1
ATOM 4777 C CA . THR B 1 198 ? 2.82 -14.773 1.093 1 93.56 198 THR B CA 1
ATOM 4778 C C . THR B 1 198 ? 4.102 -14.695 0.266 1 93.56 198 THR B C 1
ATOM 4780 O O . THR B 1 198 ? 4.68 -13.617 0.113 1 93.56 198 THR B O 1
ATOM 4783 N N . GLN B 1 199 ? 4.555 -15.836 -0.257 1 92 199 GLN B N 1
ATOM 4784 C CA . GLN B 1 199 ? 5.777 -15.859 -1.053 1 92 199 GLN B CA 1
ATOM 4785 C C . GLN B 1 199 ? 5.465 -16.031 -2.535 1 92 199 GLN B C 1
ATOM 4787 O O . GLN B 1 199 ? 4.781 -16.984 -2.922 1 92 199 GLN B O 1
ATOM 4792 N N . LEU B 1 200 ? 5.93 -15.102 -3.293 1 89.5 200 LEU B N 1
ATOM 4793 C CA . LEU B 1 200 ? 5.785 -15.141 -4.746 1 89.5 200 LEU B CA 1
ATOM 4794 C C . LEU B 1 200 ? 7.035 -15.711 -5.402 1 89.5 200 LEU B C 1
ATOM 4796 O O . LEU B 1 200 ? 8.148 -15.547 -4.891 1 89.5 200 LEU B O 1
ATOM 4800 N N . PRO B 1 201 ? 6.809 -16.375 -6.5 1 88.88 201 PRO B N 1
ATOM 4801 C CA . PRO B 1 201 ? 7.992 -16.859 -7.215 1 88.88 201 PRO B CA 1
ATOM 4802 C C . PRO B 1 201 ? 8.844 -15.727 -7.777 1 88.88 201 PRO B C 1
ATOM 4804 O O . PRO B 1 201 ? 8.312 -14.695 -8.203 1 88.88 201 PRO B O 1
ATOM 4807 N N . ASP B 1 202 ? 10.117 -15.938 -7.781 1 87.12 202 ASP B N 1
ATOM 4808 C CA . ASP B 1 202 ? 11.047 -14.914 -8.258 1 87.12 202 ASP B CA 1
ATOM 4809 C C . ASP B 1 202 ? 11.125 -14.914 -9.781 1 87.12 202 ASP B C 1
ATOM 4811 O O . ASP B 1 202 ? 11.031 -15.961 -10.414 1 87.12 202 ASP B O 1
ATOM 4815 N N . ALA B 1 203 ? 11.32 -13.742 -10.297 1 82.25 203 ALA B N 1
ATOM 4816 C CA . ALA B 1 203 ? 11.469 -13.617 -11.742 1 82.25 203 ALA B CA 1
ATOM 4817 C C . ALA B 1 203 ? 12.938 -13.648 -12.156 1 82.25 203 ALA B C 1
ATOM 4819 O O . ALA B 1 203 ? 13.258 -13.883 -13.32 1 82.25 203 ALA B O 1
ATOM 4820 N N . HIS B 1 204 ? 13.75 -13.5 -11.125 1 80.56 204 HIS B N 1
ATOM 4821 C CA . HIS B 1 204 ? 15.172 -13.406 -11.438 1 80.56 204 HIS B CA 1
ATOM 4822 C C . HIS B 1 204 ? 15.773 -14.789 -11.672 1 80.56 204 HIS B C 1
ATOM 4824 O O . HIS B 1 204 ? 15.539 -15.719 -10.891 1 80.56 204 HIS B O 1
ATOM 4830 N N . PRO B 1 205 ? 16.578 -14.922 -12.656 1 78.62 205 PRO B N 1
ATOM 4831 C CA . PRO B 1 205 ? 17.141 -16.234 -13 1 78.62 205 PRO B CA 1
ATOM 4832 C C . PRO B 1 205 ? 18.031 -16.797 -11.898 1 78.62 205 PRO B C 1
ATOM 4834 O O . PRO B 1 205 ? 18.094 -18.016 -11.727 1 78.62 205 PRO B O 1
ATOM 4837 N N . LYS B 1 206 ? 18.734 -15.953 -11.211 1 76.56 206 LYS B N 1
ATOM 4838 C CA . LYS B 1 206 ? 19.594 -16.453 -10.133 1 76.56 206 LYS B CA 1
ATOM 4839 C C . LYS B 1 206 ? 18.766 -17.156 -9.055 1 76.56 206 LYS B C 1
ATOM 4841 O O . LYS B 1 206 ? 19.203 -18.141 -8.477 1 76.56 206 LYS B O 1
ATOM 4846 N N . CYS B 1 207 ? 17.594 -16.656 -8.812 1 79.81 207 CYS B N 1
ATOM 4847 C CA . CYS B 1 207 ? 16.719 -17.266 -7.809 1 79.81 207 CYS B CA 1
ATOM 4848 C C . CYS B 1 207 ? 16.047 -18.516 -8.359 1 79.81 207 CYS B C 1
ATOM 4850 O O . CYS B 1 207 ? 15.75 -19.453 -7.609 1 79.81 207 CYS B O 1
ATOM 4852 N N . GLN B 1 208 ? 15.906 -18.531 -9.617 1 77.69 208 GLN B N 1
ATOM 4853 C CA . GLN B 1 208 ? 15.344 -19.719 -10.242 1 77.69 208 GLN B CA 1
ATOM 4854 C C . GLN B 1 208 ? 16.359 -20.875 -10.234 1 77.69 208 GLN B C 1
ATOM 4856 O O . GLN B 1 208 ? 15.977 -22.047 -10.141 1 77.69 208 GLN B O 1
ATOM 4861 N N . ALA B 1 209 ? 17.594 -20.516 -10.32 1 77 209 ALA B N 1
ATOM 4862 C CA . ALA B 1 209 ? 18.656 -21.516 -10.383 1 77 209 ALA B CA 1
ATOM 4863 C C . ALA B 1 209 ? 18.859 -22.188 -9.023 1 77 209 ALA B C 1
ATOM 4865 O O . ALA B 1 209 ? 19.484 -23.25 -8.938 1 77 209 ALA B O 1
ATOM 4866 N N . GLN B 1 210 ? 18.234 -21.672 -8.008 1 79 210 GLN B N 1
ATOM 4867 C CA . GLN B 1 210 ? 18.391 -22.25 -6.676 1 79 210 GLN B CA 1
ATOM 4868 C C . GLN B 1 210 ? 17.766 -23.641 -6.594 1 79 210 GLN B C 1
ATOM 4870 O O . GLN B 1 210 ? 18.141 -24.438 -5.734 1 79 210 GLN B O 1
ATOM 4875 N N . PHE B 1 211 ? 16.938 -23.922 -7.496 1 80.5 211 PHE B N 1
ATOM 4876 C CA . PHE B 1 211 ? 16.234 -25.188 -7.457 1 80.5 211 PHE B CA 1
ATOM 4877 C C . PHE B 1 211 ? 16.969 -26.25 -8.273 1 80.5 211 PHE B C 1
ATOM 4879 O O . PHE B 1 211 ? 16.734 -27.438 -8.117 1 80.5 211 PHE B O 1
ATOM 4886 N N . THR B 1 212 ? 17.812 -25.781 -9.125 1 79.12 212 THR B N 1
ATOM 4887 C CA . THR B 1 212 ? 18.484 -26.734 -10.008 1 79.12 212 THR B CA 1
ATOM 4888 C C . THR B 1 212 ? 19.984 -26.766 -9.727 1 79.12 212 THR B C 1
ATOM 4890 O O . THR B 1 212 ? 20.703 -27.594 -10.273 1 79.12 212 THR B O 1
ATOM 4893 N N . SER B 1 213 ? 20.391 -25.844 -8.969 1 77.56 213 SER B N 1
ATOM 4894 C CA . SER B 1 213 ? 21.828 -25.75 -8.703 1 77.56 213 SER B CA 1
ATOM 4895 C C . SER B 1 213 ? 22.125 -25.906 -7.219 1 77.56 213 SER B C 1
ATOM 4897 O O . SER B 1 213 ? 21.203 -26 -6.402 1 77.56 213 SER B O 1
ATOM 4899 N N . ALA B 1 214 ? 23.391 -25.875 -6.902 1 74.94 214 ALA B N 1
ATOM 4900 C CA . ALA B 1 214 ? 23.891 -26.062 -5.539 1 74.94 214 ALA B CA 1
ATOM 4901 C C . ALA B 1 214 ? 23.578 -24.844 -4.676 1 74.94 214 ALA B C 1
ATOM 4903 O O . ALA B 1 214 ? 23.609 -24.922 -3.443 1 74.94 214 ALA B O 1
ATOM 4904 N N . THR B 1 215 ? 23.219 -23.781 -5.32 1 71.88 215 THR B N 1
ATOM 4905 C CA . THR B 1 215 ? 22.953 -22.547 -4.594 1 71.88 215 THR B CA 1
ATOM 4906 C C . THR B 1 215 ? 21.734 -22.703 -3.693 1 71.88 215 THR B C 1
ATOM 4908 O O . THR B 1 215 ? 21.609 -22 -2.688 1 71.88 215 THR B O 1
ATOM 4911 N N . GLY B 1 216 ? 20.922 -23.594 -4.031 1 76.56 216 GLY B N 1
ATOM 4912 C CA . GLY B 1 216 ? 19.703 -23.781 -3.264 1 76.56 216 GLY B CA 1
ATOM 4913 C C . GLY B 1 216 ? 19.812 -24.891 -2.229 1 76.56 216 GLY B C 1
ATOM 4914 O O . GLY B 1 216 ? 18.812 -25.344 -1.694 1 76.56 216 GLY B O 1
ATOM 4915 N N . SER B 1 217 ? 21.031 -25.328 -1.906 1 78.69 217 SER B N 1
ATOM 4916 C CA . SER B 1 217 ? 21.234 -26.422 -0.972 1 78.69 217 SER B CA 1
ATOM 4917 C C . SER B 1 217 ? 20.797 -26.047 0.439 1 78.69 217 SER B C 1
ATOM 4919 O O . SER B 1 217 ? 20.5 -26.922 1.257 1 78.69 217 SER B O 1
ATOM 4921 N N . TYR B 1 218 ? 20.766 -24.734 0.691 1 80.19 218 TYR B N 1
ATOM 4922 C CA . TYR B 1 218 ? 20.375 -24.297 2.025 1 80.19 218 TYR B CA 1
ATOM 4923 C C . TYR B 1 218 ? 18.922 -24.625 2.303 1 80.19 218 TYR B C 1
ATOM 4925 O O . TYR B 1 218 ? 18.516 -24.766 3.461 1 80.19 218 TYR B O 1
ATOM 4933 N N . LYS B 1 219 ? 18.156 -24.828 1.31 1 82.5 219 LYS B N 1
ATOM 4934 C CA . LYS B 1 219 ? 16.719 -25.094 1.455 1 82.5 219 LYS B CA 1
ATOM 4935 C C . LYS B 1 219 ? 16.484 -26.5 2.018 1 82.5 219 LYS B C 1
ATOM 4937 O O . LYS B 1 219 ? 15.391 -26.797 2.518 1 82.5 219 LYS B O 1
ATOM 4942 N N . ARG B 1 220 ? 17.453 -27.328 1.9 1 83.5 220 ARG B N 1
ATOM 4943 C CA . ARG B 1 220 ? 17.312 -28.703 2.393 1 83.5 220 ARG B CA 1
ATOM 4944 C C . ARG B 1 220 ? 17.672 -28.781 3.875 1 83.5 220 ARG B C 1
ATOM 4946 O O . ARG B 1 220 ? 17.375 -29.797 4.527 1 83.5 220 ARG B O 1
ATOM 4953 N N . ARG B 1 221 ? 18.219 -27.75 4.375 1 84.25 221 ARG B N 1
ATOM 4954 C CA . ARG B 1 221 ? 18.547 -27.672 5.793 1 84.25 221 ARG B CA 1
ATOM 4955 C C . ARG B 1 221 ? 17.391 -27.094 6.594 1 84.25 221 ARG B C 1
ATOM 4957 O O . ARG B 1 221 ? 16.531 -26.391 6.043 1 84.25 221 ARG B O 1
ATOM 4964 N N . PRO B 1 222 ? 17.422 -27.422 7.871 1 89.75 222 PRO B N 1
ATOM 4965 C CA . PRO B 1 222 ? 16.359 -26.844 8.688 1 89.75 222 PRO B CA 1
ATOM 4966 C C . PRO B 1 222 ? 16.422 -25.312 8.719 1 89.75 222 PRO B C 1
ATOM 4968 O O . PRO B 1 222 ? 17.5 -24.734 8.844 1 89.75 222 PRO B O 1
ATOM 4971 N N . MET B 1 223 ? 15.32 -24.734 8.578 1 89.94 223 MET B N 1
ATOM 4972 C CA . MET B 1 223 ? 15.234 -23.281 8.508 1 89.94 223 MET B CA 1
ATOM 4973 C C . MET B 1 223 ? 15.742 -22.641 9.789 1 89.94 223 MET B C 1
ATOM 4975 O O . MET B 1 223 ? 16.578 -21.734 9.75 1 89.94 223 MET B O 1
ATOM 4979 N N . PHE B 1 224 ? 15.188 -23.203 10.898 1 90.12 224 PHE B N 1
ATOM 4980 C CA . PHE B 1 224 ? 15.633 -22.656 12.172 1 90.12 224 PHE B CA 1
ATOM 4981 C C . PHE B 1 224 ? 16.625 -23.578 12.852 1 90.12 224 PHE B C 1
ATOM 4983 O O . PHE B 1 224 ? 16.469 -24.797 12.797 1 90.12 224 PHE B O 1
ATOM 4990 N N . PRO B 1 225 ? 17.766 -22.969 13.391 1 90.31 225 PRO B N 1
ATOM 4991 C CA . PRO B 1 225 ? 18.062 -21.578 13.688 1 90.31 225 PRO B CA 1
ATOM 4992 C C . PRO B 1 225 ? 18.891 -20.906 12.594 1 90.31 225 PRO B C 1
ATOM 4994 O O . PRO B 1 225 ? 19.359 -19.781 12.773 1 90.31 225 PRO B O 1
ATOM 4997 N N . HIS B 1 226 ? 19.125 -21.547 11.492 1 89.5 226 HIS B N 1
ATOM 4998 C CA . HIS B 1 226 ? 20 -21.047 10.438 1 89.5 226 HIS B CA 1
ATOM 4999 C C . HIS B 1 226 ? 19.484 -19.734 9.852 1 89.5 226 HIS B C 1
ATOM 5001 O O . HIS B 1 226 ? 20.25 -18.906 9.398 1 89.5 226 HIS B O 1
ATOM 5007 N N . ALA B 1 227 ? 18.234 -19.609 9.914 1 91.25 227 ALA B N 1
ATOM 5008 C CA . ALA B 1 227 ? 17.625 -18.406 9.352 1 91.25 227 ALA B CA 1
ATOM 5009 C C . ALA B 1 227 ? 18.062 -17.156 10.117 1 91.25 227 ALA B C 1
ATOM 5011 O O . ALA B 1 227 ? 18.266 -16.094 9.516 1 91.25 227 ALA B O 1
ATOM 5012 N N . PHE B 1 228 ? 18.281 -17.281 11.445 1 94 228 PHE B N 1
ATOM 5013 C CA . PHE B 1 228 ? 18.688 -16.141 12.25 1 94 228 PHE B CA 1
ATOM 5014 C C . PHE B 1 228 ? 20.078 -15.672 11.844 1 94 228 PHE B C 1
ATOM 5016 O O . PHE B 1 228 ? 20.312 -14.469 11.695 1 94 228 PHE B O 1
ATOM 5023 N N . TYR B 1 229 ? 20.938 -16.578 11.641 1 91.44 229 TYR B N 1
ATOM 5024 C CA . TYR B 1 229 ? 22.312 -16.25 11.266 1 91.44 229 TYR B CA 1
ATOM 5025 C C . TYR B 1 229 ? 22.359 -15.703 9.844 1 91.44 229 TYR B C 1
ATOM 5027 O O . TYR B 1 229 ? 23.062 -14.719 9.578 1 91.44 229 TYR B O 1
ATOM 5035 N N . ARG B 1 230 ? 21.703 -16.312 9.016 1 89.38 230 ARG B N 1
ATOM 5036 C CA . ARG B 1 230 ? 21.688 -15.844 7.629 1 89.38 230 ARG B CA 1
ATOM 5037 C C . ARG B 1 230 ? 21.109 -14.438 7.527 1 89.38 230 ARG B C 1
ATOM 5039 O O . ARG B 1 230 ? 21.547 -13.633 6.715 1 89.38 230 ARG B O 1
ATOM 5046 N N . ALA B 1 231 ? 20.078 -14.227 8.336 1 93.19 231 ALA B N 1
ATOM 5047 C CA . ALA B 1 231 ? 19.484 -12.891 8.352 1 93.19 231 ALA B CA 1
ATOM 5048 C C . ALA B 1 231 ? 20.5 -11.844 8.789 1 93.19 231 ALA B C 1
ATOM 5050 O O . ALA B 1 231 ? 20.516 -10.727 8.258 1 93.19 231 ALA B O 1
ATOM 5051 N N . TRP B 1 232 ? 21.297 -12.203 9.719 1 91.88 232 TRP B N 1
ATOM 5052 C CA . TRP B 1 232 ? 22.344 -11.312 10.188 1 91.88 232 TRP B CA 1
ATOM 5053 C C . TRP B 1 232 ? 23.359 -11.031 9.086 1 91.88 232 TRP B C 1
ATOM 5055 O O . TRP B 1 232 ? 23.797 -9.891 8.914 1 91.88 232 TRP B O 1
ATOM 5065 N N . LEU B 1 233 ? 23.688 -12.023 8.297 1 88.81 233 LEU B N 1
ATOM 5066 C CA . LEU B 1 233 ? 24.625 -11.867 7.195 1 88.81 233 LEU B CA 1
ATOM 5067 C C . LEU B 1 233 ? 24.047 -10.977 6.098 1 88.81 233 LEU B C 1
ATOM 5069 O O . LEU B 1 233 ? 24.766 -10.148 5.531 1 88.81 233 LEU B O 1
ATOM 5073 N N . VAL B 1 234 ? 22.781 -11.156 5.84 1 86.81 234 VAL B N 1
ATOM 5074 C CA . VAL B 1 234 ? 22.109 -10.359 4.816 1 86.81 234 VAL B CA 1
ATOM 5075 C C . VAL B 1 234 ? 22.062 -8.898 5.246 1 86.81 234 VAL B C 1
ATOM 5077 O O . VAL B 1 234 ? 22.219 -7.996 4.414 1 86.81 234 VAL B O 1
ATOM 5080 N N . LEU B 1 235 ? 21.906 -8.672 6.512 1 88.5 235 LEU B N 1
ATOM 5081 C CA . LEU B 1 235 ? 21.844 -7.316 7.039 1 88.5 235 LEU B CA 1
ATOM 5082 C C . LEU B 1 235 ? 23.188 -6.602 6.844 1 88.5 235 LEU B C 1
ATOM 5084 O O . LEU B 1 235 ? 23.219 -5.445 6.418 1 88.5 235 LEU B O 1
ATOM 5088 N N . TRP B 1 236 ? 24.234 -7.305 7.016 1 85.69 236 TRP B N 1
ATOM 5089 C CA . TRP B 1 236 ? 25.547 -6.68 7.012 1 85.69 236 TRP B CA 1
ATOM 5090 C C . TRP B 1 236 ? 26.156 -6.691 5.609 1 85.69 236 TRP B C 1
ATOM 5092 O O . TRP B 1 236 ? 26.938 -5.801 5.254 1 85.69 236 TRP B O 1
ATOM 5102 N N . HIS B 1 237 ? 25.766 -7.742 4.832 1 80.94 237 HIS B N 1
ATOM 5103 C CA . HIS B 1 237 ? 26.297 -7.863 3.479 1 80.94 237 HIS B CA 1
ATOM 5104 C C . HIS B 1 237 ? 25.188 -8.172 2.479 1 80.94 237 HIS B C 1
ATOM 5106 O O . HIS B 1 237 ? 25.188 -9.242 1.856 1 80.94 237 HIS B O 1
ATOM 5112 N N . PRO B 1 238 ? 24.359 -7.203 2.291 1 72.81 238 PRO B N 1
ATOM 5113 C CA . PRO B 1 238 ? 23.234 -7.465 1.4 1 72.81 238 PRO B CA 1
ATOM 5114 C C . PRO B 1 238 ? 23.656 -7.723 -0.041 1 72.81 238 PRO B C 1
ATOM 5116 O O . PRO B 1 238 ? 22.953 -8.398 -0.792 1 72.81 238 PRO B O 1
ATOM 5119 N N . ASP B 1 239 ? 24.859 -7.316 -0.438 1 69.56 239 ASP B N 1
ATOM 5120 C CA . ASP B 1 239 ? 25.328 -7.457 -1.812 1 69.56 239 ASP B CA 1
ATOM 5121 C C . ASP B 1 239 ? 25.797 -8.883 -2.086 1 69.56 239 ASP B C 1
ATOM 5123 O O . ASP B 1 239 ? 25.75 -9.352 -3.225 1 69.56 239 ASP B O 1
ATOM 5127 N N . LYS B 1 240 ? 26.141 -9.57 -1.047 1 68.5 240 LYS B N 1
ATOM 5128 C CA . LYS B 1 240 ? 26.734 -10.891 -1.24 1 68.5 240 LYS B CA 1
ATOM 5129 C C . LYS B 1 240 ? 25.703 -11.992 -1.056 1 68.5 240 LYS B C 1
ATOM 5131 O O . LYS B 1 240 ? 25.906 -13.125 -1.502 1 68.5 240 LYS B O 1
ATOM 5136 N N . HIS B 1 241 ? 24.656 -11.602 -0.443 1 69.94 241 HIS B N 1
ATOM 5137 C CA . HIS B 1 241 ? 23.656 -12.625 -0.155 1 69.94 241 HIS B CA 1
ATOM 5138 C C . HIS B 1 241 ? 22.312 -12.273 -0.793 1 69.94 241 HIS B C 1
ATOM 5140 O O . HIS B 1 241 ? 21.609 -11.383 -0.315 1 69.94 241 HIS B O 1
ATOM 5146 N N . ILE B 1 242 ? 22.109 -12.977 -1.913 1 68.25 242 ILE B N 1
ATOM 5147 C CA . ILE B 1 242 ? 20.859 -12.734 -2.635 1 68.25 242 ILE B CA 1
ATOM 5148 C C . ILE B 1 242 ? 19.703 -13.438 -1.928 1 68.25 242 ILE B C 1
ATOM 5150 O O . ILE B 1 242 ? 19.828 -14.602 -1.537 1 68.25 242 ILE B O 1
ATOM 5154 N N . THR B 1 243 ? 18.766 -12.625 -1.583 1 78.5 243 THR B N 1
ATOM 5155 C CA . THR B 1 243 ? 17.547 -13.188 -1.008 1 78.5 243 THR B CA 1
ATOM 5156 C C . THR B 1 243 ? 16.469 -13.367 -2.078 1 78.5 243 THR B C 1
ATOM 5158 O O . THR B 1 243 ? 16.344 -12.531 -2.979 1 78.5 243 THR B O 1
ATOM 5161 N N . CYS B 1 244 ? 15.883 -14.531 -2.014 1 82 244 CYS B N 1
ATOM 5162 C CA . CYS B 1 244 ? 14.828 -14.859 -2.969 1 82 244 CYS B CA 1
ATOM 5163 C C . CYS B 1 244 ? 13.469 -14.922 -2.279 1 82 244 CYS B C 1
ATOM 5165 O O . CYS B 1 244 ? 13.391 -15.117 -1.065 1 82 244 CYS B O 1
ATOM 5167 N N . GLY B 1 245 ? 12.438 -14.625 -2.982 1 82.81 245 GLY B N 1
ATOM 5168 C CA . GLY B 1 245 ? 11.094 -14.727 -2.447 1 82.81 245 GLY B CA 1
ATOM 5169 C C . GLY B 1 245 ? 10.57 -13.422 -1.888 1 82.81 245 GLY B C 1
ATOM 5170 O O . GLY B 1 245 ? 9.414 -13.336 -1.456 1 82.81 245 GLY B O 1
ATOM 5171 N N . ASP B 1 246 ? 11.43 -12.469 -1.885 1 81.75 246 ASP B N 1
ATOM 5172 C CA . ASP B 1 246 ? 11.016 -11.188 -1.317 1 81.75 246 ASP B CA 1
ATOM 5173 C C . ASP B 1 246 ? 10.5 -10.25 -2.404 1 81.75 246 ASP B C 1
ATOM 5175 O O . ASP B 1 246 ? 11.039 -9.148 -2.586 1 81.75 246 ASP B O 1
ATOM 5179 N N . MET B 1 247 ? 9.289 -10.586 -2.975 1 82.94 247 MET B N 1
ATOM 5180 C CA . MET B 1 247 ? 8.82 -9.891 -4.172 1 82.94 247 MET B CA 1
ATOM 5181 C C . MET B 1 247 ? 7.719 -8.898 -3.828 1 82.94 247 MET B C 1
ATOM 5183 O O . MET B 1 247 ? 7.098 -8.328 -4.723 1 82.94 247 MET B O 1
ATOM 5187 N N . VAL B 1 248 ? 7.246 -8.711 -2.697 1 86.56 248 VAL B N 1
ATOM 5188 C CA . VAL B 1 248 ? 6.332 -7.637 -2.314 1 86.56 248 VAL B CA 1
ATOM 5189 C C . VAL B 1 248 ? 6.793 -7.004 -1.004 1 86.56 248 VAL B C 1
ATOM 5191 O O . VAL B 1 248 ? 6.613 -7.582 0.07 1 86.56 248 VAL B O 1
ATOM 5194 N N . PHE B 1 249 ? 7.324 -5.859 -0.991 1 92.44 249 PHE B N 1
ATOM 5195 C CA . PHE B 1 249 ? 7.633 -4.984 -2.113 1 92.44 249 PHE B CA 1
ATOM 5196 C C . PHE B 1 249 ? 9.125 -4.668 -2.16 1 92.44 249 PHE B C 1
ATOM 5198 O O . PHE B 1 249 ? 9.867 -5.031 -1.248 1 92.44 249 PHE B O 1
ATOM 5205 N N . SER B 1 250 ? 9.602 -4.094 -3.146 1 94.19 250 SER B N 1
ATOM 5206 C CA . SER B 1 250 ? 11.008 -3.945 -3.492 1 94.19 250 SER B CA 1
ATOM 5207 C C . SER B 1 250 ? 11.742 -3.078 -2.473 1 94.19 250 SER B C 1
ATOM 5209 O O . SER B 1 250 ? 11.43 -1.896 -2.318 1 94.19 250 SER B O 1
ATOM 5211 N N . GLY B 1 251 ? 12.734 -3.684 -1.877 1 92.88 251 GLY B N 1
ATOM 5212 C CA . GLY B 1 251 ? 13.578 -2.928 -0.968 1 92.88 251 GLY B CA 1
ATOM 5213 C C . GLY B 1 251 ? 14.445 -1.902 -1.674 1 92.88 251 GLY B C 1
ATOM 5214 O O . GLY B 1 251 ? 14.641 -0.794 -1.17 1 92.88 251 GLY B O 1
ATOM 5215 N N . HIS B 1 252 ? 14.977 -2.271 -2.844 1 93.56 252 HIS B N 1
ATOM 5216 C CA . HIS B 1 252 ? 15.781 -1.353 -3.639 1 93.56 252 HIS B CA 1
ATOM 5217 C C . HIS B 1 252 ? 15 -0.092 -3.988 1 93.56 252 HIS B C 1
ATOM 5219 O O . HIS B 1 252 ? 15.484 1.022 -3.791 1 93.56 252 HIS B O 1
ATOM 5225 N N . THR B 1 253 ? 13.82 -0.354 -4.422 1 96.5 253 THR B N 1
ATOM 5226 C CA . THR B 1 253 ? 12.984 0.783 -4.793 1 96.5 253 THR B CA 1
ATOM 5227 C C . THR B 1 253 ? 12.625 1.62 -3.568 1 96.5 253 THR B C 1
ATOM 5229 O O . THR B 1 253 ? 12.539 2.846 -3.654 1 96.5 253 THR B O 1
ATOM 5232 N N . SER B 1 254 ? 12.406 0.959 -2.469 1 96.5 254 SER B N 1
ATOM 5233 C CA . SER B 1 254 ? 12.07 1.676 -1.243 1 96.5 254 SER B CA 1
ATOM 5234 C C . SER B 1 254 ? 13.18 2.643 -0.846 1 96.5 254 SER B C 1
ATOM 5236 O O . SER B 1 254 ? 12.914 3.807 -0.535 1 96.5 254 SER B O 1
ATOM 5238 N N . VAL B 1 255 ? 14.398 2.164 -0.896 1 96.25 255 VAL B N 1
ATOM 5239 C CA . VAL B 1 255 ? 15.531 3.01 -0.527 1 96.25 255 VAL B CA 1
ATOM 5240 C C . VAL B 1 255 ? 15.68 4.145 -1.539 1 96.25 255 VAL B C 1
ATOM 5242 O O . VAL B 1 255 ? 15.891 5.301 -1.16 1 96.25 255 VAL B O 1
ATOM 5245 N N . LEU B 1 256 ? 15.539 3.848 -2.779 1 97.62 256 LEU B N 1
ATOM 5246 C CA . LEU B 1 256 ? 15.625 4.859 -3.828 1 97.62 256 LEU B CA 1
ATOM 5247 C C . LEU B 1 256 ? 14.57 5.945 -3.625 1 97.62 256 LEU B C 1
ATOM 5249 O O . LEU B 1 256 ? 14.883 7.137 -3.713 1 97.62 256 LEU B O 1
ATOM 5253 N N . MET B 1 257 ? 13.375 5.512 -3.326 1 97.44 257 MET B N 1
ATOM 5254 C CA . MET B 1 257 ? 12.273 6.449 -3.141 1 97.44 257 MET B CA 1
ATOM 5255 C C . MET B 1 257 ? 12.508 7.336 -1.924 1 97.44 257 MET B C 1
ATOM 5257 O O . MET B 1 257 ? 12.258 8.539 -1.969 1 97.44 257 MET B O 1
ATOM 5261 N N . GLN B 1 258 ? 12.961 6.762 -0.875 1 97.56 258 GLN B N 1
ATOM 5262 C CA . GLN B 1 258 ? 13.234 7.551 0.323 1 97.56 258 GLN B CA 1
ATOM 5263 C C . GLN B 1 258 ? 14.312 8.602 0.062 1 97.56 258 GLN B C 1
ATOM 5265 O O . GLN B 1 258 ? 14.18 9.742 0.493 1 97.56 258 GLN B O 1
ATOM 5270 N N . CYS B 1 259 ? 15.344 8.203 -0.646 1 97.44 259 CYS B N 1
ATOM 5271 C CA . CYS B 1 259 ? 16.391 9.156 -1.011 1 97.44 259 CYS B CA 1
ATOM 5272 C C . CYS B 1 259 ? 15.828 10.281 -1.866 1 97.44 259 CYS B C 1
ATOM 5274 O O . CYS B 1 259 ? 16.109 11.453 -1.613 1 97.44 259 CYS B O 1
ATOM 5276 N N . ALA B 1 260 ? 15.047 9.922 -2.793 1 97.38 260 ALA B N 1
ATOM 5277 C CA . ALA B 1 260 ? 14.461 10.922 -3.682 1 97.38 260 ALA B CA 1
ATOM 5278 C C . ALA B 1 260 ? 13.562 11.883 -2.908 1 97.38 260 ALA B C 1
ATOM 5280 O O . ALA B 1 260 ? 13.586 13.094 -3.152 1 97.38 260 ALA B O 1
ATOM 5281 N N . MET B 1 261 ? 12.836 11.367 -1.976 1 96.5 261 MET B N 1
ATOM 5282 C CA . MET B 1 261 ? 11.914 12.203 -1.208 1 96.5 261 MET B CA 1
ATOM 5283 C C . MET B 1 261 ? 12.68 13.141 -0.279 1 96.5 261 MET B C 1
ATOM 5285 O O . MET B 1 261 ? 12.242 14.266 -0.026 1 96.5 261 MET B O 1
ATOM 5289 N N . VAL B 1 262 ? 13.789 12.688 0.22 1 96.56 262 VAL B N 1
ATOM 5290 C CA . VAL B 1 262 ? 14.625 13.539 1.061 1 96.56 262 VAL B CA 1
ATOM 5291 C C . VAL B 1 262 ? 15.109 14.742 0.257 1 96.56 262 VAL B C 1
ATOM 5293 O O . VAL B 1 262 ? 14.992 15.883 0.705 1 96.56 262 VAL B O 1
ATOM 5296 N N . VAL B 1 263 ? 15.602 14.477 -0.892 1 95.5 263 VAL B N 1
ATOM 5297 C CA . VAL B 1 263 ? 16.109 15.547 -1.734 1 95.5 263 VAL B CA 1
ATOM 5298 C C . VAL B 1 263 ? 14.969 16.453 -2.168 1 95.5 263 VAL B C 1
ATOM 5300 O O . VAL B 1 263 ? 15.102 17.688 -2.146 1 95.5 263 VAL B O 1
ATOM 5303 N N . TRP B 1 264 ? 13.898 15.891 -2.453 1 92.75 264 TRP B N 1
ATOM 5304 C CA . TRP B 1 264 ? 12.742 16.656 -2.912 1 92.75 264 TRP B CA 1
ATOM 5305 C C . TRP B 1 264 ? 12.227 17.578 -1.813 1 92.75 264 TRP B C 1
ATOM 5307 O O . TRP B 1 264 ? 11.859 18.719 -2.08 1 92.75 264 TRP B O 1
ATOM 5317 N N . HIS B 1 265 ? 12.25 17.156 -0.64 1 91.88 265 HIS B N 1
ATOM 5318 C CA . HIS B 1 265 ? 11.648 17.891 0.468 1 91.88 265 HIS B CA 1
ATOM 5319 C C . HIS B 1 265 ? 12.625 18.891 1.061 1 91.88 265 HIS B C 1
ATOM 5321 O O . HIS B 1 265 ? 12.242 20.016 1.403 1 91.88 265 HIS B O 1
ATOM 5327 N N . TYR B 1 266 ? 13.922 18.562 1.117 1 91.5 266 TYR B N 1
ATOM 5328 C CA . TYR B 1 266 ? 14.844 19.359 1.916 1 91.5 266 TYR B CA 1
ATOM 5329 C C . TYR B 1 266 ? 15.781 20.172 1.023 1 91.5 266 TYR B C 1
ATOM 5331 O O . TYR B 1 266 ? 16.484 21.062 1.5 1 91.5 266 TYR B O 1
ATOM 5339 N N . CYS B 1 267 ? 15.797 19.828 -0.235 1 90.69 267 CYS B N 1
ATOM 5340 C CA . CYS B 1 267 ? 16.625 20.609 -1.146 1 90.69 267 CYS B CA 1
ATOM 5341 C C . CYS B 1 267 ? 15.875 21.844 -1.631 1 90.69 267 CYS B C 1
ATOM 5343 O O . CYS B 1 267 ? 15.547 21.953 -2.812 1 90.69 267 CYS B O 1
ATOM 5345 N N . ARG B 1 268 ? 15.547 22.703 -0.771 1 84 268 ARG B N 1
ATOM 5346 C CA . ARG B 1 268 ? 14.898 24 -1.022 1 84 268 ARG B CA 1
ATOM 5347 C C . ARG B 1 268 ? 15.688 25.141 -0.395 1 84 268 ARG B C 1
ATOM 5349 O O . ARG B 1 268 ? 16.297 24.969 0.666 1 84 268 ARG B O 1
ATOM 5356 N N . LEU B 1 269 ? 15.609 26.234 -1.03 1 72.94 269 LEU B N 1
ATOM 5357 C CA . LEU B 1 269 ? 16.391 27.375 -0.577 1 72.94 269 LEU B CA 1
ATOM 5358 C C . LEU B 1 269 ? 15.977 27.781 0.835 1 72.94 269 LEU B C 1
ATOM 5360 O O . LEU B 1 269 ? 16.828 28.188 1.639 1 72.94 269 LEU B O 1
ATOM 5364 N N . GLU B 1 270 ? 14.695 27.672 1.092 1 66.5 270 GLU B N 1
ATOM 5365 C CA . GLU B 1 270 ? 14.188 28.062 2.406 1 66.5 270 GLU B CA 1
ATOM 5366 C C . GLU B 1 270 ? 14.758 27.172 3.502 1 66.5 270 GLU B C 1
ATOM 5368 O O . GLU B 1 270 ? 14.859 27.578 4.66 1 66.5 270 GLU B O 1
ATOM 5373 N N . GLU B 1 271 ? 15.109 26.016 3.146 1 66.88 271 GLU B N 1
ATOM 5374 C CA . GLU B 1 271 ? 15.602 25.016 4.102 1 66.88 271 GLU B CA 1
ATOM 5375 C C . GLU B 1 271 ? 17.125 25.047 4.199 1 66.88 271 GLU B C 1
ATOM 5377 O O . GLU B 1 271 ? 17.703 24.469 5.117 1 66.88 271 GLU B O 1
ATOM 5382 N N . LEU B 1 272 ? 17.625 25.672 3.16 1 59.91 272 LEU B N 1
ATOM 5383 C CA . LEU B 1 272 ? 19.078 25.688 3.105 1 59.91 272 LEU B CA 1
ATOM 5384 C C . LEU B 1 272 ? 19.625 26.984 3.703 1 59.91 272 LEU B C 1
ATOM 5386 O O . LEU B 1 272 ? 18.938 28 3.734 1 59.91 272 LEU B O 1
ATOM 5390 N N . PRO B 1 273 ? 20.484 27.047 4.555 1 48.97 273 PRO B N 1
ATOM 5391 C CA . PRO B 1 273 ? 20.984 28.234 5.242 1 48.97 273 PRO B CA 1
ATOM 5392 C C . PRO B 1 273 ? 21 29.469 4.348 1 48.97 273 PRO B C 1
ATOM 5394 O O . PRO B 1 273 ? 20.969 30.594 4.848 1 48.97 273 PRO B O 1
ATOM 5397 N N . GLY B 1 274 ? 20.922 29.531 2.973 1 43.88 274 GLY B N 1
ATOM 5398 C CA . GLY B 1 274 ? 21.141 30.703 2.154 1 43.88 274 GLY B CA 1
ATOM 5399 C C . GLY B 1 274 ? 19.922 31.609 2.074 1 43.88 274 GLY B C 1
ATOM 5400 O O . GLY B 1 274 ? 19.812 32.438 1.166 1 43.88 274 GLY B O 1
ATOM 5401 N N . GLY B 1 275 ? 18.734 31.484 2.627 1 36.47 275 GLY B N 1
ATOM 5402 C CA . GLY B 1 275 ? 17.766 32.562 2.498 1 36.47 275 GLY B CA 1
ATOM 5403 C C . GLY B 1 275 ? 18.344 33.938 2.777 1 36.47 275 GLY B C 1
ATOM 5404 O O . GLY B 1 275 ? 19.516 34.062 3.133 1 36.47 275 GLY B O 1
ATOM 5405 N N . PRO B 1 276 ? 17.531 35.188 2.742 1 32.34 276 PRO B N 1
ATOM 5406 C CA . PRO B 1 276 ? 18.156 36.5 2.887 1 32.34 276 PRO B CA 1
ATOM 5407 C C . PRO B 1 276 ? 19.141 36.562 4.051 1 32.34 276 PRO B C 1
ATOM 5409 O O . PRO B 1 276 ? 19.922 37.531 4.152 1 32.34 276 PRO B O 1
ATOM 5412 N N . VAL B 1 277 ? 18.906 35.938 5.043 1 31.39 277 VAL B N 1
ATOM 5413 C CA . VAL B 1 277 ? 19.797 36.219 6.16 1 31.39 277 VAL B CA 1
ATOM 5414 C C . VAL B 1 277 ? 21.172 35.594 5.906 1 31.39 277 VAL B C 1
ATOM 5416 O O . VAL B 1 277 ? 22.031 35.594 6.781 1 31.39 277 VAL B O 1
ATOM 5419 N N . PHE B 1 278 ? 21.391 34.625 5.098 1 32.38 278 PHE B N 1
ATOM 5420 C CA . PHE B 1 278 ? 22.766 34.281 4.812 1 32.38 278 PHE B CA 1
ATOM 5421 C C . PHE B 1 278 ? 23.531 35.469 4.25 1 32.38 278 PHE B C 1
ATOM 5423 O O . PHE B 1 278 ? 23.234 35.938 3.156 1 32.38 278 PHE B O 1
ATOM 5430 N N . THR B 1 279 ? 24.219 36.219 5.102 1 30.33 279 THR B N 1
ATOM 5431 C CA . THR B 1 279 ? 25.016 37.406 4.883 1 30.33 279 THR B CA 1
ATOM 5432 C C . THR B 1 279 ? 25.969 37.219 3.705 1 30.33 279 THR B C 1
ATOM 5434 O O . THR B 1 279 ? 26.219 36.094 3.273 1 30.33 279 THR B O 1
ATOM 5437 N N . LYS B 1 280 ? 27 38.281 3.473 1 31.58 280 LYS B N 1
ATOM 5438 C CA . LYS B 1 280 ? 27.984 38.656 2.455 1 31.58 280 LYS B CA 1
ATOM 5439 C C . LYS B 1 280 ? 28.984 37.5 2.225 1 31.58 280 LYS B C 1
ATOM 5441 O O . LYS B 1 280 ? 29.266 37.156 1.081 1 31.58 280 LYS B O 1
ATOM 5446 N N . PRO B 1 281 ? 29.703 37.062 3.285 1 29.3 281 PRO B N 1
ATOM 5447 C CA . PRO B 1 281 ? 30.906 36.312 2.977 1 29.3 281 PRO B CA 1
ATOM 5448 C C . PRO B 1 281 ? 30.594 34.906 2.426 1 29.3 281 PRO B C 1
ATOM 5450 O O . PRO B 1 281 ? 31.312 34.406 1.549 1 29.3 281 PRO B O 1
ATOM 5453 N N . MET B 1 282 ? 29.812 34.188 3.074 1 31.27 282 MET B N 1
ATOM 5454 C CA . MET B 1 282 ? 29.594 32.938 2.354 1 31.27 282 MET B CA 1
ATOM 5455 C C . MET B 1 282 ? 28.922 33.188 1.012 1 31.27 282 MET B C 1
ATOM 5457 O O . MET B 1 282 ? 28.672 32.25 0.253 1 31.27 282 MET B O 1
ATOM 5461 N N . GLN B 1 283 ? 28.469 34.312 0.729 1 31.47 283 GLN B N 1
ATOM 5462 C CA . GLN B 1 283 ? 28.422 34.844 -0.639 1 31.47 283 GLN B CA 1
ATOM 5463 C C . GLN B 1 283 ? 29.781 34.656 -1.328 1 31.47 283 GLN B C 1
ATOM 5465 O O . GLN B 1 283 ? 29.844 34.531 -2.551 1 31.47 283 GLN B O 1
ATOM 5470 N N . ILE B 1 284 ? 30.844 34.844 -0.574 1 30.23 284 ILE B N 1
ATOM 5471 C CA . ILE B 1 284 ? 32.156 34.75 -1.182 1 30.23 284 ILE B CA 1
ATOM 5472 C C . ILE B 1 284 ? 32.5 33.281 -1.45 1 30.23 284 ILE B C 1
ATOM 5474 O O . ILE B 1 284 ? 33 32.938 -2.518 1 30.23 284 ILE B O 1
ATOM 5478 N N . LEU B 1 285 ? 32.656 32.438 -0.411 1 31.16 285 LEU B N 1
ATOM 5479 C CA . LEU B 1 285 ? 32.938 31.078 -0.848 1 31.16 285 LEU B CA 1
ATOM 5480 C C . LEU B 1 285 ? 31.797 30.547 -1.728 1 31.16 285 LEU B C 1
ATOM 5482 O O . LEU B 1 285 ? 32.062 29.812 -2.68 1 31.16 285 LEU B O 1
ATOM 5486 N N . THR B 1 286 ? 30.562 30.641 -1.419 1 33.72 286 THR B N 1
ATOM 5487 C CA . THR B 1 286 ? 29.547 30.656 -2.465 1 33.72 286 THR B CA 1
ATOM 5488 C C . THR B 1 286 ? 29.656 31.938 -3.295 1 33.72 286 THR B C 1
ATOM 5490 O O . THR B 1 286 ? 28.766 32.25 -4.094 1 33.72 286 THR B O 1
ATOM 5493 N N . CYS B 1 287 ? 30.312 32.875 -3 1 30.12 287 CYS B N 1
ATOM 5494 C CA . CYS B 1 287 ? 30.719 33.812 -4.047 1 30.12 287 CYS B CA 1
ATOM 5495 C C . CYS B 1 287 ? 31.156 33.062 -5.305 1 30.12 287 CYS B C 1
ATOM 5497 O O . CYS B 1 287 ? 31.391 33.688 -6.348 1 30.12 287 CYS B O 1
ATOM 5499 N N . ASN B 1 288 ? 32.219 32.062 -5.184 1 30.94 288 ASN B N 1
ATOM 5500 C CA . ASN B 1 288 ? 32.188 31.453 -6.508 1 30.94 288 ASN B CA 1
ATOM 5501 C C . ASN B 1 288 ? 30.781 31.062 -6.918 1 30.94 288 ASN B C 1
ATOM 5503 O O . ASN B 1 288 ? 29.922 30.828 -6.066 1 30.94 288 ASN B O 1
ATOM 5507 N N . ARG B 1 289 ? 30.344 31.062 -8.203 1 34.47 289 ARG B N 1
ATOM 5508 C CA . ARG B 1 289 ? 29.172 30.938 -9.062 1 34.47 289 ARG B CA 1
ATOM 5509 C C . ARG B 1 289 ? 28.344 29.703 -8.672 1 34.47 289 ARG B C 1
ATOM 5511 O O . ARG B 1 289 ? 27.406 29.328 -9.383 1 34.47 289 ARG B O 1
ATOM 5518 N N . PHE B 1 290 ? 28.766 28.656 -7.961 1 37.53 290 PHE B N 1
ATOM 5519 C CA . PHE B 1 290 ? 27.781 27.578 -7.875 1 37.53 290 PHE B CA 1
ATOM 5520 C C . PHE B 1 290 ? 26.625 27.984 -6.977 1 37.53 290 PHE B C 1
ATOM 5522 O O . PHE B 1 290 ? 26.609 27.672 -5.785 1 37.53 290 PHE B O 1
ATOM 5529 N N . ALA B 1 291 ? 26.172 29.172 -6.602 1 41.19 291 ALA B N 1
ATOM 5530 C CA . ALA B 1 291 ? 24.922 29.766 -6.117 1 41.19 291 ALA B CA 1
ATOM 5531 C C . ALA B 1 291 ? 23.781 28.75 -6.188 1 41.19 291 ALA B C 1
ATOM 5533 O O . ALA B 1 291 ? 23.344 28.375 -7.277 1 41.19 291 ALA B O 1
ATOM 5534 N N . LEU B 1 292 ? 23.812 27.734 -5.184 1 53.91 292 LEU B N 1
ATOM 5535 C CA . LEU B 1 292 ? 22.609 26.891 -5.113 1 53.91 292 LEU B CA 1
ATOM 5536 C C . LEU B 1 292 ? 21.359 27.734 -5.262 1 53.91 292 LEU B C 1
ATOM 5538 O O . LEU B 1 292 ? 20.984 28.469 -4.348 1 53.91 292 LEU B O 1
ATOM 5542 N N . THR B 1 293 ? 21.156 28.344 -6.285 1 65.25 293 THR B N 1
ATOM 5543 C CA . THR B 1 293 ? 19.938 29.031 -6.676 1 65.25 293 THR B CA 1
ATOM 5544 C C . THR B 1 293 ? 18.75 28.062 -6.676 1 65.25 293 THR B C 1
ATOM 5546 O O . THR B 1 293 ? 18.938 26.844 -6.598 1 65.25 293 THR B O 1
ATOM 5549 N N . GLU B 1 294 ? 17.766 28.703 -6.293 1 80.56 294 GLU B N 1
ATOM 5550 C CA . GLU B 1 294 ? 16.531 27.906 -6.41 1 80.56 294 GLU B CA 1
ATOM 5551 C C . GLU B 1 294 ? 16.516 27.125 -7.715 1 80.56 294 GLU B C 1
ATOM 5553 O O . GLU B 1 294 ? 15.984 26 -7.762 1 80.56 294 GLU B O 1
ATOM 5558 N N . ARG B 1 295 ? 17.219 27.734 -8.68 1 80.94 295 ARG B N 1
ATOM 5559 C CA . ARG B 1 295 ? 17.297 27.031 -9.961 1 80.94 295 ARG B CA 1
ATOM 5560 C C . ARG B 1 295 ? 18.125 25.766 -9.852 1 80.94 295 ARG B C 1
ATOM 5562 O O . ARG B 1 295 ? 17.781 24.734 -10.406 1 80.94 295 ARG B O 1
ATOM 5569 N N . PHE B 1 296 ? 19.234 25.875 -9.109 1 83.62 296 PHE B N 1
ATOM 5570 C CA . PHE B 1 296 ? 20.078 24.703 -8.922 1 83.62 296 PHE B CA 1
ATOM 5571 C C . PHE B 1 296 ? 19.359 23.625 -8.117 1 83.62 296 PHE B C 1
ATOM 5573 O O . PHE B 1 296 ? 19.438 22.453 -8.453 1 83.62 296 PHE B O 1
ATOM 5580 N N . CYS B 1 297 ? 18.672 24.078 -7.125 1 87.88 297 CYS B N 1
ATOM 5581 C CA . CYS B 1 297 ? 17.906 23.141 -6.309 1 87.88 297 CYS B CA 1
ATOM 5582 C C . CYS B 1 297 ? 16.828 22.438 -7.133 1 87.88 297 CYS B C 1
ATOM 5584 O O . CYS B 1 297 ? 16.609 21.234 -6.984 1 87.88 297 CYS B O 1
ATOM 5586 N N . THR B 1 298 ? 16.25 23.188 -7.969 1 89.56 298 THR B N 1
ATOM 5587 C CA . THR B 1 298 ? 15.219 22.609 -8.828 1 89.56 298 THR B CA 1
ATOM 5588 C C . THR B 1 298 ? 15.812 21.594 -9.789 1 89.56 298 THR B C 1
ATOM 5590 O O . THR B 1 298 ? 15.211 20.547 -10.055 1 89.56 298 THR B O 1
ATOM 5593 N N . LEU B 1 299 ? 17 21.906 -10.297 1 91.75 299 LEU B N 1
ATOM 5594 C CA . LEU B 1 299 ? 17.672 20.984 -11.195 1 91.75 299 LEU B CA 1
ATOM 5595 C C . LEU B 1 299 ? 18.062 19.703 -10.469 1 91.75 299 LEU B C 1
ATOM 5597 O O . LEU B 1 299 ? 17.938 18.594 -11.023 1 91.75 299 LEU B O 1
ATOM 5601 N N . VAL B 1 300 ? 18.531 19.828 -9.234 1 92.44 300 VAL B N 1
ATOM 5602 C CA . VAL B 1 300 ? 18.906 18.672 -8.445 1 92.44 300 VAL B CA 1
ATOM 5603 C C . VAL B 1 300 ? 17.688 17.812 -8.148 1 92.44 300 VAL B C 1
ATOM 5605 O O . VAL B 1 300 ? 17.734 16.578 -8.25 1 92.44 300 VAL B O 1
ATOM 5608 N N . ARG B 1 301 ? 16.625 18.438 -7.816 1 93.88 301 ARG B N 1
ATOM 5609 C CA . ARG B 1 301 ? 15.383 17.719 -7.562 1 93.88 301 ARG B CA 1
ATOM 5610 C C . ARG B 1 301 ? 14.914 16.984 -8.805 1 93.88 301 ARG B C 1
ATOM 5612 O O . ARG B 1 301 ? 14.57 15.797 -8.742 1 93.88 301 ARG B O 1
ATOM 5619 N N . ALA B 1 302 ? 15 17.688 -9.922 1 94.12 302 ALA B N 1
ATOM 5620 C CA . ALA B 1 302 ? 14.57 17.078 -11.18 1 94.12 302 ALA B CA 1
ATOM 5621 C C . ALA B 1 302 ? 15.484 15.906 -11.555 1 94.12 302 ALA B C 1
ATOM 5623 O O . ALA B 1 302 ? 15 14.859 -11.992 1 94.12 302 ALA B O 1
ATOM 5624 N N . ALA B 1 303 ? 16.734 16.078 -11.383 1 95.81 303 ALA B N 1
ATOM 5625 C CA . ALA B 1 303 ? 17.703 15.031 -11.695 1 95.81 303 ALA B CA 1
ATOM 5626 C C . ALA B 1 303 ? 17.484 13.812 -10.812 1 95.81 303 ALA B C 1
ATOM 5628 O O . ALA B 1 303 ? 17.609 12.672 -11.266 1 95.81 303 ALA B O 1
ATOM 5629 N N . THR B 1 304 ? 17.188 14.031 -9.57 1 96.25 304 THR B N 1
ATOM 5630 C CA . THR B 1 304 ? 16.984 12.945 -8.625 1 96.25 304 THR B CA 1
ATOM 5631 C C . THR B 1 304 ? 15.727 12.156 -8.977 1 96.25 304 THR B C 1
ATOM 5633 O O . THR B 1 304 ? 15.719 10.922 -8.922 1 96.25 304 THR B O 1
ATOM 5636 N N . ILE B 1 305 ? 14.672 12.852 -9.359 1 94.75 305 ILE B N 1
ATOM 5637 C CA . ILE B 1 305 ? 13.43 12.195 -9.758 1 94.75 305 ILE B CA 1
ATOM 5638 C C . ILE B 1 305 ? 13.656 11.391 -11.031 1 94.75 305 ILE B C 1
ATOM 5640 O O . ILE B 1 305 ? 13.188 10.258 -11.148 1 94.75 305 ILE B O 1
ATOM 5644 N N . LEU B 1 306 ? 14.375 11.961 -11.961 1 96.5 306 LEU B N 1
ATOM 5645 C CA . LEU B 1 306 ? 14.68 11.266 -13.203 1 96.5 306 LEU B CA 1
ATOM 5646 C C . LEU B 1 306 ? 15.539 10.031 -12.945 1 96.5 306 LEU B C 1
ATOM 5648 O O . LEU B 1 306 ? 15.289 8.961 -13.5 1 96.5 306 LEU B O 1
ATOM 5652 N N . TYR B 1 307 ? 16.547 10.195 -12.133 1 97.44 307 TYR B N 1
ATOM 5653 C CA . TYR B 1 307 ? 17.406 9.078 -11.758 1 97.44 307 TYR B CA 1
ATOM 5654 C C . TYR B 1 307 ? 16.594 7.949 -11.133 1 97.44 307 TYR B C 1
ATOM 5656 O O . TYR B 1 307 ? 16.766 6.777 -11.477 1 97.44 307 TYR B O 1
ATOM 5664 N N . THR B 1 308 ? 15.711 8.281 -10.227 1 97.62 308 THR B N 1
ATOM 5665 C CA . THR B 1 308 ? 14.883 7.301 -9.531 1 97.62 308 THR B CA 1
ATOM 5666 C C . THR B 1 308 ? 13.953 6.594 -10.508 1 97.62 308 THR B C 1
ATOM 5668 O O . THR B 1 308 ? 13.758 5.375 -10.43 1 97.62 308 THR B O 1
ATOM 5671 N N . ALA B 1 309 ? 13.406 7.324 -11.453 1 96.62 309 ALA B N 1
ATOM 5672 C CA . ALA B 1 309 ? 12.523 6.738 -12.461 1 96.62 309 ALA B CA 1
ATOM 5673 C C . ALA B 1 309 ? 13.289 5.758 -13.344 1 96.62 309 ALA B C 1
ATOM 5675 O O . ALA B 1 309 ? 12.82 4.645 -13.602 1 96.62 309 ALA B O 1
ATOM 5676 N N . ILE B 1 310 ? 14.445 6.141 -13.766 1 95.81 310 ILE B N 1
ATOM 5677 C CA . ILE B 1 310 ? 15.273 5.285 -14.602 1 95.81 310 ILE B CA 1
ATOM 5678 C C . ILE B 1 310 ? 15.688 4.039 -13.82 1 95.81 310 ILE B C 1
ATOM 5680 O O . ILE B 1 310 ? 15.641 2.926 -14.344 1 95.81 310 ILE B O 1
ATOM 5684 N N . ALA B 1 311 ? 16.078 4.254 -12.578 1 96.81 311 ALA B N 1
ATOM 5685 C CA . ALA B 1 311 ? 16.469 3.129 -11.734 1 96.81 311 ALA B CA 1
ATOM 5686 C C . ALA B 1 311 ? 15.312 2.154 -11.539 1 96.81 311 ALA B C 1
ATOM 5688 O O . ALA B 1 311 ? 15.508 0.938 -11.602 1 96.81 311 ALA B O 1
ATOM 5689 N N . ALA B 1 312 ? 14.125 2.645 -11.305 1 95.75 312 ALA B N 1
ATOM 5690 C CA . ALA B 1 312 ? 12.945 1.801 -11.141 1 95.75 312 ALA B CA 1
ATOM 5691 C C . ALA B 1 312 ? 12.664 0.993 -12.406 1 95.75 312 ALA B C 1
ATOM 5693 O O . ALA B 1 312 ? 12.352 -0.198 -12.328 1 95.75 312 ALA B O 1
ATOM 5694 N N . ILE B 1 313 ? 12.805 1.639 -13.547 1 93.88 313 ILE B N 1
ATOM 5695 C CA . ILE B 1 313 ? 12.578 0.969 -14.828 1 93.88 313 ILE B CA 1
ATOM 5696 C C . ILE B 1 313 ? 13.625 -0.124 -15.031 1 93.88 313 ILE B C 1
ATOM 5698 O O . ILE B 1 313 ? 13.305 -1.22 -15.492 1 93.88 313 ILE B O 1
ATOM 5702 N N . LEU B 1 314 ? 14.828 0.113 -14.633 1 91.75 314 LEU B N 1
ATOM 5703 C CA . LEU B 1 314 ? 15.898 -0.863 -14.805 1 91.75 314 LEU B CA 1
ATOM 5704 C C . LEU B 1 314 ? 15.734 -2.021 -13.828 1 91.75 314 LEU B C 1
ATOM 5706 O O . LEU B 1 314 ? 16.078 -3.162 -14.148 1 91.75 314 LEU B O 1
ATOM 5710 N N . ILE B 1 315 ? 15.195 -1.775 -12.625 1 92.75 315 ILE B N 1
ATOM 5711 C CA . ILE B 1 315 ? 14.914 -2.838 -11.672 1 92.75 315 ILE B CA 1
ATOM 5712 C C . ILE B 1 315 ? 13.898 -3.811 -12.266 1 92.75 315 ILE B C 1
ATOM 5714 O O . ILE B 1 315 ? 14.039 -5.027 -12.133 1 92.75 315 ILE B O 1
ATOM 5718 N N . ILE B 1 316 ? 12.938 -3.297 -12.984 1 92.44 316 ILE B N 1
ATOM 5719 C CA . ILE B 1 316 ? 11.922 -4.121 -13.633 1 92.44 316 ILE B CA 1
ATOM 5720 C C . ILE B 1 316 ? 12.531 -4.828 -14.844 1 92.44 316 ILE B C 1
ATOM 5722 O O . ILE B 1 316 ? 12.328 -6.031 -15.031 1 92.44 316 ILE B O 1
ATOM 5726 N N . ALA B 1 317 ? 13.32 -4.098 -15.586 1 88.81 317 ALA B N 1
ATOM 5727 C CA . ALA B 1 317 ? 13.883 -4.625 -16.828 1 88.81 317 ALA B CA 1
ATOM 5728 C C . ALA B 1 317 ? 14.867 -5.754 -16.547 1 88.81 317 ALA B C 1
ATOM 5730 O O . ALA B 1 317 ? 15.008 -6.684 -17.344 1 88.81 317 ALA B O 1
ATOM 5731 N N . THR B 1 318 ? 15.555 -5.711 -15.453 1 87.38 318 THR B N 1
ATOM 5732 C CA . THR B 1 318 ? 16.5 -6.758 -15.094 1 87.38 318 THR B CA 1
ATOM 5733 C C . THR B 1 318 ? 15.781 -7.934 -14.438 1 87.38 318 THR B C 1
ATOM 5735 O O . THR B 1 318 ? 16.422 -8.922 -14.062 1 87.38 318 THR B O 1
ATOM 5738 N N . ARG B 1 319 ? 14.461 -7.84 -14.219 1 87.62 319 ARG B N 1
ATOM 5739 C CA . ARG B 1 319 ? 13.594 -8.867 -13.648 1 87.62 319 ARG B CA 1
ATOM 5740 C C . ARG B 1 319 ? 13.977 -9.18 -12.211 1 87.62 319 ARG B C 1
ATOM 5742 O O . ARG B 1 319 ? 13.781 -10.305 -11.734 1 87.62 319 ARG B O 1
ATOM 5749 N N . LEU B 1 320 ? 14.617 -8.148 -11.633 1 87.81 320 LEU B N 1
ATOM 5750 C CA . LEU B 1 320 ? 14.883 -8.32 -10.211 1 87.81 320 LEU B CA 1
ATOM 5751 C C . LEU B 1 320 ? 13.586 -8.305 -9.406 1 87.81 320 LEU B C 1
ATOM 5753 O O . LEU B 1 320 ? 13.438 -9.047 -8.438 1 87.81 320 LEU B O 1
ATOM 5757 N N . HIS B 1 321 ? 12.703 -7.461 -9.812 1 91.38 321 HIS B N 1
ATOM 5758 C CA . HIS B 1 321 ? 11.391 -7.344 -9.188 1 91.38 321 HIS B CA 1
ATOM 5759 C C . HIS B 1 321 ? 10.297 -7.219 -10.242 1 91.38 321 HIS B C 1
ATOM 5761 O O . HIS B 1 321 ? 10.555 -6.805 -11.367 1 91.38 321 HIS B O 1
ATOM 5767 N N . TYR B 1 322 ? 9.109 -7.637 -9.859 1 94.12 322 TYR B N 1
ATOM 5768 C CA . TYR B 1 322 ? 7.934 -7.438 -10.703 1 94.12 322 TYR B CA 1
ATOM 5769 C C . TYR B 1 322 ? 7.5 -5.977 -10.695 1 94.12 322 TYR B C 1
ATOM 5771 O O . TYR B 1 322 ? 7.859 -5.219 -9.789 1 94.12 322 TYR B O 1
ATOM 5779 N N . THR B 1 323 ? 6.75 -5.605 -11.719 1 96.12 323 THR B N 1
ATOM 5780 C CA . THR B 1 323 ? 6.23 -4.246 -11.805 1 96.12 323 THR B CA 1
ATOM 5781 C C . THR B 1 323 ? 5.355 -3.926 -10.594 1 96.12 323 THR B C 1
ATOM 5783 O O . THR B 1 323 ? 5.402 -2.814 -10.062 1 96.12 323 THR B O 1
ATOM 5786 N N . LEU B 1 324 ? 4.609 -4.906 -10.148 1 95.62 324 LEU B N 1
ATOM 5787 C CA . LEU B 1 324 ? 3.762 -4.734 -8.969 1 95.62 324 LEU B CA 1
ATOM 5788 C C . LEU B 1 324 ? 4.594 -4.371 -7.746 1 95.62 324 LEU B C 1
ATOM 5790 O O . LEU B 1 324 ? 4.238 -3.465 -6.992 1 95.62 324 LEU B O 1
ATOM 5794 N N . ASP B 1 325 ? 5.711 -4.977 -7.609 1 95.06 325 ASP B N 1
ATOM 5795 C CA . ASP B 1 325 ? 6.625 -4.758 -6.488 1 95.06 325 ASP B CA 1
ATOM 5796 C C . ASP B 1 325 ? 7.141 -3.32 -6.473 1 95.06 325 ASP B C 1
ATOM 5798 O O . ASP B 1 325 ? 7.172 -2.682 -5.418 1 95.06 325 ASP B O 1
ATOM 5802 N N . VAL B 1 326 ? 7.496 -2.961 -7.586 1 96.69 326 VAL B N 1
ATOM 5803 C CA . VAL B 1 326 ? 8.07 -1.627 -7.723 1 96.69 326 VAL B CA 1
ATOM 5804 C C . VAL B 1 326 ? 6.984 -0.572 -7.551 1 96.69 326 VAL B C 1
ATOM 5806 O O . VAL B 1 326 ? 7.18 0.427 -6.855 1 96.69 326 VAL B O 1
ATOM 5809 N N . ALA B 1 327 ? 5.828 -0.78 -8.117 1 95.81 327 ALA B N 1
ATOM 5810 C CA . ALA B 1 327 ? 4.719 0.165 -8.023 1 95.81 327 ALA B CA 1
ATOM 5811 C C . ALA B 1 327 ? 4.262 0.336 -6.578 1 95.81 327 ALA B C 1
ATOM 5813 O O . ALA B 1 327 ? 4.047 1.46 -6.117 1 95.81 327 ALA B O 1
ATOM 5814 N N . LEU B 1 328 ? 4.102 -0.727 -5.891 1 95.31 328 LEU B N 1
ATOM 5815 C CA . LEU B 1 328 ? 3.697 -0.662 -4.488 1 95.31 328 LEU B CA 1
ATOM 5816 C C . LEU B 1 328 ? 4.758 0.042 -3.648 1 95.31 328 LEU B C 1
ATOM 5818 O O . LEU B 1 328 ? 4.43 0.814 -2.746 1 95.31 328 LEU B O 1
ATOM 5822 N N . ALA B 1 329 ? 6.008 -0.236 -3.965 1 96.88 329 ALA B N 1
ATOM 5823 C CA . ALA B 1 329 ? 7.086 0.423 -3.232 1 96.88 329 ALA B CA 1
ATOM 5824 C C . ALA B 1 329 ? 7.035 1.937 -3.426 1 96.88 329 ALA B C 1
ATOM 5826 O O . ALA B 1 329 ? 7.191 2.695 -2.467 1 96.88 329 ALA B O 1
ATOM 5827 N N . VAL B 1 330 ? 6.801 2.326 -4.641 1 96.12 330 VAL B N 1
ATOM 5828 C CA . VAL B 1 330 ? 6.734 3.754 -4.938 1 96.12 330 VAL B CA 1
ATOM 5829 C C . VAL B 1 330 ? 5.582 4.391 -4.16 1 96.12 330 VAL B C 1
ATOM 5831 O O . VAL B 1 330 ? 5.758 5.426 -3.514 1 96.12 330 VAL B O 1
ATOM 5834 N N . TYR B 1 331 ? 4.523 3.756 -4.168 1 94.25 331 TYR B N 1
ATOM 5835 C CA . TYR B 1 331 ? 3.336 4.305 -3.52 1 94.25 331 TYR B CA 1
ATOM 5836 C C . TYR B 1 331 ? 3.498 4.316 -2.004 1 94.25 331 TYR B C 1
ATOM 5838 O O . TYR B 1 331 ? 3.281 5.344 -1.357 1 94.25 331 TYR B O 1
ATOM 5846 N N . LEU B 1 332 ? 3.854 3.234 -1.409 1 93.62 332 LEU B N 1
ATOM 5847 C CA . LEU B 1 332 ? 3.92 3.094 0.041 1 93.62 332 LEU B CA 1
ATOM 5848 C C . LEU B 1 332 ? 5 4 0.625 1 93.62 332 LEU B C 1
ATOM 5850 O O . LEU B 1 332 ? 4.809 4.59 1.692 1 93.62 332 LEU B O 1
ATOM 5854 N N . ASN B 1 333 ? 6.113 4.137 -0.077 1 94.88 333 ASN B N 1
ATOM 5855 C CA . ASN B 1 333 ? 7.176 5.004 0.42 1 94.88 333 ASN B CA 1
ATOM 5856 C C . ASN B 1 333 ? 6.797 6.48 0.305 1 94.88 333 ASN B C 1
ATOM 5858 O O . ASN B 1 333 ? 7.074 7.27 1.21 1 94.88 333 ASN B O 1
ATOM 5862 N N . SER B 1 334 ? 6.188 6.852 -0.794 1 92.69 334 SER B N 1
ATOM 5863 C CA . SER B 1 334 ? 5.754 8.234 -0.959 1 92.69 334 SER B CA 1
ATOM 5864 C C . SER B 1 334 ? 4.723 8.625 0.099 1 92.69 334 SER B C 1
ATOM 5866 O O . SER B 1 334 ? 4.828 9.688 0.712 1 92.69 334 SER B O 1
ATOM 5868 N N . ARG B 1 335 ? 3.844 7.723 0.352 1 89.69 335 ARG B N 1
ATOM 5869 C CA . ARG B 1 335 ? 2.793 8.008 1.323 1 89.69 335 ARG B CA 1
ATOM 5870 C C . ARG B 1 335 ? 3.348 8.023 2.742 1 89.69 335 ARG B C 1
ATOM 5872 O O . ARG B 1 335 ? 2.945 8.844 3.566 1 89.69 335 ARG B O 1
ATOM 5879 N N . SER B 1 336 ? 4.207 7.098 3.041 1 91.44 336 SER B N 1
ATOM 5880 C CA . SER B 1 336 ? 4.789 7.043 4.379 1 91.44 336 SER B CA 1
ATOM 5881 C C . SER B 1 336 ? 5.605 8.297 4.68 1 91.44 336 SER B C 1
ATOM 5883 O O . SER B 1 336 ? 5.539 8.836 5.785 1 91.44 336 SER B O 1
ATOM 5885 N N . PHE B 1 337 ? 6.379 8.766 3.686 1 93.19 337 PHE B N 1
ATOM 5886 C CA . PHE B 1 337 ? 7.188 9.961 3.854 1 93.19 337 PHE B CA 1
ATOM 5887 C C . PHE B 1 337 ? 6.305 11.18 4.094 1 93.19 337 PHE B C 1
ATOM 5889 O O . PHE B 1 337 ? 6.535 11.945 5.031 1 93.19 337 PHE B O 1
ATOM 5896 N N . ARG B 1 338 ? 5.273 11.297 3.34 1 87.44 338 ARG B N 1
ATOM 5897 C CA . ARG B 1 338 ? 4.375 12.445 3.445 1 87.44 338 ARG B CA 1
ATOM 5898 C C . ARG B 1 338 ? 3.59 12.406 4.75 1 87.44 338 ARG B C 1
ATOM 5900 O O . ARG B 1 338 ? 3.393 13.438 5.395 1 87.44 338 ARG B O 1
ATOM 5907 N N . TRP B 1 339 ? 3.166 11.281 5.047 1 85 339 TRP B N 1
ATOM 5908 C CA . TRP B 1 339 ? 2.4 11.148 6.281 1 85 339 TRP B CA 1
ATOM 5909 C C . TRP B 1 339 ? 3.24 11.547 7.492 1 85 339 TRP B C 1
ATOM 5911 O O . TRP B 1 339 ? 2.766 12.258 8.375 1 85 339 TRP B O 1
ATOM 5921 N N . TYR B 1 340 ? 4.441 11.086 7.512 1 88.94 340 TYR B N 1
ATOM 5922 C CA . TYR B 1 340 ? 5.305 11.414 8.641 1 88.94 340 TYR B CA 1
ATOM 5923 C C . TYR B 1 340 ? 5.543 12.914 8.734 1 88.94 340 TYR B C 1
ATOM 5925 O O . TYR B 1 340 ? 5.449 13.492 9.82 1 88.94 340 TYR B O 1
ATOM 5933 N N . HIS B 1 341 ? 5.84 13.547 7.691 1 88 341 HIS B N 1
ATOM 5934 C CA . HIS B 1 341 ? 6.137 14.969 7.695 1 88 341 HIS B CA 1
ATOM 5935 C C . HIS B 1 341 ? 4.887 15.797 7.984 1 88 341 HIS B C 1
ATOM 5937 O O . HIS B 1 341 ? 4.965 16.844 8.625 1 88 341 HIS B O 1
ATOM 5943 N N . ASP B 1 342 ? 3.73 15.297 7.523 1 81.12 342 ASP B N 1
ATOM 5944 C CA . ASP B 1 342 ? 2.479 15.953 7.879 1 81.12 342 ASP B CA 1
ATOM 5945 C C . ASP B 1 342 ? 2.188 15.812 9.367 1 81.12 342 ASP B C 1
ATOM 5947 O O . ASP B 1 342 ? 1.766 16.766 10.023 1 81.12 342 ASP B O 1
ATOM 5951 N N . ALA B 1 343 ? 2.359 14.688 9.852 1 79.88 343 ALA B N 1
ATOM 5952 C CA . ALA B 1 343 ? 2.117 14.438 11.266 1 79.88 343 ALA B CA 1
ATOM 5953 C C . ALA B 1 343 ? 3.076 15.234 12.141 1 79.88 343 ALA B C 1
ATOM 5955 O O . ALA B 1 343 ? 2.723 15.641 13.25 1 79.88 343 ALA B O 1
ATOM 5956 N N . ALA B 1 344 ? 4.293 15.445 11.664 1 81.81 344 ALA B N 1
ATOM 5957 C CA . ALA B 1 344 ? 5.277 16.234 12.406 1 81.81 344 ALA B CA 1
ATOM 5958 C C . ALA B 1 344 ? 4.914 17.719 12.406 1 81.81 344 ALA B C 1
ATOM 5960 O O . ALA B 1 344 ? 5.246 18.438 13.352 1 81.81 344 ALA B O 1
ATOM 5961 N N . SER B 1 345 ? 4.219 18.109 11.414 1 76.31 345 SER B N 1
ATOM 5962 C CA . SER B 1 345 ? 3.918 19.531 11.266 1 76.31 345 SER B CA 1
ATOM 5963 C C . SER B 1 345 ? 2.598 19.891 11.938 1 76.31 345 SER B C 1
ATOM 5965 O O . SER B 1 345 ? 2.422 21.016 12.414 1 76.31 345 SER B O 1
ATOM 5967 N N . TYR B 1 346 ? 1.726 18.922 11.906 1 69.12 346 TYR B N 1
ATOM 5968 C CA . TYR B 1 346 ? 0.406 19.25 12.43 1 69.12 346 TYR B CA 1
ATOM 5969 C C . TYR B 1 346 ? 0.181 18.609 13.789 1 69.12 346 TYR B C 1
ATOM 5971 O O . TYR B 1 346 ? 0.194 17.375 13.906 1 69.12 346 TYR B O 1
ATOM 5979 N N . GLU B 1 347 ? -0.033 19.422 14.781 1 63.69 347 GLU B N 1
ATOM 5980 C CA . GLU B 1 347 ? -0.188 18.953 16.156 1 63.69 347 GLU B CA 1
ATOM 5981 C C . GLU B 1 347 ? -1.354 17.984 16.297 1 63.69 347 GLU B C 1
ATOM 5983 O O . GLU B 1 347 ? -1.265 17 17.016 1 63.69 347 GLU B O 1
ATOM 5988 N N . LYS B 1 348 ? -2.371 18.312 15.625 1 59.88 348 LYS B N 1
ATOM 5989 C CA . LYS B 1 348 ? -3.561 17.469 15.75 1 59.88 348 LYS B CA 1
ATOM 5990 C C . LYS B 1 348 ? -3.307 16.062 15.188 1 59.88 348 LYS B C 1
ATOM 5992 O O . LYS B 1 348 ? -3.852 15.086 15.695 1 59.88 348 LYS B O 1
ATOM 5997 N N . LEU B 1 349 ? -2.514 16.062 14.312 1 58.31 349 LEU B N 1
ATOM 5998 C CA . LEU B 1 349 ? -2.207 14.773 13.711 1 58.31 349 LEU B CA 1
ATOM 5999 C C . LEU B 1 349 ? -1.243 13.984 14.586 1 58.31 349 LEU B C 1
ATOM 6001 O O . LEU B 1 349 ? -1.292 12.75 14.609 1 58.31 349 LEU B O 1
ATOM 6005 N N . LYS B 1 350 ? -0.563 14.742 15.32 1 57.75 350 LYS B N 1
ATOM 6006 C CA . LYS B 1 350 ? 0.407 14.141 16.234 1 57.75 350 LYS B CA 1
ATOM 6007 C C . LYS B 1 350 ? -0.291 13.391 17.359 1 57.75 350 LYS B C 1
ATOM 6009 O O . LYS B 1 350 ? 0.186 12.344 17.812 1 57.75 350 LYS B O 1
ATOM 6014 N N . ARG B 1 351 ? -1.394 13.961 17.672 1 56.97 351 ARG B N 1
ATOM 6015 C CA . ARG B 1 351 ? -2.078 13.453 18.859 1 56.97 351 ARG B CA 1
ATOM 6016 C C . ARG B 1 351 ? -3.018 12.305 18.5 1 56.97 351 ARG B C 1
ATOM 6018 O O . ARG B 1 351 ? -3.525 11.617 19.375 1 56.97 351 ARG B O 1
ATOM 6025 N N . ARG B 1 352 ? -3.184 12.156 17.266 1 57.41 352 ARG B N 1
ATOM 6026 C CA . ARG B 1 352 ? -4.195 11.172 16.891 1 57.41 352 ARG B CA 1
ATOM 6027 C C . ARG B 1 352 ? -3.719 9.758 17.203 1 57.41 352 ARG B C 1
ATOM 6029 O O . ARG B 1 352 ? -2.59 9.391 16.875 1 57.41 352 ARG B O 1
ATOM 6036 N N . LYS B 1 353 ? -4.328 9.188 18.219 1 50.16 353 LYS B N 1
ATOM 6037 C CA . LYS B 1 353 ? -4.121 7.789 18.594 1 50.16 353 LYS B CA 1
ATOM 6038 C C . LYS B 1 353 ? -4.574 6.848 17.484 1 50.16 353 LYS B C 1
ATOM 6040 O O . LYS B 1 353 ? -5.723 6.914 17.031 1 50.16 353 LYS B O 1
ATOM 6045 N N . SER B 1 354 ? -3.848 6.695 16.469 1 48.31 354 SER B N 1
ATOM 6046 C CA . SER B 1 354 ? -4.285 5.762 15.43 1 48.31 354 SER B CA 1
ATOM 6047 C C . SER B 1 354 ? -4.32 4.332 15.961 1 48.31 354 SER B C 1
ATOM 6049 O O . SER B 1 354 ? -3.381 3.887 16.625 1 48.31 354 SER B O 1
ATOM 6051 N N . ILE B 1 355 ? -5.445 3.727 16.141 1 43 355 ILE B N 1
ATOM 6052 C CA . ILE B 1 355 ? -5.676 2.344 16.547 1 43 355 ILE B CA 1
ATOM 6053 C C . ILE B 1 355 ? -4.66 1.431 15.859 1 43 355 ILE B C 1
ATOM 6055 O O . ILE B 1 355 ? -4.148 0.492 16.469 1 43 355 ILE B O 1
ATOM 6059 N N . PHE B 1 356 ? -4.523 1.627 14.57 1 43.47 356 PHE B N 1
ATOM 6060 C CA . PHE B 1 356 ? -3.75 0.655 13.805 1 43.47 356 PHE B CA 1
ATOM 6061 C C . PHE B 1 356 ? -2.258 0.837 14.047 1 43.47 356 PHE B C 1
ATOM 6063 O O . PHE B 1 356 ? -1.465 -0.071 13.789 1 43.47 356 PHE B O 1
ATOM 6070 N N . LEU B 1 357 ? -1.882 2.025 14.406 1 49.47 357 LEU B N 1
ATOM 6071 C CA . LEU B 1 357 ? -0.461 2.199 14.695 1 49.47 357 LEU B CA 1
ATOM 6072 C C . LEU B 1 357 ? -0.216 2.303 16.203 1 49.47 357 LEU B C 1
ATOM 6074 O O . LEU B 1 357 ? -0.083 3.404 16.734 1 49.47 357 LEU B O 1
ATOM 6078 N N . LEU B 1 358 ? -0.647 1.467 16.906 1 44.09 358 LEU B N 1
ATOM 6079 C CA . LEU B 1 358 ? -0.438 1.372 18.344 1 44.09 358 LEU B CA 1
ATOM 6080 C C . LEU B 1 358 ? 0.878 2.029 18.75 1 44.09 358 LEU B C 1
ATOM 6082 O O . LEU B 1 358 ? 1.944 1.64 18.266 1 44.09 358 LEU B O 1
ATOM 6086 N N . GLY B 1 359 ? 0.918 3.182 19.344 1 53.09 359 GLY B N 1
ATOM 6087 C CA . GLY B 1 359 ? 2.033 3.844 20.016 1 53.09 359 GLY B CA 1
ATOM 6088 C C . GLY B 1 359 ? 2.805 4.77 19.094 1 53.09 359 GLY B C 1
ATOM 6089 O O . GLY B 1 359 ? 3.697 5.492 19.531 1 53.09 359 GLY B O 1
ATOM 6090 N N . TYR B 1 360 ? 2.457 4.629 17.75 1 61.72 360 TYR B N 1
ATOM 6091 C CA . TYR B 1 360 ? 3.242 5.445 16.828 1 61.72 360 TYR B CA 1
ATOM 6092 C C . TYR B 1 360 ? 2.979 6.93 17.047 1 61.72 360 TYR B C 1
ATOM 6094 O O . TYR B 1 360 ? 3.896 7.75 16.953 1 61.72 360 TYR B O 1
ATOM 6102 N N . GLY B 1 361 ? 1.752 7.137 17.547 1 66.88 361 GLY B N 1
ATOM 6103 C CA . GLY B 1 361 ? 1.463 8.539 17.812 1 66.88 361 GLY B CA 1
ATOM 6104 C C . GLY B 1 361 ? 2.227 9.086 19 1 66.88 361 GLY B C 1
ATOM 6105 O O . GLY B 1 361 ? 2.795 10.18 18.938 1 66.88 361 GLY B O 1
ATOM 6106 N N . SER B 1 362 ? 2.295 8.195 19.984 1 74.31 362 SER B N 1
ATOM 6107 C CA . SER B 1 362 ? 3.004 8.648 21.172 1 74.31 362 SER B CA 1
ATOM 6108 C C . SER B 1 362 ? 4.504 8.758 20.922 1 74.31 362 SER B C 1
ATOM 6110 O O . SER B 1 362 ? 5.152 9.695 21.391 1 74.31 362 SER B O 1
ATOM 6112 N N . VAL B 1 363 ? 5.016 7.859 20.172 1 82 363 VAL B N 1
ATOM 6113 C CA . VAL B 1 363 ? 6.441 7.863 19.859 1 82 363 VAL B CA 1
ATOM 6114 C C . VAL B 1 363 ? 6.773 9.055 18.953 1 82 363 VAL B C 1
ATOM 6116 O O . VAL B 1 363 ? 7.785 9.727 19.156 1 82 363 VAL B O 1
ATOM 6119 N N . MET B 1 364 ? 5.883 9.344 18.109 1 82.5 364 MET B N 1
ATOM 6120 C CA . MET B 1 364 ? 6.105 10.461 17.203 1 82.5 364 MET B CA 1
ATOM 6121 C C . MET B 1 364 ? 6.059 11.789 17.953 1 82.5 364 MET B C 1
ATOM 6123 O O . MET B 1 364 ? 6.836 12.703 17.656 1 82.5 364 MET B O 1
ATOM 6127 N N . GLN B 1 365 ? 5.191 11.828 18.891 1 80.12 365 GLN B N 1
ATOM 6128 C CA . GLN B 1 365 ? 5.109 13.039 19.703 1 80.12 365 GLN B CA 1
ATOM 6129 C C . GLN B 1 365 ? 6.379 13.234 20.516 1 80.12 365 GLN B C 1
ATOM 6131 O O . GLN B 1 365 ? 6.852 14.359 20.688 1 80.12 365 GLN B O 1
ATOM 6136 N N . TRP B 1 366 ? 6.828 12.117 20.953 1 84.62 366 TRP B N 1
ATOM 6137 C CA . TRP B 1 366 ? 8.07 12.172 21.734 1 84.62 366 TRP B CA 1
ATOM 6138 C C . TRP B 1 366 ? 9.25 12.523 20.844 1 84.62 366 TRP B C 1
ATOM 6140 O O . TRP B 1 366 ? 10.086 13.359 21.203 1 84.62 366 TRP B O 1
ATOM 6150 N N . LEU B 1 367 ? 9.32 12.055 19.688 1 87 367 LEU B N 1
ATOM 6151 C CA . LEU B 1 367 ? 10.43 12.273 18.766 1 87 367 LEU B CA 1
ATOM 6152 C C . LEU B 1 367 ? 10.422 13.703 18.234 1 87 367 LEU B C 1
ATOM 6154 O O . LEU B 1 367 ? 11.477 14.297 18.031 1 87 367 LEU B O 1
ATOM 6158 N N . GLU B 1 368 ? 9.203 14.227 18.062 1 85.5 368 GLU B N 1
ATOM 6159 C CA . GLU B 1 368 ? 9.078 15.539 17.453 1 85.5 368 GLU B CA 1
ATOM 6160 C C . GLU B 1 368 ? 8.688 16.594 18.484 1 85.5 368 GLU B C 1
ATOM 6162 O O . GLU B 1 368 ? 8.109 17.625 18.125 1 85.5 368 GLU B O 1
ATOM 6167 N N . ALA B 1 369 ? 9.016 16.375 19.625 1 80.5 369 ALA B N 1
ATOM 6168 C CA . ALA B 1 369 ? 8.695 17.344 20.672 1 80.5 369 ALA B CA 1
ATOM 6169 C C . ALA B 1 369 ? 9.336 18.703 20.375 1 80.5 369 ALA B C 1
ATOM 6171 O O . ALA B 1 369 ? 10.547 18.781 20.156 1 80.5 369 ALA B O 1
ATOM 6172 N N . GLU B 1 370 ? 8.555 19.625 20.297 1 71.38 370 GLU B N 1
ATOM 6173 C CA . GLU B 1 370 ? 8.953 20.969 19.891 1 71.38 370 GLU B CA 1
ATOM 6174 C C . GLU B 1 370 ? 9.984 21.562 20.859 1 71.38 370 GLU B C 1
ATOM 6176 O O . GLU B 1 370 ? 10.891 22.281 20.453 1 71.38 370 GLU B O 1
ATOM 6181 N N . GLU B 1 371 ? 9.836 21.219 22.016 1 67.31 371 GLU B N 1
ATOM 6182 C CA . GLU B 1 371 ? 10.734 21.781 23.016 1 67.31 371 GLU B CA 1
ATOM 6183 C C . GLU B 1 371 ? 12.18 21.391 22.766 1 67.31 371 GLU B C 1
ATOM 6185 O O . GLU B 1 371 ? 13.086 22.219 22.875 1 67.31 371 GLU B O 1
ATOM 6190 N N . VAL B 1 372 ? 12.312 20.203 22.344 1 67 372 VAL B N 1
ATOM 6191 C CA . VAL B 1 372 ? 13.656 19.688 22.156 1 67 372 VAL B CA 1
ATOM 6192 C C . VAL B 1 372 ? 14.227 20.188 20.828 1 67 372 VAL B C 1
ATOM 6194 O O . VAL B 1 372 ? 15.406 20.562 20.75 1 67 372 VAL B O 1
ATOM 6197 N N . ILE B 1 373 ? 13.344 20.375 19.906 1 66.31 373 ILE B N 1
ATOM 6198 C CA . ILE B 1 373 ? 13.773 20.812 18.594 1 66.31 373 ILE B CA 1
ATOM 6199 C C . ILE B 1 373 ? 14.109 22.297 18.625 1 66.31 373 ILE B C 1
ATOM 6201 O O . ILE B 1 373 ? 15.109 22.734 18.047 1 66.31 373 ILE B O 1
ATOM 6205 N N . ALA B 1 374 ? 13.305 22.938 19.391 1 65.62 374 ALA B N 1
ATOM 6206 C CA . ALA B 1 374 ? 13.539 24.375 19.547 1 65.62 374 ALA B CA 1
ATOM 6207 C C . ALA B 1 374 ? 14.812 24.641 20.344 1 65.62 374 ALA B C 1
ATOM 6209 O O . ALA B 1 374 ? 15.562 25.578 20.031 1 65.62 374 ALA B O 1
ATOM 6210 N N . ALA B 1 375 ? 14.961 23.859 21.297 1 62.97 375 ALA B N 1
ATOM 6211 C CA . ALA B 1 375 ? 16.156 24.031 22.125 1 62.97 375 ALA B CA 1
ATOM 6212 C C . ALA B 1 375 ? 17.422 23.797 21.312 1 62.97 375 ALA B C 1
ATOM 6214 O O . ALA B 1 375 ? 18.422 24.5 21.484 1 62.97 375 ALA B O 1
ATOM 6215 N N . GLU B 1 376 ? 17.359 22.906 20.469 1 63.38 376 GLU B N 1
ATOM 6216 C CA . GLU B 1 376 ? 18.516 22.609 19.609 1 63.38 376 GLU B CA 1
ATOM 6217 C C . GLU B 1 376 ? 18.781 23.734 18.625 1 63.38 376 GLU B C 1
ATOM 6219 O O . GLU B 1 376 ? 19.922 24.125 18.406 1 63.38 376 GLU B O 1
ATOM 6224 N N . ALA B 1 377 ? 17.688 24.188 18.172 1 61.69 377 ALA B N 1
ATOM 6225 C CA . ALA B 1 377 ? 17.812 25.312 17.234 1 61.69 377 ALA B CA 1
ATOM 6226 C C . ALA B 1 377 ? 18.391 26.531 17.938 1 61.69 377 ALA B C 1
ATOM 6228 O O . ALA B 1 377 ? 19.219 27.25 17.375 1 61.69 377 ALA B O 1
ATOM 6229 N N . ALA B 1 378 ? 17.984 26.688 19.125 1 60.38 378 ALA B N 1
ATOM 6230 C CA . ALA B 1 378 ? 18.453 27.812 19.922 1 60.38 378 ALA B CA 1
ATOM 6231 C C . ALA B 1 378 ? 19.938 27.641 20.281 1 60.38 378 ALA B C 1
ATOM 6233 O O . ALA B 1 378 ? 20.703 28.609 20.25 1 60.38 378 ALA B O 1
ATOM 6234 N N . SER B 1 379 ? 20.234 26.391 20.609 1 56.75 379 SER B N 1
ATOM 6235 C CA . SER B 1 379 ? 21.625 26.125 20.984 1 56.75 379 SER B CA 1
ATOM 6236 C C . SER B 1 379 ? 22.562 26.328 19.797 1 56.75 379 SER B C 1
ATOM 6238 O O . SER B 1 379 ? 23.672 26.844 19.953 1 56.75 379 SER B O 1
ATOM 6240 N N . LEU B 1 380 ? 22.047 26.047 18.703 1 57.31 380 LEU B N 1
ATOM 6241 C CA . LEU B 1 380 ? 22.828 26.219 17.5 1 57.31 380 LEU B CA 1
ATOM 6242 C C . LEU B 1 380 ? 23.016 27.703 17.188 1 57.31 380 LEU B C 1
ATOM 6244 O O . LEU B 1 380 ? 24.078 28.125 16.734 1 57.31 380 LEU B O 1
ATOM 6248 N N . GLU B 1 381 ? 21.984 28.422 17.516 1 56.47 381 GLU B N 1
ATOM 6249 C CA . GLU B 1 381 ? 22.047 29.859 17.312 1 56.47 381 GLU B CA 1
ATOM 6250 C C . GLU B 1 381 ? 23.031 30.516 18.281 1 56.47 381 GLU B C 1
ATOM 6252 O O . GLU B 1 381 ? 23.766 31.438 17.906 1 56.47 381 GLU B O 1
ATOM 6257 N N . VAL B 1 382 ? 23.031 30.094 19.5 1 53.97 382 VAL B N 1
ATOM 6258 C CA . VAL B 1 382 ? 23.938 30.641 20.5 1 53.97 382 VAL B CA 1
ATOM 6259 C C . VAL B 1 382 ? 25.391 30.344 20.125 1 53.97 382 VAL B C 1
ATOM 6261 O O . VAL B 1 382 ? 26.25 31.219 20.25 1 53.97 382 VAL B O 1
ATOM 6264 N N . VAL B 1 383 ? 25.531 29.203 19.734 1 51.34 383 VAL B N 1
ATOM 6265 C CA . VAL B 1 383 ? 26.875 28.828 19.328 1 51.34 383 VAL B CA 1
ATOM 6266 C C . VAL B 1 383 ? 27.312 29.672 18.141 1 51.34 383 VAL B C 1
ATOM 6268 O O . VAL B 1 383 ? 28.469 30.125 18.078 1 51.34 383 VAL B O 1
ATOM 6271 N N . CYS B 1 384 ? 26.312 29.938 17.391 1 51.03 384 CYS B N 1
ATOM 6272 C CA . CYS B 1 384 ? 26.609 30.781 16.234 1 51.03 384 CYS B CA 1
ATOM 6273 C C . CYS B 1 384 ? 26.906 32.219 16.656 1 51.03 384 CYS B C 1
ATOM 6275 O O . CYS B 1 384 ? 27.812 32.844 16.109 1 51.03 384 CYS B O 1
ATOM 6277 N N . ASN B 1 385 ? 26.141 32.656 17.609 1 51.94 385 ASN B N 1
ATOM 6278 C CA . ASN B 1 385 ? 26.344 34.031 18.125 1 51.94 385 ASN B CA 1
ATOM 6279 C C . ASN B 1 385 ? 27.625 34.125 18.938 1 51.94 385 ASN B C 1
ATOM 6281 O O . ASN B 1 385 ? 28.312 35.156 18.875 1 51.94 385 ASN B O 1
ATOM 6285 N N . SER B 1 386 ? 27.875 33.188 19.734 1 50.22 386 SER B N 1
ATOM 6286 C CA . SER B 1 386 ? 29.078 33.219 20.547 1 50.22 386 SER B CA 1
ATOM 6287 C C . SER B 1 386 ? 30.328 33.125 19.672 1 50.22 386 SER B C 1
ATOM 6289 O O . SER B 1 386 ? 31.359 33.75 19.984 1 50.22 386 SER B O 1
ATOM 6291 N N . ALA B 1 387 ? 30.125 32.406 18.781 1 45.94 387 ALA B N 1
ATOM 6292 C CA . ALA B 1 387 ? 31.234 32.312 17.844 1 45.94 387 ALA B CA 1
ATOM 6293 C C . ALA B 1 387 ? 31.438 33.594 17.094 1 45.94 387 ALA B C 1
ATOM 6295 O O . ALA B 1 387 ? 32.531 33.938 16.656 1 45.94 387 ALA B O 1
ATOM 6296 N N . ALA B 1 388 ? 30.359 34.375 17.062 1 41.28 388 ALA B N 1
ATOM 6297 C CA . ALA B 1 388 ? 30.391 35.688 16.453 1 41.28 388 ALA B CA 1
ATOM 6298 C C . ALA B 1 388 ? 30.922 36.719 17.438 1 41.28 388 ALA B C 1
ATOM 6300 O O . ALA B 1 388 ? 31.062 37.906 17.078 1 41.28 388 ALA B O 1
ATOM 6301 N N . ALA B 1 389 ? 31.156 36.406 18.688 1 39.66 389 ALA B N 1
ATOM 6302 C CA . ALA B 1 389 ? 31.703 37.438 19.562 1 39.66 389 ALA B CA 1
ATOM 6303 C C . ALA B 1 389 ? 32.969 38.062 18.969 1 39.66 389 ALA B C 1
ATOM 6305 O O . ALA B 1 389 ? 33.781 37.375 18.344 1 39.66 389 ALA B O 1
ATOM 6306 N N . PRO B 1 390 ? 32.906 39.344 18.812 1 36.44 390 PRO B N 1
ATOM 6307 C CA . PRO B 1 390 ? 34.031 40.125 18.266 1 36.44 390 PRO B CA 1
ATOM 6308 C C . PRO B 1 390 ? 35.375 39.688 18.797 1 36.44 390 PRO B C 1
ATOM 6310 O O . PRO B 1 390 ? 35.5 39.344 19.969 1 36.44 390 PRO B O 1
ATOM 6313 N N . VAL B 1 391 ? 36.188 39.031 18.094 1 35.28 391 VAL B N 1
ATOM 6314 C CA . VAL B 1 391 ? 37.594 39.094 18.469 1 35.28 391 VAL B CA 1
ATOM 6315 C C . VAL B 1 391 ? 37.906 40.5 19.016 1 35.28 391 VAL B C 1
ATOM 6317 O O . VAL B 1 391 ? 37.625 41.5 18.344 1 35.28 391 VAL B O 1
ATOM 6320 N N . GLN B 1 392 ? 37.844 40.688 20.25 1 30.98 392 GLN B N 1
ATOM 6321 C CA . GLN B 1 392 ? 38.469 41.875 20.812 1 30.98 392 GLN B CA 1
ATOM 6322 C C . GLN B 1 392 ? 39.75 42.219 20.062 1 30.98 392 GLN B C 1
ATOM 6324 O O . GLN B 1 392 ? 40.688 41.406 20.047 1 30.98 392 GLN B O 1
ATOM 6329 N N . ASN B 1 393 ? 39.625 42.75 18.922 1 32.19 393 ASN B N 1
ATOM 6330 C CA . ASN B 1 393 ? 40.781 43.5 18.406 1 32.19 393 ASN B CA 1
ATOM 6331 C C . ASN B 1 393 ? 41.5 44.281 19.516 1 32.19 393 ASN B C 1
ATOM 6333 O O . ASN B 1 393 ? 40.969 45.281 19.984 1 32.19 393 ASN B O 1
ATOM 6337 N N . THR B 1 394 ? 42.062 43.625 20.516 1 31.17 394 THR B N 1
ATOM 6338 C CA . THR B 1 394 ? 43.125 44.312 21.281 1 31.17 394 THR B CA 1
ATOM 6339 C C . THR B 1 394 ? 44.125 44.938 20.344 1 31.17 394 THR B C 1
ATOM 6341 O O . THR B 1 394 ? 45.094 44.312 19.938 1 31.17 394 THR B O 1
ATOM 6344 N N . VAL B 1 395 ? 43.656 45.625 19.328 1 31 395 VAL B N 1
ATOM 6345 C CA . VAL B 1 395 ? 44.625 46.562 18.797 1 31 395 VAL B CA 1
ATOM 6346 C C . VAL B 1 395 ? 45.156 47.469 19.922 1 31 395 VAL B C 1
ATOM 6348 O O . VAL B 1 395 ? 44.344 48.062 20.656 1 31 395 VAL B O 1
ATOM 6351 N N . ASP B 1 396 ? 46.281 47.156 20.5 1 31.72 396 ASP B N 1
ATOM 6352 C CA . ASP B 1 396 ? 47.094 48.062 21.312 1 31.72 396 ASP B CA 1
ATOM 6353 C C . ASP B 1 396 ? 47.062 49.469 20.766 1 31.72 396 ASP B C 1
ATOM 6355 O O . ASP B 1 396 ? 47.469 49.719 19.625 1 31.72 396 ASP B O 1
ATOM 6359 N N . LYS B 1 397 ? 46.125 50.25 21.062 1 35.28 397 LYS B N 1
ATOM 6360 C CA . LYS B 1 397 ? 46.094 51.688 20.859 1 35.28 397 LYS B CA 1
ATOM 6361 C C . LYS B 1 397 ? 47.469 52.312 21 1 35.28 397 LYS B C 1
ATOM 6363 O O . LYS B 1 397 ? 47.656 53.5 20.688 1 35.28 397 LYS B O 1
ATOM 6368 N N . SER B 1 398 ? 48.344 51.625 21.672 1 34.12 398 SER B N 1
ATOM 6369 C CA . SER B 1 398 ? 49.688 52.219 21.781 1 34.12 398 SER B CA 1
ATOM 6370 C C . SER B 1 398 ? 50.375 52.219 20.422 1 34.12 398 SER B C 1
ATOM 6372 O O . SER B 1 398 ? 51.094 53.188 20.109 1 34.12 398 SER B O 1
ATOM 6374 N N . SER B 1 399 ? 50.125 51.156 19.672 1 30.16 399 SER B N 1
ATOM 6375 C CA . SER B 1 399 ? 51 51.125 18.5 1 30.16 399 SER B CA 1
ATOM 6376 C C . SER B 1 399 ? 50.438 52.031 17.391 1 30.16 399 SER B C 1
ATOM 6378 O O . SER B 1 399 ? 51.219 52.625 16.625 1 30.16 399 SER B O 1
ATOM 6380 N N . THR B 1 400 ? 49.094 52.125 17.312 1 28.53 400 THR B N 1
ATOM 6381 C CA . THR B 1 400 ? 48.625 53.062 16.281 1 28.53 400 THR B CA 1
ATOM 6382 C C . THR B 1 400 ? 48.812 54.531 16.75 1 28.53 400 THR B C 1
ATOM 6384 O O . THR B 1 400 ? 48.938 55.438 15.938 1 28.53 400 THR B O 1
ATOM 6387 N N . GLN B 1 401 ? 48.656 54.719 18.031 1 28.86 401 GLN B N 1
ATOM 6388 C CA . GLN B 1 401 ? 49.094 56.031 18.484 1 28.86 401 GLN B CA 1
ATOM 6389 C C . GLN B 1 401 ? 50.562 56.281 18.172 1 28.86 401 GLN B C 1
ATOM 6391 O O . GLN B 1 401 ? 50.969 57.406 17.859 1 28.86 401 GLN B O 1
ATOM 6396 N N . GLU B 1 402 ? 51.406 55.219 18.266 1 32.19 402 GLU B N 1
ATOM 6397 C CA . GLU B 1 402 ? 52.812 55.375 17.922 1 32.19 402 GLU B CA 1
ATOM 6398 C C . GLU B 1 402 ? 53 55.625 16.438 1 32.19 402 GLU B C 1
ATOM 6400 O O . GLU B 1 402 ? 53.844 56.406 16.016 1 32.19 402 GLU B O 1
ATOM 6405 N N . ILE B 1 403 ? 52.094 54.906 15.641 1 30.25 403 ILE B N 1
ATOM 6406 C CA . ILE B 1 403 ? 52.312 55.156 14.219 1 30.25 403 ILE B CA 1
ATOM 6407 C C . ILE B 1 403 ? 51.844 56.562 13.859 1 30.25 403 ILE B C 1
ATOM 6409 O O . ILE B 1 403 ? 52.531 57.281 13.109 1 30.25 403 ILE B O 1
ATOM 6413 N N . CYS B 1 404 ? 50.688 56.938 14.453 1 28.08 404 CYS B N 1
ATOM 6414 C CA . CYS B 1 404 ? 50.281 58.312 14.164 1 28.08 404 CYS B CA 1
ATOM 6415 C C . CYS B 1 404 ? 51.219 59.312 14.828 1 28.08 404 CYS B C 1
ATOM 6417 O O . CYS B 1 404 ? 51.281 60.469 14.414 1 28.08 404 CYS B O 1
ATOM 6419 N N . ARG B 1 405 ? 51.781 58.906 15.961 1 29.91 405 ARG B N 1
ATOM 6420 C CA . ARG B 1 405 ? 52.75 59.844 16.516 1 29.91 405 ARG B CA 1
ATOM 6421 C C . ARG B 1 405 ? 53.938 60.062 15.562 1 29.91 405 ARG B C 1
ATOM 6423 O O . ARG B 1 405 ? 54.562 61.125 15.555 1 29.91 405 ARG B O 1
ATOM 6430 N N . LYS B 1 406 ? 54.375 58.938 14.914 1 33.5 406 LYS B N 1
ATOM 6431 C CA . LYS B 1 406 ? 55.625 59.156 14.156 1 33.5 406 LYS B CA 1
ATOM 6432 C C . LYS B 1 406 ? 55.344 60.062 12.945 1 33.5 406 LYS B C 1
ATOM 6434 O O . LYS B 1 406 ? 56.281 60.562 12.328 1 33.5 406 LYS B O 1
ATOM 6439 N N . ARG B 1 407 ? 54.031 60 12.406 1 27.48 407 ARG B N 1
ATOM 6440 C CA . ARG B 1 407 ? 53.938 60.844 11.203 1 27.48 407 ARG B CA 1
ATOM 6441 C C . ARG B 1 407 ? 53.75 62.312 11.562 1 27.48 407 ARG B C 1
ATOM 6443 O O . ARG B 1 407 ? 53.625 63.156 10.68 1 27.48 407 ARG B O 1
ATOM 6450 N N . THR B 1 408 ? 53.594 62.594 12.812 1 25.69 408 THR B N 1
ATOM 6451 C CA . THR B 1 408 ? 53.844 64 12.984 1 25.69 408 THR B CA 1
ATOM 6452 C C . THR B 1 408 ? 55.344 64.312 12.969 1 25.69 408 THR B C 1
ATOM 6454 O O . THR B 1 408 ? 56.156 63.562 13.539 1 25.69 408 THR B O 1
#

Sequence (816 aa):
MAAELDLACAEEGTGPEGEKLPSTLVKDIRQQLFRLRDLSLNLHVIRSAQTDLHCVAARAGFTFHFLSREYLLRLAFAVVFFLLAAYVNSLASVIAGYRTPWVVVKDLDGNLLDTSTLPDIGHDLSSALVTSLGFEVHEVTKWLEVNGSLIPDALVHFMVACTGIFIFAHPKRFQIIRRVLMILAFVFLLRALCVFVTQLPDAHPKCQAQFTSATGSYKRRPMFPHAFYRAWLVLWHPDKHITCGDMVFSGHTSVLMQCAMVVWHYCRLEELPGGPVFTKPMQILTCNRFALTERFCTLVRAATILYTAIAAILIIATRLHYTLDVALAVYLNSRSFRWYHDAASYEKLKRRKSIFLLGYGSVMQWLEAEEVIAAEAASLEVVCNSAAAPVQNTVDKSSTQEICRKRTMAAELDLACAEEGTGPEGEKLPSTLVKDIRQQLFRLRDLSLNLHVIRSAQTDLHCVAARAGFTFHFLSREYLLRLAFAVVFFLLAAYVNSLASVIAGYRTPWVVVKDLDGNLLDTSTLPDIGHDLSSALVTSLGFEVHEVTKWLEVNGSLIPDALVHFMVACTGIFIFAHPKRFQIIRRVLMILAFVFLLRALCVFVTQLPDAHPKCQAQFTSATGSYKRRPMFPHAFYRAWLVLWHPDKHITCGDMVFSGHTSVLMQCAMVVWHYCRLEELPGGPVFTKPMQILTCNRFALTERFCTLVRAATILYTAIAAILIIATRLHYTLDVALAVYLNSRSFRWYHDAASYEKLKRRKSIFLLGYGSVMQWLEAEEVIAAEAASLEVVCNSAAAPVQNTVDKSSTQEICRKRT